Protein AF-A0A077Z8D1-F1 (afdb_monomer)

Organism: Trichuris trichiura (NCBI:txid36087)

Secondary structure (DSSP, 8-state):
-HHHHHHTTTTSPPP---TTTHHHHHHHHHHHHHHHHH--SHHHHHHHHHHHHHHTTT-HHHHHHHHHHHHHHHHHHHTTS---HHHHHHHHHHHHHHHHHHH----SS----S-----HHHHHHHHHHHHHHSTTHHHHHHHHHT-S-HHHHHHHHHHHHHHHTTSHHHHHHHHHHSTTHHHHHHGGGG-SSHHHHHHHHHHHHHHHTT-TTHHHHHHHTTHHHHHHHHHHHHTTSHHHHHHHHHHHHHHTT-HHHHHHHHHTTTHHHHHHHHHHTTS--TTS-SS-TTGGGHHHHHHHHHHHHHH-TTS-HHHHHHHHHHHHHTSHHHHHHHHTT-SSS-HHHHHHHHHHHHHHHTT-HHHHHHHHT-EES-SS-EEHHHHHHHHHH-TTS-HHHHHHHHHHHHHHHTT-HHHHHHHHHTTS--S-------HHHHHHHHHT-S-HHHHHHHHHHHHHHHTT-HHHHHHHTT-EE-SSTTS--EEHHHHHHHHHHH---HHHHHHHHHHHHHHHTT-HHHHHHHHTSTTHHHHHHHHHT-SS--HHHHHHHHHHHHHHHHHHHT--S--TT--HHHHHHHHHHHT-HHHHHHHHHHHHH-HHHHHHTT-SS---SSSTT----HHHHHHHHHHHHHHHHHHH-GGGG-SSS-GGGHHHHHHHHHHHHHHHHHHHHHHHHHHHHHHHHHHHHTTTHHHHHHHHHHHHHHHHHHHTT--HHHHHHHHHHHHHHHHHHHHHHHHHHHHHHHHHHHHHHHHHHHHHHHHHTS---SS-HHHHHHHHHHHHHHHHHHHHHHHHHHHHHHHHHHHHHHHHHHHHHHHHHHHHHHHHT----S--TT------SSSHHHHHHHHHHHHHHHHHHHHHHHHHHHHHHHHHHTT------------------SS-HHHHHHHHHIIIII--EE-SS-TT-SS--SSPPSSGGGG-B-STTTTT--EEEPPTTSS--S--EEEE--S--PPPTTSBT---PPTT-EEEEEEE-TTSSS-EEEEEEEPPB--BSS-EEEEEEEEEEET-EEEEEEEETT-SS--EEE--EESS--SSS---SEEEEEEPPB-S-EEEEEEEEE-TTS-EEEEEEEEEEE--BPPTT------S-PPPSS-PPPSSSGGG-B-SSS----EE-TTSSS--EEESS--TT--GGGT-SS----S-EEEE-HHHHTSEEEEEEEPPSB----S--SSEEEEETTS--EEEE-----S-SS------S---S-EEEEEEEEEESS----EEE--B-----------HHHHHHHHH-EEGGGS--TT-B---SSS--EE-EEESS-BS-SSS--B--SSS-EEEEEE-BTTB-EEEEEPPPB--SS-EEEEEEEEE-STT-EEEEEES---S-TTTS-EEEEE-SSPPSS-TTT-EEEEEEE-GGG-EE--PPPP--SS-------EEB-EEEEEE----TT--PEEEEEEEEEEE-TTS-BSSTT---

Sequence (1485 aa):
MNFLRSGLKTIVGSEGAPSEDQTDLIETISRLVNRLLTASLADDRRDALRALRSLSKRFRREVGDHAMSALVRILRSGLSQPSYNVEVDCQTLALETLKNIFTGYEDGDGIANTDGQPDNQEEMERLTSIFLEESDSITILLKLTGSVEFPVRVQAVRLLTFLLGRKPKAIQDILLENHASIPKLVDLLQDVQEVIRNDAVLLLCELTDGNASIQKIVAFHSGFERLLNIISDEATSVISEDCLYLILQLLNGNPSNIQLFRENSLIQHLRTLLLLFVNPEDDVASSGKNEEQWTPLLCSTIIRALVSPSNSGELIASCQKAIRDCGLLAELCQLLMSSSITADVLSNVIVSVAETIRGNQSNQDFFESIVAPSSPPRPIVLILLISMTSKSQVFVLRVAALYCVQCYLYKNERGKHSLVETLLPTTSETVELTAGHLICTGLVSVDPLQVWLCGCTLLHCLVNSTSQQERLLYVKLAKSANEAPMSLMQQVVTTLLHTNDFQIRVALMMLLAVWLSHCPLAVGHALQNDSVVPYLLGVVRAHEADDGESLLQGMSAFLLGLCVLYNDDSSKKYDKKTLIDLVGGQLGKERFVEKLEFISKSEAFAGAARRPYIRAHSADDLIFDHEFCKLFRALEGSLCHCVAGSTALINGLPPGQADMHNHIVDEYKRLIKQQDEETKRLRLKIEELEKGATSTSANDDRLMQRLQQLEEVCNRKVTQQQLDALGELTSLRCQLQSLQTLLQQREAESSHFQQQCQAWQAYVAAASAGGGQNGAIDPMQAHIQELNAQLSFGWQMYEQQSQELARLAAENAQLKLRLDDVTCSLQLNELKVSPSSTAAAAAAKPVGQTNVTDYAALSGEHELLLELLSDQDQKIKELKKQLRQNHIPVSSDDDDEEDNNNEVDCCSPGAKAAAEKLRRYLGLVPSGARLDSTGYSEEYITQSSDLNCDFEHIESCRWRNVENGHGDDNDWYRMVKQDAKRWPAVIRPAYTPPQGNHLIIAGSENKGGQQATAVWISSPIRCQIGPGKLSFTYWIYGKATLAVMAVAASQIPLTKIAEVNPKTCTFREQRGTYCLVDIPPIDQPFQLAIQTYSDQAREGFAAVDDIQYKAEVCPPGSVQRQDVAMAPTPRQFATSASEANCDFESVCRWYNIGNDQYDWQLVASLPRNERWDQMTPDTPPQGAFAMINKEQTSQAGRGYLVSPARWKSGLSAFKVCALRVGTLEEIFCADDVASAYRSSVTIPGPINEPYELAIIGIGTGARSDSMAVDDIEYTADVCSGQVIGERACKALSCTFSSGHACNWILSNSVVDGQQFETVSYPVGAANNVKIRPTGTYFLAALIHKAHQPTAFIESEQFSLSQSRVLRMHVKRSTWGSELYVCRNRFDGNLQQSNCHLVAGPSLTLDDPTTGADIMETLSPQDTKVLVHSPITCDSIFDQWTFLFIQIYIVAHHPQVSRSGNAAFGIDSIDLLDESGSSMCGTSSQ

Nearest PDB structures (foldseek):
  3gq2-assembly1_A  TM=9.380E-01  e=3.149E-40  Bos taurus
  3grl-assembly1_A  TM=9.378E-01  e=1.253E-39  Bos taurus
  3gq2-assembly1_B  TM=9.463E-01  e=1.831E-38  Bos taurus
  2w3c-assembly1_A  TM=9.231E-01  e=3.061E-36  Homo sapiens
  6lsu-assembly1_A  TM=7.544E-01  e=1.104E-21  Saccharomyces cerevisiae S288C

Solvent-accessible surface area (backbone atoms only — not comparable to full-atom values): 81938 Å² total; per-residue (Å²): 116,72,74,67,64,52,59,54,58,74,71,51,80,71,92,72,93,70,101,64,58,71,58,59,51,53,49,49,51,50,52,37,39,49,41,50,75,69,49,86,51,52,63,61,28,33,56,27,33,54,48,46,43,59,41,15,37,80,38,30,65,62,42,43,78,70,32,47,70,57,43,52,49,51,48,56,50,54,77,76,51,81,97,40,74,54,51,53,49,34,41,35,36,35,46,52,24,52,39,25,38,59,36,38,44,68,68,58,69,63,75,85,76,81,84,90,75,99,50,63,65,63,52,35,52,49,53,49,47,56,50,70,70,38,84,62,40,66,65,46,40,62,50,34,45,70,44,91,50,65,69,39,16,51,45,29,46,53,45,51,35,48,48,29,74,72,47,39,67,66,52,48,51,61,41,59,77,42,76,74,47,58,55,60,53,52,51,30,57,72,42,91,50,62,70,52,21,54,54,30,53,56,28,46,48,47,58,34,56,96,32,78,64,50,25,46,53,42,49,71,62,50,40,60,60,45,38,53,49,52,30,66,79,48,52,94,37,71,67,27,51,54,37,49,50,41,52,36,63,36,29,57,92,29,68,70,38,42,48,48,42,53,71,73,53,48,65,50,53,54,40,55,51,52,46,49,59,72,56,62,73,81,86,69,78,87,78,75,100,71,76,68,54,60,58,48,46,48,51,35,50,42,57,33,50,51,26,34,92,87,52,57,71,68,55,26,54,53,41,35,45,50,39,48,77,65,42,39,51,57,54,52,57,48,58,76,73,53,90,86,66,54,68,71,54,47,26,44,43,41,43,33,50,16,45,45,21,46,61,37,65,78,46,32,55,54,52,66,70,38,59,46,95,50,90,76,65,40,44,48,70,49,52,31,50,49,44,40,60,40,84,91,45,58,68,69,44,21,52,24,28,47,50,25,53,48,19,48,27,37,90,28,66,65,54,24,49,56,50,56,52,47,50,45,92,68,99,62,91,70,92,66,94,42,60,22,55,54,36,54,51,24,54,69,46,94,46,49,63,34,20,29,54,26,26,52,53,54,32,46,40,23,63,96,30,60,74,45,38,57,55,50,62,73,22,60,49,54,97,45,98,85,49,80,66,40,36,46,65,58,49,52,51,50,50,55,74,73,53,85,53,63,52,42,41,46,21,52,50,48,31,48,46,48,40,29,54,90,24,37,68,46,31,37,59,48,66,67,41,81,61,51,65,60,46,35,58,49,52,52,61,59,88,76,68,58,76,65,55,40,34,50,17,7,52,27,40,47,46,54,35,43,52,41,70,36,45,78,54,77,27,92,87,56,31,44,64,56,47,42,53,46,44,46,70,75,65,28,46,64,54,50,45,57,32,38,47,39,43,77,69,31,66,58,43,64,50,28,56,70,51,79,74,87,84,64,94,53,74,83,67,63,62,58,55,37,67,53,44,49,53,46,69,74,37,52,71,57,37,44,42,71,65,51,32,82,71,83,72,63,90,78,73,70,73,84,54,52,63,56,48,51,53,52,50,52,51,48,54,50,51,51,51,52,50,49,53,48,49,52,52,49,51,54,48,47,57,55,48,49,66,50,44,68,72,48,46,74,53,50,57,59,45,49,56,49,48,55,56,46,50,59,51,45,74,73,63,65,49,69,71,54,56,53,51,51,49,50,48,54,50,48,53,50,54,43,52,52,52,51,53,54,46,56,52,49,52,52,52,52,52,49,52,53,51,50,52,52,54,48,52,51,48,54,54,55,56,72,67,56,87,75,76,94,81,60,66,68,68,50,51,52,51,52,50,53,50,52,52,53,50,52,50,53,48,52,55,50,52,51,51,50,53,53,48,54,48,51,51,51,55,47,52,53,47,50,54,51,46,52,50,56,51,48,53,50,54,55,49,58,55,72,75,49,96,70,84,96,78,73,96,81,71,88,69,85,93,80,73,85,67,64,64,61,58,53,52,57,54,56,60,53,53,60,52,51,55,56,51,52,61,46,54,52,52,53,51,52,47,56,51,50,39,49,74,70,70,52,88,74,90,78,81,91,87,91,82,89,85,86,84,88,80,89,87,91,57,55,84,51,56,48,52,50,50,51,44,36,35,72,68,41,24,35,40,45,56,38,74,77,58,84,73,42,35,49,45,93,60,62,53,85,50,35,65,59,56,31,32,58,53,73,59,39,68,60,21,17,40,36,60,59,71,74,80,52,89,26,70,39,67,52,42,47,27,26,22,36,13,66,44,65,42,56,69,78,39,27,55,46,69,57,76,57,59,68,44,29,32,38,37,34,60,37,62,81,81,72,68,53,69,29,23,22,40,43,34,42,36,27,36,53,21,30,78,42,70,24,38,44,32,29,32,44,39,36,28,68,65,26,33,60,45,68,39,36,22,42,45,97,44,83,62,73,42,75,75,50,68,52,53,48,76,50,34,72,54,74,59,78,72,37,64,46,36,37,29,47,33,63,57,36,56,56,50,24,21,49,31,48,30,41,43,18,53,48,85,49,51,20,28,36,37,45,33,54,34,38,34,54,41,53,51,47,58,96,85,74,85,64,80,74,64,37,66,66,40,65,81,66,82,56,68,49,58,55,41,63,65,56,34,32,63,54,77,58,93,36,37,44,28,56,53,95,83,61,74,45,70,46,38,72,38,62,59,85,64,92,91,59,76,59,82,80,78,42,94,86,69,80,92,79,60,29,28,40,30,42,52,34,74,64,15,42,39,68,47,43,19,38,42,26,38,46,36,40,44,58,48,45,65,70,25,46,39,37,25,33,19,40,62,98,52,90,50,71,77,40,70,35,74,86,68,91,82,62,101,76,64,47,51,37,45,83,65,86,54,92,59,64,22,17,45,29,43,53,51,71,22,70,39,83,52,58,59,63,49,76,52,62,72,42,76,49,64,40,81,42,70,79,60,76,58,60,65,56,45,36,31,56,27,56,41,37,60,18,42,79,48,49,63,74,50,46,44,46,72,65,83,84,37,89,50,47,53,45,46,61,38,74,64,72,43,45,52,91,88,61,56,55,39,57,52,92,58,68,9,14,35,31,35,64,47,70,42,78,89,25,37,37,30,43,39,34,37,42,80,23,47,54,83,58,62,32,33,42,38,33,39,37,30,50,45,36,68,52,36,32,33,29,47,18,55,69,43,80,77,79,43,71,89,79,27,58,47,46,83,72,45,55,40,62,70,71,93,68,57,48,66,78,46,47,80,41,78,46,82,48,47,45,85,60,43,44,82,54,82,73,78,87,79,92,71,88,78,91,79,76,82,75,73,53,61,31,33,31,46,32,48,33,43,37,37,74,56,50,100,81,43,74,52,31,22,42,36,35,43,34,32,40,48,21,43,92,87,67,50,65,71,49,67,92,76,75,133

pLDDT: mean 74.86, std 19.52, range [20.56, 98.44]

Foldseek 3Di:
DVVVVVVVPVVPDDPDDDPDCVVVLLVVLVVLLVQLVPPPDLVSVLVSLVVLLVCLQPPLLSSLVRCLLSLLVLLVVLLPDPDDPSSVSNLLSSLSSLVCNLFFHYDLAQPDDDDDDPPVLVSSLVSLVVQLVHPCNLVSLLVQCVDPRVSSVLSSLLSLLQSLVNVVVSSLVVQVVDLVRLLSLLCLLVDPDPSSNLSSLSSLLSNLPPDQVSLVSCLVSVVLVSLLVVCVVVPLDPSVLSSLSSLLSSLAPHLVSLVSCVVVLVLLSLQVQLCCLQCVDCVDPDDDLPFSLSSLLSSLSSLCSQLPPVHDPVSNQSSLVSCVVSPVLVVLLVVCQDPSDDLVSNLSSLQSNLSSQQQPQVSLVVQQPDWDPDVVIHRPLLVLLCQLQDPPHDPSSNLSSLSSLLRSLHNHLVSLCQLLVQLADDPDPDPDDHSNNSLVPLCPDPDLSSVLSSLSSNLSSQQVCLVSLVSLQNRWDDPDPPDDTHRPLRVLVVCLVPDPDLSSVLSSLLSLLSSLAPHQVSLQVQLVPVVLLVVLLVLLPDPDDDLSSLLSNLSSLSNLLSSLLSHPQNRPVDHNVNSLCCCCVSQNLLSSLVSVVSQVPDVLLVVQCPGQRDDDPDSVSSRDGNSSSVSSVVCSVVSSCRRNNDPPPPPPDDDPCVVVVVVVVVVVVVVVVVVVVVVVVVVVVVVVVVVVCVVVVVVVVVVVVVVVVVVVVCVVPDDVVNVVLVVVLVVLVVVLVVLVVVLVVLVVVLVVLVVVLVVVVVVVVVVVVPPDDDDPDVVVVVVVVVVVVVSVVSVVVSVVSVVVSVVSVVVSVVSVVVSVVSVVVSVVVVVVVDPDDDPDVPPDDDPDPPPVVVVVVVVVVVVVVVVVVVVVVVVVVVVVVVCVVVVNDDDDDDDDDDDDDDDDDDAPPQRVVVQVCCCVQQNKHFNYDFQPAACADLDADAAQQQQWDQQPRRNSHRKGWDDPPQQAPWEKTKIFRSGPSFHPVQFPPRGHDDHGRIWIKIWDGQPDLDKGKIKIKGHKFAWFLFKKKKKWFKIKHDPKFKDKFKFARPDTSTHGDAHKAWDQCNSSDGHDRMIMIIDGTGQHMIMMMMMMIYHSHDTMMMMIGRIGMGTHTDHPPDRDDDFQPAQDPPQDADQDQCQQFPQLQDNHNKGWDPVWQDEWDWGQDDDPPDDCVVQDPPDDDHGIWTKDFLVSLLDFTKIKTKHGKFFDWDDDDDQKFWAQPPDPHGPDTDDDDRDDPDTAHTPDDRPPHITMIIRMDGRHSPGSHMDIDHRDHGDGDTDRDDDQVVQVFQFWWDFLLVQDPRQKAQDPPQHPAWTWGKDQDFDEDPPDFTEHAPHRIWTKTKQADLVHQKYKIKTDWGADSFKWKKKWFKAKGWQQKWKWKFKPDDNPDPVPTRIDTQDDNGDDPPDSHRTDITIDMDGNVSWDFDQDDDDDDDDDPPGDRDGIIMIMIMIGGNCDPPIGIMMMIIRIIFIADPVRDTPNPVPDD

Mean predicted aligned error: 24.53 Å

Structure (mmCIF, N/CA/C/O backbone):
data_AF-A0A077Z8D1-F1
#
_entry.id   AF-A0A077Z8D1-F1
#
loop_
_atom_site.group_PDB
_atom_site.id
_atom_site.type_symbol
_atom_site.label_atom_id
_atom_site.label_alt_id
_atom_site.label_comp_id
_atom_site.label_asym_id
_atom_site.label_entity_id
_atom_site.label_seq_id
_atom_site.pdbx_PDB_ins_code
_atom_site.Cartn_x
_atom_site.Cartn_y
_atom_site.Cartn_z
_atom_site.occupancy
_atom_site.B_iso_or_equiv
_atom_site.auth_seq_id
_atom_site.auth_comp_id
_atom_site.auth_asym_id
_atom_site.auth_atom_id
_atom_site.pdbx_PDB_model_num
ATOM 1 N N . MET A 1 1 ? 57.903 -27.166 -47.309 1.00 38.47 1 MET A N 1
ATOM 2 C CA . MET A 1 1 ? 56.512 -27.662 -47.413 1.00 38.47 1 MET A CA 1
ATOM 3 C C . MET A 1 1 ? 55.952 -28.123 -46.073 1.00 38.47 1 MET A C 1
ATOM 5 O O . MET A 1 1 ? 55.174 -27.368 -45.514 1.00 38.47 1 MET A O 1
ATOM 9 N N . ASN A 1 2 ? 56.343 -29.277 -45.515 1.00 31.94 2 ASN A N 1
ATOM 10 C CA . ASN A 1 2 ? 55.616 -29.877 -44.375 1.00 31.94 2 ASN A CA 1
ATOM 11 C C . ASN A 1 2 ? 55.479 -28.985 -43.121 1.00 31.94 2 ASN A C 1
ATOM 13 O O . ASN A 1 2 ? 54.440 -29.040 -42.475 1.00 31.94 2 ASN A O 1
ATOM 17 N N . PHE A 1 3 ? 56.459 -28.126 -42.818 1.00 32.41 3 PHE A N 1
ATOM 18 C CA . PHE A 1 3 ? 56.460 -27.275 -41.614 1.00 32.41 3 PHE A CA 1
ATOM 19 C C . PHE A 1 3 ? 55.290 -26.268 -41.543 1.00 32.41 3 PHE A C 1
ATOM 21 O O . PHE A 1 3 ? 54.797 -25.969 -40.462 1.00 32.41 3 PHE A O 1
ATOM 28 N N . LEU A 1 4 ? 54.792 -25.786 -42.690 1.00 31.19 4 LEU A N 1
ATOM 29 C CA . LEU A 1 4 ? 53.613 -24.904 -42.739 1.00 31.19 4 LEU A CA 1
ATOM 30 C C . LEU A 1 4 ? 52.290 -25.676 -42.589 1.00 31.19 4 LEU A C 1
ATOM 32 O O . LEU A 1 4 ? 51.262 -25.082 -42.282 1.00 31.19 4 LEU A O 1
ATOM 36 N N . ARG A 1 5 ? 52.304 -27.001 -42.793 1.00 30.50 5 ARG A N 1
ATOM 37 C CA . ARG A 1 5 ? 51.113 -27.860 -42.697 1.00 30.50 5 ARG A CA 1
ATOM 38 C C . ARG A 1 5 ? 50.863 -28.416 -41.294 1.00 30.50 5 ARG A C 1
ATOM 40 O O . ARG A 1 5 ? 49.761 -28.894 -41.049 1.00 30.50 5 ARG A O 1
ATOM 47 N N . SER A 1 6 ? 51.848 -28.352 -40.396 1.00 33.38 6 SER A N 1
ATOM 48 C CA . SER A 1 6 ? 51.659 -28.623 -38.966 1.00 33.38 6 SER A CA 1
ATOM 49 C C . SER A 1 6 ? 51.143 -27.388 -38.226 1.00 33.38 6 SER A C 1
ATOM 51 O O . SER A 1 6 ? 50.115 -27.487 -37.573 1.00 33.38 6 SER A O 1
ATOM 53 N N . GLY A 1 7 ? 51.779 -26.218 -38.390 1.00 31.12 7 GLY A N 1
ATOM 54 C CA . GLY A 1 7 ? 51.416 -25.006 -37.634 1.00 31.12 7 GLY A CA 1
ATOM 55 C C . GLY A 1 7 ? 49.952 -24.571 -37.799 1.00 31.12 7 GLY A C 1
ATOM 56 O O . GLY A 1 7 ? 49.279 -24.286 -36.816 1.00 31.12 7 GLY A O 1
ATOM 57 N N . LEU A 1 8 ? 49.418 -24.610 -39.025 1.00 27.95 8 LEU A N 1
ATOM 58 C CA . LEU A 1 8 ? 48.009 -24.275 -39.279 1.00 27.95 8 LEU A CA 1
ATOM 59 C C . LEU A 1 8 ? 47.014 -25.313 -38.733 1.00 27.95 8 LEU A C 1
ATOM 61 O O . LEU A 1 8 ? 45.870 -24.960 -38.465 1.00 27.95 8 LEU A O 1
ATOM 65 N N . LYS A 1 9 ? 47.436 -26.566 -38.510 1.00 27.36 9 LYS A N 1
ATOM 66 C CA . LYS A 1 9 ? 46.591 -27.621 -37.922 1.00 27.36 9 LYS A CA 1
ATOM 67 C C . LYS A 1 9 ? 46.458 -27.546 -36.397 1.00 27.36 9 LYS A C 1
ATOM 69 O O . LYS A 1 9 ? 45.673 -28.301 -35.841 1.00 27.36 9 LYS A O 1
ATOM 74 N N . THR A 1 10 ? 47.209 -26.665 -35.737 1.00 31.86 10 THR A N 1
ATOM 75 C CA . THR A 1 10 ? 47.077 -26.381 -34.295 1.00 31.86 10 THR A CA 1
ATOM 76 C C . THR A 1 10 ? 46.306 -25.080 -34.035 1.00 31.86 10 THR A C 1
ATOM 78 O O . THR A 1 10 ? 45.925 -24.814 -32.904 1.00 31.86 10 THR A O 1
ATOM 81 N N . ILE A 1 11 ? 46.065 -24.269 -35.074 1.00 32.28 11 ILE A N 1
ATOM 82 C CA . ILE A 1 11 ? 45.324 -22.997 -34.986 1.00 32.28 11 ILE A CA 1
ATOM 83 C C . ILE A 1 11 ? 43.899 -23.146 -35.540 1.00 32.28 11 ILE A C 1
ATOM 85 O O . ILE A 1 11 ? 42.969 -22.557 -35.001 1.00 32.28 11 ILE A O 1
ATOM 89 N N . VAL A 1 12 ? 43.703 -23.967 -36.577 1.00 28.39 12 VAL A N 1
ATOM 90 C CA . VAL A 1 12 ? 42.368 -24.366 -37.045 1.00 28.39 12 VAL A CA 1
ATOM 91 C C . VAL A 1 12 ? 42.012 -25.698 -36.387 1.00 28.39 12 VAL A C 1
ATOM 93 O O . VAL A 1 12 ? 42.474 -26.751 -36.833 1.00 28.39 12 VAL A O 1
ATOM 96 N N . GLY A 1 13 ? 41.232 -25.636 -35.303 1.00 27.11 13 GLY A N 1
ATOM 97 C CA . GLY A 1 13 ? 40.758 -26.814 -34.572 1.00 27.11 13 GLY A CA 1
ATOM 98 C C . GLY A 1 13 ? 39.993 -27.766 -35.492 1.00 27.11 13 GLY A C 1
ATOM 99 O O . GLY A 1 13 ? 39.119 -27.342 -36.246 1.00 27.11 13 GLY A O 1
ATOM 100 N N . SER A 1 14 ? 40.356 -29.048 -35.479 1.00 25.42 14 SER A N 1
ATOM 101 C CA . SER A 1 14 ? 39.756 -30.042 -36.369 1.00 25.42 14 SER A CA 1
ATOM 102 C C . SER A 1 14 ? 38.491 -30.644 -35.777 1.00 25.42 14 SER A C 1
ATOM 104 O O . SER A 1 14 ? 38.549 -31.247 -34.709 1.00 25.42 14 SER A O 1
ATOM 106 N N . GLU A 1 15 ? 37.393 -30.569 -36.526 1.00 25.59 15 GLU A N 1
ATOM 107 C CA . GLU A 1 15 ? 36.148 -31.289 -36.251 1.00 25.59 15 GLU A CA 1
ATOM 108 C C . GLU A 1 15 ? 36.418 -32.793 -36.063 1.00 25.59 15 GLU A C 1
ATOM 110 O O . GLU A 1 15 ? 36.916 -33.473 -36.966 1.00 25.59 15 GLU A O 1
ATOM 115 N N . GLY A 1 16 ? 36.094 -33.316 -34.882 1.00 24.81 16 GLY A N 1
ATOM 116 C CA . GLY A 1 16 ? 36.245 -34.732 -34.561 1.00 24.81 16 GLY A CA 1
ATOM 117 C C . GLY A 1 16 ? 36.293 -34.963 -33.058 1.00 24.81 16 GLY A C 1
ATOM 118 O O . GLY A 1 16 ? 37.324 -34.731 -32.440 1.00 24.81 16 GLY A O 1
ATOM 119 N N . ALA A 1 17 ? 35.192 -35.447 -32.484 1.00 25.83 17 ALA A N 1
ATOM 120 C CA . ALA A 1 17 ? 35.119 -35.775 -31.064 1.00 25.83 17 ALA A CA 1
ATOM 121 C C . ALA A 1 17 ? 35.999 -36.991 -30.715 1.00 25.83 17 ALA A C 1
ATOM 123 O O . ALA A 1 17 ? 35.832 -38.073 -31.291 1.00 25.83 17 ALA A O 1
ATOM 124 N N . PRO A 1 18 ? 36.888 -36.832 -29.726 1.00 31.33 18 PRO A N 1
ATOM 125 C CA . PRO A 1 18 ? 36.942 -37.769 -28.609 1.00 31.33 18 PRO A CA 1
ATOM 126 C C . PRO A 1 18 ? 36.836 -37.039 -27.259 1.00 31.33 18 PRO A C 1
ATOM 128 O O . PRO A 1 18 ? 37.221 -35.885 -27.106 1.00 31.33 18 PRO A O 1
ATOM 131 N N . SER A 1 19 ? 36.328 -37.731 -26.243 1.00 33.62 19 SER A N 1
ATOM 132 C CA . SER A 1 19 ? 36.064 -37.173 -24.911 1.00 33.62 19 SER A CA 1
ATOM 133 C C . SER A 1 19 ? 37.316 -37.119 -24.013 1.00 33.62 19 SER A C 1
ATOM 135 O O . SER A 1 19 ? 37.326 -37.736 -22.947 1.00 33.62 19 SER A O 1
ATOM 137 N N . GLU A 1 20 ? 38.380 -36.427 -24.439 1.00 34.94 20 GLU A N 1
ATOM 138 C CA . GLU A 1 20 ? 39.659 -36.330 -23.694 1.00 34.94 20 GLU A CA 1
ATOM 139 C C . GLU A 1 20 ? 40.075 -34.880 -23.317 1.00 34.94 20 GLU A C 1
ATOM 141 O O . GLU A 1 20 ? 40.912 -34.681 -22.430 1.00 34.94 20 GLU A O 1
ATOM 146 N N . ASP A 1 21 ? 39.444 -33.857 -23.911 1.00 50.09 21 ASP A N 1
ATOM 147 C CA . ASP A 1 21 ? 39.945 -32.467 -23.938 1.00 50.09 21 ASP A CA 1
ATOM 148 C C . ASP A 1 21 ? 39.919 -31.680 -22.611 1.00 50.09 21 ASP A C 1
ATOM 150 O O . ASP A 1 21 ? 40.653 -30.696 -22.485 1.00 50.09 21 ASP A O 1
ATOM 154 N N . GLN A 1 22 ? 39.150 -32.085 -21.586 1.00 50.06 22 GLN A N 1
ATOM 155 C CA . GLN A 1 22 ? 39.135 -31.360 -20.295 1.00 50.06 22 GLN A CA 1
ATOM 156 C C . GLN A 1 22 ? 40.538 -31.235 -19.672 1.00 50.06 22 GLN A C 1
ATOM 158 O O . GLN A 1 22 ? 40.828 -30.251 -18.990 1.00 50.06 22 GLN A O 1
ATOM 163 N N . THR A 1 23 ? 41.424 -32.199 -19.937 1.00 56.38 23 THR A N 1
ATOM 164 C CA . THR A 1 23 ? 42.791 -32.197 -19.400 1.00 56.38 23 THR A CA 1
ATOM 165 C C . THR A 1 23 ? 43.658 -31.105 -20.034 1.00 56.38 23 THR A C 1
ATOM 167 O O . THR A 1 23 ? 44.320 -30.367 -19.307 1.00 56.38 23 THR A O 1
ATOM 170 N N . ASP A 1 24 ? 43.637 -30.951 -21.365 1.00 74.12 24 ASP A N 1
ATOM 171 C CA . ASP A 1 24 ? 44.438 -29.924 -22.058 1.00 74.12 24 ASP A CA 1
ATOM 172 C C . ASP A 1 24 ? 43.795 -28.529 -21.965 1.00 74.12 24 ASP A C 1
ATOM 174 O O . ASP A 1 24 ? 44.511 -27.530 -22.001 1.00 74.12 24 ASP A O 1
ATOM 178 N N . LEU A 1 25 ? 42.478 -28.431 -21.729 1.00 79.31 25 LEU A N 1
ATOM 179 C CA . LEU A 1 25 ? 41.830 -27.178 -21.318 1.00 79.31 25 LEU A CA 1
ATOM 180 C C . LEU A 1 25 ? 42.374 -26.691 -19.966 1.00 79.31 25 LEU A C 1
ATOM 182 O O . LEU A 1 25 ? 42.843 -25.555 -19.867 1.00 79.31 25 LEU A O 1
ATOM 186 N N . ILE A 1 26 ? 42.352 -27.546 -18.936 1.00 80.69 26 ILE A N 1
ATOM 187 C CA . ILE A 1 26 ? 42.861 -27.200 -17.600 1.00 80.69 26 ILE A CA 1
ATOM 188 C C . ILE A 1 26 ? 44.372 -26.945 -17.647 1.00 80.69 26 ILE A C 1
ATOM 190 O O . ILE A 1 26 ? 44.844 -25.984 -17.031 1.00 80.69 26 ILE A O 1
ATOM 194 N N . GLU A 1 27 ? 45.143 -27.722 -18.417 1.00 82.12 27 GLU A N 1
ATOM 195 C CA . GLU A 1 27 ? 46.567 -27.432 -18.605 1.00 82.12 27 GLU A CA 1
ATOM 196 C C . GLU A 1 27 ? 46.775 -26.109 -19.359 1.00 82.12 27 GLU A C 1
ATOM 198 O O . GLU A 1 27 ? 47.634 -25.327 -18.973 1.00 82.12 27 GLU A O 1
ATOM 203 N N . THR A 1 28 ? 45.965 -25.778 -20.367 1.00 87.12 28 THR A N 1
ATOM 204 C CA . THR A 1 28 ? 46.055 -24.505 -21.105 1.00 87.12 28 THR A CA 1
ATOM 205 C C . THR A 1 28 ? 45.716 -23.298 -20.236 1.00 87.12 28 THR A C 1
ATOM 207 O O . THR A 1 28 ? 46.465 -22.318 -20.249 1.00 87.12 28 THR A O 1
ATOM 210 N N . ILE A 1 29 ? 44.665 -23.372 -19.416 1.00 88.19 29 ILE A N 1
ATOM 211 C CA . ILE A 1 29 ? 44.361 -22.336 -18.418 1.00 88.19 29 ILE A CA 1
ATOM 212 C C . ILE A 1 29 ? 45.521 -22.232 -17.418 1.00 88.19 29 ILE A C 1
ATOM 214 O O . ILE A 1 29 ? 45.999 -21.131 -17.157 1.00 88.19 29 ILE A O 1
ATOM 218 N N . SER A 1 30 ? 46.066 -23.358 -16.949 1.00 88.06 30 SER A N 1
ATOM 219 C CA . SER A 1 30 ? 47.225 -23.386 -16.044 1.00 88.06 30 SER A CA 1
ATOM 220 C C . SER A 1 30 ? 48.500 -22.804 -16.677 1.00 88.06 30 SER A C 1
ATOM 222 O O . SER A 1 30 ? 49.239 -22.086 -16.006 1.00 88.06 30 SER A O 1
ATOM 224 N N . ARG A 1 31 ? 48.757 -23.043 -17.972 1.00 88.38 31 ARG A N 1
ATOM 225 C CA . ARG A 1 31 ? 49.865 -22.451 -18.751 1.00 88.38 31 ARG A CA 1
ATOM 226 C C . ARG A 1 31 ? 49.686 -20.930 -18.881 1.00 88.38 31 ARG A C 1
ATOM 228 O O . ARG A 1 31 ? 50.653 -20.190 -18.702 1.00 88.38 31 ARG A O 1
ATOM 235 N N . LEU A 1 32 ? 48.465 -20.456 -19.156 1.00 89.94 32 LEU A N 1
ATOM 236 C CA . LEU A 1 32 ? 48.135 -19.025 -19.247 1.00 89.94 32 LEU A CA 1
ATOM 237 C C . LEU A 1 32 ? 48.240 -18.318 -17.893 1.00 89.94 32 LEU A C 1
ATOM 239 O O . LEU A 1 32 ? 48.836 -17.246 -17.816 1.00 89.94 32 LEU A O 1
ATOM 243 N N . VAL A 1 33 ? 47.726 -18.936 -16.829 1.00 90.81 33 VAL A N 1
ATOM 244 C CA . VAL A 1 33 ? 47.856 -18.461 -15.448 1.00 90.81 33 VAL A CA 1
ATOM 245 C C . VAL A 1 33 ? 49.325 -18.425 -15.036 1.00 90.81 33 VAL A C 1
ATOM 247 O O . VAL A 1 33 ? 49.781 -17.404 -14.537 1.00 90.81 33 VAL A O 1
ATOM 250 N N . ASN A 1 34 ? 50.114 -19.464 -15.322 1.00 88.62 34 ASN A N 1
ATOM 251 C CA . ASN A 1 34 ? 51.552 -19.459 -15.048 1.00 88.62 34 ASN A CA 1
ATOM 252 C C . ASN A 1 34 ? 52.256 -18.310 -15.799 1.00 88.62 34 ASN A C 1
ATOM 254 O O . ASN A 1 34 ? 52.930 -17.505 -15.161 1.00 88.62 34 ASN A O 1
ATOM 258 N N . ARG A 1 35 ? 51.991 -18.119 -17.105 1.00 89.88 35 ARG A N 1
ATOM 259 C CA . ARG A 1 35 ? 52.518 -16.965 -17.865 1.00 89.88 35 ARG A CA 1
ATOM 260 C C . ARG A 1 35 ? 52.120 -15.631 -17.229 1.00 89.88 35 ARG A C 1
ATOM 262 O O . ARG A 1 35 ? 52.980 -14.777 -17.043 1.00 89.88 35 ARG A O 1
ATOM 269 N N . LEU A 1 36 ? 50.857 -15.464 -16.844 1.00 88.88 36 LEU A N 1
ATOM 270 C CA . LEU A 1 36 ? 50.358 -14.266 -16.163 1.00 88.88 36 LEU A CA 1
ATOM 271 C C . LEU A 1 36 ? 51.038 -14.033 -14.800 1.00 88.88 36 LEU A C 1
ATOM 273 O O . LEU A 1 36 ? 51.257 -12.890 -14.398 1.00 88.88 36 LEU A O 1
ATOM 277 N N . LEU A 1 37 ? 51.401 -15.109 -14.097 1.00 86.75 37 LEU A N 1
ATOM 278 C CA . LEU A 1 37 ? 52.052 -15.068 -12.791 1.00 86.75 37 LEU A CA 1
ATOM 279 C C . LEU A 1 37 ? 53.581 -14.877 -12.860 1.00 86.75 37 LEU A C 1
ATOM 281 O O . LEU A 1 37 ? 54.148 -14.409 -11.867 1.00 86.75 37 LEU A O 1
ATOM 285 N N . THR A 1 38 ? 54.246 -15.212 -13.975 1.00 86.88 38 THR A N 1
ATOM 286 C CA . THR A 1 38 ? 55.718 -15.149 -14.119 1.00 86.88 38 THR A CA 1
ATOM 287 C C . THR A 1 38 ? 56.238 -14.129 -15.133 1.00 86.88 38 THR A C 1
ATOM 289 O O . THR A 1 38 ? 57.430 -13.825 -15.108 1.00 86.88 38 THR A O 1
ATOM 292 N N . ALA A 1 39 ? 55.411 -13.620 -16.049 1.00 84.19 39 ALA A N 1
ATOM 293 C CA . ALA A 1 39 ? 55.867 -12.711 -17.098 1.00 84.19 39 ALA A CA 1
ATOM 294 C C . ALA A 1 39 ? 56.236 -11.321 -16.555 1.00 84.19 39 ALA A C 1
ATOM 296 O O . ALA A 1 39 ? 55.409 -10.620 -15.964 1.00 84.19 39 ALA A O 1
ATOM 297 N N . SER A 1 40 ? 57.477 -10.899 -16.811 1.00 79.00 40 SER A N 1
ATOM 298 C CA . SER A 1 40 ? 57.995 -9.576 -16.449 1.00 79.00 40 SER A CA 1
ATOM 299 C C . SER A 1 40 ? 57.476 -8.463 -17.364 1.00 79.00 40 SER A C 1
ATOM 301 O O . SER A 1 40 ? 57.193 -7.368 -16.878 1.00 79.00 40 SER A O 1
ATOM 303 N N . LEU A 1 41 ? 57.296 -8.738 -18.659 1.00 82.00 41 LEU A N 1
ATOM 304 C CA . LEU A 1 41 ? 56.755 -7.786 -19.631 1.00 82.00 41 LEU A CA 1
ATOM 305 C C . LEU A 1 41 ? 55.233 -7.654 -19.497 1.00 82.00 41 LEU A C 1
ATOM 307 O O . LEU A 1 41 ? 54.524 -8.644 -19.309 1.00 82.00 41 LEU A O 1
ATOM 311 N N . ALA A 1 42 ? 54.727 -6.426 -19.620 1.00 77.12 42 ALA A N 1
ATOM 312 C CA . ALA A 1 42 ? 53.293 -6.152 -19.558 1.00 77.12 42 ALA A CA 1
ATOM 313 C C . ALA A 1 42 ? 52.537 -6.731 -20.769 1.00 77.12 42 ALA A C 1
ATOM 315 O O . ALA A 1 42 ? 51.414 -7.196 -20.613 1.00 77.12 42 ALA A O 1
ATOM 316 N N . ASP A 1 43 ? 53.161 -6.803 -21.948 1.00 83.31 43 ASP A N 1
ATOM 317 C CA . ASP A 1 43 ? 52.553 -7.388 -23.150 1.00 83.31 43 ASP A CA 1
ATOM 318 C C . ASP A 1 43 ? 52.276 -8.893 -23.027 1.00 83.31 43 ASP A C 1
ATOM 320 O O . ASP A 1 43 ? 51.171 -9.342 -23.327 1.00 83.31 43 ASP A O 1
ATOM 324 N N . ASP A 1 44 ? 53.218 -9.669 -22.483 1.00 86.31 44 ASP A N 1
ATOM 325 C CA . ASP A 1 44 ? 53.041 -11.109 -22.229 1.00 86.31 44 ASP A CA 1
ATOM 326 C C . ASP A 1 44 ? 51.871 -11.391 -21.262 1.00 86.31 44 ASP A C 1
ATOM 328 O O . ASP A 1 44 ? 51.157 -12.398 -21.407 1.00 86.31 44 ASP A O 1
ATOM 332 N N . ARG A 1 45 ? 51.672 -10.490 -20.280 1.00 88.50 45 ARG A N 1
ATOM 333 C CA . ARG A 1 45 ? 50.525 -10.482 -19.355 1.00 88.50 45 ARG A CA 1
ATOM 334 C C . ARG A 1 45 ? 49.242 -10.082 -20.080 1.00 88.50 45 ARG A C 1
ATOM 336 O O . ARG A 1 45 ? 48.245 -10.791 -19.967 1.00 88.50 45 ARG A O 1
ATOM 343 N N . ARG A 1 46 ? 49.273 -9.009 -20.873 1.00 88.38 46 ARG A N 1
ATOM 344 C CA . ARG A 1 46 ? 48.146 -8.505 -21.670 1.00 88.38 46 ARG A CA 1
ATOM 345 C C . ARG A 1 46 ? 47.607 -9.571 -22.621 1.00 88.38 46 ARG A C 1
ATOM 347 O O . ARG A 1 46 ? 46.402 -9.802 -22.652 1.00 88.38 46 ARG A O 1
ATOM 354 N N . ASP A 1 47 ? 48.477 -10.295 -23.315 1.00 87.81 47 ASP A N 1
ATOM 355 C CA . ASP A 1 47 ? 48.071 -11.392 -24.197 1.00 87.81 47 ASP A CA 1
ATOM 356 C C . ASP A 1 47 ? 47.604 -12.635 -23.428 1.00 87.81 47 ASP A C 1
ATOM 358 O O . ASP A 1 47 ? 46.776 -13.394 -23.932 1.00 87.81 47 ASP A O 1
ATOM 362 N N . ALA A 1 48 ? 48.087 -12.860 -22.197 1.00 90.56 48 ALA A N 1
ATOM 363 C CA . ALA A 1 48 ? 47.533 -13.912 -21.339 1.00 90.56 48 ALA A CA 1
ATOM 364 C C . ALA A 1 48 ? 46.114 -13.548 -20.876 1.00 90.56 48 ALA A C 1
ATOM 366 O O . ALA A 1 48 ? 45.231 -14.401 -20.868 1.00 90.56 48 ALA A O 1
ATOM 367 N N . LEU A 1 49 ? 45.869 -12.272 -20.569 1.00 93.06 49 LEU A N 1
ATOM 368 C CA . LEU A 1 49 ? 44.560 -11.749 -20.179 1.00 93.06 49 LEU A CA 1
ATOM 369 C C . LEU A 1 49 ? 43.582 -11.676 -21.355 1.00 93.06 49 LEU A C 1
ATOM 371 O O . LEU A 1 49 ? 42.412 -11.984 -21.167 1.00 93.06 49 LEU A O 1
ATOM 375 N N . ARG A 1 50 ? 44.033 -11.366 -22.579 1.00 91.88 50 ARG A N 1
ATOM 376 C CA . ARG A 1 50 ? 43.216 -11.509 -23.801 1.00 91.88 50 ARG A CA 1
ATOM 377 C C . ARG A 1 50 ? 42.746 -12.955 -23.980 1.00 91.88 50 ARG A C 1
ATOM 379 O O . ARG A 1 50 ? 41.559 -13.179 -24.208 1.00 91.88 50 ARG A O 1
ATOM 386 N N . ALA A 1 51 ? 43.650 -13.923 -23.807 1.00 90.25 51 ALA A N 1
ATOM 387 C CA . ALA A 1 51 ? 43.312 -15.341 -23.868 1.00 90.25 51 ALA A CA 1
ATOM 388 C C . ALA A 1 51 ? 42.354 -15.758 -22.734 1.00 90.25 51 ALA A C 1
ATOM 390 O O . ALA A 1 51 ? 41.317 -16.352 -23.013 1.00 90.25 51 ALA A O 1
ATOM 391 N N . LEU A 1 52 ? 42.617 -15.384 -21.476 1.00 92.00 52 LEU A N 1
ATOM 392 C CA . LEU A 1 52 ? 41.734 -15.704 -20.343 1.00 92.00 52 LEU A CA 1
ATOM 393 C C . LEU A 1 52 ? 40.348 -15.045 -20.468 1.00 92.00 52 LEU A C 1
ATOM 395 O O . LEU A 1 52 ? 39.352 -15.735 -20.275 1.00 92.00 52 LEU A O 1
ATOM 399 N N . ARG A 1 53 ? 40.261 -13.781 -20.910 1.00 90.69 53 ARG A N 1
ATOM 400 C CA . ARG A 1 53 ? 39.005 -13.083 -21.266 1.00 90.69 53 ARG A CA 1
ATOM 401 C C . ARG A 1 53 ? 38.235 -13.783 -22.386 1.00 90.69 53 ARG A C 1
ATOM 403 O O . ARG A 1 53 ? 37.020 -13.628 -22.468 1.00 90.69 53 ARG A O 1
ATOM 410 N N . SER A 1 54 ? 38.930 -14.506 -23.268 1.00 86.69 54 SER A N 1
ATOM 411 C CA . SER A 1 54 ? 38.318 -15.313 -24.331 1.00 86.69 54 SER A CA 1
ATOM 412 C C . SER A 1 54 ? 37.952 -16.735 -23.892 1.00 86.69 54 SER A C 1
ATOM 414 O O . SER A 1 54 ? 37.039 -17.312 -24.467 1.00 86.69 54 SER A O 1
ATOM 416 N N . LEU A 1 55 ? 38.599 -17.284 -22.856 1.00 86.56 55 LEU A N 1
ATOM 417 C CA . LEU A 1 55 ? 38.289 -18.606 -22.301 1.00 86.56 55 LEU A CA 1
ATOM 418 C C . LEU A 1 55 ? 37.180 -18.549 -21.248 1.00 86.56 55 LEU A C 1
ATOM 420 O O . LEU A 1 55 ? 36.313 -19.418 -21.261 1.00 86.56 55 LEU A O 1
ATOM 424 N N . SER A 1 56 ? 37.121 -17.498 -20.416 1.00 87.06 56 SER A N 1
ATOM 425 C CA . SER A 1 56 ? 36.005 -17.272 -19.478 1.00 87.06 56 SER A CA 1
ATOM 426 C C . SER A 1 56 ? 34.656 -17.085 -20.178 1.00 87.06 56 SER A C 1
ATOM 428 O O . SER A 1 56 ? 33.623 -17.089 -19.521 1.00 87.06 56 SER A O 1
ATOM 430 N N . LYS A 1 57 ? 34.672 -16.967 -21.514 1.00 82.94 57 LYS A N 1
ATOM 431 C CA . LYS A 1 57 ? 33.494 -17.002 -22.377 1.00 82.94 57 LYS A CA 1
ATOM 432 C C . LYS A 1 57 ? 32.758 -18.340 -22.357 1.00 82.94 57 LYS A C 1
ATOM 434 O O . LYS A 1 57 ? 31.545 -18.357 -22.257 1.00 82.94 57 LYS A O 1
ATOM 439 N N . ARG A 1 58 ? 33.489 -19.451 -22.483 1.00 76.25 58 ARG A N 1
ATOM 440 C CA . ARG A 1 58 ? 32.915 -20.809 -22.595 1.00 76.25 58 ARG A CA 1
ATOM 441 C C . ARG A 1 58 ? 33.235 -21.699 -21.399 1.00 76.25 58 ARG A C 1
ATOM 443 O O . ARG A 1 58 ? 32.491 -22.619 -21.099 1.00 76.25 58 ARG A O 1
ATOM 450 N N . PHE A 1 59 ? 34.335 -21.411 -20.713 1.00 83.25 59 PHE A N 1
ATOM 451 C CA . PHE A 1 59 ? 34.915 -22.235 -19.655 1.00 83.25 59 PHE A CA 1
ATOM 452 C C . PHE A 1 59 ? 34.952 -21.441 -18.347 1.00 83.25 59 PHE A C 1
ATOM 454 O O . PHE A 1 59 ? 35.996 -21.286 -17.708 1.00 83.25 59 PHE A O 1
ATOM 461 N N . ARG A 1 60 ? 33.808 -20.835 -17.992 1.00 82.44 60 ARG A N 1
ATOM 462 C CA . ARG A 1 60 ? 33.682 -19.927 -16.838 1.00 82.44 60 ARG A CA 1
ATOM 463 C C . ARG A 1 60 ? 34.121 -20.597 -15.533 1.00 82.44 60 ARG A C 1
ATOM 465 O O . ARG A 1 60 ? 34.783 -19.961 -14.718 1.00 82.44 60 ARG A O 1
ATOM 472 N N . ARG A 1 61 ? 33.799 -21.887 -15.396 1.00 83.12 61 ARG A N 1
ATOM 473 C CA . ARG A 1 61 ? 34.063 -22.730 -14.233 1.00 83.12 61 ARG A CA 1
ATOM 474 C C . ARG A 1 61 ? 35.553 -22.974 -14.087 1.00 83.12 61 ARG A C 1
ATOM 476 O O . ARG A 1 61 ? 36.150 -22.644 -13.072 1.00 83.12 61 ARG A O 1
ATOM 483 N N . GLU A 1 62 ? 36.173 -23.473 -15.152 1.00 85.69 62 GLU A N 1
ATOM 484 C CA . GLU A 1 62 ? 37.587 -23.822 -15.191 1.00 85.69 62 GLU A CA 1
ATOM 485 C C . GLU A 1 62 ? 38.468 -22.573 -15.069 1.00 85.69 62 GLU A C 1
ATOM 487 O O . GLU A 1 62 ? 39.463 -22.600 -14.346 1.00 85.69 62 GLU A O 1
ATOM 492 N N . VAL A 1 63 ? 38.104 -21.462 -15.721 1.00 87.62 63 VAL A N 1
ATOM 493 C CA . VAL A 1 63 ? 38.831 -20.190 -15.585 1.00 87.62 63 VAL A CA 1
ATOM 494 C C . VAL A 1 63 ? 38.590 -19.560 -14.211 1.00 87.62 63 VAL A C 1
ATOM 496 O O . VAL A 1 63 ? 39.534 -19.038 -13.625 1.00 87.62 63 VAL A O 1
ATOM 499 N N . GLY A 1 64 ? 37.384 -19.654 -13.653 1.00 86.44 64 GLY A N 1
ATOM 500 C CA . GLY A 1 64 ? 37.096 -19.240 -12.281 1.00 86.44 64 GLY A CA 1
ATOM 501 C C . GLY A 1 64 ? 37.956 -19.993 -11.264 1.00 86.44 64 GLY A C 1
ATOM 502 O O . GLY A 1 64 ? 38.731 -19.374 -10.540 1.00 86.44 64 GLY A O 1
ATOM 503 N N . ASP A 1 65 ? 37.897 -21.324 -11.278 1.00 86.88 65 ASP A N 1
ATOM 504 C CA . ASP A 1 65 ? 38.601 -22.196 -10.329 1.00 86.88 65 ASP A CA 1
ATOM 505 C C . ASP A 1 65 ? 40.135 -22.101 -10.410 1.00 86.88 65 ASP A C 1
ATOM 507 O O . ASP A 1 65 ? 40.809 -22.270 -9.395 1.00 86.88 65 ASP A O 1
ATOM 511 N N . HIS A 1 66 ? 40.709 -21.817 -11.588 1.00 88.94 66 HIS A N 1
ATOM 512 C CA . HIS A 1 66 ? 42.169 -21.818 -11.780 1.00 88.94 66 HIS A CA 1
ATOM 513 C C . HIS A 1 66 ? 42.799 -20.423 -11.926 1.00 88.94 66 HIS A C 1
ATOM 515 O O . HIS A 1 66 ? 44.011 -20.297 -11.745 1.00 88.94 66 HIS A O 1
ATOM 521 N N . ALA A 1 67 ? 42.031 -19.376 -12.261 1.00 91.44 67 ALA A N 1
ATOM 522 C CA . ALA A 1 67 ? 42.572 -18.038 -12.529 1.00 91.44 67 ALA A CA 1
ATOM 523 C C . ALA A 1 67 ? 42.147 -16.945 -11.532 1.00 91.44 67 ALA A C 1
ATOM 525 O O . ALA A 1 67 ? 42.747 -15.870 -11.586 1.00 91.44 67 ALA A O 1
ATOM 526 N N . MET A 1 68 ? 41.193 -17.175 -10.614 1.00 90.50 68 MET A N 1
ATOM 527 C CA . MET A 1 68 ? 40.691 -16.128 -9.698 1.00 90.50 68 MET A CA 1
ATOM 528 C C . MET A 1 68 ? 41.818 -15.398 -8.953 1.00 90.50 68 MET A C 1
ATOM 530 O O . MET A 1 68 ? 41.974 -14.182 -9.091 1.00 90.50 68 MET A O 1
ATOM 534 N N . SER A 1 69 ? 42.673 -16.147 -8.250 1.00 89.94 69 SER A N 1
ATOM 535 C CA . SER A 1 69 ? 43.819 -15.618 -7.500 1.00 89.94 69 SER A CA 1
ATOM 536 C C . SER A 1 69 ? 44.792 -14.847 -8.391 1.00 89.94 69 SER A C 1
ATOM 538 O O . SER A 1 69 ? 45.373 -13.847 -7.975 1.00 89.94 69 SER A O 1
ATOM 540 N N . ALA A 1 70 ? 44.977 -15.286 -9.640 1.00 91.00 70 ALA A N 1
ATOM 541 C CA . ALA A 1 70 ? 45.871 -14.637 -10.592 1.00 91.00 70 ALA A CA 1
ATOM 542 C C . ALA A 1 70 ? 45.295 -13.308 -11.104 1.00 91.00 70 ALA A C 1
ATOM 544 O O . ALA A 1 70 ? 46.024 -12.318 -11.163 1.00 91.00 70 ALA A O 1
ATOM 545 N N . LEU A 1 71 ? 43.992 -13.259 -11.397 1.00 93.69 71 LEU A N 1
ATOM 546 C CA . LEU A 1 71 ? 43.276 -12.038 -11.774 1.00 93.69 71 LEU A CA 1
ATOM 547 C C . LEU A 1 71 ? 43.301 -11.017 -10.625 1.00 93.69 71 LEU A C 1
ATOM 549 O O . LEU A 1 71 ? 43.724 -9.879 -10.831 1.00 93.69 71 LEU A O 1
ATOM 553 N N . VAL A 1 72 ? 42.966 -11.435 -9.398 1.00 91.56 72 VAL A N 1
ATOM 554 C CA . VAL A 1 72 ? 43.051 -10.585 -8.193 1.00 91.56 72 VAL A CA 1
ATOM 555 C C . VAL A 1 72 ? 44.483 -10.091 -7.962 1.00 91.56 72 VAL A C 1
ATOM 557 O O . VAL A 1 72 ? 44.690 -8.910 -7.675 1.00 91.56 72 VAL A O 1
ATOM 560 N N . ARG A 1 73 ? 45.502 -10.945 -8.143 1.00 89.69 73 ARG A N 1
ATOM 561 C CA . ARG A 1 73 ? 46.911 -10.546 -7.982 1.00 89.69 73 ARG A CA 1
ATOM 562 C C . ARG A 1 73 ? 47.367 -9.534 -9.037 1.00 89.69 73 ARG A C 1
ATOM 564 O O . ARG A 1 73 ? 48.161 -8.664 -8.693 1.00 89.69 73 ARG A O 1
ATOM 571 N N . ILE A 1 74 ? 46.869 -9.613 -10.273 1.00 89.38 74 ILE A N 1
ATOM 572 C CA . ILE A 1 74 ? 47.144 -8.628 -11.336 1.00 89.38 74 ILE A CA 1
ATOM 573 C C . ILE A 1 74 ? 46.522 -7.271 -11.008 1.00 89.38 74 ILE A C 1
ATOM 575 O O . ILE A 1 74 ? 47.200 -6.245 -11.098 1.00 89.38 74 ILE A O 1
ATOM 579 N N . LEU A 1 75 ? 45.265 -7.263 -10.555 1.00 91.00 75 LEU A N 1
ATOM 580 C CA . LEU A 1 75 ? 44.613 -6.043 -10.079 1.00 91.00 75 LEU A CA 1
ATOM 581 C C . LEU A 1 75 ? 45.379 -5.431 -8.895 1.00 91.00 75 LEU A C 1
ATOM 583 O O . LEU A 1 75 ? 45.654 -4.232 -8.900 1.00 91.00 75 LEU A O 1
ATOM 587 N N . ARG A 1 76 ? 45.813 -6.260 -7.933 1.00 89.75 76 ARG A N 1
ATOM 588 C CA . ARG A 1 76 ? 46.656 -5.839 -6.803 1.00 89.75 76 ARG A CA 1
ATOM 589 C C . ARG A 1 76 ? 48.001 -5.261 -7.258 1.00 89.75 76 ARG A C 1
ATOM 591 O O . ARG A 1 76 ? 48.414 -4.251 -6.701 1.00 89.75 76 ARG A O 1
ATOM 598 N N . SER A 1 77 ? 48.688 -5.857 -8.240 1.00 85.19 77 SER A N 1
ATOM 599 C CA . SER A 1 77 ? 49.985 -5.340 -8.707 1.00 85.19 77 SER A CA 1
ATOM 600 C C . SER A 1 77 ? 49.861 -4.021 -9.467 1.00 85.19 77 SER A C 1
ATOM 602 O O . SER A 1 77 ? 50.678 -3.131 -9.244 1.00 85.19 77 SER A O 1
ATOM 604 N N . GLY A 1 78 ? 48.825 -3.860 -10.298 1.00 80.44 78 GLY A N 1
ATOM 605 C CA . GLY A 1 78 ? 48.591 -2.616 -11.041 1.00 80.44 78 GLY A CA 1
ATOM 606 C C . GLY A 1 78 ? 48.238 -1.419 -10.144 1.00 80.44 78 GLY A C 1
ATOM 607 O O . GLY A 1 78 ? 48.457 -0.281 -10.533 1.00 80.44 78 GLY A O 1
ATOM 608 N N . LEU A 1 79 ? 47.774 -1.648 -8.906 1.00 82.69 79 LEU A N 1
ATOM 609 C CA . LEU A 1 79 ? 47.621 -0.595 -7.883 1.00 82.69 79 LEU A CA 1
ATOM 610 C C . LEU A 1 79 ? 48.963 -0.076 -7.319 1.00 82.69 79 LEU A C 1
ATOM 612 O O . LEU A 1 79 ? 48.966 0.756 -6.414 1.00 82.69 79 LEU A O 1
ATOM 616 N N . SER A 1 80 ? 50.105 -0.603 -7.769 1.00 74.88 80 SER A N 1
ATOM 617 C CA . SER A 1 80 ? 51.448 -0.225 -7.297 1.00 74.88 80 SER A CA 1
ATOM 618 C C . SER A 1 80 ? 52.449 0.023 -8.432 1.00 74.88 80 SER A C 1
ATOM 620 O O . SER A 1 80 ? 53.639 0.178 -8.163 1.00 74.88 80 SER A O 1
ATOM 622 N N . GLN A 1 81 ? 51.994 0.038 -9.687 1.00 70.44 81 GLN A N 1
ATOM 623 C CA . GLN A 1 81 ? 52.799 0.413 -10.853 1.00 70.44 81 GLN A CA 1
ATOM 624 C C . GLN A 1 81 ? 52.424 1.827 -11.329 1.00 70.44 81 GLN A C 1
ATOM 626 O O . GLN A 1 81 ? 51.311 2.282 -11.056 1.00 70.44 81 GLN A O 1
ATOM 631 N N . PRO A 1 82 ? 53.313 2.535 -12.051 1.00 60.94 82 PRO A N 1
ATOM 632 C CA . PRO A 1 82 ? 52.936 3.754 -12.761 1.00 60.94 82 PRO A CA 1
ATOM 633 C C . PRO A 1 82 ? 51.877 3.450 -13.829 1.00 60.94 82 PRO A C 1
ATOM 635 O O . PRO A 1 82 ? 51.911 2.378 -14.439 1.00 60.94 82 PRO A O 1
ATOM 638 N N . SER A 1 83 ? 50.973 4.399 -14.093 1.00 64.94 83 SER A N 1
ATOM 639 C CA . SER A 1 83 ? 49.943 4.222 -15.123 1.00 64.94 83 SER A CA 1
ATOM 640 C C . SER A 1 83 ? 50.566 4.270 -16.523 1.00 64.94 83 SER A C 1
ATOM 642 O O . SER A 1 83 ? 50.807 5.333 -17.090 1.00 64.94 83 SER A O 1
ATOM 644 N N . TYR A 1 84 ? 50.878 3.091 -17.058 1.00 68.62 84 TYR A N 1
ATOM 645 C CA . TYR A 1 84 ? 51.252 2.871 -18.451 1.00 68.62 84 TYR A CA 1
ATOM 646 C C . TYR A 1 84 ? 50.089 2.187 -19.167 1.00 68.62 84 TYR A C 1
ATOM 648 O O . TYR A 1 84 ? 49.534 1.229 -18.635 1.00 68.62 84 TYR A O 1
ATOM 656 N N . ASN A 1 85 ? 49.780 2.580 -20.405 1.00 70.81 85 ASN A N 1
ATOM 657 C CA . ASN A 1 85 ? 48.625 2.074 -21.166 1.00 70.81 85 ASN A CA 1
ATOM 658 C C . ASN A 1 85 ? 48.505 0.531 -21.172 1.00 70.81 85 ASN A C 1
ATOM 660 O O . ASN A 1 85 ? 47.403 -0.005 -21.127 1.00 70.81 85 ASN A O 1
ATOM 664 N N . VAL A 1 86 ? 49.629 -0.199 -21.169 1.00 78.56 86 VAL A N 1
ATOM 665 C CA . VAL A 1 86 ? 49.654 -1.677 -21.147 1.00 78.56 86 VAL A CA 1
ATOM 666 C C . VAL A 1 86 ? 49.278 -2.267 -19.771 1.00 78.56 86 VAL A C 1
ATOM 668 O O . VAL A 1 86 ? 48.687 -3.345 -19.712 1.00 78.56 86 VAL A O 1
ATOM 671 N N . GLU A 1 87 ? 49.561 -1.574 -18.662 1.00 81.31 87 GLU A N 1
ATOM 672 C CA . GLU A 1 87 ? 49.071 -1.933 -17.316 1.00 81.31 87 GLU A CA 1
ATOM 673 C C . GLU A 1 87 ? 47.558 -1.672 -17.202 1.00 81.31 87 GLU A C 1
ATOM 675 O O . GLU A 1 87 ? 46.825 -2.513 -16.680 1.00 81.31 87 GLU A O 1
ATOM 680 N N . VAL A 1 88 ? 47.079 -0.552 -17.760 1.00 83.50 88 VAL A N 1
ATOM 681 C CA . VAL A 1 88 ? 45.650 -0.177 -17.796 1.00 83.50 88 VAL A CA 1
ATOM 682 C C . VAL A 1 88 ? 44.837 -1.161 -18.647 1.00 83.50 88 VAL A C 1
ATOM 684 O O . VAL A 1 88 ? 43.771 -1.616 -18.221 1.00 83.50 88 VAL A O 1
ATOM 687 N N . ASP A 1 89 ? 45.377 -1.580 -19.798 1.00 86.44 89 ASP A N 1
ATOM 688 C CA . ASP A 1 89 ? 44.871 -2.709 -20.588 1.00 86.44 89 ASP A CA 1
ATOM 689 C C . ASP A 1 89 ? 44.767 -3.975 -19.725 1.00 86.44 89 ASP A C 1
ATOM 691 O O . ASP A 1 89 ? 43.726 -4.632 -19.713 1.00 86.44 89 ASP A O 1
ATOM 695 N N . CYS A 1 90 ? 45.821 -4.329 -18.977 1.00 89.69 90 CYS A N 1
ATOM 696 C CA . CYS A 1 90 ? 45.816 -5.520 -18.124 1.00 89.69 90 CYS A CA 1
ATOM 697 C C . CYS A 1 90 ? 44.742 -5.446 -17.028 1.00 89.69 90 CYS A C 1
ATOM 699 O O . CYS A 1 90 ? 44.010 -6.416 -16.829 1.00 89.69 90 CYS A O 1
ATOM 701 N N . GLN A 1 91 ? 44.601 -4.311 -16.340 1.00 90.31 91 GLN A N 1
ATOM 702 C CA . GLN A 1 91 ? 43.554 -4.122 -15.330 1.00 90.31 91 GLN A CA 1
ATOM 703 C C . GLN A 1 91 ? 42.152 -4.212 -15.941 1.00 90.31 91 GLN A C 1
ATOM 705 O O . GLN A 1 91 ? 41.294 -4.912 -15.405 1.00 90.31 91 GLN A O 1
ATOM 710 N N . THR A 1 92 ? 41.927 -3.564 -17.086 1.00 89.88 92 THR A N 1
ATOM 711 C CA . THR A 1 92 ? 40.631 -3.570 -17.780 1.00 89.88 92 THR A CA 1
ATOM 712 C C . THR A 1 92 ? 40.272 -4.976 -18.266 1.00 89.88 92 THR A C 1
ATOM 714 O O . THR A 1 92 ? 39.173 -5.460 -18.001 1.00 89.88 92 THR A O 1
ATOM 717 N N . LEU A 1 93 ? 41.214 -5.690 -18.893 1.00 91.38 93 LEU A N 1
ATOM 718 C CA . LEU A 1 93 ? 41.024 -7.078 -19.325 1.00 91.38 93 LEU A CA 1
ATOM 719 C C . LEU A 1 93 ? 40.800 -8.028 -18.139 1.00 91.38 93 LEU A C 1
ATOM 721 O O . LEU A 1 93 ? 39.996 -8.951 -18.256 1.00 91.38 93 LEU A O 1
ATOM 725 N N . ALA A 1 94 ? 41.466 -7.815 -16.999 1.00 94.00 94 ALA A N 1
ATOM 726 C CA . ALA A 1 94 ? 41.251 -8.610 -15.790 1.00 94.00 94 ALA A CA 1
ATOM 727 C C . ALA A 1 94 ? 39.861 -8.357 -15.178 1.00 94.00 94 ALA A C 1
ATOM 729 O O . ALA A 1 94 ? 39.160 -9.320 -14.873 1.00 94.00 94 ALA A O 1
ATOM 730 N N . LEU A 1 95 ? 39.421 -7.095 -15.077 1.00 93.75 95 LEU A N 1
ATOM 731 C CA . LEU A 1 95 ? 38.064 -6.736 -14.638 1.00 93.75 95 LEU A CA 1
ATOM 732 C C . LEU A 1 95 ? 36.988 -7.291 -15.580 1.00 93.75 95 LEU A C 1
ATOM 734 O O . LEU A 1 95 ? 35.966 -7.780 -15.110 1.00 93.75 95 LEU A O 1
ATOM 738 N N . GLU A 1 96 ? 37.212 -7.279 -16.896 1.00 90.25 96 GLU A N 1
ATOM 739 C CA . GLU A 1 96 ? 36.290 -7.886 -17.863 1.00 90.25 96 GLU A CA 1
ATOM 740 C C . GLU A 1 96 ? 36.318 -9.422 -17.842 1.00 90.25 96 GLU A C 1
ATOM 742 O O . GLU A 1 96 ? 35.283 -10.051 -18.049 1.00 90.25 96 GLU A O 1
ATOM 747 N N . THR A 1 97 ? 37.462 -10.042 -17.537 1.00 92.38 97 THR A N 1
ATOM 748 C CA . THR A 1 97 ? 37.543 -11.498 -17.326 1.00 92.38 97 THR A CA 1
ATOM 749 C C . THR A 1 97 ? 36.764 -11.900 -16.077 1.00 92.38 97 THR A C 1
ATOM 751 O O . THR A 1 97 ? 35.953 -12.818 -16.147 1.00 92.38 97 THR A O 1
ATOM 754 N N . LEU A 1 98 ? 36.961 -11.182 -14.965 1.00 92.00 98 LEU A N 1
ATOM 755 C CA . LEU A 1 98 ? 36.203 -11.348 -13.722 1.00 92.00 98 LEU A CA 1
ATOM 756 C C . LEU A 1 98 ? 34.709 -11.117 -13.943 1.00 92.00 98 LEU A C 1
ATOM 758 O O . LEU A 1 98 ? 33.905 -11.937 -13.512 1.00 92.00 98 LEU A O 1
ATOM 762 N N . LYS A 1 99 ? 34.341 -10.057 -14.676 1.00 86.12 99 LYS A N 1
ATOM 763 C CA . LYS A 1 99 ? 32.962 -9.814 -15.099 1.00 86.12 99 LYS A CA 1
ATOM 764 C C . LYS A 1 99 ? 32.402 -11.062 -15.777 1.00 86.12 99 LYS A C 1
ATOM 766 O O . LYS A 1 99 ? 31.487 -11.629 -15.207 1.00 86.12 99 LYS A O 1
ATOM 771 N N . ASN A 1 100 ? 33.002 -11.541 -16.872 1.00 84.88 100 ASN A N 1
ATOM 772 C CA . ASN A 1 100 ? 32.552 -12.748 -17.585 1.00 84.88 100 ASN A CA 1
ATOM 773 C C . ASN A 1 100 ? 32.409 -13.992 -16.679 1.00 84.88 100 ASN A C 1
ATOM 775 O O . ASN A 1 100 ? 31.534 -14.812 -16.933 1.00 84.88 100 ASN A O 1
ATOM 779 N N . ILE A 1 101 ? 33.240 -14.147 -15.637 1.00 86.56 101 ILE A N 1
ATOM 780 C CA . ILE A 1 101 ? 33.152 -15.272 -14.684 1.00 86.56 101 ILE A CA 1
ATOM 781 C C . ILE A 1 101 ? 31.896 -15.159 -13.807 1.00 86.56 101 ILE A C 1
ATOM 783 O O . ILE A 1 101 ? 31.130 -16.116 -13.724 1.00 86.56 101 ILE A O 1
ATOM 787 N N . PHE A 1 102 ? 31.668 -14.009 -13.158 1.00 81.69 102 PHE A N 1
ATOM 788 C CA . PHE A 1 102 ? 30.524 -13.841 -12.246 1.00 81.69 102 PHE A CA 1
ATOM 789 C C . PHE A 1 102 ? 29.217 -13.576 -12.971 1.00 81.69 102 PHE A C 1
ATOM 791 O O . PHE A 1 102 ? 28.172 -14.024 -12.511 1.00 81.69 102 PHE A O 1
ATOM 798 N N . THR A 1 103 ? 29.271 -12.845 -14.088 1.00 70.38 103 THR A N 1
ATOM 799 C CA . THR A 1 103 ? 28.129 -12.701 -14.979 1.00 70.38 103 THR A CA 1
ATOM 800 C C . THR A 1 103 ? 27.790 -14.080 -15.535 1.00 70.38 103 THR A C 1
ATOM 802 O O . THR A 1 103 ? 26.685 -14.562 -15.326 1.00 70.38 103 THR A O 1
ATOM 805 N N . GLY A 1 104 ? 28.757 -14.747 -16.157 1.00 61.31 104 GLY A N 1
ATOM 806 C CA . GLY A 1 104 ? 28.496 -15.703 -17.221 1.00 61.31 104 GLY A CA 1
ATOM 807 C C . GLY A 1 104 ? 28.682 -15.033 -18.581 1.00 61.31 104 GLY A C 1
ATOM 808 O O . GLY A 1 104 ? 28.670 -13.802 -18.704 1.00 61.31 104 GLY A O 1
ATOM 809 N N . TYR A 1 105 ? 28.907 -15.851 -19.600 1.00 47.72 105 TYR A N 1
ATOM 810 C CA . TYR A 1 105 ? 29.052 -15.430 -20.983 1.00 47.72 105 TYR A CA 1
ATOM 811 C C . TYR A 1 105 ? 28.495 -16.544 -21.884 1.00 47.72 105 TYR A C 1
ATOM 813 O O . TYR A 1 105 ? 28.572 -17.722 -21.554 1.00 47.72 105 TYR A O 1
ATOM 821 N N . GLU A 1 106 ? 27.943 -16.139 -23.022 1.00 43.19 106 GLU A N 1
ATOM 822 C CA . GLU A 1 106 ? 27.335 -16.959 -24.070 1.00 43.19 106 GLU A CA 1
ATOM 823 C C . GLU A 1 106 ? 27.689 -16.335 -25.428 1.00 43.19 106 GLU A C 1
ATOM 825 O O . GLU A 1 106 ? 27.808 -15.109 -25.545 1.00 43.19 106 GLU A O 1
ATOM 830 N N . ASP A 1 107 ? 27.870 -17.160 -26.458 1.00 36.31 107 ASP A N 1
ATOM 831 C CA . ASP A 1 107 ? 28.097 -16.681 -27.823 1.00 36.31 107 ASP A CA 1
ATOM 832 C C . ASP A 1 107 ? 26.775 -16.466 -28.569 1.00 36.31 107 ASP A C 1
ATOM 834 O O . ASP A 1 107 ? 25.803 -17.179 -28.344 1.00 36.31 107 ASP A O 1
ATOM 838 N N . GLY A 1 108 ? 26.773 -15.527 -29.523 1.00 34.28 108 GLY A N 1
ATOM 839 C CA . GLY A 1 108 ? 25.709 -15.427 -30.534 1.00 34.28 108 GLY A CA 1
ATOM 840 C C . GLY A 1 108 ? 25.844 -16.456 -31.668 1.00 34.28 108 GLY A C 1
ATOM 841 O O . GLY A 1 108 ? 24.966 -16.556 -32.520 1.00 34.28 108 GLY A O 1
ATOM 842 N N . ASP A 1 109 ? 26.940 -17.222 -31.689 1.00 32.78 109 ASP A N 1
ATOM 843 C CA . ASP A 1 109 ? 27.180 -18.302 -32.645 1.00 32.78 109 ASP A CA 1
ATOM 844 C C . ASP A 1 109 ? 26.561 -19.603 -32.115 1.00 32.78 109 ASP A C 1
ATOM 846 O O . ASP A 1 109 ? 27.165 -20.303 -31.300 1.00 32.78 109 ASP A O 1
ATOM 850 N N . GLY A 1 110 ? 25.354 -19.930 -32.588 1.00 31.78 110 GLY A N 1
ATOM 851 C CA . GLY A 1 110 ? 24.516 -21.051 -32.130 1.00 31.78 110 GLY A CA 1
ATOM 852 C C . GLY A 1 110 ? 25.019 -22.470 -32.443 1.00 31.78 110 GLY A C 1
ATOM 853 O O . GLY A 1 110 ? 24.238 -23.318 -32.868 1.00 31.78 110 GLY A O 1
ATOM 854 N N . ILE A 1 111 ? 26.309 -22.752 -32.250 1.00 34.03 111 ILE A N 1
ATOM 855 C CA . ILE A 1 111 ? 26.886 -24.098 -32.360 1.00 34.03 111 ILE A CA 1
ATOM 856 C C . ILE A 1 111 ? 26.672 -24.827 -31.030 1.00 34.03 111 ILE A C 1
ATOM 858 O O . ILE A 1 111 ? 27.498 -24.756 -30.118 1.00 34.03 111 ILE A O 1
ATOM 862 N N . ALA A 1 112 ? 25.541 -25.524 -30.924 1.00 28.28 112 ALA A N 1
ATOM 863 C CA . ALA A 1 112 ? 25.190 -26.322 -29.757 1.00 28.28 112 ALA A CA 1
ATOM 864 C C . ALA A 1 112 ? 26.221 -27.438 -29.506 1.00 28.28 112 ALA A C 1
ATOM 866 O O . ALA A 1 112 ? 26.357 -28.358 -30.312 1.00 28.28 112 ALA A O 1
ATOM 867 N N . ASN A 1 113 ? 26.900 -27.383 -28.357 1.00 30.20 113 ASN A N 1
ATOM 868 C CA . ASN A 1 113 ? 27.766 -28.453 -27.868 1.00 30.20 113 ASN A CA 1
ATOM 869 C C . ASN A 1 113 ? 27.323 -28.897 -26.465 1.00 30.20 113 ASN A C 1
ATOM 871 O O . ASN A 1 113 ? 27.718 -28.310 -25.464 1.00 30.20 113 ASN A O 1
ATOM 875 N N . THR A 1 114 ? 26.546 -29.984 -26.462 1.00 29.50 114 THR A N 1
ATOM 876 C CA . THR A 1 114 ? 26.483 -31.047 -25.437 1.00 29.50 114 THR A CA 1
ATOM 877 C C . THR A 1 114 ? 26.166 -30.697 -23.976 1.00 29.50 114 THR A C 1
ATOM 879 O O . THR A 1 114 ? 26.973 -30.106 -23.270 1.00 29.50 114 THR A O 1
ATOM 882 N N . ASP A 1 115 ? 25.071 -31.314 -23.521 1.00 32.88 115 ASP A N 1
ATOM 883 C CA . ASP A 1 115 ? 24.817 -31.821 -22.165 1.00 32.88 115 ASP A CA 1
ATOM 884 C C . ASP A 1 115 ? 24.649 -30.790 -21.032 1.00 32.88 115 ASP A C 1
ATOM 886 O O . ASP A 1 115 ? 25.578 -30.137 -20.563 1.00 32.88 115 ASP A O 1
ATOM 890 N N . GLY A 1 116 ? 23.403 -30.681 -20.557 1.00 29.52 116 GLY A N 1
ATOM 891 C CA . GLY A 1 116 ? 22.972 -29.634 -19.636 1.00 29.52 116 GLY A CA 1
ATOM 892 C C . GLY A 1 116 ? 23.632 -29.676 -18.255 1.00 29.52 116 GLY A C 1
ATOM 893 O O . GLY A 1 116 ? 23.711 -30.721 -17.608 1.00 29.52 116 GLY A O 1
ATOM 894 N N . GLN A 1 117 ? 24.004 -28.489 -17.772 1.00 37.19 117 GLN A N 1
ATOM 895 C CA . GLN A 1 117 ? 24.353 -28.201 -16.380 1.00 37.19 117 GLN A CA 1
ATOM 896 C C . GLN A 1 117 ? 23.260 -27.293 -15.779 1.00 37.19 117 GLN A C 1
ATOM 898 O O . GLN A 1 117 ? 23.365 -26.073 -15.895 1.00 37.19 117 GLN A O 1
ATOM 903 N N . PRO A 1 118 ? 22.197 -27.839 -15.149 1.00 33.28 118 PRO A N 1
ATOM 904 C CA . PRO A 1 118 ? 21.030 -27.058 -14.707 1.00 33.28 118 PRO A CA 1
ATOM 905 C C . PRO A 1 118 ? 21.264 -26.178 -13.463 1.00 33.28 118 PRO A C 1
ATOM 907 O O . PRO A 1 118 ? 20.310 -25.818 -12.780 1.00 33.28 118 PRO A O 1
ATOM 910 N N . ASP A 1 119 ? 22.521 -25.878 -13.128 1.00 42.81 119 ASP A N 1
ATOM 911 C CA . ASP A 1 119 ? 22.956 -25.468 -11.783 1.00 42.81 119 ASP A CA 1
ATOM 912 C C . ASP A 1 119 ? 23.800 -24.175 -11.791 1.00 42.81 119 ASP A C 1
ATOM 914 O O . ASP A 1 119 ? 24.674 -23.923 -10.958 1.00 42.81 119 ASP A O 1
ATOM 918 N N . ASN A 1 120 ? 23.540 -23.332 -12.795 1.00 63.88 120 ASN A N 1
ATOM 919 C CA . ASN A 1 120 ? 24.284 -22.102 -13.077 1.00 63.88 120 ASN A CA 1
ATOM 920 C C . ASN A 1 120 ? 24.311 -21.142 -11.863 1.00 63.88 120 ASN A C 1
ATOM 922 O O . ASN A 1 120 ? 25.308 -20.450 -11.641 1.00 63.88 120 ASN A O 1
ATOM 926 N N . GLN A 1 121 ? 23.240 -21.122 -11.056 1.00 67.38 121 GLN A N 1
ATOM 927 C CA . GLN A 1 121 ? 23.094 -20.263 -9.874 1.00 67.38 121 GLN A CA 1
ATOM 928 C C . GLN A 1 121 ? 23.954 -20.716 -8.684 1.00 67.38 121 GLN A C 1
ATOM 930 O O . GLN A 1 121 ? 24.639 -19.866 -8.109 1.00 67.38 121 GLN A O 1
ATOM 935 N N . GLU A 1 122 ? 23.975 -22.008 -8.321 1.00 70.38 122 GLU A N 1
ATOM 936 C CA . GLU A 1 122 ? 24.849 -22.479 -7.232 1.00 70.38 122 GLU A CA 1
ATOM 937 C C . GLU A 1 122 ? 26.321 -22.281 -7.619 1.00 70.38 122 GLU A C 1
ATOM 939 O O . GLU A 1 122 ? 27.122 -21.795 -6.818 1.00 70.38 122 GLU A O 1
ATOM 944 N N . GLU A 1 123 ? 26.670 -22.539 -8.882 1.00 72.44 123 GLU A N 1
ATOM 945 C CA . GLU A 1 123 ? 28.029 -22.330 -9.374 1.00 72.44 123 GLU A CA 1
ATOM 946 C C . GLU A 1 123 ? 28.436 -20.840 -9.404 1.00 72.44 123 GLU A C 1
ATOM 948 O O . GLU A 1 123 ? 29.556 -20.518 -9.002 1.00 72.44 123 GLU A O 1
ATOM 953 N N . MET A 1 124 ? 27.544 -19.906 -9.769 1.00 74.88 124 MET A N 1
ATOM 954 C CA . MET A 1 124 ? 27.807 -18.460 -9.627 1.00 74.88 124 MET A CA 1
ATOM 955 C C . MET A 1 124 ? 28.010 -18.050 -8.173 1.00 74.88 124 MET A C 1
ATOM 957 O O . MET A 1 124 ? 28.893 -17.245 -7.874 1.00 74.88 124 MET A O 1
ATOM 961 N N . GLU A 1 125 ? 27.194 -18.567 -7.256 1.00 78.19 125 GLU A N 1
ATOM 962 C CA . GLU A 1 125 ? 27.326 -18.251 -5.838 1.00 78.19 125 GLU A CA 1
ATOM 963 C C . GLU A 1 125 ? 28.611 -18.828 -5.240 1.00 78.19 125 GLU A C 1
ATOM 965 O O . GLU A 1 125 ? 29.252 -18.146 -4.439 1.00 78.19 125 GLU A O 1
ATOM 970 N N . ARG A 1 126 ? 29.034 -20.014 -5.692 1.00 86.31 126 ARG A N 1
ATOM 971 C CA . ARG A 1 126 ? 30.329 -20.632 -5.381 1.00 86.31 126 ARG A CA 1
ATOM 972 C C . ARG A 1 126 ? 31.496 -19.799 -5.913 1.00 86.31 126 ARG A C 1
ATOM 974 O O . ARG A 1 126 ? 32.399 -19.478 -5.148 1.00 86.31 126 ARG A O 1
ATOM 981 N N . LEU A 1 127 ? 31.467 -19.395 -7.185 1.00 86.25 127 LEU A N 1
ATOM 982 C CA . LEU A 1 127 ? 32.495 -18.539 -7.795 1.00 86.25 127 LEU A CA 1
ATOM 983 C C . LEU A 1 127 ? 32.568 -17.162 -7.119 1.00 86.25 127 LEU A C 1
ATOM 985 O O . LEU A 1 127 ? 33.660 -16.654 -6.865 1.00 86.25 127 LEU A O 1
ATOM 989 N N . THR A 1 128 ? 31.418 -16.584 -6.762 1.00 86.50 128 THR A N 1
ATOM 990 C CA . THR A 1 128 ? 31.343 -15.334 -5.991 1.00 86.50 128 THR A CA 1
ATOM 991 C C . THR A 1 128 ? 31.954 -15.512 -4.599 1.00 86.50 128 THR A C 1
ATOM 993 O O . THR A 1 128 ? 32.731 -14.664 -4.170 1.00 86.50 128 THR A O 1
ATOM 996 N N . SER A 1 129 ? 31.671 -16.622 -3.907 1.00 86.62 129 SER A N 1
ATOM 997 C CA . SER A 1 129 ? 32.315 -16.951 -2.628 1.00 86.62 129 SER A CA 1
ATOM 998 C C . SER A 1 129 ? 33.833 -17.111 -2.761 1.00 86.62 129 SER A C 1
ATOM 1000 O O . SER A 1 129 ? 34.553 -16.506 -1.977 1.00 86.62 129 SER A O 1
ATOM 1002 N N . ILE A 1 130 ? 34.334 -17.807 -3.789 1.00 88.06 130 ILE A N 1
ATOM 1003 C CA . ILE A 1 130 ? 35.781 -17.946 -4.052 1.00 88.06 130 ILE A CA 1
ATOM 1004 C C . ILE A 1 130 ? 36.448 -16.571 -4.236 1.00 88.06 130 ILE A C 1
ATOM 1006 O O . ILE A 1 130 ? 37.536 -16.331 -3.719 1.00 88.06 130 ILE A O 1
ATOM 1010 N N . PHE A 1 131 ? 35.789 -15.623 -4.910 1.00 91.44 131 PHE A N 1
ATOM 1011 C CA . PHE A 1 131 ? 36.297 -14.251 -5.024 1.00 91.44 131 PHE A CA 1
ATOM 1012 C C . PHE A 1 131 ? 36.248 -13.461 -3.708 1.00 91.44 131 PHE A C 1
ATOM 1014 O O . PHE A 1 131 ? 37.098 -12.603 -3.484 1.00 91.44 131 PHE A O 1
ATOM 1021 N N . LEU A 1 132 ? 35.285 -13.729 -2.824 1.00 88.94 132 LEU A N 1
ATOM 1022 C CA . LEU A 1 132 ? 35.223 -13.116 -1.491 1.00 88.94 132 LEU A CA 1
ATOM 1023 C C . LEU A 1 132 ? 36.222 -13.747 -0.501 1.00 88.94 132 LEU A C 1
ATOM 1025 O O . LEU A 1 132 ? 36.636 -13.081 0.444 1.00 88.94 132 LEU A O 1
ATOM 1029 N N . GLU A 1 133 ? 36.641 -14.993 -0.732 1.00 88.19 133 GLU A N 1
ATOM 1030 C CA . GLU A 1 133 ? 37.723 -15.668 0.000 1.00 88.19 133 GLU A CA 1
ATOM 1031 C C . GLU A 1 133 ? 39.123 -15.179 -0.430 1.00 88.19 133 GLU A C 1
ATOM 1033 O O . GLU A 1 133 ? 40.078 -15.255 0.348 1.00 88.19 133 GLU A O 1
ATOM 1038 N N . GLU A 1 134 ? 39.261 -14.618 -1.637 1.00 88.94 134 GLU A N 1
ATOM 1039 C CA . GLU A 1 134 ? 40.501 -13.985 -2.091 1.00 88.94 134 GLU A CA 1
ATOM 1040 C C . GLU A 1 134 ? 40.835 -12.716 -1.290 1.00 88.94 134 GLU A C 1
ATOM 1042 O O . GLU A 1 134 ? 40.130 -11.706 -1.320 1.00 88.94 134 GLU A O 1
ATOM 1047 N N . SER A 1 135 ? 41.985 -12.754 -0.612 1.00 83.62 135 SER A N 1
ATOM 1048 C CA . SER A 1 135 ? 42.526 -11.655 0.201 1.00 83.62 135 SER A CA 1
ATOM 1049 C C . SER A 1 135 ? 42.405 -10.270 -0.460 1.00 83.62 135 SER A C 1
ATOM 1051 O O . SER A 1 135 ? 42.862 -10.064 -1.584 1.00 83.62 135 SER A O 1
ATOM 1053 N N . ASP A 1 136 ? 41.862 -9.297 0.278 1.00 84.69 136 ASP A N 1
ATOM 1054 C CA . ASP A 1 136 ? 41.633 -7.906 -0.148 1.00 84.69 136 ASP A CA 1
ATOM 1055 C C . ASP A 1 136 ? 40.770 -7.707 -1.415 1.00 84.69 136 ASP A C 1
ATOM 1057 O O . ASP A 1 136 ? 40.728 -6.582 -1.909 1.00 84.69 136 ASP A O 1
ATOM 1061 N N . SER A 1 137 ? 40.086 -8.713 -1.974 1.00 90.81 137 SER A N 1
ATOM 1062 C CA . SER A 1 137 ? 39.443 -8.611 -3.302 1.00 90.81 137 SER A CA 1
ATOM 1063 C C . SER A 1 137 ? 38.497 -7.407 -3.456 1.00 90.81 137 SER A C 1
ATOM 1065 O O . SER A 1 137 ? 38.660 -6.593 -4.370 1.00 90.81 137 SER A O 1
ATOM 1067 N N . ILE A 1 138 ? 37.571 -7.216 -2.511 1.00 92.25 138 ILE A N 1
ATOM 1068 C CA . ILE A 1 138 ? 36.666 -6.054 -2.454 1.00 92.25 138 ILE A CA 1
ATOM 1069 C C . ILE A 1 138 ? 37.437 -4.750 -2.196 1.00 92.25 138 ILE A C 1
ATOM 1071 O O . ILE A 1 138 ? 37.163 -3.735 -2.834 1.00 92.25 138 ILE A O 1
ATOM 1075 N N . THR A 1 139 ? 38.457 -4.771 -1.333 1.00 89.94 139 THR A N 1
ATOM 1076 C CA . THR A 1 139 ? 39.338 -3.620 -1.053 1.00 89.94 139 THR A CA 1
ATOM 1077 C C . THR A 1 139 ? 40.158 -3.197 -2.281 1.00 89.94 139 THR A C 1
ATOM 1079 O O . THR A 1 139 ? 40.489 -2.020 -2.430 1.00 89.94 139 THR A O 1
ATOM 1082 N N . ILE A 1 140 ? 40.480 -4.131 -3.179 1.00 91.88 140 ILE A N 1
ATOM 1083 C CA . ILE A 1 140 ? 41.133 -3.881 -4.469 1.00 91.88 140 ILE A CA 1
ATOM 1084 C C . ILE A 1 140 ? 40.131 -3.245 -5.441 1.00 91.88 140 ILE A C 1
ATOM 1086 O O . ILE A 1 140 ? 40.435 -2.188 -5.989 1.00 91.88 140 ILE A O 1
ATOM 1090 N N . LEU A 1 141 ? 38.921 -3.802 -5.597 1.00 92.88 141 LEU A N 1
ATOM 1091 C CA . LEU A 1 141 ? 37.871 -3.196 -6.437 1.00 92.88 141 LEU A CA 1
ATOM 1092 C C . LEU A 1 141 ? 37.526 -1.765 -5.992 1.00 92.88 141 LEU A C 1
ATOM 1094 O O . LEU A 1 141 ? 37.474 -0.859 -6.820 1.00 92.88 141 LEU A O 1
ATOM 1098 N N . LEU A 1 142 ? 37.382 -1.542 -4.684 1.00 92.19 142 LEU A N 1
ATOM 1099 C CA . LEU A 1 142 ? 37.140 -0.233 -4.069 1.00 92.19 142 LEU A CA 1
ATOM 1100 C C . LEU A 1 142 ? 38.262 0.787 -4.339 1.00 92.19 142 LEU A C 1
ATOM 1102 O O . LEU A 1 142 ? 38.007 1.987 -4.397 1.00 92.19 142 LEU A O 1
ATOM 1106 N N . LYS A 1 143 ? 39.515 0.342 -4.496 1.00 91.25 143 LYS A N 1
ATOM 1107 C CA . LYS A 1 143 ? 40.618 1.225 -4.912 1.00 91.25 143 LYS A CA 1
ATOM 1108 C C . LYS A 1 143 ? 40.558 1.537 -6.410 1.00 91.25 143 LYS A C 1
ATOM 1110 O O . LYS A 1 143 ? 40.927 2.637 -6.802 1.00 91.25 143 LYS A O 1
ATOM 1115 N N . LEU A 1 144 ? 40.065 0.608 -7.231 1.00 92.75 144 LEU A N 1
ATOM 1116 C CA . LEU A 1 144 ? 39.962 0.764 -8.686 1.00 92.75 144 LEU A CA 1
ATOM 1117 C C . LEU A 1 144 ? 38.797 1.669 -9.129 1.00 92.75 144 LEU A C 1
ATOM 1119 O O . LEU A 1 144 ? 38.920 2.324 -10.161 1.00 92.75 144 LEU A O 1
ATOM 1123 N N . THR A 1 145 ? 37.710 1.795 -8.354 1.00 92.00 145 THR A N 1
ATOM 1124 C CA . THR A 1 145 ? 36.662 2.810 -8.624 1.00 92.00 145 THR A CA 1
ATOM 1125 C C . THR A 1 145 ? 37.202 4.245 -8.503 1.00 92.00 145 THR A C 1
ATOM 1127 O O . THR A 1 145 ? 36.786 5.136 -9.248 1.00 92.00 145 THR A O 1
ATOM 1130 N N . GLY A 1 146 ? 38.182 4.445 -7.615 1.00 86.88 146 GLY A N 1
ATOM 1131 C CA . GLY A 1 146 ? 38.968 5.672 -7.451 1.00 86.88 146 GLY A CA 1
ATOM 1132 C C . GLY A 1 146 ? 40.262 5.730 -8.275 1.00 86.88 146 GLY A C 1
ATOM 1133 O O . GLY A 1 146 ? 41.136 6.529 -7.946 1.00 86.88 146 GLY A O 1
ATOM 1134 N N . SER A 1 147 ? 40.418 4.891 -9.307 1.00 86.75 147 SER A N 1
ATOM 1135 C CA . SER A 1 147 ? 41.487 5.057 -10.304 1.00 86.75 147 SER A CA 1
ATOM 1136 C C . SER A 1 147 ? 41.293 6.358 -11.097 1.00 86.75 147 SER A C 1
ATOM 1138 O O . SER A 1 147 ? 40.180 6.868 -11.177 1.00 86.75 147 SER A O 1
ATOM 1140 N N . VAL A 1 148 ? 42.348 6.869 -11.738 1.00 83.69 148 VAL A N 1
ATOM 1141 C CA . VAL A 1 148 ? 42.228 7.930 -12.760 1.00 83.69 148 VAL A CA 1
ATOM 1142 C C . VAL A 1 148 ? 41.723 7.389 -14.106 1.00 83.69 148 VAL A C 1
ATOM 1144 O O . VAL A 1 148 ? 41.138 8.124 -14.896 1.00 83.69 148 VAL A O 1
ATOM 1147 N N . GLU A 1 149 ? 41.893 6.089 -14.357 1.00 85.12 149 GLU A N 1
ATOM 1148 C CA . GLU A 1 149 ? 41.679 5.473 -15.670 1.00 85.12 149 GLU A CA 1
ATOM 1149 C C . GLU A 1 149 ? 40.208 5.114 -15.920 1.00 85.12 149 GLU A C 1
ATOM 1151 O O . GLU A 1 149 ? 39.704 4.105 -15.417 1.00 85.12 149 GLU A O 1
ATOM 1156 N N . PHE A 1 150 ? 39.506 5.914 -16.730 1.00 88.69 150 PHE A N 1
ATOM 1157 C CA . PHE A 1 150 ? 38.062 5.777 -16.982 1.00 88.69 150 PHE A CA 1
ATOM 1158 C C . PHE A 1 150 ? 37.575 4.338 -17.289 1.00 88.69 150 PHE A C 1
ATOM 1160 O O . PHE A 1 150 ? 36.604 3.916 -16.653 1.00 88.69 150 PHE A O 1
ATOM 1167 N N . PRO A 1 151 ? 38.217 3.531 -18.167 1.00 88.06 151 PRO A N 1
ATOM 1168 C CA . PRO A 1 151 ? 37.768 2.158 -18.434 1.00 88.06 151 PRO A CA 1
ATOM 1169 C C . PRO A 1 151 ? 37.829 1.254 -17.195 1.00 88.06 151 PRO A C 1
ATOM 1171 O O . PRO A 1 151 ? 36.900 0.485 -16.937 1.00 88.06 151 PRO A O 1
ATOM 1174 N N . VAL A 1 152 ? 38.892 1.393 -16.394 1.00 90.56 152 VAL A N 1
ATOM 1175 C CA . VAL A 1 152 ? 39.104 0.643 -15.148 1.00 90.56 152 VAL A CA 1
ATOM 1176 C C . VAL A 1 152 ? 38.047 1.031 -14.116 1.00 90.56 152 VAL A C 1
ATOM 1178 O O . VAL A 1 152 ? 37.411 0.145 -13.544 1.00 90.56 152 VAL A O 1
ATOM 1181 N N . ARG A 1 153 ? 37.788 2.337 -13.935 1.00 92.56 153 ARG A N 1
ATOM 1182 C CA . ARG A 1 153 ? 36.740 2.841 -13.027 1.00 92.56 153 ARG A CA 1
ATOM 1183 C C . ARG A 1 153 ? 35.372 2.254 -13.371 1.00 92.56 153 ARG A C 1
ATOM 1185 O O . ARG A 1 153 ? 34.707 1.688 -12.507 1.00 92.56 153 ARG A O 1
ATOM 1192 N N . VAL A 1 154 ? 34.973 2.349 -14.642 1.00 91.06 154 VAL A N 1
ATOM 1193 C CA . VAL A 1 154 ? 33.654 1.916 -15.127 1.00 91.06 154 VAL A CA 1
ATOM 1194 C C . VAL A 1 154 ? 33.446 0.411 -14.944 1.00 91.06 154 VAL A C 1
ATOM 1196 O O . VAL A 1 154 ? 32.385 -0.007 -14.477 1.00 91.06 154 VAL A O 1
ATOM 1199 N N . GLN A 1 155 ? 34.440 -0.426 -15.269 1.00 90.25 155 GLN A N 1
ATOM 1200 C CA . GLN A 1 155 ? 34.301 -1.869 -15.048 1.00 90.25 155 GLN A CA 1
ATOM 1201 C C . GLN A 1 155 ? 34.360 -2.227 -13.552 1.00 90.25 155 GLN A C 1
ATOM 1203 O O . GLN A 1 155 ? 33.631 -3.124 -13.135 1.00 90.25 155 GLN A O 1
ATOM 1208 N N . ALA A 1 156 ? 35.135 -1.511 -12.726 1.00 94.06 156 ALA A N 1
ATOM 1209 C CA . ALA A 1 156 ? 35.177 -1.722 -11.275 1.00 94.06 156 ALA A CA 1
ATOM 1210 C C . ALA A 1 156 ? 33.843 -1.372 -10.585 1.00 94.06 156 ALA A C 1
ATOM 1212 O O . ALA A 1 156 ? 33.349 -2.168 -9.787 1.00 94.06 156 ALA A O 1
ATOM 1213 N N . VAL A 1 157 ? 33.220 -0.235 -10.929 1.00 94.81 157 VAL A N 1
ATOM 1214 C CA . VAL A 1 157 ? 31.898 0.175 -10.408 1.00 94.81 157 VAL A CA 1
ATOM 1215 C C . VAL A 1 157 ? 30.827 -0.852 -10.785 1.00 94.81 157 VAL A C 1
ATOM 1217 O O . VAL A 1 157 ? 30.090 -1.333 -9.920 1.00 94.81 157 VAL A O 1
ATOM 1220 N N . ARG A 1 158 ? 30.769 -1.258 -12.061 1.00 91.44 158 ARG A N 1
ATOM 1221 C CA . ARG A 1 158 ? 29.784 -2.241 -12.546 1.00 91.44 158 ARG A CA 1
ATOM 1222 C C . ARG A 1 158 ? 29.987 -3.632 -11.952 1.00 91.44 158 ARG A C 1
ATOM 1224 O O . ARG A 1 158 ? 29.004 -4.299 -11.639 1.00 91.44 158 ARG A O 1
ATOM 1231 N N . LEU A 1 159 ? 31.235 -4.062 -11.768 1.00 92.38 159 LEU A N 1
ATOM 1232 C CA . LEU A 1 159 ? 31.557 -5.328 -11.109 1.00 92.38 159 LEU A CA 1
ATOM 1233 C C . LEU A 1 159 ? 31.161 -5.302 -9.624 1.00 92.38 159 LEU A C 1
ATOM 1235 O O . LEU A 1 159 ? 30.550 -6.253 -9.148 1.00 92.38 159 LEU A O 1
ATOM 1239 N N . LEU A 1 160 ? 31.420 -4.205 -8.905 1.00 94.00 160 LEU A N 1
ATOM 1240 C CA . LEU A 1 160 ? 30.995 -4.067 -7.508 1.00 94.00 160 LEU A CA 1
ATOM 1241 C C . LEU A 1 160 ? 29.461 -4.056 -7.370 1.00 94.00 160 LEU A C 1
ATOM 1243 O O . LEU A 1 160 ? 28.929 -4.745 -6.503 1.00 94.00 160 LEU A O 1
ATOM 1247 N N . THR A 1 161 ? 28.756 -3.353 -8.265 1.00 92.56 161 THR A N 1
ATOM 1248 C CA . THR A 1 161 ? 27.278 -3.340 -8.329 1.00 92.56 161 THR A CA 1
ATOM 1249 C C . THR A 1 161 ? 26.721 -4.746 -8.563 1.00 92.56 161 THR A C 1
ATOM 1251 O O . THR A 1 161 ? 25.810 -5.184 -7.865 1.00 92.56 161 THR A O 1
ATOM 1254 N N . PHE A 1 162 ? 27.313 -5.495 -9.502 1.00 86.88 162 PHE A N 1
ATOM 1255 C CA . PHE A 1 162 ? 26.942 -6.885 -9.770 1.00 86.88 162 PHE A CA 1
ATOM 1256 C C . PHE A 1 162 ? 27.125 -7.778 -8.536 1.00 86.88 162 PHE A C 1
ATOM 1258 O O . PHE A 1 162 ? 26.221 -8.528 -8.174 1.00 86.88 162 PHE A O 1
ATOM 1265 N N . LEU A 1 163 ? 28.293 -7.703 -7.889 1.00 91.06 163 LEU A N 1
ATOM 1266 C CA . LEU A 1 163 ? 28.627 -8.539 -6.736 1.00 91.06 163 LEU A CA 1
ATOM 1267 C C . LEU A 1 163 ? 27.708 -8.236 -5.539 1.00 91.06 163 LEU A C 1
ATOM 1269 O O . LEU A 1 163 ? 27.251 -9.169 -4.873 1.00 91.06 163 LEU A O 1
ATOM 1273 N N . LEU A 1 164 ? 27.370 -6.960 -5.306 1.00 91.19 164 LEU A N 1
ATOM 1274 C CA . LEU A 1 164 ? 26.382 -6.546 -4.301 1.00 91.19 164 LEU A CA 1
ATOM 1275 C C . LEU A 1 164 ? 25.014 -7.192 -4.545 1.00 91.19 164 LEU A C 1
ATOM 1277 O O . LEU A 1 164 ? 24.472 -7.791 -3.623 1.00 91.19 164 LEU A O 1
ATOM 1281 N N . GLY A 1 165 ? 24.518 -7.197 -5.785 1.00 85.31 165 GLY A N 1
ATOM 1282 C CA . GLY A 1 165 ? 23.272 -7.884 -6.155 1.00 85.31 165 GLY A CA 1
ATOM 1283 C C . GLY A 1 165 ? 23.301 -9.421 -6.029 1.00 85.31 165 GLY A C 1
ATOM 1284 O O . GLY A 1 165 ? 22.280 -10.073 -6.258 1.00 85.31 165 GLY A O 1
ATOM 1285 N N . ARG A 1 166 ? 24.450 -10.026 -5.679 1.00 84.06 166 ARG A N 1
ATOM 1286 C CA . ARG A 1 166 ? 24.628 -11.481 -5.489 1.00 84.06 166 ARG A CA 1
ATOM 1287 C C . ARG A 1 166 ? 24.877 -11.878 -4.033 1.00 84.06 166 ARG A C 1
ATOM 1289 O O . ARG A 1 166 ? 24.267 -12.830 -3.555 1.00 84.06 166 ARG A O 1
ATOM 1296 N N . LYS A 1 167 ? 25.756 -11.172 -3.315 1.00 87.94 167 LYS A N 1
ATOM 1297 C CA . LYS A 1 167 ? 26.086 -11.436 -1.898 1.00 87.94 167 LYS A CA 1
ATOM 1298 C C . LYS A 1 167 ? 26.054 -10.127 -1.081 1.00 87.94 167 LYS A C 1
ATOM 1300 O O . LYS A 1 167 ? 27.079 -9.755 -0.503 1.00 87.94 167 LYS A O 1
ATOM 1305 N N . PRO A 1 168 ? 24.900 -9.428 -0.994 1.00 91.19 168 PRO A N 1
ATOM 1306 C CA . PRO A 1 168 ? 24.836 -8.050 -0.499 1.00 91.19 168 PRO A CA 1
ATOM 1307 C C . PRO A 1 168 ? 25.413 -7.915 0.908 1.00 91.19 168 PRO A C 1
ATOM 1309 O O . PRO A 1 168 ? 26.353 -7.156 1.105 1.00 91.19 168 PRO A O 1
ATOM 1312 N N . LYS A 1 169 ? 24.938 -8.726 1.864 1.00 92.31 169 LYS A N 1
ATOM 1313 C CA . LYS A 1 169 ? 25.382 -8.674 3.269 1.00 92.31 169 LYS A CA 1
ATOM 1314 C C . LYS A 1 169 ? 26.898 -8.809 3.423 1.00 92.31 169 LYS A C 1
ATOM 1316 O O . LYS A 1 169 ? 27.508 -7.960 4.052 1.00 92.31 169 LYS A O 1
ATOM 1321 N N . ALA A 1 170 ? 27.511 -9.811 2.789 1.00 90.38 170 ALA A N 1
ATOM 1322 C CA . ALA A 1 170 ? 28.949 -10.054 2.916 1.00 90.38 170 ALA A CA 1
ATOM 1323 C C . ALA A 1 170 ? 29.789 -8.859 2.430 1.00 90.38 170 ALA A C 1
ATOM 1325 O O . ALA A 1 170 ? 30.767 -8.484 3.068 1.00 90.38 170 ALA A O 1
ATOM 1326 N N . ILE A 1 171 ? 29.387 -8.226 1.325 1.00 92.75 171 ILE A N 1
ATOM 1327 C CA . ILE A 1 171 ? 30.108 -7.078 0.759 1.00 92.75 171 ILE A CA 1
ATOM 1328 C C . ILE A 1 171 ? 29.803 -5.798 1.548 1.00 92.75 171 ILE A C 1
ATOM 1330 O O . ILE A 1 171 ? 30.706 -5.000 1.783 1.00 92.75 171 ILE A O 1
ATOM 1334 N N . GLN A 1 172 ? 28.562 -5.621 2.008 1.00 95.12 172 GLN A N 1
ATOM 1335 C CA . GLN A 1 172 ? 28.177 -4.547 2.924 1.00 95.12 172 GLN A CA 1
ATOM 1336 C C . GLN A 1 172 ? 28.983 -4.601 4.231 1.00 95.12 172 GLN A C 1
ATOM 1338 O O . GLN A 1 172 ? 29.477 -3.566 4.672 1.00 95.12 172 GLN A O 1
ATOM 1343 N N . ASP A 1 173 ? 29.163 -5.788 4.817 1.00 92.00 173 ASP A N 1
ATOM 1344 C CA . ASP A 1 173 ? 29.948 -5.994 6.038 1.00 92.00 173 ASP A CA 1
ATOM 1345 C C . ASP A 1 173 ? 31.433 -5.646 5.803 1.00 92.00 173 ASP A C 1
ATOM 1347 O O . ASP A 1 173 ? 31.985 -4.817 6.528 1.00 92.00 173 ASP A O 1
ATOM 1351 N N . ILE A 1 174 ? 32.054 -6.154 4.726 1.00 91.25 174 ILE A N 1
ATOM 1352 C CA . ILE A 1 174 ? 33.448 -5.823 4.346 1.00 91.25 174 ILE A CA 1
ATOM 1353 C C . ILE A 1 174 ? 33.634 -4.310 4.105 1.00 91.25 174 ILE A C 1
ATOM 1355 O O . ILE A 1 174 ? 34.638 -3.723 4.513 1.00 91.25 174 ILE A O 1
ATOM 1359 N N . LEU A 1 175 ? 32.668 -3.642 3.465 1.00 93.06 175 LEU A N 1
ATOM 1360 C CA . LEU A 1 175 ? 32.715 -2.192 3.230 1.00 93.06 175 LEU A CA 1
ATOM 1361 C C . LEU A 1 175 ? 32.452 -1.364 4.504 1.00 93.06 175 LEU A C 1
ATOM 1363 O O . LEU A 1 175 ? 32.847 -0.197 4.549 1.00 93.06 175 LEU A O 1
ATOM 1367 N N . LEU A 1 176 ? 31.821 -1.938 5.536 1.00 91.12 176 LEU A N 1
ATOM 1368 C CA . LEU A 1 176 ? 31.618 -1.302 6.844 1.00 91.12 176 LEU A CA 1
ATOM 1369 C C . LEU A 1 176 ? 32.855 -1.393 7.754 1.00 91.12 176 LEU A C 1
ATOM 1371 O O . LEU A 1 176 ? 33.080 -0.463 8.534 1.00 91.12 176 LEU A O 1
ATOM 1375 N N . GLU A 1 177 ? 33.675 -2.448 7.638 1.00 89.56 177 GLU A N 1
ATOM 1376 C CA . GLU A 1 177 ? 34.934 -2.594 8.396 1.00 89.56 177 GLU A CA 1
ATOM 1377 C C . GLU A 1 177 ? 35.912 -1.435 8.139 1.00 89.56 177 GLU A C 1
ATOM 1379 O O . GLU A 1 177 ? 36.601 -0.973 9.050 1.00 89.56 177 GLU A O 1
ATOM 1384 N N . ASN A 1 178 ? 35.946 -0.919 6.907 1.00 87.62 178 ASN A N 1
ATOM 1385 C CA . ASN A 1 178 ? 36.744 0.243 6.532 1.00 87.62 178 ASN A CA 1
ATOM 1386 C C . ASN A 1 178 ? 35.843 1.470 6.324 1.00 87.62 178 ASN A C 1
ATOM 1388 O O . ASN A 1 178 ? 35.270 1.664 5.252 1.00 87.62 178 ASN A O 1
ATOM 1392 N N . HIS A 1 179 ? 35.785 2.350 7.327 1.00 83.50 179 HIS A N 1
ATOM 1393 C CA . HIS A 1 179 ? 34.945 3.555 7.329 1.00 83.50 179 HIS A CA 1
ATOM 1394 C C . HIS A 1 179 ? 35.160 4.506 6.135 1.00 83.50 179 HIS A C 1
ATOM 1396 O O . HIS A 1 179 ? 34.254 5.264 5.801 1.00 83.50 179 HIS A O 1
ATOM 1402 N N . ALA A 1 180 ? 36.319 4.464 5.466 1.00 85.94 180 ALA A N 1
ATOM 1403 C CA . ALA A 1 180 ? 36.598 5.284 4.285 1.00 85.94 180 ALA A CA 1
ATOM 1404 C C . ALA A 1 180 ? 36.041 4.697 2.969 1.00 85.94 180 ALA A C 1
ATOM 1406 O O . ALA A 1 180 ? 36.237 5.296 1.912 1.00 85.94 180 ALA A O 1
ATOM 1407 N N . SER A 1 181 ? 35.380 3.534 3.002 1.00 91.50 181 SER A N 1
ATOM 1408 C CA . SER A 1 181 ? 34.890 2.845 1.798 1.00 91.50 181 SER A CA 1
ATOM 1409 C C . SER A 1 181 ? 33.620 3.475 1.241 1.00 91.50 181 SER A C 1
ATOM 1411 O O . SER A 1 181 ? 33.602 3.941 0.106 1.00 91.50 181 SER A O 1
ATOM 1413 N N . ILE A 1 182 ? 32.560 3.515 2.051 1.00 94.62 182 ILE A N 1
ATOM 1414 C CA . ILE A 1 182 ? 31.244 4.014 1.634 1.00 94.62 182 ILE A CA 1
ATOM 1415 C C . ILE A 1 182 ? 31.302 5.500 1.227 1.00 94.62 182 ILE A C 1
ATOM 1417 O O . ILE A 1 182 ? 30.772 5.802 0.162 1.00 94.62 182 ILE A O 1
ATOM 1421 N N . PRO A 1 183 ? 31.990 6.417 1.950 1.00 93.25 183 PRO A N 1
ATOM 1422 C CA . PRO A 1 183 ? 32.116 7.818 1.529 1.00 93.25 183 PRO A CA 1
ATOM 1423 C C . PRO A 1 183 ? 32.662 7.976 0.105 1.00 93.25 183 PRO A C 1
ATOM 1425 O O . PRO A 1 183 ? 32.051 8.666 -0.704 1.00 93.25 183 PRO A O 1
ATOM 1428 N N . LYS A 1 184 ? 33.717 7.228 -0.252 1.00 93.69 184 LYS A N 1
ATOM 1429 C CA . LYS A 1 184 ? 34.305 7.250 -1.604 1.00 93.69 184 LYS A CA 1
ATOM 1430 C C . LYS A 1 184 ? 33.350 6.785 -2.701 1.00 93.69 184 LYS A C 1
ATOM 1432 O O . LYS A 1 184 ? 33.509 7.193 -3.845 1.00 93.69 184 LYS A O 1
ATOM 1437 N N . LEU A 1 185 ? 32.376 5.932 -2.377 1.00 96.12 185 LEU A N 1
ATOM 1438 C CA . LEU A 1 185 ? 31.331 5.521 -3.319 1.00 96.12 185 LEU A CA 1
ATOM 1439 C C . LEU A 1 185 ? 30.220 6.578 -3.432 1.00 96.12 185 LEU A C 1
ATOM 1441 O O . LEU A 1 185 ? 29.637 6.726 -4.500 1.00 96.12 185 LEU A O 1
ATOM 1445 N N . VAL A 1 186 ? 29.973 7.361 -2.376 1.00 95.56 186 VAL A N 1
ATOM 1446 C CA . VAL A 1 186 ? 29.062 8.523 -2.404 1.00 95.56 186 VAL A CA 1
ATOM 1447 C C . VAL A 1 186 ? 29.695 9.713 -3.132 1.00 95.56 186 VAL A C 1
ATOM 1449 O O . VAL A 1 186 ? 28.977 10.514 -3.726 1.00 95.56 186 VAL A O 1
ATOM 1452 N N . ASP A 1 187 ? 31.025 9.834 -3.139 1.00 94.50 187 ASP A N 1
ATOM 1453 C CA . ASP A 1 187 ? 31.757 10.845 -3.921 1.00 94.50 187 ASP A CA 1
ATOM 1454 C C . ASP A 1 187 ? 31.655 10.621 -5.439 1.00 94.50 187 ASP A C 1
ATOM 1456 O O . ASP A 1 187 ? 31.720 11.585 -6.199 1.00 94.50 187 ASP A O 1
ATOM 1460 N N . LEU A 1 188 ? 31.358 9.396 -5.894 1.00 96.06 188 LEU A N 1
ATOM 1461 C CA . LEU A 1 188 ? 31.047 9.124 -7.304 1.00 96.06 188 LEU A CA 1
ATOM 1462 C C . LEU A 1 188 ? 29.746 9.807 -7.779 1.00 96.06 188 LEU A C 1
ATOM 1464 O O . LEU A 1 188 ? 29.567 9.989 -8.978 1.00 96.06 188 LEU A O 1
ATOM 1468 N N . LEU A 1 189 ? 28.860 10.251 -6.874 1.00 96.44 189 LEU A N 1
ATOM 1469 C CA . LEU A 1 189 ? 27.699 11.084 -7.236 1.00 96.44 189 LEU A CA 1
ATOM 1470 C C . LEU A 1 189 ? 28.082 12.514 -7.660 1.00 96.44 189 LEU A C 1
ATOM 1472 O O . LEU A 1 189 ? 27.228 13.249 -8.147 1.00 96.44 189 LEU A O 1
ATOM 1476 N N . GLN A 1 190 ? 29.338 12.924 -7.461 1.00 92.38 190 GLN A N 1
ATOM 1477 C CA . GLN A 1 190 ? 29.888 14.203 -7.927 1.00 92.38 190 GLN A CA 1
ATOM 1478 C C . GLN A 1 190 ? 30.912 14.008 -9.060 1.00 92.38 190 GLN A C 1
ATOM 1480 O O . GLN A 1 190 ? 31.704 14.906 -9.337 1.00 92.38 190 GLN A O 1
ATOM 1485 N N . ASP A 1 191 ? 30.921 12.835 -9.705 1.00 92.38 191 ASP A N 1
ATOM 1486 C CA . ASP A 1 191 ? 31.848 12.546 -10.795 1.00 92.38 191 ASP A CA 1
ATOM 1487 C C . ASP A 1 191 ? 31.533 13.365 -12.053 1.00 92.38 191 ASP A C 1
ATOM 1489 O O . ASP A 1 191 ? 30.373 13.518 -12.438 1.00 92.38 191 ASP A O 1
ATOM 1493 N N . VAL A 1 192 ? 32.580 13.864 -12.717 1.00 88.62 192 VAL A N 1
ATOM 1494 C CA . VAL A 1 192 ? 32.460 14.695 -13.929 1.00 88.62 192 VAL A CA 1
ATOM 1495 C C . VAL A 1 192 ? 31.946 13.876 -15.120 1.00 88.62 192 VAL A C 1
ATOM 1497 O O . VAL A 1 192 ? 31.346 14.425 -16.041 1.00 88.62 192 VAL A O 1
ATOM 1500 N N . GLN A 1 193 ? 32.147 12.556 -15.114 1.00 88.06 193 GLN A N 1
ATOM 1501 C CA . GLN A 1 193 ? 31.652 11.664 -16.150 1.00 88.06 193 GLN A CA 1
ATOM 1502 C C . GLN A 1 193 ? 30.271 11.111 -15.764 1.00 88.06 193 GLN A C 1
ATOM 1504 O O . GLN A 1 193 ? 30.164 10.176 -14.971 1.00 88.06 193 GLN A O 1
ATOM 1509 N N . GLU A 1 194 ? 29.216 11.616 -16.413 1.00 87.06 194 GLU A N 1
ATOM 1510 C CA . GLU A 1 194 ? 27.811 11.186 -16.246 1.00 87.06 194 GLU A CA 1
ATOM 1511 C C . GLU A 1 194 ? 27.630 9.660 -16.205 1.00 87.06 194 GLU A C 1
ATOM 1513 O O . GLU A 1 194 ? 26.849 9.141 -15.413 1.00 87.06 194 GLU A O 1
ATOM 1518 N N . VAL A 1 195 ? 28.385 8.915 -17.022 1.00 89.69 195 VAL A N 1
ATOM 1519 C CA . VAL A 1 195 ? 28.352 7.442 -17.054 1.00 89.69 195 VAL A CA 1
ATOM 1520 C C . VAL A 1 195 ? 28.724 6.831 -15.697 1.00 89.69 195 VAL A C 1
ATOM 1522 O O . VAL A 1 195 ? 28.091 5.868 -15.278 1.00 89.69 195 VAL A O 1
ATOM 1525 N N . ILE A 1 196 ? 29.727 7.385 -15.010 1.00 91.69 196 ILE A N 1
ATOM 1526 C CA . ILE A 1 196 ? 30.163 6.933 -13.681 1.00 91.69 196 ILE A CA 1
ATOM 1527 C C . ILE A 1 196 ? 29.195 7.442 -12.613 1.00 91.69 196 ILE A C 1
ATOM 1529 O O . ILE A 1 196 ? 28.797 6.656 -11.758 1.00 91.69 196 ILE A O 1
ATOM 1533 N N . ARG A 1 197 ? 28.757 8.706 -12.697 1.00 94.31 197 ARG A N 1
ATOM 1534 C CA . ARG A 1 197 ? 27.745 9.295 -11.802 1.00 94.31 197 ARG A CA 1
ATOM 1535 C C . ARG A 1 197 ? 26.452 8.469 -11.783 1.00 94.31 197 ARG A C 1
ATOM 1537 O O . ARG A 1 197 ? 25.930 8.155 -10.717 1.00 94.31 197 ARG A O 1
ATOM 1544 N N . ASN A 1 198 ? 25.967 8.064 -12.956 1.00 92.44 198 ASN A N 1
ATOM 1545 C CA . ASN A 1 198 ? 24.719 7.317 -13.108 1.00 92.44 198 ASN A CA 1
ATOM 1546 C C . ASN A 1 198 ? 24.896 5.830 -12.733 1.00 92.44 198 ASN A C 1
ATOM 1548 O O . ASN A 1 198 ? 24.067 5.291 -12.001 1.00 92.44 198 ASN A O 1
ATOM 1552 N N . ASP A 1 199 ? 26.004 5.182 -13.131 1.00 92.31 199 ASP A N 1
ATOM 1553 C CA . ASP A 1 199 ? 26.350 3.834 -12.636 1.00 92.31 199 ASP A CA 1
ATOM 1554 C C . ASP A 1 199 ? 26.508 3.823 -11.093 1.00 92.31 199 ASP A C 1
ATOM 1556 O O . ASP A 1 199 ? 26.231 2.810 -10.449 1.00 92.31 199 ASP A O 1
ATOM 1560 N N . ALA A 1 200 ? 26.919 4.941 -10.478 1.00 96.56 200 ALA A N 1
ATOM 1561 C CA . ALA A 1 200 ? 27.057 5.078 -9.029 1.00 96.56 200 ALA A CA 1
ATOM 1562 C C . ALA A 1 200 ? 25.721 5.230 -8.281 1.00 96.56 200 ALA A C 1
ATOM 1564 O O . ALA A 1 200 ? 25.616 4.745 -7.155 1.00 96.56 200 ALA A O 1
ATOM 1565 N N . VAL A 1 201 ? 24.681 5.825 -8.881 1.00 96.62 201 VAL A N 1
ATOM 1566 C CA . VAL A 1 201 ? 23.323 5.795 -8.296 1.00 96.62 201 VAL A CA 1
ATOM 1567 C C . VAL A 1 201 ? 22.840 4.346 -8.193 1.00 96.62 201 VAL A C 1
ATOM 1569 O O . VAL A 1 201 ? 22.437 3.914 -7.114 1.00 96.62 201 VAL A O 1
ATOM 1572 N N . LEU A 1 202 ? 22.996 3.557 -9.265 1.00 94.19 202 LEU A N 1
ATOM 1573 C CA . LEU A 1 202 ? 22.658 2.127 -9.273 1.00 94.19 202 LEU A CA 1
ATOM 1574 C C . LEU A 1 202 ? 23.486 1.328 -8.249 1.00 94.19 202 LEU A C 1
ATOM 1576 O O . LEU A 1 202 ? 22.932 0.513 -7.508 1.00 94.19 202 LEU A O 1
ATOM 1580 N N . LEU A 1 203 ? 24.794 1.604 -8.145 1.00 96.62 203 LEU A N 1
ATOM 1581 C CA . LEU A 1 203 ? 25.662 1.030 -7.111 1.00 96.62 203 LEU A CA 1
ATOM 1582 C C . LEU A 1 203 ? 25.137 1.321 -5.698 1.00 96.62 203 LEU A C 1
ATOM 1584 O O . LEU A 1 203 ? 25.136 0.428 -4.851 1.00 96.62 203 LEU A O 1
ATOM 1588 N N . LEU A 1 204 ? 24.698 2.553 -5.425 1.00 97.62 204 LEU A N 1
ATOM 1589 C CA . LEU A 1 204 ? 24.190 2.949 -4.112 1.00 97.62 204 LEU A CA 1
ATOM 1590 C C . LEU A 1 204 ? 22.797 2.375 -3.812 1.00 97.62 204 LEU A C 1
ATOM 1592 O O . LEU A 1 204 ? 22.528 2.074 -2.648 1.00 97.62 204 LEU A O 1
ATOM 1596 N N . CYS A 1 205 ? 21.946 2.143 -4.815 1.00 94.62 205 CYS A N 1
ATOM 1597 C CA . CYS A 1 205 ? 20.674 1.433 -4.638 1.00 94.62 205 CYS A CA 1
ATOM 1598 C C . CYS A 1 205 ? 20.872 -0.011 -4.148 1.00 94.62 205 CYS A C 1
ATOM 1600 O O . CYS A 1 205 ? 20.184 -0.436 -3.219 1.00 94.62 205 CYS A O 1
ATOM 1602 N N . GLU A 1 206 ? 21.839 -0.743 -4.715 1.00 91.94 206 GLU A N 1
ATOM 1603 C CA . GLU A 1 206 ? 22.211 -2.094 -4.256 1.00 91.94 206 GLU A CA 1
ATOM 1604 C C . GLU A 1 206 ? 22.988 -2.052 -2.924 1.00 91.94 206 GLU A C 1
ATOM 1606 O O . GLU A 1 206 ? 22.731 -2.841 -2.015 1.00 91.94 206 GLU A O 1
ATOM 1611 N N . LEU A 1 207 ? 23.921 -1.104 -2.757 1.00 96.69 207 LEU A N 1
ATOM 1612 C CA . LEU A 1 207 ? 24.745 -0.991 -1.547 1.00 96.69 207 LEU A CA 1
ATOM 1613 C C . LEU A 1 207 ? 23.922 -0.626 -0.306 1.00 96.69 207 LEU A C 1
ATOM 1615 O O . LEU A 1 207 ? 24.208 -1.126 0.783 1.00 96.69 207 LEU A O 1
ATOM 1619 N N . THR A 1 208 ? 22.918 0.241 -0.449 1.00 95.00 208 THR A N 1
ATOM 1620 C CA . THR A 1 208 ? 22.069 0.676 0.669 1.00 95.00 208 THR A CA 1
ATOM 1621 C C . THR A 1 208 ? 20.920 -0.277 0.977 1.00 95.00 208 THR A C 1
ATOM 1623 O O . THR A 1 208 ? 20.314 -0.123 2.040 1.00 95.00 208 THR A O 1
ATOM 1626 N N . ASP A 1 209 ? 20.598 -1.257 0.123 1.00 92.56 209 ASP A N 1
ATOM 1627 C CA . ASP A 1 209 ? 19.408 -2.079 0.347 1.00 92.56 209 ASP A CA 1
ATOM 1628 C C . ASP A 1 209 ? 19.501 -2.913 1.636 1.00 92.56 209 ASP A C 1
ATOM 1630 O O . ASP A 1 209 ? 20.542 -3.471 1.994 1.00 92.56 209 ASP A O 1
ATOM 1634 N N . GLY A 1 210 ? 18.403 -2.929 2.393 1.00 88.56 210 GLY A N 1
ATOM 1635 C CA . GLY A 1 210 ? 18.296 -3.583 3.701 1.00 88.56 210 GLY A CA 1
ATOM 1636 C C . GLY A 1 210 ? 19.222 -3.078 4.827 1.00 88.56 210 GLY A C 1
ATOM 1637 O O . GLY A 1 210 ? 19.083 -3.562 5.952 1.00 88.56 210 GLY A O 1
ATOM 1638 N N . ASN A 1 211 ? 20.146 -2.132 4.592 1.00 91.94 211 ASN A N 1
ATOM 1639 C CA . ASN A 1 211 ? 21.239 -1.834 5.529 1.00 91.94 211 ASN A CA 1
ATOM 1640 C C . ASN A 1 211 ? 21.181 -0.428 6.157 1.00 91.94 211 ASN A C 1
ATOM 1642 O O . ASN A 1 211 ? 21.776 0.541 5.678 1.00 91.94 211 ASN A O 1
ATOM 1646 N N . ALA A 1 212 ? 20.540 -0.348 7.326 1.00 91.25 212 ALA A N 1
ATOM 1647 C CA . ALA A 1 212 ? 20.368 0.881 8.108 1.00 91.25 212 ALA A CA 1
ATOM 1648 C C . ALA A 1 212 ? 21.663 1.499 8.683 1.00 91.25 212 ALA A C 1
ATOM 1650 O O . ALA A 1 212 ? 21.602 2.578 9.278 1.00 91.25 212 ALA A O 1
ATOM 1651 N N . SER A 1 213 ? 22.822 0.842 8.577 1.00 91.06 213 SER A N 1
ATOM 1652 C CA . SER A 1 213 ? 24.118 1.447 8.931 1.00 91.06 213 SER A CA 1
ATOM 1653 C C . SER A 1 213 ? 24.696 2.194 7.732 1.00 91.06 213 SER A C 1
ATOM 1655 O O . SER A 1 213 ? 25.037 3.370 7.842 1.00 91.06 213 SER A O 1
ATOM 1657 N N . ILE A 1 214 ? 24.702 1.550 6.564 1.00 95.69 214 ILE A N 1
ATOM 1658 C CA . ILE A 1 214 ? 25.141 2.151 5.299 1.00 95.69 214 ILE A CA 1
ATOM 1659 C C . ILE A 1 214 ? 24.239 3.326 4.916 1.00 95.69 214 ILE A C 1
ATOM 1661 O O . ILE A 1 214 ? 24.744 4.402 4.607 1.00 95.69 214 ILE A O 1
ATOM 1665 N N . GLN A 1 215 ? 22.917 3.171 5.034 1.00 96.06 215 GLN A N 1
ATOM 1666 C CA . GLN A 1 215 ? 21.949 4.241 4.763 1.00 96.06 215 GLN A CA 1
ATOM 1667 C C . GLN A 1 215 ? 22.234 5.513 5.588 1.00 96.06 215 GLN A C 1
ATOM 1669 O O . GLN A 1 215 ? 22.054 6.623 5.093 1.00 96.06 215 GLN A O 1
ATOM 1674 N N . LYS A 1 216 ? 22.725 5.394 6.831 1.00 93.19 216 LYS A N 1
ATOM 1675 C CA . LYS A 1 216 ? 23.133 6.555 7.650 1.00 93.19 216 LYS A CA 1
ATOM 1676 C C . LYS A 1 216 ? 24.449 7.167 7.185 1.00 93.19 216 LYS A C 1
ATOM 1678 O O . LYS A 1 216 ? 24.571 8.385 7.167 1.00 93.19 216 LYS A O 1
ATOM 1683 N N . ILE A 1 217 ? 25.420 6.343 6.788 1.00 93.25 217 ILE A N 1
ATOM 1684 C CA . ILE A 1 217 ? 26.713 6.823 6.280 1.00 93.25 217 ILE A CA 1
ATOM 1685 C C . ILE A 1 217 ? 26.514 7.591 4.966 1.00 93.25 217 ILE A C 1
ATOM 1687 O O . ILE A 1 217 ? 27.072 8.674 4.821 1.00 93.25 217 ILE A O 1
ATOM 1691 N N . VAL A 1 218 ? 25.675 7.094 4.051 1.00 95.94 218 VAL A N 1
ATOM 1692 C CA . VAL A 1 218 ? 25.345 7.790 2.793 1.00 95.94 218 VAL A CA 1
ATOM 1693 C C . VAL A 1 218 ? 24.626 9.118 3.057 1.00 95.94 218 VAL A C 1
ATOM 1695 O O . VAL A 1 218 ? 25.006 10.138 2.489 1.00 95.94 218 VAL A O 1
ATOM 1698 N N . ALA A 1 219 ? 23.649 9.140 3.970 1.00 93.88 219 ALA A N 1
ATOM 1699 C CA . ALA A 1 219 ? 22.968 10.374 4.367 1.00 93.88 219 ALA A CA 1
ATOM 1700 C C . ALA A 1 219 ? 23.912 11.405 5.022 1.00 93.88 219 ALA A C 1
ATOM 1702 O O . ALA A 1 219 ? 23.770 12.598 4.778 1.00 93.88 219 ALA A O 1
ATOM 1703 N N . PHE A 1 220 ? 24.883 10.959 5.828 1.00 92.62 220 PHE A N 1
ATOM 1704 C CA . PHE A 1 220 ? 25.848 11.838 6.500 1.00 92.62 220 PHE A CA 1
ATOM 1705 C C . PHE A 1 220 ? 26.851 12.489 5.531 1.00 92.62 220 PHE A C 1
ATOM 1707 O O . PHE A 1 220 ? 27.244 13.632 5.742 1.00 92.62 220 PHE A O 1
ATOM 1714 N N . HIS A 1 221 ? 27.237 11.805 4.448 1.00 92.81 221 HIS A N 1
ATOM 1715 C CA . HIS A 1 221 ? 28.175 12.322 3.436 1.00 92.81 221 HIS A CA 1
ATOM 1716 C C . HIS A 1 221 ? 27.452 13.071 2.299 1.00 92.81 221 HIS A C 1
ATOM 1718 O O . HIS A 1 221 ? 27.735 12.874 1.119 1.00 92.81 221 HIS A O 1
ATOM 1724 N N . SER A 1 222 ? 26.479 13.910 2.672 1.00 91.31 222 SER A N 1
ATOM 1725 C CA . SER A 1 222 ? 25.663 14.745 1.775 1.00 91.31 222 SER A CA 1
ATOM 1726 C C . SER A 1 222 ? 24.986 13.999 0.613 1.00 91.31 222 SER A C 1
ATOM 1728 O O . SER A 1 222 ? 24.783 14.553 -0.471 1.00 91.31 222 SER A O 1
ATOM 1730 N N . GLY A 1 223 ? 24.638 12.722 0.812 1.00 94.19 223 GLY A N 1
ATOM 1731 C CA . GLY A 1 223 ? 23.998 11.908 -0.222 1.00 94.19 223 GLY A CA 1
ATOM 1732 C C . GLY A 1 223 ? 22.646 12.468 -0.673 1.00 94.19 223 GLY A C 1
ATOM 1733 O O . GLY A 1 223 ? 22.320 12.392 -1.852 1.00 94.19 223 GLY A O 1
ATOM 1734 N N . PHE A 1 224 ? 21.875 13.087 0.227 1.00 96.38 224 PHE A N 1
ATOM 1735 C CA . PHE A 1 224 ? 20.581 13.676 -0.125 1.00 96.38 224 PHE A CA 1
ATOM 1736 C C . PHE A 1 224 ? 20.722 14.900 -1.034 1.00 96.38 224 PHE A C 1
ATOM 1738 O O . PHE A 1 224 ? 20.020 15.001 -2.034 1.00 96.38 224 PHE A O 1
ATOM 1745 N N . GLU A 1 225 ? 21.639 15.808 -0.710 1.00 94.19 225 GLU A N 1
ATOM 1746 C CA . GLU A 1 225 ? 21.934 17.016 -1.479 1.00 94.19 225 GLU A CA 1
ATOM 1747 C C . GLU A 1 225 ? 22.455 16.657 -2.873 1.00 94.19 225 GLU A C 1
ATOM 1749 O O . GLU A 1 225 ? 21.993 17.204 -3.870 1.00 94.19 225 GLU A O 1
ATOM 1754 N N . ARG A 1 226 ? 23.365 15.677 -2.954 1.00 94.94 226 ARG A N 1
ATOM 1755 C CA . ARG A 1 226 ? 23.916 15.175 -4.221 1.00 94.94 226 ARG A CA 1
ATOM 1756 C C . ARG A 1 226 ? 22.818 14.608 -5.130 1.00 94.94 226 ARG A C 1
ATOM 1758 O O . ARG A 1 226 ? 22.765 14.966 -6.302 1.00 94.94 226 ARG A O 1
ATOM 1765 N N . LEU A 1 227 ? 21.906 13.797 -4.590 1.00 95.44 227 LEU A N 1
ATOM 1766 C CA . LEU A 1 227 ? 20.788 13.226 -5.355 1.00 95.44 227 LEU A CA 1
ATOM 1767 C C . LEU A 1 227 ? 19.739 14.281 -5.746 1.00 95.44 227 LEU A C 1
ATOM 1769 O O . LEU A 1 227 ? 19.233 14.243 -6.864 1.00 95.44 227 LEU A O 1
ATOM 1773 N N . LEU A 1 228 ? 19.432 15.245 -4.870 1.00 92.00 228 LEU A N 1
ATOM 1774 C CA . LEU A 1 228 ? 18.508 16.346 -5.177 1.00 92.00 228 LEU A CA 1
ATOM 1775 C C . LEU A 1 228 ? 19.054 17.291 -6.256 1.00 92.00 228 LEU A C 1
ATOM 1777 O O . LEU A 1 228 ? 18.271 17.770 -7.076 1.00 92.00 228 LEU A O 1
ATOM 1781 N N . ASN A 1 229 ? 20.369 17.519 -6.300 1.00 90.69 229 ASN A N 1
ATOM 1782 C CA . ASN A 1 229 ? 21.003 18.266 -7.387 1.00 90.69 229 ASN A CA 1
ATOM 1783 C C . ASN A 1 229 ? 20.864 17.512 -8.718 1.00 90.69 229 ASN A C 1
ATOM 1785 O O . ASN A 1 229 ? 20.352 18.089 -9.669 1.00 90.69 229 ASN A O 1
ATOM 1789 N N . ILE A 1 230 ? 21.178 16.207 -8.759 1.00 90.81 230 ILE A N 1
ATOM 1790 C CA . ILE A 1 230 ? 20.990 15.376 -9.966 1.00 90.81 230 ILE A CA 1
ATOM 1791 C C . ILE A 1 230 ? 19.532 15.433 -10.454 1.00 90.81 230 ILE A C 1
ATOM 1793 O O . ILE A 1 230 ? 19.299 15.642 -11.638 1.00 90.81 230 ILE A O 1
ATOM 1797 N N . ILE A 1 231 ? 18.540 15.324 -9.560 1.00 88.38 231 ILE A N 1
ATOM 1798 C CA . ILE A 1 231 ? 17.115 15.446 -9.933 1.00 88.38 231 ILE A CA 1
ATOM 1799 C C . ILE A 1 231 ? 16.778 16.852 -10.474 1.00 88.38 231 ILE A C 1
ATOM 1801 O O . ILE A 1 231 ? 15.910 16.988 -11.334 1.00 88.38 231 ILE A O 1
ATOM 1805 N N . SER A 1 232 ? 17.446 17.897 -9.977 1.00 85.69 232 SER A N 1
ATOM 1806 C CA . SER A 1 232 ? 17.233 19.283 -10.420 1.00 85.69 232 SER A CA 1
ATOM 1807 C C . SER A 1 232 ? 17.840 19.553 -11.800 1.00 85.69 232 SER A C 1
ATOM 1809 O O . SER A 1 232 ? 17.239 20.284 -12.583 1.00 85.69 232 SER A O 1
ATOM 1811 N N . ASP A 1 233 ? 18.986 18.939 -12.107 1.00 85.19 233 ASP A N 1
ATOM 1812 C CA . ASP A 1 233 ? 19.655 19.036 -13.410 1.00 85.19 233 ASP A CA 1
ATOM 1813 C C . ASP A 1 233 ? 18.962 18.162 -14.481 1.00 85.19 233 ASP A C 1
ATOM 1815 O O . ASP A 1 233 ? 18.881 18.543 -15.648 1.00 85.19 233 ASP A O 1
ATOM 1819 N N . GLU A 1 234 ? 18.435 16.994 -14.090 1.00 81.56 234 GLU A N 1
ATOM 1820 C CA . GLU A 1 234 ? 17.918 15.948 -14.994 1.00 81.56 234 GLU A CA 1
ATOM 1821 C C . GLU A 1 234 ? 16.373 15.886 -15.085 1.00 81.56 234 GLU A C 1
ATOM 1823 O O . GLU A 1 234 ? 15.822 15.034 -15.788 1.00 81.56 234 GLU A O 1
ATOM 1828 N N . ALA A 1 235 ? 15.652 16.748 -14.360 1.00 73.06 235 ALA A N 1
ATOM 1829 C CA . ALA A 1 235 ? 14.189 16.891 -14.374 1.00 73.06 235 ALA A CA 1
ATOM 1830 C C . ALA A 1 235 ? 13.404 15.552 -14.301 1.00 73.06 235 ALA A C 1
ATOM 1832 O O . ALA A 1 235 ? 13.548 14.804 -13.334 1.00 73.06 235 ALA A O 1
ATOM 1833 N N . THR A 1 236 ? 12.544 15.240 -15.282 1.00 68.69 236 THR A N 1
ATOM 1834 C CA . THR A 1 236 ? 11.683 14.033 -15.335 1.00 68.69 236 THR A CA 1
ATOM 1835 C C . THR A 1 236 ? 12.347 12.815 -16.006 1.00 68.69 236 THR A C 1
ATOM 1837 O O . THR A 1 236 ? 11.687 11.993 -16.643 1.00 68.69 236 THR A O 1
ATOM 1840 N N . SER A 1 237 ? 13.670 12.682 -15.886 1.00 74.69 237 SER A N 1
ATOM 1841 C CA . SER A 1 237 ? 14.437 11.554 -16.432 1.00 74.69 237 SER A CA 1
ATOM 1842 C C . SER A 1 237 ? 14.307 10.245 -15.630 1.00 74.69 237 SER A C 1
ATOM 1844 O O . SER A 1 237 ? 13.835 10.208 -14.493 1.00 74.69 237 SER A O 1
ATOM 1846 N N . VAL A 1 238 ? 14.829 9.155 -16.208 1.00 75.44 238 VAL A N 1
ATOM 1847 C CA . VAL A 1 238 ? 15.003 7.860 -15.522 1.00 75.44 238 VAL A CA 1
ATOM 1848 C C . VAL A 1 238 ? 15.940 7.972 -14.317 1.00 75.44 238 VAL A C 1
ATOM 1850 O O . VAL A 1 238 ? 15.634 7.424 -13.262 1.00 75.44 238 VAL A O 1
ATOM 1853 N N . ILE A 1 239 ? 17.051 8.711 -14.436 1.00 83.62 239 ILE A N 1
ATOM 1854 C CA . ILE A 1 239 ? 18.003 8.853 -13.326 1.00 83.62 239 ILE A CA 1
ATOM 1855 C C . ILE A 1 239 ? 17.380 9.631 -12.155 1.00 83.62 239 ILE A C 1
ATOM 1857 O O . ILE A 1 239 ? 17.699 9.353 -11.002 1.00 83.62 239 ILE A O 1
ATOM 1861 N N . SER A 1 240 ? 16.409 10.515 -12.415 1.00 84.00 240 SER A N 1
ATOM 1862 C CA . SER A 1 240 ? 15.596 11.136 -11.364 1.00 84.00 240 SER A CA 1
ATOM 1863 C C . SER A 1 240 ? 14.680 10.142 -10.635 1.00 84.00 240 SER A C 1
ATOM 1865 O O . SER A 1 240 ? 14.535 10.261 -9.418 1.00 84.00 240 SER A O 1
ATOM 1867 N N . GLU A 1 241 ? 14.093 9.142 -11.313 1.00 81.38 241 GLU A N 1
ATOM 1868 C CA . GLU A 1 241 ? 13.359 8.059 -10.630 1.00 81.38 241 GLU A CA 1
ATOM 1869 C C . GLU A 1 241 ? 14.291 7.236 -9.725 1.00 81.38 241 GLU A C 1
ATOM 1871 O O . GLU A 1 241 ? 13.964 7.028 -8.554 1.00 81.38 241 GLU A O 1
ATOM 1876 N N . ASP A 1 242 ? 15.463 6.823 -10.225 1.00 86.94 242 ASP A N 1
ATOM 1877 C CA . ASP A 1 242 ? 16.452 6.056 -9.450 1.00 86.94 242 ASP A CA 1
ATOM 1878 C C . ASP A 1 242 ? 16.973 6.864 -8.239 1.00 86.94 242 ASP A C 1
ATOM 1880 O O . ASP A 1 242 ? 17.042 6.352 -7.117 1.00 86.94 242 ASP A O 1
ATOM 1884 N N . CYS A 1 243 ? 17.250 8.162 -8.414 1.00 92.19 243 CYS A N 1
ATOM 1885 C CA . CYS A 1 243 ? 17.624 9.068 -7.325 1.00 92.19 243 CYS A CA 1
ATOM 1886 C C . CYS A 1 243 ? 16.510 9.218 -6.273 1.00 92.19 243 CYS A C 1
ATOM 1888 O O . CYS A 1 243 ? 16.793 9.197 -5.073 1.00 92.19 243 CYS A O 1
ATOM 1890 N N . LEU A 1 244 ? 15.240 9.337 -6.682 1.00 90.56 244 LEU A N 1
ATOM 1891 C CA . LEU A 1 244 ? 14.102 9.395 -5.755 1.00 90.56 244 LEU A CA 1
ATOM 1892 C C . LEU A 1 244 ? 13.877 8.058 -5.031 1.00 90.56 244 LEU A C 1
ATOM 1894 O O . LEU A 1 244 ? 13.560 8.053 -3.839 1.00 90.56 244 LEU A O 1
ATOM 1898 N N . TYR A 1 245 ? 14.085 6.928 -5.709 1.00 90.00 245 TYR A N 1
ATOM 1899 C CA . TYR A 1 245 ? 14.059 5.601 -5.095 1.00 90.00 245 TYR A CA 1
ATOM 1900 C C . TYR A 1 245 ? 15.159 5.452 -4.031 1.00 90.00 245 TYR A C 1
ATOM 1902 O O . TYR A 1 245 ? 14.877 5.015 -2.913 1.00 90.00 245 TYR A O 1
ATOM 1910 N N . LEU A 1 246 ? 16.381 5.914 -4.317 1.00 94.62 246 LEU A N 1
ATOM 1911 C CA . LEU A 1 246 ? 17.481 5.930 -3.351 1.00 94.62 246 LEU A CA 1
ATOM 1912 C C . LEU A 1 246 ? 17.193 6.863 -2.161 1.00 94.62 246 LEU A C 1
ATOM 1914 O O . LEU A 1 246 ? 17.371 6.458 -1.013 1.00 94.62 246 LEU A O 1
ATOM 1918 N N . ILE A 1 247 ? 16.657 8.070 -2.386 1.00 95.56 247 ILE A N 1
ATOM 1919 C CA . ILE A 1 247 ? 16.193 8.961 -1.301 1.00 95.56 247 ILE A CA 1
ATOM 1920 C C . ILE A 1 247 ? 15.144 8.250 -0.425 1.00 95.56 247 ILE A C 1
ATOM 1922 O O . ILE A 1 247 ? 15.194 8.348 0.805 1.00 95.56 247 ILE A O 1
ATOM 1926 N N . LEU A 1 248 ? 14.229 7.482 -1.024 1.00 92.94 248 LEU A N 1
ATOM 1927 C CA . LEU A 1 248 ? 13.239 6.697 -0.290 1.00 92.94 248 LEU A CA 1
ATOM 1928 C C . LEU A 1 248 ? 13.871 5.539 0.509 1.00 92.94 248 LEU A C 1
ATOM 1930 O O . LEU A 1 248 ? 13.496 5.360 1.670 1.00 92.94 248 LEU A O 1
ATOM 1934 N N . GLN A 1 249 ? 14.846 4.801 -0.040 1.00 92.62 249 GLN A N 1
ATOM 1935 C CA . GLN A 1 249 ? 15.624 3.792 0.705 1.00 92.62 249 GLN A CA 1
ATOM 1936 C C . GLN A 1 249 ? 16.363 4.419 1.901 1.00 92.62 249 GLN A C 1
ATOM 1938 O O . GLN A 1 249 ? 16.360 3.863 3.000 1.00 92.62 249 GLN A O 1
ATOM 1943 N N . LEU A 1 250 ? 16.956 5.603 1.720 1.00 96.62 250 LEU A N 1
ATOM 1944 C CA . LEU A 1 250 ? 17.673 6.318 2.777 1.00 96.62 250 LEU A CA 1
ATOM 1945 C C . LEU A 1 250 ? 16.745 6.796 3.906 1.00 96.62 250 LEU A C 1
ATOM 1947 O O . LEU A 1 250 ? 17.167 6.802 5.062 1.00 96.62 250 LEU A O 1
ATOM 1951 N N . LEU A 1 251 ? 15.497 7.180 3.617 1.00 95.44 251 LEU A N 1
ATOM 1952 C CA . LEU A 1 251 ? 14.543 7.679 4.620 1.00 95.44 251 LEU A CA 1
ATOM 1953 C C . LEU A 1 251 ? 13.723 6.569 5.301 1.00 95.44 251 LEU A C 1
ATOM 1955 O O . LEU A 1 251 ? 13.479 6.634 6.508 1.00 95.44 251 LEU A O 1
ATOM 1959 N N . ASN A 1 252 ? 13.270 5.561 4.554 1.00 89.06 252 ASN A N 1
ATOM 1960 C CA . ASN A 1 252 ? 12.281 4.589 5.023 1.00 89.06 252 ASN A CA 1
ATOM 1961 C C . ASN A 1 252 ? 12.819 3.714 6.172 1.00 89.06 252 ASN A C 1
ATOM 1963 O O . ASN A 1 252 ? 13.669 2.851 5.978 1.00 89.06 252 ASN A O 1
ATOM 1967 N N . GLY A 1 253 ? 12.299 3.927 7.385 1.00 86.06 253 GLY A N 1
ATOM 1968 C CA . GLY A 1 253 ? 12.742 3.229 8.598 1.00 86.06 253 GLY A CA 1
ATOM 1969 C C . GLY A 1 253 ? 13.943 3.865 9.313 1.00 86.06 253 GLY A C 1
ATOM 1970 O O . GLY A 1 253 ? 14.325 3.381 10.378 1.00 86.06 253 GLY A O 1
ATOM 1971 N N . ASN A 1 254 ? 14.501 4.967 8.798 1.00 92.88 254 ASN A N 1
ATOM 1972 C CA . ASN A 1 254 ? 15.659 5.657 9.373 1.00 92.88 254 ASN A CA 1
ATOM 1973 C C . ASN A 1 254 ? 15.272 7.009 10.003 1.00 92.88 254 ASN A C 1
ATOM 1975 O O . ASN A 1 254 ? 15.450 8.053 9.369 1.00 92.88 254 ASN A O 1
ATOM 1979 N N . PRO A 1 255 ? 14.825 7.054 11.276 1.00 92.38 255 PRO A N 1
ATOM 1980 C CA . PRO A 1 255 ? 14.470 8.314 11.936 1.00 92.38 255 PRO A CA 1
ATOM 1981 C C . PRO A 1 255 ? 15.643 9.307 12.004 1.00 92.38 255 PRO A C 1
ATOM 1983 O O . PRO A 1 255 ? 15.427 10.509 11.898 1.00 92.38 255 PRO A O 1
ATOM 1986 N N . SER A 1 256 ? 16.886 8.814 12.092 1.00 91.12 256 SER A N 1
ATOM 1987 C CA . SER A 1 256 ? 18.096 9.649 12.025 1.00 91.12 256 SER A CA 1
ATOM 1988 C C . SER A 1 256 ? 18.253 10.354 10.673 1.00 91.12 256 SER A C 1
ATOM 1990 O O . SER A 1 256 ? 18.661 11.508 10.631 1.00 91.12 256 SER A O 1
ATOM 1992 N N . ASN A 1 257 ? 17.912 9.685 9.570 1.00 96.38 257 ASN A N 1
ATOM 1993 C CA . ASN A 1 257 ? 18.053 10.249 8.228 1.00 96.38 257 ASN A CA 1
ATOM 1994 C C . ASN A 1 257 ? 16.911 11.217 7.915 1.00 96.38 257 ASN A C 1
ATOM 1996 O O . ASN A 1 257 ? 17.144 12.264 7.324 1.00 96.38 257 ASN A O 1
ATOM 2000 N N . ILE A 1 258 ? 15.697 10.914 8.385 1.00 96.00 258 ILE A N 1
ATOM 2001 C CA . ILE A 1 258 ? 14.551 11.835 8.354 1.00 96.00 258 ILE A CA 1
ATOM 2002 C C . ILE A 1 258 ? 14.862 13.110 9.160 1.00 96.00 258 ILE A C 1
ATOM 2004 O O . ILE A 1 258 ? 14.526 14.212 8.725 1.00 96.00 258 ILE A O 1
ATOM 2008 N N . GLN A 1 259 ? 15.546 12.982 10.304 1.00 93.06 259 GLN A N 1
ATOM 2009 C CA . GLN A 1 259 ? 16.011 14.127 11.087 1.00 93.06 259 GLN A CA 1
ATOM 2010 C C . GLN A 1 259 ? 17.065 14.959 10.336 1.00 93.06 259 GLN A C 1
ATOM 2012 O O . GLN A 1 259 ? 16.896 16.174 10.257 1.00 93.06 259 GLN A O 1
ATOM 2017 N N . LEU A 1 260 ? 18.085 14.332 9.737 1.00 93.06 260 LEU A N 1
ATOM 2018 C CA . LEU A 1 260 ? 19.097 15.027 8.925 1.00 93.06 260 LEU A CA 1
ATOM 2019 C C . LEU A 1 260 ? 18.471 15.741 7.713 1.00 93.06 260 LEU A C 1
ATOM 2021 O O . LEU A 1 260 ? 18.718 16.923 7.499 1.00 93.06 260 LEU A O 1
ATOM 2025 N N . PHE A 1 261 ? 17.579 15.073 6.976 1.00 96.12 261 PHE A N 1
ATOM 2026 C CA . PHE A 1 261 ? 16.864 15.646 5.827 1.00 96.12 261 PHE A CA 1
ATOM 2027 C C . PHE A 1 261 ? 16.022 16.879 6.213 1.00 96.12 261 PHE A C 1
ATOM 2029 O O . PHE A 1 261 ? 15.904 17.839 5.449 1.00 96.12 261 PHE A O 1
ATOM 2036 N N . ARG A 1 262 ? 15.453 16.881 7.427 1.00 93.75 262 ARG A N 1
ATOM 2037 C CA . ARG A 1 262 ? 14.755 18.033 8.016 1.00 93.75 262 ARG A CA 1
ATOM 2038 C C . ARG A 1 262 ? 15.726 19.143 8.439 1.00 93.75 262 ARG A C 1
ATOM 2040 O O . ARG A 1 262 ? 15.428 20.309 8.211 1.00 93.75 262 ARG A O 1
ATOM 2047 N N . GLU A 1 263 ? 16.841 18.806 9.083 1.00 89.19 263 GLU A N 1
ATOM 2048 C CA . GLU A 1 263 ? 17.824 19.773 9.608 1.00 89.19 263 GLU A CA 1
ATOM 2049 C C . GLU A 1 263 ? 18.581 20.499 8.492 1.00 89.19 263 GLU A C 1
ATOM 2051 O O . GLU A 1 263 ? 18.688 21.724 8.528 1.00 89.19 263 GLU A O 1
ATOM 2056 N N . ASN A 1 264 ? 18.942 19.786 7.425 1.00 89.50 264 ASN A N 1
ATOM 2057 C CA . ASN A 1 264 ? 19.516 20.357 6.204 1.00 89.50 264 ASN A CA 1
ATOM 2058 C C . ASN A 1 264 ? 18.452 21.077 5.336 1.00 89.50 264 ASN A C 1
ATOM 2060 O O . ASN A 1 264 ? 18.714 21.467 4.203 1.00 89.50 264 ASN A O 1
ATOM 2064 N N . SER A 1 265 ? 17.238 21.282 5.871 1.00 90.19 265 SER A N 1
ATOM 2065 C CA . SER A 1 265 ? 16.115 22.013 5.258 1.00 90.19 265 SER A CA 1
ATOM 2066 C C . SER A 1 265 ? 15.615 21.448 3.920 1.00 90.19 265 SER A C 1
ATOM 2068 O O . SER A 1 265 ? 14.905 22.125 3.175 1.00 90.19 265 SER A O 1
ATOM 2070 N N . LEU A 1 266 ? 15.906 20.180 3.615 1.00 92.56 266 LEU A N 1
ATOM 2071 C CA . LEU A 1 266 ? 15.669 19.595 2.290 1.00 92.56 266 LEU A CA 1
ATOM 2072 C C . LEU A 1 266 ? 14.184 19.376 1.961 1.00 92.56 266 LEU A C 1
ATOM 2074 O O . LEU A 1 266 ? 13.817 19.283 0.792 1.00 92.56 266 LEU A O 1
ATOM 2078 N N . ILE A 1 267 ? 13.314 19.402 2.975 1.00 92.31 267 ILE A N 1
ATOM 2079 C CA . ILE A 1 267 ? 11.848 19.339 2.840 1.00 92.31 267 ILE A CA 1
ATOM 2080 C C . ILE A 1 267 ? 11.305 20.432 1.901 1.00 92.31 267 ILE A C 1
ATOM 2082 O O . ILE A 1 267 ? 10.320 20.194 1.205 1.00 92.31 267 ILE A O 1
ATOM 2086 N N . GLN A 1 268 ? 11.942 21.606 1.822 1.00 88.75 268 GLN A N 1
ATOM 2087 C CA . GLN A 1 268 ? 11.499 22.669 0.911 1.00 88.75 268 GLN A CA 1
ATOM 2088 C C . GLN A 1 268 ? 11.717 22.319 -0.572 1.00 88.75 268 GLN A C 1
ATOM 2090 O O . GLN A 1 268 ? 10.897 22.697 -1.404 1.00 88.75 268 GLN A O 1
ATOM 2095 N N . HIS A 1 269 ? 12.743 21.526 -0.906 1.00 88.50 269 HIS A N 1
ATOM 2096 C CA . HIS A 1 269 ? 12.981 21.072 -2.282 1.00 88.50 269 HIS A CA 1
ATOM 2097 C C . HIS A 1 269 ? 11.885 20.111 -2.758 1.00 88.50 269 HIS A C 1
ATOM 2099 O O . HIS A 1 269 ? 11.520 20.141 -3.928 1.00 88.50 269 HIS A O 1
ATOM 2105 N N . LEU A 1 270 ? 11.271 19.332 -1.853 1.00 88.69 270 LEU A N 1
ATOM 2106 C CA . LEU A 1 270 ? 10.122 18.482 -2.192 1.00 88.69 270 LEU A CA 1
ATOM 2107 C C . LEU A 1 270 ? 8.921 19.296 -2.708 1.00 88.69 270 LEU A C 1
ATOM 2109 O O . LEU A 1 270 ? 8.153 18.781 -3.513 1.00 88.69 270 LEU A O 1
ATOM 2113 N N . ARG A 1 271 ? 8.774 20.567 -2.301 1.00 86.44 271 ARG A N 1
ATOM 2114 C CA . ARG A 1 271 ? 7.757 21.480 -2.851 1.00 86.44 271 ARG A CA 1
ATOM 2115 C C . ARG A 1 271 ? 8.087 21.900 -4.280 1.00 86.44 271 ARG A C 1
ATOM 2117 O O . ARG A 1 271 ? 7.201 21.868 -5.127 1.00 86.44 271 ARG A O 1
ATOM 2124 N N . THR A 1 272 ? 9.346 22.239 -4.557 1.00 82.56 272 THR A N 1
ATOM 2125 C CA . THR A 1 272 ? 9.817 22.552 -5.917 1.00 82.56 272 THR A CA 1
ATOM 2126 C C . THR A 1 272 ? 9.633 21.356 -6.851 1.00 82.56 272 THR A C 1
ATOM 2128 O O . THR A 1 272 ? 9.072 21.512 -7.929 1.00 82.56 272 THR A O 1
ATOM 2131 N N . LEU A 1 273 ? 10.015 20.153 -6.407 1.00 81.50 273 LEU A N 1
ATOM 2132 C CA . LEU A 1 273 ? 9.835 18.915 -7.169 1.00 81.50 273 LEU A CA 1
ATOM 2133 C C . LEU A 1 273 ? 8.352 18.586 -7.403 1.00 81.50 273 LEU A C 1
ATOM 2135 O O . LEU A 1 273 ? 7.966 18.276 -8.525 1.00 81.50 273 LEU A O 1
ATOM 2139 N N . LEU A 1 274 ? 7.497 18.705 -6.381 1.00 80.12 274 LEU A N 1
ATOM 2140 C CA . LEU A 1 274 ? 6.057 18.474 -6.536 1.00 80.12 274 LEU A CA 1
ATOM 2141 C C . LEU A 1 274 ? 5.416 19.450 -7.537 1.00 80.12 274 LEU A C 1
ATOM 2143 O O . LEU A 1 274 ? 4.546 19.045 -8.302 1.00 80.12 274 LEU A O 1
ATOM 2147 N N . LEU A 1 275 ? 5.849 20.715 -7.554 1.00 74.62 275 LEU A N 1
ATOM 2148 C CA . LEU A 1 275 ? 5.394 21.700 -8.537 1.00 74.62 275 LEU A CA 1
ATOM 2149 C C . LEU A 1 275 ? 5.887 21.358 -9.950 1.00 74.62 275 LEU A C 1
ATOM 2151 O O . LEU A 1 275 ? 5.070 21.336 -10.867 1.00 74.62 275 LEU A O 1
ATOM 2155 N N . LEU A 1 276 ? 7.172 21.019 -10.108 1.00 71.88 276 LEU A N 1
ATOM 2156 C CA . LEU A 1 276 ? 7.783 20.616 -11.382 1.00 71.88 276 LEU A CA 1
ATOM 2157 C C . LEU A 1 276 ? 7.080 19.399 -12.012 1.00 71.88 276 LEU A C 1
ATOM 2159 O O . LEU A 1 276 ? 6.878 19.361 -13.220 1.00 71.88 276 LEU A O 1
ATOM 2163 N N . PHE A 1 277 ? 6.671 18.420 -11.198 1.00 65.00 277 PHE A N 1
ATOM 2164 C CA . PHE A 1 277 ? 6.026 17.188 -11.672 1.00 65.00 277 PHE A CA 1
ATOM 2165 C C . PHE A 1 277 ? 4.495 17.276 -11.822 1.00 65.00 277 PHE A C 1
ATOM 2167 O O . PHE A 1 277 ? 3.870 16.304 -12.243 1.00 65.00 277 PHE A O 1
ATOM 2174 N N . VAL A 1 278 ? 3.871 18.402 -11.459 1.00 65.06 278 VAL A N 1
ATOM 2175 C CA . VAL A 1 278 ? 2.432 18.659 -11.690 1.00 65.06 278 VAL A CA 1
ATOM 2176 C C . VAL A 1 278 ? 2.223 19.697 -12.788 1.00 65.06 278 VAL A C 1
ATOM 2178 O O . VAL A 1 278 ? 1.300 19.562 -13.591 1.00 65.06 278 VAL A O 1
ATOM 2181 N N . ASN A 1 279 ? 3.079 20.716 -12.819 1.00 61.84 279 ASN A N 1
ATOM 2182 C CA . ASN A 1 279 ? 3.093 21.781 -13.809 1.00 61.84 279 ASN A CA 1
ATOM 2183 C C . ASN A 1 279 ? 4.446 21.763 -14.549 1.00 61.84 279 ASN A C 1
ATOM 2185 O O . ASN A 1 279 ? 5.259 22.663 -14.321 1.00 61.84 279 ASN A O 1
ATOM 2189 N N . PRO A 1 280 ? 4.715 20.768 -15.419 1.00 50.53 280 PRO A N 1
ATOM 2190 C CA . PRO A 1 280 ? 5.766 20.931 -16.416 1.00 50.53 280 PRO A CA 1
ATOM 2191 C C . PRO A 1 280 ? 5.442 22.182 -17.245 1.00 50.53 280 PRO A C 1
ATOM 2193 O O . PRO A 1 280 ? 4.286 22.394 -17.624 1.00 50.53 280 PRO A O 1
ATOM 2196 N N . GLU A 1 281 ? 6.436 23.041 -17.470 1.00 43.44 281 GLU A N 1
ATOM 2197 C CA . GLU A 1 281 ? 6.233 24.315 -18.169 1.00 43.44 281 GLU A CA 1
ATOM 2198 C C . GLU A 1 281 ? 5.733 24.070 -19.610 1.00 43.44 281 GLU A C 1
ATOM 2200 O O . GLU A 1 281 ? 6.146 23.113 -20.266 1.00 43.44 281 GLU A O 1
ATOM 2205 N N . ASP A 1 282 ? 4.827 24.923 -20.112 1.00 39.62 282 ASP A N 1
ATOM 2206 C CA . ASP A 1 282 ? 4.078 24.720 -21.374 1.00 39.62 282 ASP A CA 1
ATOM 2207 C C . ASP A 1 282 ? 4.946 24.714 -22.666 1.00 39.62 282 ASP A C 1
ATOM 2209 O O . ASP A 1 282 ? 4.416 24.615 -23.777 1.00 39.62 282 ASP A O 1
ATOM 2213 N N . ASP A 1 283 ? 6.276 24.783 -22.549 1.00 37.12 283 ASP A N 1
ATOM 2214 C CA . ASP A 1 283 ? 7.245 24.917 -23.649 1.00 37.12 283 ASP A CA 1
ATOM 2215 C C . ASP A 1 283 ? 7.375 23.672 -24.558 1.00 37.12 283 ASP A C 1
ATOM 2217 O O . ASP A 1 283 ? 8.011 23.745 -25.613 1.00 37.12 283 ASP A O 1
ATOM 2221 N N . VAL A 1 284 ? 6.725 22.545 -24.230 1.00 37.59 284 VAL A N 1
ATOM 2222 C CA . VAL A 1 284 ? 6.584 21.392 -25.146 1.00 37.59 284 VAL A CA 1
ATOM 2223 C C . VAL A 1 284 ? 5.114 21.085 -25.435 1.00 37.59 284 VAL A C 1
ATOM 2225 O O . VAL A 1 284 ? 4.496 20.167 -24.891 1.00 37.59 284 VAL A O 1
ATOM 2228 N N . ALA A 1 285 ? 4.548 21.841 -26.374 1.00 33.28 285 ALA A N 1
ATOM 2229 C CA . ALA A 1 285 ? 3.231 21.552 -26.919 1.00 33.28 285 ALA A CA 1
ATOM 2230 C C . ALA A 1 285 ? 3.171 20.148 -27.568 1.00 33.28 285 ALA A C 1
ATOM 2232 O O . ALA A 1 285 ? 3.964 19.805 -28.443 1.00 33.28 285 ALA A O 1
ATOM 2233 N N . SER A 1 286 ? 2.136 19.381 -27.208 1.00 30.78 286 SER A N 1
ATOM 2234 C CA . SER A 1 286 ? 1.700 18.104 -27.811 1.00 30.78 286 SER A CA 1
ATOM 2235 C C . SER A 1 286 ? 2.604 16.858 -27.674 1.00 30.78 286 SER A C 1
ATOM 2237 O O . SER A 1 286 ? 3.266 16.447 -28.620 1.00 30.78 286 SER A O 1
ATOM 2239 N N . SER A 1 287 ? 2.471 16.120 -26.560 1.00 33.59 287 SER A N 1
ATOM 2240 C CA . SER A 1 287 ? 2.081 14.684 -26.576 1.00 33.59 287 SER A CA 1
ATOM 2241 C C . SER A 1 287 ? 1.904 14.073 -25.166 1.00 33.59 287 SER A C 1
ATOM 2243 O O . SER A 1 287 ? 2.673 14.350 -24.259 1.00 33.59 287 SER A O 1
ATOM 2245 N N . GLY A 1 288 ? 0.891 13.211 -24.980 1.00 33.78 288 GLY A N 1
ATOM 2246 C CA . GLY A 1 288 ? 0.884 12.155 -23.943 1.00 33.78 288 GLY A CA 1
ATOM 2247 C C . GLY A 1 288 ? 0.876 12.529 -22.443 1.00 33.78 288 GLY A C 1
ATOM 2248 O O . GLY A 1 288 ? 1.680 11.977 -21.701 1.00 33.78 288 GLY A O 1
ATOM 2249 N N . LYS A 1 289 ? -0.067 13.358 -21.958 1.00 31.84 289 LYS A N 1
ATOM 2250 C CA . LYS A 1 289 ? -0.156 13.866 -20.556 1.00 31.84 289 LYS A CA 1
ATOM 2251 C C . LYS A 1 289 ? -0.297 12.843 -19.386 1.00 31.84 289 LYS A C 1
ATOM 2253 O O . LYS A 1 289 ? -0.643 13.252 -18.282 1.00 31.84 289 LYS A O 1
ATOM 2258 N N . ASN A 1 290 ? -0.041 11.542 -19.569 1.00 40.12 290 ASN A N 1
ATOM 2259 C CA . ASN A 1 290 ? -0.283 10.514 -18.535 1.00 40.12 290 ASN A CA 1
ATOM 2260 C C . ASN A 1 290 ? 0.956 9.747 -18.027 1.00 40.12 290 ASN A C 1
ATOM 2262 O O . ASN A 1 290 ? 0.834 9.038 -17.032 1.00 40.12 290 ASN A O 1
ATOM 2266 N N . GLU A 1 291 ? 2.126 9.838 -18.665 1.00 40.03 291 GLU A N 1
ATOM 2267 C CA . GLU A 1 291 ? 3.246 8.922 -18.353 1.00 40.03 291 GLU A CA 1
ATOM 2268 C C . GLU A 1 291 ? 4.150 9.387 -17.193 1.00 40.03 291 GLU A C 1
ATOM 2270 O O . GLU A 1 291 ? 4.792 8.563 -16.546 1.00 40.03 291 GLU A O 1
ATOM 2275 N N . GLU A 1 292 ? 4.141 10.678 -16.852 1.00 43.69 292 GLU A N 1
ATOM 2276 C CA . GLU A 1 292 ? 5.025 11.297 -15.843 1.00 43.69 292 GLU A CA 1
ATOM 2277 C C . GLU A 1 292 ? 4.603 11.025 -14.379 1.00 43.69 292 GLU A C 1
ATOM 2279 O O . GLU A 1 292 ? 5.097 11.649 -13.446 1.00 43.69 292 GLU A O 1
ATOM 2284 N N . GLN A 1 293 ? 3.666 10.101 -14.140 1.00 48.31 293 GLN A N 1
ATOM 2285 C CA . GLN A 1 293 ? 2.963 9.950 -12.854 1.00 48.31 293 GLN A CA 1
ATOM 2286 C C . GLN A 1 293 ? 3.751 9.212 -11.755 1.00 48.31 293 GLN A C 1
ATOM 2288 O O . GLN A 1 293 ? 3.369 9.260 -10.581 1.00 48.31 293 GLN A O 1
ATOM 2293 N N . TRP A 1 294 ? 4.870 8.568 -12.094 1.00 46.72 294 TRP A N 1
ATOM 2294 C CA . TRP A 1 294 ? 5.719 7.864 -11.124 1.00 46.72 294 TRP A CA 1
ATOM 2295 C C . TRP A 1 294 ? 6.541 8.823 -10.254 1.00 46.72 294 TRP A C 1
ATOM 2297 O O . TRP A 1 294 ? 6.711 8.569 -9.061 1.00 46.72 294 TRP A O 1
ATOM 2307 N N . THR A 1 295 ? 6.958 9.970 -10.788 1.00 56.50 295 THR A N 1
ATOM 2308 C CA . THR A 1 295 ? 7.699 11.013 -10.061 1.00 56.50 295 THR A CA 1
ATOM 2309 C C . THR A 1 295 ? 6.846 11.682 -8.965 1.00 56.50 295 THR A C 1
ATOM 2311 O O . THR A 1 295 ? 7.294 11.721 -7.815 1.00 56.50 295 THR A O 1
ATOM 2314 N N . PRO A 1 296 ? 5.581 12.096 -9.218 1.00 59.03 296 PRO A N 1
ATOM 2315 C CA . PRO A 1 296 ? 4.618 12.471 -8.177 1.00 59.03 296 PRO A CA 1
ATOM 2316 C C . PRO A 1 296 ? 4.349 11.369 -7.142 1.00 59.03 296 PRO A C 1
ATOM 2318 O O . PRO A 1 296 ? 4.201 11.671 -5.955 1.00 59.03 296 PRO A O 1
ATOM 2321 N N . LEU A 1 297 ? 4.303 10.095 -7.553 1.00 66.50 297 LEU A N 1
ATOM 2322 C CA . LEU A 1 297 ? 4.078 8.962 -6.647 1.00 66.50 297 LEU A CA 1
ATOM 2323 C C . LEU A 1 297 ? 5.275 8.726 -5.711 1.00 66.50 297 LEU A C 1
ATOM 2325 O O . LEU A 1 297 ? 5.087 8.555 -4.502 1.00 66.50 297 LEU A O 1
ATOM 2329 N N . LEU A 1 298 ? 6.502 8.768 -6.236 1.00 65.75 298 LEU A N 1
ATOM 2330 C CA . LEU A 1 298 ? 7.738 8.689 -5.453 1.00 65.75 298 LEU A CA 1
ATOM 2331 C C . LEU A 1 298 ? 7.875 9.897 -4.517 1.00 65.75 298 LEU A C 1
ATOM 2333 O O . LEU A 1 298 ? 8.106 9.710 -3.324 1.00 65.75 298 LEU A O 1
ATOM 2337 N N . CYS A 1 299 ? 7.629 11.117 -5.008 1.00 73.38 299 CYS A N 1
ATOM 2338 C CA . CYS A 1 299 ? 7.628 12.337 -4.196 1.00 73.38 299 CYS A CA 1
ATOM 2339 C C . CYS A 1 299 ? 6.607 12.254 -3.042 1.00 73.38 299 CYS A C 1
ATOM 2341 O O . CYS A 1 299 ? 6.962 12.462 -1.881 1.00 73.38 299 CYS A O 1
ATOM 2343 N N . SER A 1 300 ? 5.370 11.831 -3.326 1.00 74.38 300 SER A N 1
ATOM 2344 C CA . SER A 1 300 ? 4.338 11.573 -2.307 1.00 74.38 300 SER A CA 1
ATOM 2345 C C . SER A 1 300 ? 4.787 10.516 -1.290 1.00 74.38 300 SER A C 1
ATOM 2347 O O . SER A 1 300 ? 4.596 10.672 -0.085 1.00 74.38 300 SER A O 1
ATOM 2349 N N . THR A 1 301 ? 5.445 9.448 -1.746 1.00 83.69 301 THR A N 1
ATOM 2350 C CA . THR A 1 301 ? 5.941 8.373 -0.872 1.00 83.69 301 THR A CA 1
ATOM 2351 C C . THR A 1 301 ? 7.105 8.838 0.015 1.00 83.69 301 THR A C 1
ATOM 2353 O O . THR A 1 301 ? 7.167 8.455 1.184 1.00 83.69 301 THR A O 1
ATOM 2356 N N . ILE A 1 302 ? 7.970 9.728 -0.481 1.00 90.62 302 ILE A N 1
ATOM 2357 C CA . ILE A 1 302 ? 9.016 10.404 0.304 1.00 90.62 302 ILE A CA 1
ATOM 2358 C C . ILE A 1 302 ? 8.390 11.313 1.370 1.00 90.62 302 ILE A C 1
ATOM 2360 O O . ILE A 1 302 ? 8.766 11.220 2.538 1.00 90.62 302 ILE A O 1
ATOM 2364 N N . ILE A 1 303 ? 7.387 12.128 1.018 1.00 91.44 303 ILE A N 1
ATOM 2365 C CA . ILE A 1 303 ? 6.655 12.972 1.982 1.00 91.44 303 ILE A CA 1
ATOM 2366 C C . ILE A 1 303 ? 6.063 12.103 3.100 1.00 91.44 303 ILE A C 1
ATOM 2368 O O . ILE A 1 303 ? 6.271 12.381 4.284 1.00 91.44 303 ILE A O 1
ATOM 2372 N N . ARG A 1 304 ? 5.411 10.990 2.742 1.00 92.06 304 ARG A N 1
ATOM 2373 C CA . ARG A 1 304 ? 4.886 10.006 3.700 1.00 92.06 304 ARG A CA 1
ATOM 2374 C C . ARG A 1 304 ? 5.972 9.361 4.560 1.00 92.06 304 ARG A C 1
ATOM 2376 O O . ARG A 1 304 ? 5.725 9.125 5.738 1.00 92.06 304 ARG A O 1
ATOM 2383 N N . ALA A 1 305 ? 7.177 9.115 4.041 1.00 92.31 305 ALA A N 1
ATOM 2384 C CA . ALA A 1 305 ? 8.285 8.589 4.844 1.00 92.31 305 ALA A CA 1
ATOM 2385 C C . ALA A 1 305 ? 8.675 9.538 5.997 1.00 92.31 305 ALA A C 1
ATOM 2387 O O . ALA A 1 305 ? 8.983 9.063 7.092 1.00 92.31 305 ALA A O 1
ATOM 2388 N N . LEU A 1 306 ? 8.575 10.861 5.799 1.00 94.62 306 LEU A N 1
ATOM 2389 C CA . LEU A 1 306 ? 8.846 11.867 6.837 1.00 94.62 306 LEU A CA 1
ATOM 2390 C C . LEU A 1 306 ? 7.790 11.857 7.962 1.00 94.62 306 LEU A C 1
ATOM 2392 O O . LEU A 1 306 ? 8.139 11.883 9.144 1.00 94.62 306 LEU A O 1
ATOM 2396 N N . VAL A 1 307 ? 6.498 11.804 7.613 1.00 94.25 307 VAL A N 1
ATOM 2397 C CA . VAL A 1 307 ? 5.368 11.938 8.568 1.00 94.25 307 VAL A CA 1
ATOM 2398 C C . VAL A 1 307 ? 4.696 10.618 8.971 1.00 94.25 307 VAL A C 1
ATOM 2400 O O . VAL A 1 307 ? 3.750 10.623 9.758 1.00 94.25 307 VAL A O 1
ATOM 2403 N N . SER A 1 308 ? 5.194 9.485 8.469 1.00 91.88 308 SER A N 1
ATOM 2404 C CA . SER A 1 308 ? 4.696 8.132 8.743 1.00 91.88 308 SER A CA 1
ATOM 2405 C C . SER A 1 308 ? 4.413 7.906 10.234 1.00 91.88 308 SER A C 1
ATOM 2407 O O . SER A 1 308 ? 5.323 8.070 11.052 1.00 91.88 308 SER A O 1
ATOM 2409 N N . PRO A 1 309 ? 3.222 7.397 10.615 1.00 90.25 309 PRO A N 1
ATOM 2410 C CA . PRO A 1 309 ? 2.899 7.004 11.994 1.00 90.25 309 PRO A CA 1
ATOM 2411 C C . PRO A 1 309 ? 3.779 5.890 12.601 1.00 90.25 309 PRO A C 1
ATOM 2413 O O . PRO A 1 309 ? 3.489 5.422 13.699 1.00 90.25 309 PRO A O 1
ATOM 2416 N N . SER A 1 310 ? 4.817 5.441 11.886 1.00 87.56 310 SER A N 1
ATOM 2417 C CA . SER A 1 310 ? 5.860 4.525 12.375 1.00 87.56 310 SER A CA 1
ATOM 2418 C C . SER A 1 310 ? 7.053 5.257 13.015 1.00 87.56 310 SER A C 1
ATOM 2420 O O . SER A 1 310 ? 7.871 4.620 13.673 1.00 87.56 310 SER A O 1
ATOM 2422 N N . ASN A 1 311 ? 7.170 6.570 12.798 1.00 91.88 311 ASN A N 1
ATOM 2423 C CA . ASN A 1 311 ? 8.249 7.417 13.308 1.00 91.88 311 ASN A CA 1
ATOM 2424 C C . ASN A 1 311 ? 7.966 7.860 14.762 1.00 91.88 311 ASN A C 1
ATOM 2426 O O . ASN A 1 311 ? 6.857 7.700 15.276 1.00 91.88 311 ASN A O 1
ATOM 2430 N N . SER A 1 312 ? 8.956 8.441 15.452 1.00 91.31 312 SER A N 1
ATOM 2431 C CA . SER A 1 312 ? 8.738 8.991 16.799 1.00 91.31 312 SER A CA 1
ATOM 2432 C C . SER A 1 312 ? 7.851 10.244 16.755 1.00 91.31 312 SER A C 1
ATOM 2434 O O . SER A 1 312 ? 7.913 11.036 15.816 1.00 91.31 312 SER A O 1
ATOM 2436 N N . GLY A 1 313 ? 7.019 10.448 17.784 1.00 88.69 313 GLY A N 1
ATOM 2437 C CA . GLY A 1 313 ? 6.031 11.538 17.797 1.00 88.69 313 GLY A CA 1
ATOM 2438 C C . GLY A 1 313 ? 6.637 12.943 17.692 1.00 88.69 313 GLY A C 1
ATOM 2439 O O . GLY A 1 313 ? 6.065 13.808 17.034 1.00 88.69 313 GLY A O 1
ATOM 2440 N N . GLU A 1 314 ? 7.814 13.155 18.284 1.00 90.25 314 GLU A N 1
ATOM 2441 C CA . GLU A 1 314 ? 8.570 14.413 18.193 1.00 90.25 314 GLU A CA 1
ATOM 2442 C C . GLU A 1 314 ? 9.085 14.667 16.769 1.00 90.25 314 GLU A C 1
ATOM 2444 O O . GLU A 1 314 ? 8.973 15.781 16.252 1.00 90.25 314 GLU A O 1
ATOM 2449 N N . LEU A 1 315 ? 9.584 13.619 16.102 1.00 93.44 315 LEU A N 1
ATOM 2450 C CA . LEU A 1 315 ? 10.046 13.694 14.720 1.00 93.44 315 LEU A CA 1
ATOM 2451 C C . LEU A 1 315 ? 8.875 13.997 13.778 1.00 93.44 315 LEU A C 1
ATOM 2453 O O . LEU A 1 315 ? 8.952 14.972 13.033 1.00 93.44 315 LEU A O 1
ATOM 2457 N N . ILE A 1 316 ? 7.763 13.259 13.897 1.00 95.19 316 ILE A N 1
ATOM 2458 C CA . ILE A 1 316 ? 6.528 13.504 13.130 1.00 95.19 316 ILE A CA 1
ATOM 2459 C C . ILE A 1 316 ? 6.071 14.955 13.304 1.00 95.19 316 ILE A C 1
ATOM 2461 O O . ILE A 1 316 ? 5.915 15.657 12.309 1.00 95.19 316 ILE A O 1
ATOM 2465 N N . ALA A 1 317 ? 5.923 15.440 14.542 1.00 95.50 317 ALA A N 1
ATOM 2466 C CA . ALA A 1 317 ? 5.474 16.808 14.806 1.00 95.50 317 ALA A CA 1
ATOM 2467 C C . ALA A 1 317 ? 6.416 17.865 14.196 1.00 95.50 317 ALA A C 1
ATOM 2469 O O . ALA A 1 317 ? 5.955 18.873 13.656 1.00 95.50 317 ALA A O 1
ATOM 2470 N N . SER A 1 318 ? 7.732 17.626 14.229 1.00 94.88 318 SER A N 1
ATOM 2471 C CA . SER A 1 318 ? 8.723 18.524 13.627 1.00 94.88 318 SER A CA 1
ATOM 2472 C C . SER A 1 318 ? 8.678 18.537 12.091 1.00 94.88 318 SER A C 1
ATOM 2474 O O . SER A 1 318 ? 8.773 19.607 11.491 1.00 94.88 318 SER A O 1
ATOM 2476 N N . CYS A 1 319 ? 8.469 17.382 11.451 1.00 96.81 319 CYS A N 1
ATOM 2477 C CA . CYS A 1 319 ? 8.335 17.269 10.000 1.00 96.81 319 CYS A CA 1
ATOM 2478 C C . CYS A 1 319 ? 6.991 17.837 9.524 1.00 96.81 319 CYS A C 1
ATOM 2480 O O . CYS A 1 319 ? 6.975 18.639 8.598 1.00 96.81 319 CYS A O 1
ATOM 2482 N N . GLN A 1 320 ? 5.882 17.530 10.205 1.00 97.44 320 GLN A N 1
ATOM 2483 C CA . GLN A 1 320 ? 4.563 18.128 9.951 1.00 97.44 320 GLN A CA 1
ATOM 2484 C C . GLN A 1 320 ? 4.577 19.659 10.087 1.00 97.44 320 GLN A C 1
ATOM 2486 O O . GLN A 1 320 ? 3.888 20.345 9.330 1.00 97.44 320 GLN A O 1
ATOM 2491 N N . LYS A 1 321 ? 5.361 20.205 11.032 1.00 96.00 321 LYS A N 1
ATOM 2492 C CA . LYS A 1 321 ? 5.602 21.650 11.130 1.00 96.00 321 LYS A CA 1
ATOM 2493 C C . LYS A 1 321 ? 6.371 22.160 9.908 1.00 96.00 321 LYS A C 1
ATOM 2495 O O . LYS A 1 321 ? 5.895 23.085 9.265 1.00 96.00 321 LYS A O 1
ATOM 2500 N N . ALA A 1 322 ? 7.510 21.556 9.567 1.00 95.56 322 ALA A N 1
ATOM 2501 C CA . ALA A 1 322 ? 8.328 21.988 8.429 1.00 95.56 322 ALA A CA 1
ATOM 2502 C C . ALA A 1 322 ? 7.560 21.945 7.091 1.00 95.56 322 ALA A C 1
ATOM 2504 O O . ALA A 1 322 ? 7.630 22.898 6.324 1.00 95.56 322 ALA A O 1
ATOM 2505 N N . ILE A 1 323 ? 6.772 20.890 6.852 1.00 96.69 323 ILE A N 1
ATOM 2506 C CA . ILE A 1 323 ? 5.940 20.700 5.648 1.00 96.69 323 ILE A CA 1
ATOM 2507 C C . ILE A 1 323 ? 4.836 21.765 5.532 1.00 96.69 323 ILE A C 1
ATOM 2509 O O . ILE A 1 323 ? 4.484 22.172 4.425 1.00 96.69 323 ILE A O 1
ATOM 2513 N N . ARG A 1 324 ? 4.288 22.254 6.651 1.00 94.94 324 ARG A N 1
ATOM 2514 C CA . ARG A 1 324 ? 3.385 23.413 6.628 1.00 94.94 324 ARG A CA 1
ATOM 2515 C C . ARG A 1 324 ? 4.162 24.713 6.429 1.00 94.94 324 ARG A C 1
ATOM 2517 O O . ARG A 1 324 ? 3.797 25.503 5.568 1.00 94.94 324 ARG A O 1
ATOM 2524 N N . ASP A 1 325 ? 5.205 24.939 7.222 1.00 94.12 325 ASP A N 1
ATOM 2525 C CA . ASP A 1 325 ? 5.916 26.219 7.281 1.00 94.12 325 ASP A CA 1
ATOM 2526 C C . ASP A 1 325 ? 6.681 26.533 5.971 1.00 94.12 325 ASP A C 1
ATOM 2528 O O . ASP A 1 325 ? 6.903 27.704 5.676 1.00 94.12 325 ASP A O 1
ATOM 2532 N N . CYS A 1 326 ? 7.015 25.529 5.142 1.00 91.75 326 CYS A N 1
ATOM 2533 C CA . CYS A 1 326 ? 7.539 25.717 3.777 1.00 91.75 326 CYS A CA 1
ATOM 2534 C C . CYS A 1 326 ? 6.460 25.807 2.673 1.00 91.75 326 CYS A C 1
ATOM 2536 O O . CYS A 1 326 ? 6.796 25.968 1.499 1.00 91.75 326 CYS A O 1
ATOM 2538 N N . GLY A 1 327 ? 5.175 25.677 3.021 1.00 91.69 327 GLY A N 1
ATOM 2539 C CA . GLY A 1 327 ? 4.037 25.730 2.097 1.00 91.69 327 GLY A CA 1
ATOM 2540 C C . GLY A 1 327 ? 3.616 24.395 1.469 1.00 91.69 327 GLY A C 1
ATOM 2541 O O . GLY A 1 327 ? 2.528 24.325 0.915 1.00 91.69 327 GLY A O 1
ATOM 2542 N N . LEU A 1 328 ? 4.392 23.312 1.599 1.00 92.12 328 LEU A N 1
ATOM 2543 C CA . LEU A 1 328 ? 4.124 22.026 0.927 1.00 92.12 328 LEU A CA 1
ATOM 2544 C C . LEU A 1 328 ? 2.746 21.414 1.265 1.00 92.12 328 LEU A C 1
ATOM 2546 O O . LEU A 1 328 ? 2.111 20.816 0.397 1.00 92.12 328 LEU A O 1
ATOM 2550 N N . LEU A 1 329 ? 2.234 21.605 2.488 1.00 94.44 329 LEU A N 1
ATOM 2551 C CA . LEU A 1 329 ? 0.855 21.220 2.836 1.00 94.44 329 LEU A CA 1
ATOM 2552 C C . LEU A 1 329 ? -0.203 21.993 2.020 1.00 94.44 329 LEU A C 1
ATOM 2554 O O . LEU A 1 329 ? -1.251 21.435 1.706 1.00 94.44 329 LEU A O 1
ATOM 2558 N N . ALA A 1 330 ? 0.051 23.255 1.663 1.00 91.31 330 ALA A N 1
ATOM 2559 C CA . ALA A 1 330 ? -0.870 24.054 0.859 1.00 91.31 330 ALA A CA 1
ATOM 2560 C C . ALA A 1 330 ? -0.910 23.571 -0.599 1.00 91.31 330 ALA A C 1
ATOM 2562 O O . ALA A 1 330 ? -2.006 23.386 -1.123 1.00 91.31 330 ALA A O 1
ATOM 2563 N N . GLU A 1 331 ? 0.241 23.290 -1.225 1.00 88.31 331 GLU A N 1
ATOM 2564 C CA . GLU A 1 331 ? 0.294 22.661 -2.554 1.00 88.31 331 GLU A CA 1
ATOM 2565 C C . GLU A 1 331 ? -0.436 21.314 -2.578 1.00 88.31 331 GLU A C 1
ATOM 2567 O O . GLU A 1 331 ? -1.343 21.139 -3.387 1.00 88.31 331 GLU A O 1
ATOM 2572 N N . LEU A 1 332 ? -0.117 20.387 -1.664 1.00 90.19 332 LEU A N 1
ATOM 2573 C CA . LEU A 1 332 ? -0.788 19.079 -1.600 1.00 90.19 332 LEU A CA 1
ATOM 2574 C C . LEU A 1 332 ? -2.317 19.221 -1.495 1.00 90.19 332 LEU A C 1
ATOM 2576 O O . LEU A 1 332 ? -3.058 18.500 -2.157 1.00 90.19 332 LEU A O 1
ATOM 2580 N N . CYS A 1 333 ? -2.795 20.185 -0.707 1.00 90.00 333 CYS A N 1
ATOM 2581 C CA . CYS A 1 333 ? -4.217 20.490 -0.574 1.00 90.00 333 CYS A CA 1
ATOM 2582 C C . CYS A 1 333 ? -4.847 21.143 -1.819 1.00 90.00 333 CYS A C 1
ATOM 2584 O O . CYS A 1 333 ? -6.044 20.968 -2.040 1.00 90.00 333 CYS A O 1
ATOM 2586 N N . GLN A 1 334 ? -4.081 21.859 -2.647 1.00 85.00 334 GLN A N 1
ATOM 2587 C CA . GLN A 1 334 ? -4.550 22.337 -3.955 1.00 85.00 334 GLN A CA 1
ATOM 2588 C C . GLN A 1 334 ? -4.670 21.180 -4.957 1.00 85.00 334 GLN A C 1
ATOM 2590 O O . GLN A 1 334 ? -5.655 21.121 -5.692 1.00 85.00 334 GLN A O 1
ATOM 2595 N N . LEU A 1 335 ? -3.741 20.215 -4.932 1.00 83.75 335 LEU A N 1
ATOM 2596 C CA . LEU A 1 335 ? -3.818 18.998 -5.755 1.00 83.75 335 LEU A CA 1
ATOM 2597 C C . LEU A 1 335 ? -5.060 18.150 -5.440 1.00 83.75 335 LEU A C 1
ATOM 2599 O O . LEU A 1 335 ? -5.630 17.548 -6.342 1.00 83.75 335 LEU A O 1
ATOM 2603 N N . LEU A 1 336 ? -5.543 18.154 -4.191 1.00 84.62 336 LEU A N 1
ATOM 2604 C CA . LEU A 1 336 ? -6.815 17.506 -3.825 1.00 84.62 336 LEU A CA 1
ATOM 2605 C C . LEU A 1 336 ? -8.052 18.110 -4.506 1.00 84.62 336 LEU A C 1
ATOM 2607 O O . LEU A 1 336 ? -9.121 17.501 -4.465 1.00 84.62 336 LEU A O 1
ATOM 2611 N N . MET A 1 337 ? -7.930 19.303 -5.092 1.00 79.69 337 MET A N 1
ATOM 2612 C CA . MET A 1 337 ? -9.011 19.991 -5.799 1.00 79.69 337 MET A CA 1
ATOM 2613 C C . MET A 1 337 ? -8.692 20.241 -7.282 1.00 79.69 337 MET A C 1
ATOM 2615 O O . MET A 1 337 ? -9.462 20.933 -7.951 1.00 79.69 337 MET A O 1
ATOM 2619 N N . SER A 1 338 ? -7.596 19.682 -7.813 1.00 72.25 338 SER A N 1
ATOM 2620 C CA . SER A 1 338 ? -7.316 19.701 -9.250 1.00 72.25 338 SER A CA 1
ATOM 2621 C C . SER A 1 338 ? -8.019 18.541 -9.966 1.00 72.25 338 SER A C 1
ATOM 2623 O O . SER A 1 338 ? -8.255 17.473 -9.404 1.00 72.25 338 SER A O 1
ATOM 2625 N N . SER A 1 339 ? -8.365 18.751 -11.236 1.00 65.81 339 SER A N 1
ATOM 2626 C CA . SER A 1 339 ? -8.962 17.734 -12.115 1.00 65.81 339 SER A CA 1
ATOM 2627 C C . SER A 1 339 ? -7.936 17.027 -13.012 1.00 65.81 339 SER A C 1
ATOM 2629 O O . SER A 1 339 ? -8.317 16.277 -13.906 1.00 65.81 339 SER A O 1
ATOM 2631 N N . SER A 1 340 ? -6.641 17.293 -12.813 1.00 62.53 340 SER A N 1
ATOM 2632 C CA . SER A 1 340 ? -5.552 16.909 -13.723 1.00 62.53 340 SER A CA 1
ATOM 2633 C C . SER A 1 340 ? -4.814 15.619 -13.346 1.00 62.53 340 SER A C 1
ATOM 2635 O O . SER A 1 340 ? -3.949 15.187 -14.102 1.00 62.53 340 SER A O 1
ATOM 2637 N N . ILE A 1 341 ? -5.132 15.002 -12.203 1.00 71.69 341 ILE A N 1
ATOM 2638 C CA . ILE A 1 341 ? -4.430 13.820 -11.679 1.00 71.69 341 ILE A CA 1
ATOM 2639 C C . ILE A 1 341 ? -5.317 12.568 -11.668 1.00 71.69 341 ILE A C 1
ATOM 2641 O O . ILE A 1 341 ? -6.526 12.637 -11.454 1.00 71.69 341 ILE A O 1
ATOM 2645 N N . THR A 1 342 ? -4.706 11.403 -11.893 1.00 74.69 342 THR A N 1
ATOM 2646 C CA . THR A 1 342 ? -5.386 10.096 -11.881 1.00 74.69 342 THR A CA 1
ATOM 2647 C C . THR A 1 342 ? -5.779 9.666 -10.470 1.00 74.69 342 THR A C 1
ATOM 2649 O O . THR A 1 342 ? -5.224 10.139 -9.479 1.00 74.69 342 THR A O 1
ATOM 2652 N N . ALA A 1 343 ? -6.713 8.714 -10.364 1.00 74.56 343 ALA A N 1
ATOM 2653 C CA . ALA A 1 343 ? -7.194 8.214 -9.076 1.00 74.56 343 ALA A CA 1
ATOM 2654 C C . ALA A 1 343 ? -6.082 7.608 -8.193 1.00 74.56 343 ALA A C 1
ATOM 2656 O O . ALA A 1 343 ? -6.141 7.754 -6.972 1.00 74.56 343 ALA A O 1
ATOM 2657 N N . ASP A 1 344 ? -5.052 6.986 -8.781 1.00 74.00 344 ASP A N 1
ATOM 2658 C CA . ASP A 1 344 ? -3.911 6.414 -8.046 1.00 74.00 344 ASP A CA 1
ATOM 2659 C C . ASP A 1 344 ? -2.985 7.509 -7.478 1.00 74.00 344 ASP A C 1
ATOM 2661 O O . ASP A 1 344 ? -2.579 7.443 -6.312 1.00 74.00 344 ASP A O 1
ATOM 2665 N N . VAL A 1 345 ? -2.710 8.567 -8.256 1.00 77.75 345 VAL A N 1
ATOM 2666 C CA . VAL A 1 345 ? -1.950 9.741 -7.786 1.00 77.75 345 VAL A CA 1
ATOM 2667 C C . VAL A 1 345 ? -2.756 10.502 -6.731 1.00 77.75 345 VAL A C 1
ATOM 2669 O O . VAL A 1 345 ? -2.251 10.732 -5.633 1.00 77.75 345 VAL A O 1
ATOM 2672 N N . LEU A 1 346 ? -4.031 10.803 -6.999 1.00 84.94 346 LEU A N 1
ATOM 2673 C CA . LEU A 1 346 ? -4.943 11.465 -6.060 1.00 84.94 346 LEU A CA 1
ATOM 2674 C C . LEU A 1 346 ? -5.048 10.698 -4.735 1.00 84.94 346 LEU A C 1
ATOM 2676 O O . LEU A 1 346 ? -4.944 11.306 -3.673 1.00 84.94 346 LEU A O 1
ATOM 2680 N N . SER A 1 347 ? -5.173 9.368 -4.771 1.00 85.25 347 SER A N 1
ATOM 2681 C CA . SER A 1 347 ? -5.192 8.540 -3.557 1.00 85.25 347 SER A CA 1
ATOM 2682 C C . SER A 1 347 ? -3.905 8.694 -2.739 1.00 85.25 347 SER A C 1
ATOM 2684 O O . SER A 1 347 ? -3.962 8.802 -1.514 1.00 85.25 347 SER A O 1
ATOM 2686 N N . ASN A 1 348 ? -2.739 8.775 -3.386 1.00 83.50 348 ASN A N 1
ATOM 2687 C CA . ASN A 1 348 ? -1.468 8.982 -2.690 1.00 83.50 348 ASN A CA 1
ATOM 2688 C C . ASN A 1 348 ? -1.290 10.417 -2.171 1.00 83.50 348 ASN A C 1
ATOM 2690 O O . ASN A 1 348 ? -0.738 10.581 -1.080 1.00 83.50 348 ASN A O 1
ATOM 2694 N N . VAL A 1 349 ? -1.829 11.435 -2.849 1.00 89.69 349 VAL A N 1
ATOM 2695 C CA . VAL A 1 349 ? -1.892 12.812 -2.324 1.00 89.69 349 VAL A CA 1
ATOM 2696 C C . VAL A 1 349 ? -2.821 12.879 -1.105 1.00 89.69 349 VAL A C 1
ATOM 2698 O O . VAL A 1 349 ? -2.407 13.392 -0.066 1.00 89.69 349 VAL A O 1
ATOM 2701 N N . ILE A 1 350 ? -4.023 12.288 -1.163 1.00 92.50 350 ILE A N 1
ATOM 2702 C CA . ILE A 1 350 ? -4.977 12.213 -0.035 1.00 92.50 350 ILE A CA 1
ATOM 2703 C C . ILE A 1 350 ? -4.316 11.592 1.199 1.00 92.50 350 ILE A C 1
ATOM 2705 O O . ILE A 1 350 ? -4.441 12.121 2.306 1.00 92.50 350 ILE A O 1
ATOM 2709 N N . VAL A 1 351 ? -3.579 10.496 1.014 1.00 92.75 351 VAL A N 1
ATOM 2710 C CA . VAL A 1 351 ? -2.874 9.805 2.101 1.00 92.75 351 VAL A CA 1
ATOM 2711 C C . VAL A 1 351 ? -1.658 10.607 2.598 1.00 92.75 351 VAL A C 1
ATOM 2713 O O . VAL A 1 351 ? -1.392 10.626 3.798 1.00 92.75 351 VAL A O 1
ATOM 2716 N N . SER A 1 352 ? -0.962 11.340 1.724 1.00 92.56 352 SER A N 1
ATOM 2717 C CA . SER A 1 352 ? 0.133 12.252 2.112 1.00 92.56 352 SER A CA 1
ATOM 2718 C C . SER A 1 352 ? -0.364 13.440 2.938 1.00 92.56 352 SER A C 1
ATOM 2720 O O . SER A 1 352 ? 0.255 13.798 3.942 1.00 92.56 352 SER A O 1
ATOM 2722 N N . VAL A 1 353 ? -1.515 14.018 2.575 1.00 95.19 353 VAL A N 1
ATOM 2723 C CA . VAL A 1 353 ? -2.198 15.044 3.377 1.00 95.19 353 VAL A CA 1
ATOM 2724 C C . VAL A 1 353 ? -2.660 14.452 4.707 1.00 95.19 353 VAL A C 1
ATOM 2726 O O . VAL A 1 353 ? -2.383 15.041 5.750 1.00 95.19 353 VAL A O 1
ATOM 2729 N N . ALA A 1 354 ? -3.270 13.261 4.696 1.00 96.50 354 ALA A N 1
ATOM 2730 C CA . ALA A 1 354 ? -3.724 12.565 5.900 1.00 96.50 354 ALA A CA 1
ATOM 2731 C C . ALA A 1 354 ? -2.603 12.436 6.947 1.00 96.50 354 ALA A C 1
ATOM 2733 O O . ALA A 1 354 ? -2.754 12.889 8.081 1.00 96.50 354 ALA A O 1
ATOM 2734 N N . GLU A 1 355 ? -1.444 11.894 6.566 1.00 95.75 355 GLU A N 1
ATOM 2735 C CA . GLU A 1 355 ? -0.316 11.684 7.488 1.00 95.75 355 GLU A CA 1
ATOM 2736 C C . GLU A 1 355 ? 0.330 13.022 7.920 1.00 95.75 355 GLU A C 1
ATOM 2738 O O . GLU A 1 355 ? 0.810 13.150 9.050 1.00 95.75 355 GLU A O 1
ATOM 2743 N N . THR A 1 356 ? 0.229 14.067 7.088 1.00 96.88 356 THR A N 1
ATOM 2744 C CA . THR A 1 356 ? 0.722 15.431 7.375 1.00 96.88 356 THR A CA 1
ATOM 2745 C C . THR A 1 356 ? -0.170 16.224 8.346 1.00 96.88 356 THR A C 1
ATOM 2747 O O . THR A 1 356 ? 0.337 17.061 9.101 1.00 96.88 356 THR A O 1
ATOM 2750 N N . ILE A 1 357 ? -1.487 15.979 8.369 1.00 97.88 357 ILE A N 1
ATOM 2751 C CA . ILE A 1 357 ? -2.414 16.608 9.333 1.00 97.88 357 ILE A CA 1
ATOM 2752 C C . ILE A 1 357 ? -2.561 15.793 10.628 1.00 97.88 357 ILE A C 1
ATOM 2754 O O . ILE A 1 357 ? -2.879 16.360 11.671 1.00 97.88 357 ILE A O 1
ATOM 2758 N N . ARG A 1 358 ? -2.325 14.472 10.590 1.00 97.06 358 ARG A N 1
ATOM 2759 C CA . ARG A 1 358 ? -2.667 13.522 11.665 1.00 97.06 358 ARG A CA 1
ATOM 2760 C C . ARG A 1 358 ? -2.186 13.955 13.056 1.00 97.06 358 ARG A C 1
ATOM 2762 O O . ARG A 1 358 ? -1.019 13.778 13.404 1.00 97.06 358 ARG A O 1
ATOM 2769 N N . GLY A 1 359 ? -3.117 14.420 13.891 1.00 94.56 359 GLY A N 1
ATOM 2770 C CA . GLY A 1 359 ? -2.876 14.771 15.294 1.00 94.56 359 GLY A CA 1
ATOM 2771 C C . GLY A 1 359 ? -2.125 16.084 15.533 1.00 94.56 359 GLY A C 1
ATOM 2772 O O . GLY A 1 359 ? -1.659 16.301 16.652 1.00 94.56 359 GLY A O 1
ATOM 2773 N N . ASN A 1 360 ? -2.001 16.939 14.515 1.00 96.56 360 ASN A N 1
ATOM 2774 C CA . ASN A 1 360 ? -1.434 18.279 14.618 1.00 96.56 360 ASN A CA 1
ATOM 2775 C C . ASN A 1 360 ? -2.553 19.306 14.425 1.00 96.56 360 ASN A C 1
ATOM 2777 O O . ASN A 1 360 ? -2.931 19.598 13.291 1.00 96.56 360 ASN A O 1
ATOM 2781 N N . GLN A 1 361 ? -3.055 19.863 15.533 1.00 96.00 361 GLN A N 1
ATOM 2782 C CA . GLN A 1 361 ? -4.230 20.742 15.527 1.00 96.00 361 GLN A CA 1
ATOM 2783 C C . GLN A 1 361 ? -4.075 21.898 14.531 1.00 96.00 361 GLN A C 1
ATOM 2785 O O . GLN A 1 361 ? -4.949 22.096 13.705 1.00 96.00 361 GLN A O 1
ATOM 2790 N N . SER A 1 362 ? -2.924 22.579 14.497 1.00 95.19 362 SER A N 1
ATOM 2791 C CA . SER A 1 362 ? -2.685 23.681 13.551 1.00 95.19 362 SER A CA 1
ATOM 2792 C C . SER A 1 362 ? -2.675 23.269 12.068 1.00 95.19 362 SER A C 1
ATOM 2794 O O . SER A 1 362 ? -2.973 24.093 11.208 1.00 95.19 362 SER A O 1
ATOM 2796 N N . ASN A 1 363 ? -2.368 22.007 11.750 1.00 97.88 363 ASN A N 1
ATOM 2797 C CA . ASN A 1 363 ? -2.488 21.476 10.388 1.00 97.88 363 ASN A CA 1
ATOM 2798 C C . ASN A 1 363 ? -3.926 20.988 10.102 1.00 97.88 363 ASN A C 1
ATOM 2800 O O . ASN A 1 363 ? -4.396 21.108 8.973 1.00 97.88 363 ASN A O 1
ATOM 2804 N N . GLN A 1 364 ? -4.640 20.482 11.115 1.00 97.56 364 GLN A N 1
ATOM 2805 C CA . GLN A 1 364 ? -6.054 20.082 11.034 1.00 97.56 364 GLN A CA 1
ATOM 2806 C C . GLN A 1 364 ? -6.992 21.298 10.913 1.00 97.56 364 GLN A C 1
ATOM 2808 O O . GLN A 1 364 ? -7.933 21.250 10.128 1.00 97.56 364 GLN A O 1
ATOM 2813 N N . ASP A 1 365 ? -6.699 22.402 11.605 1.00 95.12 365 ASP A N 1
ATOM 2814 C CA . ASP A 1 365 ? -7.405 23.687 11.508 1.00 95.12 365 ASP A CA 1
ATOM 2815 C C . ASP A 1 365 ? -7.191 24.330 10.126 1.00 95.12 365 ASP A C 1
ATOM 2817 O O . ASP A 1 365 ? -8.139 24.824 9.516 1.00 95.12 365 ASP A O 1
ATOM 2821 N N . PHE A 1 366 ? -5.959 24.278 9.594 1.00 95.69 366 PHE A N 1
ATOM 2822 C CA . PHE A 1 366 ? -5.679 24.699 8.217 1.00 95.69 366 PHE A CA 1
ATOM 2823 C C . PHE A 1 366 ? -6.498 23.867 7.222 1.00 95.69 366 PHE A C 1
ATOM 2825 O O . PHE A 1 366 ? -7.159 24.432 6.354 1.00 95.69 366 PHE A O 1
ATOM 2832 N N . PHE A 1 367 ? -6.520 22.541 7.395 1.00 95.50 367 PHE A N 1
ATOM 2833 C CA . PHE A 1 367 ? -7.284 21.627 6.548 1.00 95.50 367 PHE A CA 1
ATOM 2834 C C . PHE A 1 367 ? -8.801 21.883 6.609 1.00 95.50 367 PHE A C 1
ATOM 2836 O O . PHE A 1 367 ? -9.453 21.940 5.571 1.00 95.50 367 PHE A O 1
ATOM 2843 N N . GLU A 1 368 ? -9.358 22.125 7.801 1.00 92.50 368 GLU A N 1
ATOM 2844 C CA . GLU A 1 368 ? -10.771 22.492 8.001 1.00 92.50 368 GLU A CA 1
ATOM 2845 C C . GLU A 1 368 ? -11.151 23.802 7.291 1.00 92.50 368 GLU A C 1
ATOM 2847 O O . GLU A 1 368 ? -12.298 23.959 6.874 1.00 92.50 368 GLU A O 1
ATOM 2852 N N . SER A 1 369 ? -10.199 24.724 7.098 1.00 91.69 369 SER A N 1
ATOM 2853 C CA . SER A 1 369 ? -10.450 25.989 6.394 1.00 91.69 369 SER A CA 1
ATOM 2854 C C . SER A 1 369 ? -10.500 25.868 4.861 1.00 91.69 369 SER A C 1
ATOM 2856 O O . SER A 1 369 ? -10.857 26.836 4.188 1.00 91.69 369 SER A O 1
ATOM 2858 N N . ILE A 1 370 ? -10.199 24.692 4.292 1.00 90.94 370 ILE A N 1
ATOM 2859 C CA . ILE A 1 370 ? -10.252 24.455 2.842 1.00 90.94 370 ILE A CA 1
ATOM 2860 C C . ILE A 1 370 ? -11.686 24.161 2.397 1.00 90.94 370 ILE A C 1
ATOM 2862 O O . ILE A 1 370 ? -12.337 23.210 2.844 1.00 90.94 370 ILE A O 1
ATOM 2866 N N . VAL A 1 371 ? -12.157 24.962 1.444 1.00 87.75 371 VAL A N 1
ATOM 2867 C CA . VAL A 1 371 ? -13.507 24.892 0.886 1.00 87.75 371 VAL A CA 1
ATOM 2868 C C . VAL A 1 371 ? -13.413 24.962 -0.638 1.00 87.75 371 VAL A C 1
ATOM 2870 O O . VAL A 1 371 ? -12.786 25.871 -1.181 1.00 87.75 371 VAL A O 1
ATOM 2873 N N . ALA A 1 372 ? -14.029 24.013 -1.343 1.00 81.25 372 ALA A N 1
ATOM 2874 C CA . ALA A 1 372 ? -14.029 24.011 -2.803 1.00 81.25 372 ALA A CA 1
ATOM 2875 C C . ALA A 1 372 ? -14.914 25.136 -3.370 1.00 81.25 372 ALA A C 1
ATOM 2877 O O . ALA A 1 372 ? -15.993 25.385 -2.815 1.00 81.25 372 ALA A O 1
ATOM 2878 N N . PRO A 1 373 ? -14.547 25.733 -4.525 1.00 75.50 373 PRO A N 1
ATOM 2879 C CA . PRO A 1 373 ? -15.316 26.771 -5.226 1.00 75.50 373 PRO A CA 1
ATOM 2880 C C . PRO A 1 373 ? -16.570 26.218 -5.943 1.00 75.50 373 PRO A C 1
ATOM 2882 O O . PRO A 1 373 ? -16.895 26.585 -7.069 1.00 75.50 373 PRO A O 1
ATOM 2885 N N . SER A 1 374 ? -17.279 25.300 -5.286 1.00 71.94 374 SER A N 1
ATOM 2886 C CA . SER A 1 374 ? -18.608 24.820 -5.672 1.00 71.94 374 SER A CA 1
ATOM 2887 C C . SER A 1 374 ? -19.687 25.874 -5.388 1.00 71.94 374 SER A C 1
ATOM 2889 O O . SER A 1 374 ? -19.454 26.853 -4.681 1.00 71.94 374 SER A O 1
ATOM 2891 N N . SER A 1 375 ? -20.901 25.655 -5.897 1.00 66.38 375 SER A N 1
ATOM 2892 C CA . SER A 1 375 ? -22.099 26.418 -5.517 1.00 66.38 375 SER A CA 1
ATOM 2893 C C . SER A 1 375 ? -23.176 25.467 -4.966 1.00 66.38 375 SER A C 1
ATOM 2895 O O . SER A 1 375 ? -23.702 24.671 -5.745 1.00 66.38 375 SER A O 1
ATOM 2897 N N . PRO A 1 376 ? -23.510 25.507 -3.657 1.00 75.38 376 PRO A N 1
ATOM 2898 C CA . PRO A 1 376 ? -22.810 26.231 -2.587 1.00 75.38 376 PRO A CA 1
ATOM 2899 C C . PRO A 1 376 ? -21.371 25.710 -2.371 1.00 75.38 376 PRO A C 1
ATOM 2901 O O . PRO A 1 376 ? -21.061 24.586 -2.784 1.00 75.38 376 PRO A O 1
ATOM 2904 N N . PRO A 1 377 ? -20.483 26.504 -1.745 1.00 78.62 377 PRO A N 1
ATOM 2905 C CA . PRO A 1 377 ? -19.093 26.116 -1.503 1.00 78.62 377 PRO A CA 1
ATOM 2906 C C . PRO A 1 377 ? -19.017 24.978 -0.471 1.00 78.62 377 PRO A C 1
ATOM 2908 O O . PRO A 1 377 ? -19.712 25.002 0.544 1.00 78.62 377 PRO A O 1
ATOM 2911 N N . ARG A 1 378 ? -18.201 23.948 -0.739 1.00 86.81 378 ARG A N 1
ATOM 2912 C CA . ARG A 1 378 ? -18.209 22.677 0.018 1.00 86.81 378 ARG A CA 1
ATOM 2913 C C . ARG A 1 378 ? -16.923 22.484 0.831 1.00 86.81 378 ARG A C 1
ATOM 2915 O O . ARG A 1 378 ? -15.855 22.476 0.220 1.00 86.81 378 ARG A O 1
ATOM 2922 N N . PRO A 1 379 ? -16.985 22.295 2.165 1.00 90.69 379 PRO A N 1
ATOM 2923 C CA . PRO A 1 379 ? -15.803 21.994 2.977 1.00 90.69 379 PRO A CA 1
ATOM 2924 C C . PRO A 1 379 ? -15.120 20.694 2.538 1.00 90.69 379 PRO A C 1
ATOM 2926 O O . PRO A 1 379 ? -15.802 19.727 2.191 1.00 90.69 379 PRO A O 1
ATOM 2929 N N . ILE A 1 380 ? -13.789 20.630 2.604 1.00 92.75 380 ILE A N 1
ATOM 2930 C CA . ILE A 1 380 ? -13.021 19.473 2.110 1.00 92.75 380 ILE A CA 1
ATOM 2931 C C . ILE A 1 380 ? -13.418 18.141 2.775 1.00 92.75 380 ILE A C 1
ATOM 2933 O O . ILE A 1 380 ? -13.504 17.114 2.104 1.00 92.75 380 ILE A O 1
ATOM 2937 N N . VAL A 1 381 ? -13.778 18.160 4.063 1.00 93.50 381 VAL A N 1
ATOM 2938 C CA . VAL A 1 381 ? -14.258 16.973 4.800 1.00 93.50 381 VAL A CA 1
ATOM 2939 C C . VAL A 1 381 ? -15.560 16.422 4.198 1.00 93.50 381 VAL A C 1
ATOM 2941 O O . VAL A 1 381 ? -15.722 15.208 4.088 1.00 93.50 381 VAL A O 1
ATOM 2944 N N . LEU A 1 382 ? -16.469 17.291 3.735 1.00 92.38 382 LEU A N 1
ATOM 2945 C CA . LEU A 1 382 ? -17.705 16.873 3.064 1.00 92.38 382 LEU A CA 1
ATOM 2946 C C . LEU A 1 382 ? -17.406 16.224 1.704 1.00 92.38 382 LEU A C 1
ATOM 2948 O O . LEU A 1 382 ? -18.042 15.239 1.342 1.00 92.38 382 LEU A O 1
ATOM 2952 N N . ILE A 1 383 ? -16.417 16.738 0.969 1.00 91.38 383 ILE A N 1
ATOM 2953 C CA . ILE A 1 383 ? -15.999 16.194 -0.333 1.00 91.38 383 ILE A CA 1
ATOM 2954 C C . ILE A 1 383 ? -15.385 14.799 -0.164 1.00 91.38 383 ILE A C 1
ATOM 2956 O O . ILE A 1 383 ? -15.723 13.888 -0.921 1.00 91.38 383 ILE A O 1
ATOM 2960 N N . LEU A 1 384 ? -14.561 14.594 0.869 1.00 94.06 384 LEU A N 1
ATOM 2961 C CA . LEU A 1 384 ? -14.039 13.269 1.213 1.00 94.06 384 LEU A CA 1
ATOM 2962 C C . LEU A 1 384 ? -15.157 12.287 1.584 1.00 94.06 384 LEU A C 1
ATOM 2964 O O . LEU A 1 384 ? -15.134 11.152 1.116 1.00 94.06 384 LEU A O 1
ATOM 2968 N N . LEU A 1 385 ? -16.166 12.713 2.351 1.00 95.25 385 LEU A N 1
ATOM 2969 C CA . LEU A 1 385 ? -17.318 11.863 2.676 1.00 95.25 385 LEU A CA 1
ATOM 2970 C C . LEU A 1 385 ? -18.165 11.522 1.439 1.00 95.25 385 LEU A C 1
ATOM 2972 O O . LEU A 1 385 ? -18.603 10.380 1.314 1.00 95.25 385 LEU A O 1
ATOM 2976 N N . ILE A 1 386 ? -18.348 12.454 0.496 1.00 92.69 386 ILE A N 1
ATOM 2977 C CA . ILE A 1 386 ? -18.994 12.180 -0.802 1.00 92.69 386 ILE A CA 1
ATOM 2978 C C . ILE A 1 386 ? -18.175 11.157 -1.604 1.00 92.69 386 ILE A C 1
ATOM 2980 O O . ILE A 1 386 ? -18.743 10.211 -2.144 1.00 92.69 386 ILE A O 1
ATOM 2984 N N . SER A 1 387 ? -16.846 11.305 -1.649 1.00 91.75 387 SER A N 1
ATOM 2985 C CA . SER A 1 387 ? -15.962 10.359 -2.343 1.00 91.75 387 SER A CA 1
ATOM 2986 C C . SER A 1 387 ? -16.037 8.957 -1.726 1.00 91.75 387 SER A C 1
ATOM 2988 O O . SER A 1 387 ? -16.309 7.986 -2.423 1.00 91.75 387 SER A O 1
ATOM 2990 N N . MET A 1 388 ? -15.905 8.860 -0.399 1.00 93.81 388 MET A N 1
ATOM 2991 C CA . MET A 1 388 ? -15.980 7.618 0.378 1.00 93.81 388 MET A CA 1
ATOM 2992 C C . MET A 1 388 ? -17.322 6.882 0.217 1.00 93.81 388 MET A C 1
ATOM 2994 O O . MET A 1 388 ? -17.352 5.650 0.129 1.00 93.81 388 MET A O 1
ATOM 2998 N N . THR A 1 389 ? -18.436 7.622 0.191 1.00 91.81 389 THR A N 1
ATOM 2999 C CA . THR A 1 389 ? -19.787 7.043 0.112 1.00 91.81 389 THR A CA 1
ATOM 3000 C C . THR A 1 389 ? -20.255 6.757 -1.312 1.00 91.81 389 THR A C 1
ATOM 3002 O O . THR A 1 389 ? -21.054 5.838 -1.485 1.00 91.81 389 THR A O 1
ATOM 3005 N N . SER A 1 390 ? -19.775 7.466 -2.340 1.00 90.12 390 SER A N 1
ATOM 3006 C CA . SER A 1 390 ? -20.224 7.215 -3.715 1.00 90.12 390 SER A CA 1
ATOM 3007 C C . SER A 1 390 ? -19.811 5.828 -4.212 1.00 90.12 390 SER A C 1
ATOM 3009 O O . SER A 1 390 ? -18.637 5.460 -4.183 1.00 90.12 390 SER A O 1
ATOM 3011 N N . LYS A 1 391 ? -20.776 5.077 -4.753 1.00 84.12 391 LYS A N 1
ATOM 3012 C CA . LYS A 1 391 ? -20.517 3.779 -5.396 1.00 84.12 391 LYS A CA 1
ATOM 3013 C C . LYS A 1 391 ? -19.749 3.902 -6.716 1.00 84.12 391 LYS A C 1
ATOM 3015 O O . LYS A 1 391 ? -19.134 2.934 -7.134 1.00 84.12 391 LYS A O 1
ATOM 3020 N N . SER A 1 392 ? -19.751 5.083 -7.340 1.00 81.50 392 SER A N 1
ATOM 3021 C CA . SER A 1 392 ? -19.041 5.348 -8.600 1.00 81.50 392 SER A CA 1
ATOM 3022 C C . SER A 1 392 ? -17.531 5.557 -8.438 1.00 81.50 392 SER A C 1
ATOM 3024 O O . SER A 1 392 ? -16.843 5.762 -9.433 1.00 81.50 392 SER A O 1
ATOM 3026 N N . GLN A 1 393 ? -17.018 5.612 -7.204 1.00 85.19 393 GLN A N 1
ATOM 3027 C CA . GLN A 1 393 ? -15.606 5.877 -6.936 1.00 85.19 393 GLN A CA 1
ATOM 3028 C C . GLN A 1 393 ? -14.828 4.576 -6.757 1.00 85.19 393 GLN A C 1
ATOM 3030 O O . GLN A 1 393 ? -15.278 3.660 -6.064 1.00 85.19 393 GLN A O 1
ATOM 3035 N N . VAL A 1 394 ? -13.629 4.517 -7.342 1.00 87.88 394 VAL A N 1
ATOM 3036 C CA . VAL A 1 394 ? -12.750 3.345 -7.242 1.00 87.88 394 VAL A CA 1
ATOM 3037 C C . VAL A 1 394 ? -12.401 3.037 -5.784 1.00 87.88 394 VAL A C 1
ATOM 3039 O O . VAL A 1 394 ? -12.193 3.939 -4.968 1.00 87.88 394 VAL A O 1
ATOM 3042 N N . PHE A 1 395 ? -12.315 1.747 -5.456 1.00 90.06 395 PHE A N 1
ATOM 3043 C CA . PHE A 1 395 ? -12.151 1.253 -4.085 1.00 90.06 395 PHE A CA 1
ATOM 3044 C C . PHE A 1 395 ? -10.996 1.928 -3.321 1.00 90.06 395 PHE A C 1
ATOM 3046 O O . PHE A 1 395 ? -11.191 2.425 -2.210 1.00 90.06 395 PHE A O 1
ATOM 3053 N N . VAL A 1 396 ? -9.821 2.034 -3.952 1.00 88.88 396 VAL A N 1
ATOM 3054 C CA . VAL A 1 396 ? -8.618 2.659 -3.373 1.00 88.88 396 VAL A CA 1
ATOM 3055 C C . VAL A 1 396 ? -8.874 4.113 -2.956 1.00 88.88 396 VAL A C 1
ATOM 3057 O O . VAL A 1 396 ? -8.461 4.523 -1.871 1.00 88.88 396 VAL A O 1
ATOM 3060 N N . LEU A 1 397 ? -9.620 4.873 -3.765 1.00 90.62 397 LEU A N 1
ATOM 3061 C CA . LEU A 1 397 ? -9.935 6.276 -3.493 1.00 90.62 397 LEU A CA 1
ATOM 3062 C C . LEU A 1 397 ? -10.941 6.420 -2.340 1.00 90.62 397 LEU A C 1
ATOM 3064 O O . LEU A 1 397 ? -10.791 7.312 -1.502 1.00 90.62 397 LEU A O 1
ATOM 3068 N N . ARG A 1 398 ? -11.921 5.509 -2.243 1.00 94.62 398 ARG A N 1
ATOM 3069 C CA . ARG A 1 398 ? -12.880 5.453 -1.122 1.00 94.62 398 ARG A CA 1
ATOM 3070 C C . ARG A 1 398 ? -12.174 5.164 0.208 1.00 94.62 398 ARG A C 1
ATOM 3072 O O . ARG A 1 398 ? -12.454 5.825 1.209 1.00 94.62 398 ARG A O 1
ATOM 3079 N N . VAL A 1 399 ? -11.215 4.235 0.205 1.00 94.31 399 VAL A N 1
ATOM 3080 C CA . VAL A 1 399 ? -10.381 3.894 1.374 1.00 94.31 399 VAL A CA 1
ATOM 3081 C C . VAL A 1 399 ? -9.412 5.028 1.735 1.00 94.31 399 VAL A C 1
ATOM 3083 O O . VAL A 1 399 ? -9.280 5.369 2.913 1.00 94.31 399 VAL A O 1
ATOM 3086 N N . ALA A 1 400 ? -8.779 5.669 0.747 1.00 93.81 400 ALA A N 1
ATOM 3087 C CA . ALA A 1 400 ? -7.927 6.838 0.967 1.00 93.81 400 ALA A CA 1
ATOM 3088 C C . ALA A 1 400 ? -8.710 8.000 1.605 1.00 93.81 400 ALA A C 1
ATOM 3090 O O . ALA A 1 400 ? -8.233 8.617 2.561 1.00 93.81 400 ALA A O 1
ATOM 3091 N N . ALA A 1 401 ? -9.932 8.260 1.127 1.00 95.88 401 ALA A N 1
ATOM 3092 C CA . ALA A 1 401 ? -10.806 9.290 1.677 1.00 95.88 401 ALA A CA 1
ATOM 3093 C C . ALA A 1 401 ? -11.179 9.019 3.146 1.00 95.88 401 ALA A C 1
ATOM 3095 O O . ALA A 1 401 ? -11.060 9.930 3.969 1.00 95.88 401 ALA A O 1
ATOM 3096 N N . LEU A 1 402 ? -11.527 7.771 3.502 1.00 97.31 402 LEU A N 1
ATOM 3097 C CA . LEU A 1 402 ? -11.723 7.377 4.904 1.00 97.31 402 LEU A CA 1
ATOM 3098 C C . LEU A 1 402 ? -10.462 7.639 5.740 1.00 97.31 402 LEU A C 1
ATOM 3100 O O . LEU A 1 402 ? -10.555 8.294 6.777 1.00 97.31 402 LEU A O 1
ATOM 3104 N N . TYR A 1 403 ? -9.284 7.183 5.301 1.00 97.38 403 TYR A N 1
ATOM 3105 C CA . TYR A 1 403 ? -8.042 7.364 6.065 1.00 97.38 403 TYR A CA 1
ATOM 3106 C C . TYR A 1 403 ? -7.699 8.845 6.300 1.00 97.38 403 TYR A C 1
ATOM 3108 O O . TYR A 1 403 ? -7.176 9.211 7.356 1.00 97.38 403 TYR A O 1
ATOM 3116 N N . CYS A 1 404 ? -8.047 9.721 5.356 1.00 97.19 404 CYS A N 1
ATOM 3117 C CA . CYS A 1 404 ? -7.898 11.164 5.516 1.00 97.19 404 CYS A CA 1
ATOM 3118 C C . CYS A 1 404 ? -8.861 11.735 6.572 1.00 97.19 404 CYS A C 1
ATOM 3120 O O . CYS A 1 404 ? -8.423 12.470 7.459 1.00 97.19 404 CYS A O 1
ATOM 3122 N N . VAL A 1 405 ? -10.134 11.319 6.571 1.00 97.75 405 VAL A N 1
ATOM 3123 C CA . VAL A 1 405 ? -11.110 11.691 7.616 1.00 97.75 405 VAL A CA 1
ATOM 3124 C C . VAL A 1 405 ? -10.692 11.155 8.994 1.00 97.75 405 VAL A C 1
ATOM 3126 O O . VAL A 1 405 ? -10.717 11.902 9.972 1.00 97.75 405 VAL A O 1
ATOM 3129 N N . GLN A 1 406 ? -10.213 9.910 9.085 1.00 97.44 406 GLN A N 1
ATOM 3130 C CA . GLN A 1 406 ? -9.650 9.335 10.315 1.00 97.44 406 GLN A CA 1
ATOM 3131 C C . GLN A 1 406 ? -8.461 10.159 10.837 1.00 97.44 406 GLN A C 1
ATOM 3133 O O . GLN A 1 406 ? -8.380 10.465 12.028 1.00 97.44 406 GLN A O 1
ATOM 3138 N N . CYS A 1 407 ? -7.548 10.581 9.957 1.00 98.00 407 CYS A N 1
ATOM 3139 C CA . CYS A 1 407 ? -6.414 11.427 10.331 1.00 98.00 407 CYS A CA 1
ATOM 3140 C C . CYS A 1 407 ? -6.818 12.858 10.730 1.00 98.00 407 CYS A C 1
ATOM 3142 O O . CYS A 1 407 ? -6.212 13.425 11.643 1.00 98.00 407 CYS A O 1
ATOM 3144 N N . TYR A 1 408 ? -7.857 13.428 10.113 1.00 97.88 408 TYR A N 1
ATOM 3145 C CA . TYR A 1 408 ? -8.445 14.708 10.518 1.00 97.88 408 TYR A CA 1
ATOM 3146 C C . TYR A 1 408 ? -9.104 14.637 11.907 1.00 97.88 408 TYR A C 1
ATOM 3148 O O . TYR A 1 408 ? -8.964 15.579 12.684 1.00 97.88 408 TYR A O 1
ATOM 3156 N N . LEU A 1 409 ? -9.762 13.522 12.251 1.00 98.00 409 LEU A N 1
ATOM 3157 C CA . LEU A 1 409 ? -10.414 13.30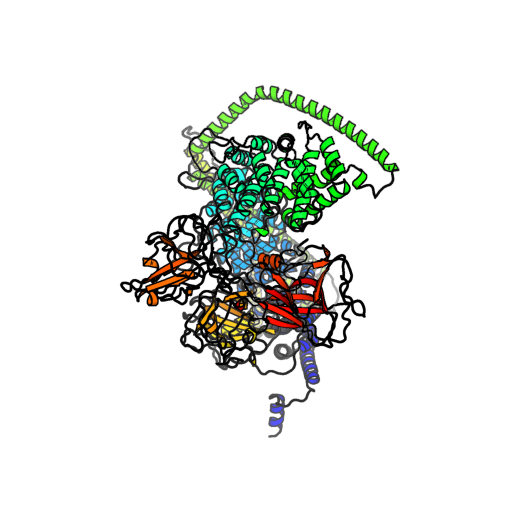7 13.553 1.00 98.00 409 LEU A CA 1
ATOM 3158 C C . LEU A 1 409 ? -9.445 12.880 14.668 1.00 98.00 409 LEU A C 1
ATOM 3160 O O . LEU A 1 409 ? -9.714 13.107 15.852 1.00 98.00 409 LEU A O 1
ATOM 3164 N N . TYR A 1 410 ? -8.308 12.270 14.325 1.00 97.19 410 TYR A N 1
ATOM 3165 C CA . TYR A 1 410 ? -7.333 11.789 15.302 1.00 97.19 410 TYR A CA 1
ATOM 3166 C C . TYR A 1 410 ? -6.812 12.934 16.189 1.00 97.19 410 TYR A C 1
ATOM 3168 O O . TYR A 1 410 ? -6.140 13.850 15.715 1.00 97.19 410 TYR A O 1
ATOM 3176 N N . LYS A 1 411 ? -7.121 12.852 17.493 1.00 95.44 411 LYS A N 1
ATOM 3177 C CA . LYS A 1 411 ? -6.881 13.873 18.540 1.00 95.44 411 LYS A CA 1
ATOM 3178 C C . LYS A 1 411 ? -7.579 15.238 18.352 1.00 95.44 411 LYS A C 1
ATOM 3180 O O . LYS A 1 411 ? -7.363 16.121 19.173 1.00 95.44 411 LYS A O 1
ATOM 3185 N N . ASN A 1 412 ? -8.447 15.398 17.354 1.00 96.56 412 ASN A N 1
ATOM 3186 C CA . ASN A 1 412 ? -9.118 16.662 17.041 1.00 96.56 412 ASN A CA 1
ATOM 3187 C C . ASN A 1 412 ? -10.554 16.696 17.599 1.00 96.56 412 ASN A C 1
ATOM 3189 O O . ASN A 1 412 ? -11.518 16.381 16.900 1.00 96.56 412 ASN A O 1
ATOM 3193 N N . GLU A 1 413 ? -10.717 17.082 18.866 1.00 95.19 413 GLU A N 1
ATOM 3194 C CA . GLU A 1 413 ? -12.042 17.151 19.510 1.00 95.19 413 GLU A CA 1
ATOM 3195 C C . GLU A 1 413 ? -12.996 18.152 18.838 1.00 95.19 413 GLU A C 1
ATOM 3197 O O . GLU A 1 413 ? -14.208 17.929 18.818 1.00 95.19 413 GLU A O 1
ATOM 3202 N N . ARG A 1 414 ? -12.460 19.216 18.223 1.00 93.75 414 ARG A N 1
ATOM 3203 C CA . ARG A 1 414 ? -13.239 20.179 17.432 1.00 93.75 414 ARG A CA 1
ATOM 3204 C C . ARG A 1 414 ? -13.829 19.521 16.182 1.00 93.75 414 ARG A C 1
ATOM 3206 O O . ARG A 1 414 ? -15.029 19.633 15.955 1.00 93.75 414 ARG A O 1
ATOM 3213 N N . GLY A 1 415 ? -13.023 18.787 15.416 1.00 94.00 415 GLY A N 1
ATOM 3214 C CA . GLY A 1 415 ? -13.493 18.081 14.220 1.00 94.00 415 GLY A CA 1
ATOM 3215 C C . GLY A 1 415 ? -14.520 16.991 14.531 1.00 94.00 415 GLY A C 1
ATOM 3216 O O . GLY A 1 415 ? -15.521 16.859 13.824 1.00 94.00 415 GLY A O 1
ATOM 3217 N N . LYS A 1 416 ? -14.343 16.266 15.646 1.00 96.56 416 LYS A N 1
ATOM 3218 C CA . LYS A 1 416 ? -15.341 15.299 16.140 1.00 96.56 416 LYS A CA 1
ATOM 3219 C C . LYS A 1 416 ? -16.660 15.977 16.512 1.00 96.56 416 LYS A C 1
ATOM 3221 O O . LYS A 1 416 ? -17.715 15.498 16.107 1.00 96.56 416 LYS A O 1
ATOM 3226 N N . HIS A 1 417 ? -16.605 17.091 17.248 1.00 94.31 417 HIS A N 1
ATOM 3227 C CA . HIS A 1 417 ? -17.784 17.899 17.572 1.00 94.31 417 HIS A CA 1
ATOM 3228 C C . HIS A 1 417 ? -18.484 18.385 16.299 1.00 94.31 417 HIS A C 1
ATOM 3230 O O . HIS A 1 417 ? -19.699 18.246 16.205 1.00 94.31 417 HIS A O 1
ATOM 3236 N N . SER A 1 418 ? -17.733 18.917 15.332 1.00 91.75 418 SER A N 1
ATOM 3237 C CA . SER A 1 418 ? -18.263 19.439 14.068 1.00 91.75 418 SER A CA 1
ATOM 3238 C C . SER A 1 418 ? -19.049 18.368 13.300 1.00 91.75 418 SER A C 1
ATOM 3240 O O . SER A 1 418 ? -20.220 18.569 12.979 1.00 91.75 418 SER A O 1
ATOM 3242 N N . LEU A 1 419 ? -18.474 17.172 13.103 1.00 93.50 419 LEU A N 1
ATOM 3243 C CA . LEU A 1 419 ? -19.192 16.073 12.446 1.00 93.50 419 LEU A CA 1
ATOM 3244 C C . LEU A 1 419 ? -20.412 15.594 13.245 1.00 93.50 419 LEU A C 1
ATOM 3246 O O . LEU A 1 419 ? -21.486 15.439 12.662 1.00 93.50 419 LEU A O 1
ATOM 3250 N N . VAL A 1 420 ? -20.286 15.391 14.562 1.00 93.25 420 VAL A N 1
ATOM 3251 C CA . VAL A 1 420 ? -21.398 14.896 15.397 1.00 93.25 420 VAL A CA 1
ATOM 3252 C C . VAL A 1 420 ? -22.536 15.915 15.512 1.00 93.25 420 VAL A C 1
ATOM 3254 O O . VAL A 1 420 ? -23.698 15.528 15.588 1.00 93.25 420 VAL A O 1
ATOM 3257 N N . GLU A 1 421 ? -22.244 17.212 15.440 1.00 90.88 421 GLU A N 1
ATOM 3258 C CA . GLU A 1 421 ? -23.262 18.262 15.399 1.00 90.88 421 GLU A CA 1
ATOM 3259 C C . GLU A 1 421 ? -24.093 18.215 14.108 1.00 90.88 421 GLU A C 1
ATOM 3261 O O . GLU A 1 421 ? -25.306 18.398 14.168 1.00 90.88 421 GLU A O 1
ATOM 3266 N N . THR A 1 422 ? -23.507 17.832 12.964 1.00 90.12 422 THR A N 1
ATOM 3267 C CA . THR A 1 422 ? -24.274 17.626 11.715 1.00 90.12 422 THR A CA 1
ATOM 3268 C C . THR A 1 422 ? -25.197 16.396 11.714 1.00 90.12 422 THR A C 1
ATOM 3270 O O . THR A 1 422 ? -25.965 16.225 10.766 1.00 90.12 422 THR A O 1
ATOM 3273 N N . LEU A 1 423 ? -25.136 15.546 12.750 1.00 86.06 423 LEU A N 1
ATOM 3274 C CA . LEU A 1 423 ? -26.083 14.445 12.991 1.00 86.06 423 LEU A CA 1
ATOM 3275 C C . LEU A 1 423 ? -27.280 14.877 13.859 1.00 86.06 423 LEU A C 1
ATOM 3277 O O . LEU A 1 423 ? -28.276 14.157 13.931 1.00 86.06 423 LEU A O 1
ATOM 3281 N N . LEU A 1 424 ? -27.184 16.011 14.562 1.00 81.44 424 LEU A N 1
ATOM 3282 C CA . LEU A 1 424 ? -28.239 16.502 15.449 1.00 81.44 424 LEU A CA 1
ATOM 3283 C C . LEU A 1 424 ? -29.270 17.341 14.665 1.00 81.44 424 LEU A C 1
ATOM 3285 O O . LEU A 1 424 ? -28.905 18.007 13.696 1.00 81.44 424 LEU A O 1
ATOM 3289 N N . PRO A 1 425 ? -30.556 17.358 15.072 1.00 65.38 425 PRO A N 1
ATOM 3290 C CA . PRO A 1 425 ? -31.568 18.171 14.400 1.00 65.38 425 PRO A CA 1
ATOM 3291 C C . PRO A 1 425 ? -31.289 19.674 14.553 1.00 65.38 425 PRO A C 1
ATOM 3293 O O . PRO A 1 425 ? -31.510 20.254 15.618 1.00 65.38 425 PRO A O 1
ATOM 3296 N N . THR A 1 426 ? -30.836 20.317 13.479 1.00 59.47 426 THR A N 1
ATOM 3297 C CA . THR A 1 426 ? -30.759 21.779 13.374 1.00 59.47 426 THR A CA 1
ATOM 3298 C C . THR A 1 426 ? -32.108 22.351 12.931 1.00 59.47 426 THR A C 1
ATOM 3300 O O . THR A 1 426 ? -32.904 21.689 12.267 1.00 59.47 426 THR A O 1
ATOM 3303 N N . THR A 1 427 ? -32.409 23.595 13.309 1.00 49.12 427 THR A N 1
ATOM 3304 C CA . THR A 1 427 ? -33.723 24.227 13.075 1.00 49.12 427 THR A CA 1
ATOM 3305 C C . THR A 1 427 ? -33.883 24.827 11.669 1.00 49.12 427 THR A C 1
ATOM 3307 O O . THR A 1 427 ? -34.607 25.807 11.505 1.00 49.12 427 THR A O 1
ATOM 3310 N N . SER A 1 428 ? -33.181 24.291 10.668 1.00 45.97 428 SER A N 1
ATOM 3311 C CA . SER A 1 428 ? -33.126 24.838 9.308 1.00 45.97 428 SER A CA 1
ATOM 3312 C C . SER A 1 428 ? -33.851 23.925 8.321 1.00 45.97 428 SER A C 1
ATOM 3314 O O . SER A 1 428 ? -33.465 22.777 8.136 1.00 45.97 428 SER A O 1
ATOM 3316 N N . GLU A 1 429 ? -34.873 24.448 7.642 1.00 47.84 429 GLU A N 1
ATOM 3317 C CA . GLU A 1 429 ? -35.684 23.707 6.654 1.00 47.84 429 GLU A CA 1
ATOM 3318 C C . GLU A 1 429 ? -34.960 23.473 5.308 1.00 47.84 429 GLU A C 1
ATOM 3320 O O . GLU A 1 429 ? -35.500 22.857 4.389 1.00 47.84 429 GLU A O 1
ATOM 3325 N N . THR A 1 430 ? -33.730 23.973 5.164 1.00 48.53 430 THR A N 1
ATOM 3326 C CA . THR A 1 430 ? -32.904 23.856 3.958 1.00 48.53 430 THR A CA 1
ATOM 3327 C C . THR A 1 430 ? -32.310 22.455 3.822 1.00 48.53 430 THR A C 1
ATOM 3329 O O . THR A 1 430 ? -31.423 22.077 4.588 1.00 48.53 430 THR A O 1
ATOM 3332 N N . VAL A 1 431 ? -32.752 21.709 2.805 1.00 57.09 431 VAL A N 1
ATOM 3333 C CA . VAL A 1 431 ? -32.243 20.369 2.458 1.00 57.09 431 VAL A CA 1
ATOM 3334 C C . VAL A 1 431 ? -30.872 20.470 1.770 1.00 57.09 431 VAL A C 1
ATOM 3336 O O . VAL A 1 431 ? -30.722 20.198 0.580 1.00 57.09 431 VAL A O 1
ATOM 3339 N N . GLU A 1 432 ? -29.861 20.900 2.521 1.00 65.94 432 GLU A N 1
ATOM 3340 C CA . GLU A 1 432 ? -28.458 20.836 2.106 1.00 65.94 432 GLU A CA 1
ATOM 3341 C C . GLU A 1 432 ? -27.826 19.501 2.526 1.00 65.94 432 GLU A C 1
ATOM 3343 O O . GLU A 1 432 ? -28.164 18.918 3.559 1.00 65.94 432 GLU A O 1
ATOM 3348 N N . LEU A 1 433 ? -26.892 18.997 1.715 1.00 77.94 433 LEU A N 1
ATOM 3349 C CA . LEU A 1 433 ? -26.228 17.717 1.959 1.00 77.94 433 LEU A CA 1
ATOM 3350 C C . LEU A 1 433 ? -25.198 17.847 3.092 1.00 77.94 433 LEU A C 1
ATOM 3352 O O . LEU A 1 433 ? -24.060 18.253 2.858 1.00 77.94 433 LEU A O 1
ATOM 3356 N N . THR A 1 434 ? -25.589 17.492 4.316 1.00 86.38 434 THR A N 1
ATOM 3357 C CA . THR A 1 434 ? -24.686 17.513 5.476 1.00 86.38 434 THR A CA 1
ATOM 3358 C C . THR A 1 434 ? -23.794 16.269 5.545 1.00 86.38 434 THR A C 1
ATOM 3360 O O . THR A 1 434 ? -24.127 15.198 5.030 1.00 86.38 434 THR A O 1
ATOM 3363 N N . ALA A 1 435 ? -22.664 16.388 6.248 1.00 89.56 435 ALA A N 1
ATOM 3364 C CA . ALA A 1 435 ? -21.788 15.255 6.544 1.00 89.56 435 ALA A CA 1
ATOM 3365 C C . ALA A 1 435 ? -22.527 14.149 7.323 1.00 89.56 435 ALA A C 1
ATOM 3367 O O . ALA A 1 435 ? -22.425 12.970 6.982 1.00 89.56 435 ALA A O 1
ATOM 3368 N N . GLY A 1 436 ? -23.335 14.530 8.316 1.00 89.44 436 GLY A N 1
ATOM 3369 C CA . GLY A 1 436 ? -24.168 13.610 9.081 1.00 89.44 436 GLY A CA 1
ATOM 3370 C C . GLY A 1 436 ? -25.201 12.862 8.235 1.00 89.44 436 GLY A C 1
ATOM 3371 O O . GLY A 1 436 ? -25.406 11.669 8.451 1.00 89.44 436 GLY A O 1
ATOM 3372 N N . HIS A 1 437 ? -25.787 13.502 7.215 1.00 88.44 437 HIS A N 1
ATOM 3373 C CA . HIS A 1 437 ? -26.693 12.825 6.283 1.00 88.44 437 HIS A CA 1
ATOM 3374 C C . HIS A 1 437 ? -25.982 11.701 5.512 1.00 88.44 437 HIS A C 1
ATOM 3376 O O . HIS A 1 437 ? -26.513 10.594 5.419 1.00 88.44 437 HIS A O 1
ATOM 3382 N N . LEU A 1 438 ? -24.760 11.940 5.019 1.00 91.88 438 LEU A N 1
ATOM 3383 C CA . LEU A 1 438 ? -23.945 10.918 4.343 1.00 91.88 438 LEU A CA 1
ATOM 3384 C C . LEU A 1 438 ? -23.558 9.766 5.282 1.00 91.88 438 LEU A C 1
ATOM 3386 O O . LEU A 1 438 ? -23.650 8.601 4.902 1.00 91.88 438 LEU A O 1
ATOM 3390 N N . ILE A 1 439 ? -23.174 10.074 6.524 1.00 93.81 439 ILE A N 1
ATOM 3391 C CA . ILE A 1 439 ? -22.807 9.057 7.520 1.00 93.81 439 ILE A CA 1
ATOM 3392 C C . ILE A 1 439 ? -24.025 8.196 7.893 1.00 93.81 439 ILE A C 1
ATOM 3394 O O . ILE A 1 439 ? -23.921 6.971 7.902 1.00 93.81 439 ILE A O 1
ATOM 3398 N N . CYS A 1 440 ? -25.191 8.797 8.151 1.00 90.06 440 CYS A N 1
ATOM 3399 C CA . CYS A 1 440 ? -26.405 8.049 8.490 1.00 90.06 440 CYS A CA 1
ATOM 3400 C C . CYS A 1 440 ? -26.976 7.244 7.316 1.00 90.06 440 CYS A C 1
ATOM 3402 O O . CYS A 1 440 ? -27.440 6.128 7.536 1.00 90.06 440 CYS A O 1
ATOM 3404 N N . THR A 1 441 ? -26.940 7.768 6.087 1.00 88.75 441 THR A N 1
ATOM 3405 C CA . THR A 1 441 ? -27.405 7.016 4.907 1.00 88.75 441 THR A CA 1
ATOM 3406 C C . THR A 1 441 ? -26.486 5.840 4.587 1.00 88.75 441 THR A C 1
ATOM 3408 O O . THR A 1 441 ? -26.987 4.747 4.341 1.00 88.75 441 THR A O 1
ATOM 3411 N N . GLY A 1 442 ? -25.162 6.006 4.689 1.00 91.44 442 GLY A N 1
ATOM 3412 C CA . GLY A 1 442 ? -24.213 4.900 4.539 1.00 91.44 442 GLY A CA 1
ATOM 3413 C C . GLY A 1 442 ? -24.330 3.838 5.640 1.00 91.44 442 GLY A C 1
ATOM 3414 O O . GLY A 1 442 ? -24.322 2.650 5.337 1.00 91.44 442 GLY A O 1
ATOM 3415 N N . LEU A 1 443 ? -24.531 4.237 6.903 1.00 92.00 443 LEU A N 1
ATOM 3416 C CA . LEU A 1 443 ? -24.684 3.317 8.046 1.00 92.00 443 LEU A CA 1
ATOM 3417 C C . LEU A 1 443 ? -25.989 2.489 8.012 1.00 92.00 443 LEU A C 1
ATOM 3419 O O . LEU A 1 443 ? -26.079 1.455 8.671 1.00 92.00 443 LEU A O 1
ATOM 3423 N N . VAL A 1 444 ? -27.000 2.939 7.262 1.00 88.25 444 VAL A N 1
ATOM 3424 C CA . VAL A 1 444 ? -28.282 2.232 7.046 1.00 88.25 444 VAL A CA 1
ATOM 3425 C C . VAL A 1 444 ? -28.381 1.698 5.601 1.00 88.25 444 VAL A C 1
ATOM 3427 O O . VAL A 1 444 ? -29.454 1.313 5.139 1.00 88.25 444 VAL A O 1
ATOM 3430 N N . SER A 1 445 ? -27.259 1.653 4.874 1.00 90.69 445 SER A N 1
ATOM 3431 C CA . SER A 1 445 ? -27.196 1.093 3.523 1.00 90.69 445 SER A CA 1
ATOM 3432 C C . SER A 1 445 ? -27.283 -0.438 3.521 1.00 90.69 445 SER A C 1
ATOM 3434 O O . SER A 1 445 ? -27.036 -1.105 4.524 1.00 90.69 445 SER A O 1
ATOM 3436 N N . VAL A 1 446 ? -27.607 -0.993 2.352 1.00 87.25 446 VAL A N 1
ATOM 3437 C CA . VAL A 1 446 ? -27.520 -2.434 2.046 1.00 87.25 446 VAL A CA 1
ATOM 3438 C C . VAL A 1 446 ? -26.153 -2.839 1.477 1.00 87.25 446 VAL A C 1
ATOM 3440 O O . VAL A 1 446 ? -25.928 -4.009 1.203 1.00 87.25 446 VAL A O 1
ATOM 3443 N N . ASP A 1 447 ? -25.256 -1.874 1.258 1.00 91.19 447 ASP A N 1
ATOM 3444 C CA . ASP A 1 447 ? -23.881 -2.068 0.786 1.00 91.19 447 ASP A CA 1
ATOM 3445 C C . ASP A 1 447 ? -22.939 -2.247 1.996 1.00 91.19 447 ASP A C 1
ATOM 3447 O O . ASP A 1 447 ? -22.736 -1.274 2.734 1.00 91.19 447 ASP A O 1
ATOM 3451 N N . PRO A 1 448 ? -22.362 -3.448 2.219 1.00 93.75 448 PRO A N 1
ATOM 3452 C CA . PRO A 1 448 ? -21.509 -3.721 3.378 1.00 93.75 448 PRO A CA 1
ATOM 3453 C C . PRO A 1 448 ? -20.304 -2.783 3.483 1.00 93.75 448 PRO A C 1
ATOM 3455 O O . PRO A 1 448 ? -19.977 -2.324 4.580 1.00 93.75 448 PRO A O 1
ATOM 3458 N N . LEU A 1 449 ? -19.719 -2.394 2.346 1.00 94.88 449 LEU A N 1
ATOM 3459 C CA . LEU A 1 449 ? -18.597 -1.463 2.292 1.00 94.88 449 LEU A CA 1
ATOM 3460 C C . LEU A 1 449 ? -19.028 -0.045 2.695 1.00 94.88 449 LEU A C 1
ATOM 3462 O O . LEU A 1 449 ? -18.307 0.621 3.435 1.00 94.88 449 LEU A O 1
ATOM 3466 N N . GLN A 1 450 ? -20.203 0.437 2.271 1.00 95.12 450 GLN A N 1
ATOM 3467 C CA . GLN A 1 450 ? -20.729 1.724 2.763 1.00 95.12 450 GLN A CA 1
ATOM 3468 C C . GLN A 1 450 ? -20.978 1.698 4.277 1.00 95.12 450 GLN A C 1
ATOM 3470 O O . GLN A 1 450 ? -20.597 2.648 4.967 1.00 95.12 450 GLN A O 1
ATOM 3475 N N . VAL A 1 451 ? -21.561 0.616 4.804 1.00 96.00 451 VAL A N 1
ATOM 3476 C CA . VAL A 1 451 ? -21.814 0.477 6.247 1.00 96.00 451 VAL A CA 1
ATOM 3477 C C . VAL A 1 451 ? -20.500 0.408 7.030 1.00 96.00 451 VAL A C 1
ATOM 3479 O O . VAL A 1 451 ? -20.387 1.061 8.068 1.00 96.00 451 VAL A O 1
ATOM 3482 N N . TRP A 1 452 ? -19.483 -0.298 6.523 1.00 97.25 452 TRP A N 1
ATOM 3483 C CA . TRP A 1 452 ? -18.156 -0.360 7.141 1.00 97.25 452 TRP A CA 1
ATOM 3484 C C . TRP A 1 452 ? -17.457 1.005 7.131 1.00 97.25 452 TRP A C 1
ATOM 3486 O O . TRP A 1 452 ? -17.062 1.498 8.186 1.00 97.25 452 TRP A O 1
ATOM 3496 N N . LEU A 1 453 ? -17.385 1.685 5.979 1.00 97.44 453 LEU A N 1
ATOM 3497 C CA . LEU A 1 453 ? -16.736 2.999 5.853 1.00 97.44 453 LEU A CA 1
ATOM 3498 C C . LEU A 1 453 ? -17.411 4.072 6.737 1.00 97.44 453 LEU A C 1
ATOM 3500 O O . LEU A 1 453 ? -16.729 4.837 7.428 1.00 97.44 453 LEU A O 1
ATOM 3504 N N . CYS A 1 454 ? -18.747 4.121 6.772 1.00 97.25 454 CYS A N 1
ATOM 3505 C CA . CYS A 1 454 ? -19.490 5.051 7.630 1.00 97.25 454 CYS A CA 1
ATOM 3506 C C . CYS A 1 454 ? -19.461 4.650 9.113 1.00 97.25 454 CYS A C 1
ATOM 3508 O O . CYS A 1 454 ? -19.362 5.528 9.973 1.00 97.25 454 CYS A O 1
ATOM 3510 N N . GLY A 1 455 ? -19.467 3.350 9.424 1.00 97.31 455 GLY A N 1
ATOM 3511 C CA . GLY A 1 455 ? -19.265 2.823 10.775 1.00 97.31 455 GLY A CA 1
ATOM 3512 C C . GLY A 1 455 ? -17.898 3.210 11.337 1.00 97.31 455 GLY A C 1
ATOM 3513 O O . GLY A 1 455 ? -17.826 3.770 12.428 1.00 97.31 455 GLY A O 1
ATOM 3514 N N . CYS A 1 456 ? -16.827 3.020 10.564 1.00 97.88 456 CYS A N 1
ATOM 3515 C CA . CYS A 1 456 ? -15.469 3.440 10.910 1.00 97.88 456 CYS A CA 1
ATOM 3516 C C . CYS A 1 456 ? -15.327 4.967 11.010 1.00 97.88 456 CYS A C 1
ATOM 3518 O O . CYS A 1 456 ? -14.663 5.458 11.921 1.00 97.88 456 CYS A O 1
ATOM 3520 N N . THR A 1 457 ? -15.994 5.738 10.145 1.00 97.75 457 THR A N 1
ATOM 3521 C CA . THR A 1 457 ? -16.042 7.209 10.267 1.00 97.75 457 THR A CA 1
ATOM 3522 C C . THR A 1 457 ? -16.639 7.630 11.611 1.00 97.75 457 THR A C 1
ATOM 3524 O O . THR A 1 457 ? -16.022 8.389 12.359 1.00 97.75 457 THR A O 1
ATOM 3527 N N . LEU A 1 458 ? -17.816 7.096 11.951 1.00 97.38 458 LEU A N 1
ATOM 3528 C CA . LEU A 1 458 ? -18.515 7.432 13.189 1.00 97.38 458 LEU A CA 1
ATOM 3529 C C . LEU A 1 458 ? -17.775 6.908 14.430 1.00 97.38 458 LEU A C 1
ATOM 3531 O O . LEU A 1 458 ? -17.734 7.585 15.454 1.00 97.38 458 LEU A O 1
ATOM 3535 N N . LEU A 1 459 ? -17.112 5.755 14.324 1.00 98.12 459 LEU A N 1
ATOM 3536 C CA . LEU A 1 459 ? -16.225 5.208 15.348 1.00 98.12 459 LEU A CA 1
ATOM 3537 C C . LEU A 1 459 ? -15.106 6.202 15.696 1.00 98.12 459 LEU A C 1
ATOM 3539 O O . LEU A 1 459 ? -14.901 6.504 16.871 1.00 98.12 459 LEU A O 1
ATOM 3543 N N . HIS A 1 460 ? -14.429 6.783 14.698 1.00 98.06 460 HIS A N 1
ATOM 3544 C CA . HIS A 1 460 ? -13.367 7.778 14.926 1.00 98.06 460 HIS A CA 1
ATOM 3545 C C . HIS A 1 460 ? -13.892 9.112 15.486 1.00 98.06 460 HIS A C 1
ATOM 3547 O O . HIS A 1 460 ? -13.144 9.815 16.171 1.00 98.06 460 HIS A O 1
ATOM 3553 N N . CYS A 1 461 ? -15.181 9.431 15.307 1.00 97.75 461 CYS A N 1
ATOM 3554 C CA . CYS A 1 461 ? -15.835 10.531 16.026 1.00 97.75 461 CYS A CA 1
ATOM 3555 C C . CYS A 1 461 ? -15.989 10.268 17.539 1.00 97.75 461 CYS A C 1
ATOM 3557 O O . CYS A 1 461 ? -16.104 11.222 18.307 1.00 97.75 461 CYS A O 1
ATOM 3559 N N . LEU A 1 462 ? -15.981 9.001 17.975 1.00 97.81 462 LEU A N 1
ATOM 3560 C CA . LEU A 1 462 ? -16.192 8.592 19.370 1.00 97.81 462 LEU A CA 1
ATOM 3561 C C . LEU A 1 462 ? -14.905 8.223 20.123 1.00 97.81 462 LEU A C 1
ATOM 3563 O O . LEU A 1 462 ? -14.863 8.369 21.345 1.00 97.81 462 LEU A O 1
ATOM 3567 N N . VAL A 1 463 ? -13.857 7.762 19.425 1.00 95.94 463 VAL A N 1
ATOM 3568 C CA . VAL A 1 463 ? -12.571 7.351 20.029 1.00 95.94 463 VAL A CA 1
ATOM 3569 C C . VAL A 1 463 ? -12.058 8.420 21.003 1.00 95.94 463 VAL A C 1
ATOM 3571 O O . VAL A 1 463 ? -11.727 9.534 20.599 1.00 95.94 463 VAL A O 1
ATOM 3574 N N . ASN A 1 464 ? -11.954 8.067 22.288 1.00 91.81 464 ASN A N 1
ATOM 3575 C CA . ASN A 1 464 ? -11.504 8.934 23.386 1.00 91.81 464 ASN A CA 1
ATOM 3576 C C . ASN A 1 464 ? -12.331 10.227 23.613 1.00 91.81 464 ASN A C 1
ATOM 3578 O O . ASN A 1 464 ? -11.800 11.173 24.190 1.00 91.81 464 ASN A O 1
ATOM 3582 N N . SER A 1 465 ? -13.604 10.295 23.189 1.00 94.44 465 SER A N 1
ATOM 3583 C CA . SER A 1 465 ? -14.456 11.493 23.341 1.00 94.44 465 SER A CA 1
ATOM 3584 C C . SER A 1 465 ? -15.819 11.184 23.975 1.00 94.44 465 SER A C 1
ATOM 3586 O O . SER A 1 465 ? -16.831 11.030 23.288 1.00 94.44 465 SER A O 1
ATOM 3588 N N . THR A 1 466 ? -15.876 11.135 25.310 1.00 94.31 466 THR A N 1
ATOM 3589 C CA . THR A 1 466 ? -17.125 10.838 26.040 1.00 94.31 466 THR A CA 1
ATOM 3590 C C . THR A 1 466 ? -18.216 11.880 25.823 1.00 94.31 466 THR A C 1
ATOM 3592 O O . THR A 1 466 ? -19.377 11.518 25.666 1.00 94.31 466 THR A O 1
ATOM 3595 N N . SER A 1 467 ? -17.854 13.152 25.645 1.00 94.00 467 SER A N 1
ATOM 3596 C CA . SER A 1 467 ? -18.806 14.202 25.262 1.00 94.00 467 SER A CA 1
ATOM 3597 C C . SER A 1 467 ? -19.505 13.913 23.924 1.00 94.00 467 SER A C 1
ATOM 3599 O O . SER A 1 467 ? -20.686 14.218 23.772 1.00 94.00 467 SER A O 1
ATOM 3601 N N . GLN A 1 468 ? -18.810 13.304 22.956 1.00 95.06 468 GLN A N 1
ATOM 3602 C CA . GLN A 1 468 ? -19.400 12.889 21.678 1.00 95.06 468 GLN A CA 1
ATOM 3603 C C . GLN A 1 468 ? -20.168 11.564 21.806 1.00 95.06 468 GLN A C 1
ATOM 3605 O O . GLN A 1 468 ? -21.247 11.457 21.226 1.00 95.06 468 GLN A O 1
ATOM 3610 N N . GLN A 1 469 ? -19.693 10.603 22.613 1.00 96.62 469 GLN A N 1
ATOM 3611 C CA . GLN A 1 469 ? -20.442 9.375 22.946 1.00 96.62 469 GLN A CA 1
ATOM 3612 C C . GLN A 1 469 ? -21.815 9.706 23.552 1.00 96.62 469 GLN A C 1
ATOM 3614 O O . GLN A 1 469 ? -22.827 9.146 23.130 1.00 96.62 469 GLN A O 1
ATOM 3619 N N . GLU A 1 470 ? -21.867 10.655 24.489 1.00 95.06 470 GLU A N 1
ATOM 3620 C CA . GLU A 1 470 ? -23.104 11.121 25.118 1.00 95.06 470 GLU A CA 1
ATOM 3621 C C . GLU A 1 470 ? -23.997 11.893 24.139 1.00 95.06 470 GLU A C 1
ATOM 3623 O O . GLU A 1 470 ? -25.190 11.609 24.042 1.00 95.06 470 GLU A O 1
ATOM 3628 N N . ARG A 1 471 ? -23.436 12.834 23.365 1.00 92.19 471 ARG A N 1
ATOM 3629 C CA . ARG A 1 471 ? -24.192 13.606 22.359 1.00 92.19 471 ARG A CA 1
ATOM 3630 C C . ARG A 1 471 ? -24.830 12.725 21.288 1.00 92.19 471 ARG A C 1
ATOM 3632 O O . ARG A 1 471 ? -25.968 12.981 20.895 1.00 92.19 471 ARG A O 1
ATOM 3639 N N . LEU A 1 472 ? -24.145 11.667 20.856 1.00 94.12 472 LEU A N 1
ATOM 3640 C CA . LEU A 1 472 ? -24.648 10.758 19.828 1.00 94.12 472 LEU A CA 1
ATOM 3641 C C . LEU A 1 472 ? -25.922 10.006 20.271 1.00 94.12 472 LEU A C 1
ATOM 3643 O O . LEU A 1 472 ? -26.742 9.646 19.429 1.00 94.12 472 LEU A O 1
ATOM 3647 N N . LEU A 1 473 ? -26.151 9.827 21.581 1.00 92.00 473 LEU A N 1
ATOM 3648 C CA . LEU A 1 473 ? -27.372 9.196 22.116 1.00 92.00 473 LEU A CA 1
ATOM 3649 C C . LEU A 1 473 ? -28.642 10.030 21.862 1.00 92.00 473 LEU A C 1
ATOM 3651 O O . LEU A 1 473 ? -29.746 9.480 21.857 1.00 92.00 473 LEU A O 1
ATOM 3655 N N . TYR A 1 474 ? -28.498 11.339 21.625 1.00 88.88 474 TYR A N 1
ATOM 3656 C CA . TYR A 1 474 ? -29.606 12.247 21.312 1.00 88.88 474 TYR A CA 1
ATOM 3657 C C . TYR A 1 474 ? -29.961 12.279 19.817 1.00 88.88 474 TYR A C 1
ATOM 3659 O O . TYR A 1 474 ? -31.027 12.790 19.465 1.00 88.88 474 TYR A O 1
ATOM 3667 N N . VAL A 1 475 ? -29.121 11.710 18.941 1.00 87.12 475 VAL A N 1
ATOM 3668 C CA . VAL A 1 475 ? -29.431 11.562 17.512 1.00 87.12 475 VAL A CA 1
ATOM 3669 C C . VAL A 1 475 ? -30.574 10.565 17.344 1.00 87.12 475 VAL A C 1
ATOM 3671 O O . VAL A 1 475 ? -30.531 9.442 17.858 1.00 87.12 475 VAL A O 1
ATOM 3674 N N . LYS A 1 476 ? -31.602 10.973 16.595 1.00 84.38 476 LYS A N 1
ATOM 3675 C CA . LYS A 1 476 ? -32.747 10.129 16.252 1.00 84.38 476 LYS A CA 1
ATOM 3676 C C . LYS A 1 476 ? -32.985 10.120 14.752 1.00 84.38 476 LYS A C 1
ATOM 3678 O O . LYS A 1 476 ? -32.895 11.158 14.105 1.00 84.38 476 LYS A O 1
ATOM 3683 N N . LEU A 1 477 ? -33.343 8.952 14.237 1.00 79.56 477 LEU A N 1
ATOM 3684 C CA . LEU A 1 477 ? -33.670 8.710 12.840 1.00 79.56 477 LEU A CA 1
ATOM 3685 C C . LEU A 1 477 ? -35.153 8.343 12.713 1.00 79.56 477 LEU A C 1
ATOM 3687 O O . LEU A 1 477 ? -35.700 7.622 13.546 1.00 79.56 477 LEU A O 1
ATOM 3691 N N . ALA A 1 478 ? -35.792 8.812 11.646 1.00 70.44 478 ALA A N 1
ATOM 3692 C CA . ALA A 1 478 ? -37.115 8.375 11.215 1.00 70.44 478 ALA A CA 1
ATOM 3693 C C . ALA A 1 478 ? -37.048 8.109 9.708 1.00 70.44 478 ALA A C 1
ATOM 3695 O O . ALA A 1 478 ? -36.529 8.948 8.971 1.00 70.44 478 ALA A O 1
ATOM 3696 N N . LYS A 1 479 ? -37.541 6.955 9.236 1.00 66.00 479 LYS A N 1
ATOM 3697 C CA . LYS A 1 479 ? -37.471 6.605 7.802 1.00 66.00 479 LYS A CA 1
ATOM 3698 C C . LYS A 1 479 ? -38.542 7.333 6.989 1.00 66.00 479 LYS A C 1
ATOM 3700 O O . LYS A 1 479 ? -38.415 7.486 5.780 1.00 66.00 479 LYS A O 1
ATOM 3705 N N . SER A 1 480 ? -39.592 7.803 7.661 1.00 61.09 480 SER A N 1
ATOM 3706 C CA . SER A 1 480 ? -40.602 8.711 7.124 1.00 61.09 480 SER A CA 1
ATOM 3707 C C . SER A 1 480 ? -41.079 9.675 8.211 1.00 61.09 480 SER A C 1
ATOM 3709 O O . SER A 1 480 ? -40.957 9.382 9.400 1.00 61.09 480 SER A O 1
ATOM 3711 N N . ALA A 1 481 ? -41.697 10.792 7.818 1.00 62.84 481 ALA A N 1
ATOM 3712 C CA . ALA A 1 481 ? -42.255 11.779 8.750 1.00 62.84 481 ALA A CA 1
ATOM 3713 C C . ALA A 1 481 ? -43.397 11.245 9.650 1.00 62.84 481 ALA A C 1
ATOM 3715 O O . ALA A 1 481 ? -43.787 11.921 10.599 1.00 62.84 481 ALA A O 1
ATOM 3716 N N . ASN A 1 482 ? -43.925 10.047 9.362 1.00 66.06 482 ASN A N 1
ATOM 3717 C CA . ASN A 1 482 ? -45.002 9.407 10.123 1.00 66.06 482 ASN A CA 1
ATOM 3718 C C . ASN A 1 482 ? -44.502 8.335 11.113 1.00 66.06 482 ASN A C 1
ATOM 3720 O O . ASN A 1 482 ? -45.290 7.858 11.930 1.00 66.06 482 ASN A O 1
ATOM 3724 N N . GLU A 1 483 ? -43.231 7.925 11.047 1.00 66.94 483 GLU A N 1
ATOM 3725 C CA . GLU A 1 483 ? -42.657 6.979 12.010 1.00 66.94 483 GLU A CA 1
ATOM 3726 C C . GLU A 1 483 ? -42.198 7.689 13.288 1.00 66.94 483 GLU A C 1
ATOM 3728 O O . GLU A 1 483 ? -41.686 8.809 13.258 1.00 66.94 483 GLU A O 1
ATOM 3733 N N . ALA A 1 484 ? -42.334 7.016 14.433 1.00 73.50 484 ALA A N 1
ATOM 3734 C CA . ALA A 1 484 ? -41.782 7.516 15.687 1.00 73.50 484 ALA A CA 1
ATOM 3735 C C . ALA A 1 484 ? -40.237 7.505 15.619 1.00 73.50 484 ALA A C 1
ATOM 3737 O O . ALA A 1 484 ? -39.662 6.442 15.378 1.00 73.50 484 ALA A O 1
ATOM 3738 N N . PRO A 1 485 ? -39.549 8.642 15.848 1.00 75.81 485 PRO A N 1
ATOM 3739 C CA . PRO A 1 485 ? -38.105 8.739 15.650 1.00 75.81 485 PRO A CA 1
ATOM 3740 C C . PRO A 1 485 ? -37.336 7.887 16.672 1.00 75.81 485 PRO A C 1
ATOM 3742 O O . PRO A 1 485 ? -37.332 8.173 17.875 1.00 75.81 485 PRO A O 1
ATOM 3745 N N . MET A 1 486 ? -36.675 6.845 16.167 1.00 84.69 486 MET A N 1
ATOM 3746 C CA . MET A 1 486 ? -35.866 5.870 16.902 1.00 84.69 486 MET A CA 1
ATOM 3747 C C . MET A 1 486 ? -34.472 6.449 17.187 1.00 84.69 486 MET A C 1
ATOM 3749 O O . MET A 1 486 ? -33.947 7.196 16.364 1.00 84.69 486 MET A O 1
ATOM 3753 N N . SER A 1 487 ? -33.838 6.136 18.325 1.00 90.44 487 SER A N 1
ATOM 3754 C CA . SER A 1 487 ? -32.460 6.611 18.556 1.00 90.44 487 SER A CA 1
ATOM 3755 C C . SER A 1 487 ? -31.461 5.914 17.628 1.00 90.44 487 SER A C 1
ATOM 3757 O O . SER A 1 487 ? -31.661 4.761 17.241 1.00 90.44 487 SER A O 1
ATOM 3759 N N . LEU A 1 488 ? -30.350 6.578 17.299 1.00 91.56 488 LEU A N 1
ATOM 3760 C CA . LEU A 1 488 ? -29.303 5.976 16.466 1.00 91.56 488 LEU A CA 1
ATOM 3761 C C . LEU A 1 488 ? -28.769 4.666 17.075 1.00 91.56 488 LEU A C 1
ATOM 3763 O O . LEU A 1 488 ? -28.556 3.695 16.356 1.00 91.56 488 LEU A O 1
ATOM 3767 N N . MET A 1 489 ? -28.649 4.607 18.405 1.00 92.00 489 MET A N 1
ATOM 3768 C CA . MET A 1 489 ? -28.265 3.399 19.147 1.00 92.00 489 MET A CA 1
ATOM 3769 C C . MET A 1 489 ? -29.267 2.251 18.944 1.00 92.00 489 MET A C 1
ATOM 3771 O O . MET A 1 489 ? -28.878 1.110 18.700 1.00 92.00 489 MET A O 1
ATOM 3775 N N . GLN A 1 490 ? -30.570 2.550 18.994 1.00 90.69 490 GLN A N 1
ATOM 3776 C CA . GLN A 1 490 ? -31.621 1.571 18.711 1.00 90.69 490 GLN A CA 1
ATOM 3777 C C . GLN A 1 490 ? -31.603 1.126 17.243 1.00 90.69 490 GLN A C 1
ATOM 3779 O O . GLN A 1 490 ? -31.785 -0.062 16.992 1.00 90.69 490 GLN A O 1
ATOM 3784 N N . GLN A 1 491 ? -31.332 2.021 16.285 1.00 91.19 491 GLN A N 1
ATOM 3785 C CA . GLN A 1 491 ? -31.223 1.657 14.867 1.00 91.19 491 GLN A CA 1
ATOM 3786 C C . GLN A 1 491 ? -29.986 0.787 14.592 1.00 91.19 491 GLN A C 1
ATOM 3788 O O . GLN A 1 491 ? -30.122 -0.230 13.921 1.00 91.19 491 GLN A O 1
ATOM 3793 N N . VAL A 1 492 ? -28.813 1.113 15.150 1.00 93.62 492 VAL A N 1
ATOM 3794 C CA . VAL A 1 492 ? -27.588 0.292 15.037 1.00 93.62 492 VAL A CA 1
ATOM 3795 C C . VAL A 1 492 ? -27.819 -1.116 15.587 1.00 93.62 492 VAL A C 1
ATOM 3797 O O . VAL A 1 492 ? -27.544 -2.098 14.899 1.00 93.62 492 VAL A O 1
ATOM 3800 N N . VAL A 1 493 ? -28.401 -1.230 16.786 1.00 92.75 493 VAL A N 1
ATOM 3801 C CA . VAL A 1 493 ? -28.773 -2.531 17.362 1.00 92.75 493 VAL A CA 1
ATOM 3802 C C . VAL A 1 493 ? -29.821 -3.244 16.502 1.00 92.75 493 VAL A C 1
ATOM 3804 O O . VAL A 1 493 ? -29.704 -4.441 16.273 1.00 92.75 493 VAL A O 1
ATOM 3807 N N . THR A 1 494 ? -30.827 -2.535 15.987 1.00 91.12 494 THR A N 1
ATOM 3808 C CA . THR A 1 494 ? -31.866 -3.140 15.138 1.00 91.12 494 THR A CA 1
ATOM 3809 C C . THR A 1 494 ? -31.274 -3.688 13.841 1.00 91.12 494 THR A C 1
ATOM 3811 O O . THR A 1 494 ? -31.614 -4.807 13.471 1.00 91.12 494 THR A O 1
ATOM 3814 N N . THR A 1 495 ? -30.357 -2.975 13.182 1.00 91.75 495 THR A N 1
ATOM 3815 C CA . THR A 1 495 ? -29.652 -3.487 11.996 1.00 91.75 495 THR A CA 1
ATOM 3816 C C . THR A 1 495 ? -28.819 -4.723 12.348 1.00 91.75 495 THR A C 1
ATOM 3818 O O . THR A 1 495 ? -28.950 -5.747 11.682 1.00 91.75 495 THR A O 1
ATOM 3821 N N . LEU A 1 496 ? -28.046 -4.673 13.442 1.00 92.88 496 LEU A N 1
ATOM 3822 C CA . LEU A 1 496 ? -27.225 -5.792 13.926 1.00 92.88 496 LEU A CA 1
ATOM 3823 C C . LEU A 1 496 ? -28.042 -7.063 14.238 1.00 92.88 496 LEU A C 1
ATOM 3825 O O . LEU A 1 496 ? -27.530 -8.163 14.072 1.00 92.88 496 LEU A O 1
ATOM 3829 N N . LEU A 1 497 ? -29.299 -6.919 14.671 1.00 91.12 497 LEU A N 1
ATOM 3830 C CA . LEU A 1 497 ? -30.207 -8.031 14.988 1.00 91.12 497 LEU A CA 1
ATOM 3831 C C . LEU A 1 497 ? -30.875 -8.685 13.767 1.00 91.12 497 LEU A C 1
ATOM 3833 O O . LEU A 1 497 ? -31.407 -9.783 13.904 1.00 91.12 497 LEU A O 1
ATOM 3837 N N . HIS A 1 498 ? -30.914 -8.005 12.616 1.00 89.75 498 HIS A N 1
ATOM 3838 C CA . HIS A 1 498 ? -31.647 -8.463 11.423 1.00 89.75 498 HIS A CA 1
ATOM 3839 C C . HIS A 1 498 ? -30.740 -8.792 10.228 1.00 89.75 498 HIS A C 1
ATOM 3841 O O . HIS A 1 498 ? -31.227 -9.339 9.241 1.00 89.75 498 HIS A O 1
ATOM 3847 N N . THR A 1 499 ? -29.450 -8.450 10.284 1.00 92.38 499 THR A N 1
ATOM 3848 C CA . THR A 1 499 ? -28.495 -8.731 9.206 1.00 92.38 499 THR A CA 1
ATOM 3849 C C . THR A 1 499 ? -27.678 -9.992 9.474 1.00 92.38 499 THR A C 1
ATOM 3851 O O . THR A 1 499 ? -27.112 -10.162 10.551 1.00 92.38 499 THR A O 1
ATOM 3854 N N . ASN A 1 500 ? -27.579 -10.852 8.459 1.00 89.19 500 ASN A N 1
ATOM 3855 C CA . ASN A 1 500 ? -26.684 -12.012 8.458 1.00 89.19 500 ASN A CA 1
ATOM 3856 C C . ASN A 1 500 ? -25.309 -11.682 7.846 1.00 89.19 500 ASN A C 1
ATOM 3858 O O . ASN A 1 500 ? -24.392 -12.497 7.928 1.00 89.19 500 ASN A O 1
ATOM 3862 N N . ASP A 1 501 ? -25.142 -10.503 7.242 1.00 94.31 501 ASP A N 1
ATOM 3863 C CA . ASP A 1 501 ? -23.884 -10.103 6.611 1.00 94.31 501 ASP A CA 1
ATOM 3864 C C . ASP A 1 501 ? -22.756 -9.984 7.650 1.00 94.31 501 ASP A C 1
ATOM 3866 O O . ASP A 1 501 ? -22.923 -9.374 8.710 1.00 94.31 501 ASP A O 1
ATOM 3870 N N . PHE A 1 502 ? -21.612 -10.608 7.374 1.00 93.75 502 PHE A N 1
ATOM 3871 C CA . PHE A 1 502 ? -20.487 -10.664 8.307 1.00 93.75 502 PHE A CA 1
ATOM 3872 C C . PHE A 1 502 ? -19.811 -9.295 8.491 1.00 93.75 502 PHE A C 1
ATOM 3874 O O . PHE A 1 502 ? -19.605 -8.867 9.629 1.00 93.75 502 PHE A O 1
ATOM 3881 N N . GLN A 1 503 ? -19.523 -8.574 7.403 1.00 95.38 503 GLN A N 1
ATOM 3882 C CA . GLN A 1 503 ? -18.820 -7.288 7.450 1.00 95.38 503 GLN A CA 1
ATOM 3883 C C . GLN A 1 503 ? -19.664 -6.207 8.141 1.00 95.38 503 GLN A C 1
ATOM 3885 O O . GLN A 1 503 ? -19.141 -5.453 8.965 1.00 95.38 503 GLN A O 1
ATOM 3890 N N . ILE A 1 504 ? -20.976 -6.174 7.890 1.00 96.69 504 ILE A N 1
ATOM 3891 C CA . ILE A 1 504 ? -21.931 -5.303 8.586 1.00 96.69 504 ILE A CA 1
ATOM 3892 C C . ILE A 1 504 ? -21.985 -5.650 10.078 1.00 96.69 504 ILE A C 1
ATOM 3894 O O . ILE A 1 504 ? -21.908 -4.743 10.911 1.00 96.69 504 ILE A O 1
ATOM 3898 N N . ARG A 1 505 ? -22.090 -6.940 10.443 1.00 96.06 505 ARG A N 1
ATOM 3899 C CA . ARG A 1 505 ? -22.096 -7.357 11.858 1.00 96.06 505 ARG A CA 1
ATOM 3900 C C . ARG A 1 505 ? -20.815 -6.896 12.566 1.00 96.06 505 ARG A C 1
ATOM 3902 O O . ARG A 1 505 ? -20.914 -6.228 13.596 1.00 96.06 505 ARG A O 1
ATOM 3909 N N . VAL A 1 506 ? -19.637 -7.131 11.980 1.00 96.62 506 VAL A N 1
ATOM 3910 C CA . VAL A 1 506 ? -18.346 -6.653 12.515 1.00 96.62 506 VAL A CA 1
ATOM 3911 C C . VAL A 1 506 ? -18.307 -5.121 12.627 1.00 96.62 506 VAL A C 1
ATOM 3913 O O . VAL A 1 506 ? -18.016 -4.600 13.705 1.00 96.62 506 VAL A O 1
ATOM 3916 N N . ALA A 1 507 ? -18.654 -4.377 11.571 1.00 97.44 507 ALA A N 1
ATOM 3917 C CA . ALA A 1 507 ? -18.619 -2.910 11.559 1.00 97.44 507 ALA A CA 1
ATOM 3918 C C . ALA A 1 507 ? -19.477 -2.284 12.673 1.00 97.44 507 ALA A C 1
ATOM 3920 O O . ALA A 1 507 ? -19.010 -1.423 13.428 1.00 97.44 507 ALA A O 1
ATOM 3921 N N . LEU A 1 508 ? -20.723 -2.747 12.815 1.00 97.69 508 LEU A N 1
ATOM 3922 C CA . LEU A 1 508 ? -21.643 -2.251 13.839 1.00 97.69 508 LEU A CA 1
ATOM 3923 C C . LEU A 1 508 ? -21.183 -2.645 15.252 1.00 97.69 508 LEU A C 1
ATOM 3925 O O . LEU A 1 508 ? -21.317 -1.849 16.181 1.00 97.69 508 LEU A O 1
ATOM 3929 N N . MET A 1 509 ? -20.589 -3.828 15.428 1.00 98.00 509 MET A N 1
ATOM 3930 C CA . MET A 1 509 ? -20.057 -4.267 16.723 1.00 98.00 509 MET A CA 1
ATOM 3931 C C . MET A 1 509 ? -18.774 -3.522 17.124 1.00 98.00 509 MET A C 1
ATOM 3933 O O . MET A 1 509 ? -18.607 -3.226 18.308 1.00 98.00 509 MET A O 1
ATOM 3937 N N . MET A 1 510 ? -17.910 -3.137 16.175 1.00 98.44 510 MET A N 1
ATOM 3938 C CA . MET A 1 510 ? -16.782 -2.231 16.445 1.00 98.44 510 MET A CA 1
ATOM 3939 C C . MET A 1 510 ? -17.266 -0.850 16.902 1.00 98.44 510 MET A C 1
ATOM 3941 O O . MET A 1 510 ? -16.779 -0.324 17.906 1.00 98.44 510 MET A O 1
ATOM 3945 N N . LEU A 1 511 ? -18.246 -0.276 16.190 1.00 98.25 511 LEU A N 1
ATOM 3946 C CA . LEU A 1 511 ? -18.851 1.014 16.530 1.00 98.25 511 LEU A CA 1
ATOM 3947 C C . LEU A 1 511 ? -19.474 0.979 17.933 1.00 98.25 511 LEU A C 1
ATOM 3949 O O . LEU A 1 511 ? -19.184 1.851 18.752 1.00 98.25 511 LEU A O 1
ATOM 3953 N N . LEU A 1 512 ? -20.270 -0.052 18.239 1.00 98.00 512 LEU A N 1
ATOM 3954 C CA . LEU A 1 512 ? -20.840 -0.260 19.573 1.00 98.00 512 LEU A CA 1
ATOM 3955 C C . LEU A 1 512 ? -19.749 -0.390 20.642 1.00 98.00 512 LEU A C 1
ATOM 3957 O O . LEU A 1 512 ? -19.857 0.235 21.692 1.00 98.00 512 LEU A O 1
ATOM 3961 N N . ALA A 1 513 ? -18.678 -1.144 20.388 1.00 98.38 513 ALA A N 1
ATOM 3962 C CA . ALA A 1 513 ? -17.607 -1.322 21.363 1.00 98.38 513 ALA A CA 1
ATOM 3963 C C . ALA A 1 513 ? -16.910 0.003 21.719 1.00 98.38 513 ALA A C 1
ATOM 3965 O O . ALA A 1 513 ? -16.669 0.281 22.896 1.00 98.38 513 ALA A O 1
ATOM 3966 N N . VAL A 1 514 ? -16.646 0.857 20.724 1.00 98.19 514 VAL A N 1
ATOM 3967 C CA . VAL A 1 514 ? -16.090 2.199 20.956 1.00 98.19 514 VAL A CA 1
ATOM 3968 C C . VAL A 1 514 ? -17.116 3.140 21.597 1.00 98.19 514 VAL A C 1
ATOM 3970 O O . VAL A 1 514 ? -16.725 3.969 22.411 1.00 98.19 514 VAL A O 1
ATOM 3973 N N . TRP A 1 515 ? -18.415 3.008 21.316 1.00 97.88 515 TRP A N 1
ATOM 3974 C CA . TRP A 1 515 ? -19.463 3.836 21.934 1.00 97.88 515 TRP A CA 1
ATOM 3975 C C . TRP A 1 515 ? -19.693 3.498 23.419 1.00 97.88 515 TRP A C 1
ATOM 3977 O O . TRP A 1 515 ? -19.865 4.400 24.235 1.00 97.88 515 TRP A O 1
ATOM 3987 N N . LEU A 1 516 ? -19.655 2.213 23.785 1.00 97.19 516 LEU A N 1
ATOM 3988 C CA . LEU A 1 516 ? -19.853 1.739 25.162 1.00 97.19 516 LEU A CA 1
ATOM 3989 C C . LEU A 1 516 ? -18.629 1.961 26.064 1.00 97.19 516 LEU A C 1
ATOM 3991 O O . LEU A 1 516 ? -18.769 2.117 27.278 1.00 97.19 516 LEU A O 1
ATOM 3995 N N . SER A 1 517 ? -17.424 1.949 25.491 1.00 96.25 517 SER A N 1
ATOM 3996 C CA . SER A 1 517 ? -16.185 2.070 26.259 1.00 96.25 517 SER A CA 1
ATOM 3997 C C . SER A 1 517 ? -16.088 3.410 26.994 1.00 96.25 517 SER A C 1
ATOM 3999 O O . SER A 1 517 ? -16.211 4.468 26.386 1.00 96.25 517 SER A O 1
ATOM 4001 N N . HIS A 1 518 ? -15.851 3.370 28.307 1.00 93.88 518 HIS A N 1
ATOM 4002 C CA . HIS A 1 518 ? -15.789 4.545 29.190 1.00 93.88 518 HIS A CA 1
ATOM 4003 C C . HIS A 1 518 ? -17.066 5.418 29.246 1.00 93.88 518 HIS A C 1
ATOM 4005 O O . HIS A 1 518 ? -17.029 6.472 29.879 1.00 93.88 518 HIS A O 1
ATOM 4011 N N . CYS A 1 519 ? -18.204 4.979 28.688 1.00 96.00 519 CYS A N 1
ATOM 4012 C CA . CYS A 1 519 ? -19.470 5.722 28.722 1.00 96.00 519 CYS A CA 1
ATOM 4013 C C . CYS A 1 519 ? -20.600 4.913 29.394 1.00 96.00 519 CYS A C 1
ATOM 4015 O O . CYS A 1 519 ? -21.359 4.216 28.712 1.00 96.00 519 CYS A O 1
ATOM 4017 N N . PRO A 1 520 ? -20.777 5.024 30.728 1.00 94.44 520 PRO A N 1
ATOM 4018 C CA . PRO A 1 520 ? -21.859 4.341 31.438 1.00 94.44 520 PRO A CA 1
ATOM 4019 C C . PRO A 1 520 ? -23.257 4.724 30.939 1.00 94.44 520 PRO A C 1
ATOM 4021 O O . PRO A 1 520 ? -24.142 3.877 30.900 1.00 94.44 520 PRO A O 1
ATOM 4024 N N . LEU A 1 521 ? -23.451 5.960 30.460 1.00 93.69 521 LEU A N 1
ATOM 4025 C CA . LEU A 1 521 ? -24.717 6.380 29.850 1.00 93.69 521 LEU A CA 1
ATOM 4026 C C . LEU A 1 521 ? -25.024 5.600 28.560 1.00 93.69 521 LEU A C 1
ATOM 4028 O O . LEU A 1 521 ? -26.162 5.173 28.366 1.00 93.69 521 LEU A O 1
ATOM 4032 N N . ALA A 1 522 ? -24.025 5.337 27.709 1.00 95.31 522 ALA A N 1
ATOM 4033 C CA . ALA A 1 522 ? -24.206 4.493 26.528 1.00 95.31 522 ALA A CA 1
ATOM 4034 C C . ALA A 1 522 ? -24.500 3.030 26.912 1.00 95.31 522 ALA A C 1
ATOM 4036 O O . ALA A 1 522 ? -25.371 2.409 26.303 1.00 95.31 522 ALA A O 1
ATOM 4037 N N . VAL A 1 523 ? -23.858 2.503 27.965 1.00 95.81 523 VAL A N 1
ATOM 4038 C CA . VAL A 1 523 ? -24.177 1.178 28.539 1.00 95.81 523 VAL A CA 1
ATOM 4039 C C . VAL A 1 523 ? -25.612 1.133 29.071 1.00 95.81 523 VAL A C 1
ATOM 4041 O O . VAL A 1 523 ? -26.358 0.219 28.723 1.00 95.81 523 VAL A O 1
ATOM 4044 N N . GLY A 1 524 ? -26.051 2.142 29.824 1.00 92.69 524 GLY A N 1
ATOM 4045 C CA . GLY A 1 524 ? -27.428 2.261 30.305 1.00 92.69 524 GLY A CA 1
ATOM 4046 C C . GLY A 1 524 ? -28.449 2.300 29.163 1.00 92.69 524 GLY A C 1
ATOM 4047 O O . GLY A 1 524 ? -29.466 1.611 29.227 1.00 92.69 524 GLY A O 1
ATOM 4048 N N . HIS A 1 525 ? -28.167 3.036 28.083 1.00 92.12 525 HIS A N 1
ATOM 4049 C CA . HIS A 1 525 ? -29.009 3.066 26.881 1.00 92.12 525 HIS A CA 1
ATOM 4050 C C . HIS A 1 525 ? -28.990 1.750 26.081 1.00 92.12 525 HIS A C 1
ATOM 4052 O O . HIS A 1 525 ? -30.015 1.379 25.509 1.00 92.12 525 HIS A O 1
ATOM 4058 N N . ALA A 1 526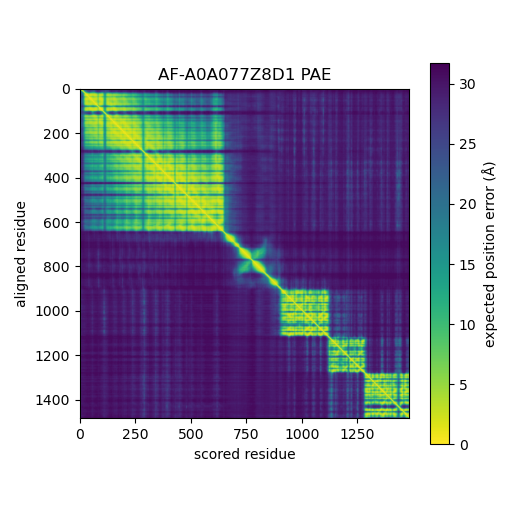 ? -27.876 1.011 26.064 1.00 92.81 526 ALA A N 1
ATOM 4059 C CA . ALA A 1 526 ? -27.800 -0.316 25.451 1.00 92.81 526 ALA A CA 1
ATOM 4060 C C . ALA A 1 526 ? -28.600 -1.361 26.241 1.00 92.81 526 ALA A C 1
ATOM 4062 O O . ALA A 1 526 ? -29.392 -2.103 25.665 1.00 92.81 526 ALA A O 1
ATOM 4063 N N . LEU A 1 527 ? -28.443 -1.378 27.568 1.00 93.31 527 LEU A N 1
ATOM 4064 C CA . LEU A 1 527 ? -29.125 -2.297 28.486 1.00 93.31 527 LEU A CA 1
ATOM 4065 C C . LEU A 1 527 ? -30.619 -1.978 28.679 1.00 93.31 527 LEU A C 1
ATOM 4067 O O . LEU A 1 527 ? -31.332 -2.779 29.282 1.00 93.31 527 LEU A O 1
ATOM 4071 N N . GLN A 1 528 ? -31.101 -0.835 28.178 1.00 89.50 528 GLN A N 1
ATOM 4072 C CA . GLN A 1 528 ? -32.531 -0.543 28.009 1.00 89.50 528 GLN A CA 1
ATOM 4073 C C . GLN A 1 528 ? -33.140 -1.239 26.781 1.00 89.50 528 GLN A C 1
ATOM 4075 O O . GLN A 1 528 ? -34.361 -1.373 26.711 1.00 89.50 528 GLN A O 1
ATOM 4080 N N . ASN A 1 529 ? -32.329 -1.684 25.813 1.00 87.69 529 ASN A N 1
ATOM 4081 C CA . ASN A 1 529 ? -32.817 -2.482 24.696 1.00 87.69 529 ASN A CA 1
ATOM 4082 C C . ASN A 1 529 ? -32.782 -3.973 25.063 1.00 87.69 529 ASN A C 1
ATOM 4084 O O . ASN A 1 529 ? -31.750 -4.642 24.992 1.00 87.69 529 ASN A O 1
ATOM 4088 N N . ASP A 1 530 ? -33.950 -4.479 25.453 1.00 85.06 530 ASP A N 1
ATOM 4089 C CA . ASP A 1 530 ? -34.167 -5.821 25.999 1.00 85.06 530 ASP A CA 1
ATOM 4090 C C . ASP A 1 530 ? -33.667 -6.990 25.132 1.00 85.06 530 ASP A C 1
ATOM 4092 O O . ASP A 1 530 ? -33.481 -8.088 25.659 1.00 85.06 530 ASP A O 1
ATOM 4096 N N . SER A 1 531 ? -33.441 -6.779 23.833 1.00 88.19 531 SER A N 1
ATOM 4097 C CA . SER A 1 531 ? -32.931 -7.794 22.904 1.00 88.19 531 SER A CA 1
ATOM 4098 C C . SER A 1 531 ? -31.404 -7.935 22.893 1.00 88.19 531 SER A C 1
ATOM 4100 O O . SER A 1 531 ? -30.915 -9.003 22.525 1.00 88.19 531 SER A O 1
ATOM 4102 N N . VAL A 1 532 ? -30.640 -6.921 23.328 1.00 91.62 532 VAL A N 1
ATOM 4103 C CA . VAL A 1 532 ? -29.166 -6.892 23.201 1.00 91.62 532 VAL A CA 1
ATOM 4104 C C . VAL A 1 532 ? -28.506 -8.027 23.979 1.00 91.62 532 VAL A C 1
ATOM 4106 O O . VAL A 1 532 ? -27.776 -8.831 23.404 1.00 91.62 532 VAL A O 1
ATOM 4109 N N . VAL A 1 533 ? -28.765 -8.121 25.286 1.00 92.81 533 VAL A N 1
ATOM 4110 C CA . VAL A 1 533 ? -28.112 -9.123 26.146 1.00 92.81 533 VAL A CA 1
ATOM 4111 C C . VAL A 1 533 ? -28.499 -10.559 25.741 1.00 92.81 533 VAL A C 1
ATOM 4113 O O . VAL A 1 533 ? -27.592 -11.383 25.616 1.00 92.81 533 VAL A O 1
ATOM 4116 N N . PRO A 1 534 ? -29.782 -10.889 25.459 1.00 92.06 534 PRO A N 1
ATOM 4117 C CA . PRO A 1 534 ? -30.154 -12.196 24.915 1.00 92.06 534 PRO A CA 1
ATOM 4118 C C . PRO A 1 534 ? -29.508 -12.531 23.565 1.00 92.06 534 PRO A C 1
ATOM 4120 O O . PRO A 1 534 ? -29.099 -13.677 23.383 1.00 92.06 534 PRO A O 1
ATOM 4123 N N . TYR A 1 535 ? -29.391 -11.564 22.645 1.00 93.69 535 TYR A N 1
ATOM 4124 C CA . TYR A 1 535 ? -28.756 -11.765 21.338 1.00 93.69 535 TYR A CA 1
ATOM 4125 C C . TYR A 1 535 ? -27.263 -12.055 21.467 1.00 93.69 535 TYR A C 1
ATOM 4127 O O . TYR A 1 535 ? -26.806 -13.089 20.986 1.00 93.69 535 TYR A O 1
ATOM 4135 N N . LEU A 1 536 ? -26.517 -11.207 22.185 1.00 94.38 536 LEU A N 1
ATOM 4136 C CA . LEU A 1 536 ? -25.080 -11.403 22.387 1.00 94.38 536 LEU A CA 1
ATOM 4137 C C . LEU A 1 536 ? -24.809 -12.739 23.094 1.00 94.38 536 LEU A C 1
ATOM 4139 O O . LEU A 1 536 ? -23.973 -13.512 22.640 1.00 94.38 536 LEU A O 1
ATOM 4143 N N . LEU A 1 537 ? -25.568 -13.079 24.144 1.00 92.44 537 LEU A N 1
ATOM 4144 C CA . LEU A 1 537 ? -25.476 -14.406 24.768 1.00 92.44 537 LEU A CA 1
ATOM 4145 C C . LEU A 1 537 ? -25.849 -15.532 23.792 1.00 92.44 537 LEU A C 1
ATOM 4147 O O . LEU A 1 537 ? -25.309 -16.626 23.903 1.00 92.44 537 LEU A O 1
ATOM 4151 N N . GLY A 1 538 ? -26.783 -15.311 22.864 1.00 90.56 538 GLY A N 1
ATOM 4152 C CA . GLY A 1 538 ? -27.110 -16.227 21.769 1.00 90.56 538 GLY A CA 1
ATOM 4153 C C . GLY A 1 538 ? -25.898 -16.532 20.892 1.00 90.56 538 GLY A C 1
ATOM 4154 O O . GLY A 1 538 ? -25.480 -17.686 20.845 1.00 90.56 538 GLY A O 1
ATOM 4155 N N . VAL A 1 539 ? -25.299 -15.499 20.288 1.00 91.56 539 VAL A N 1
ATOM 4156 C CA . VAL A 1 539 ? -24.127 -15.624 19.402 1.00 91.56 539 VAL A CA 1
ATOM 4157 C C . VAL A 1 539 ? -22.979 -16.348 20.111 1.00 91.56 539 VAL A C 1
ATOM 4159 O O . VAL A 1 539 ? -22.511 -17.366 19.615 1.00 91.56 539 VAL A O 1
ATOM 4162 N N . VAL A 1 540 ? -22.583 -15.918 21.320 1.00 90.69 540 VAL A N 1
ATOM 4163 C CA . VAL A 1 540 ? -21.436 -16.501 22.062 1.00 90.69 540 VAL A CA 1
ATOM 4164 C C . VAL A 1 540 ? -21.630 -17.989 22.425 1.00 90.69 540 VAL A C 1
ATOM 4166 O O . VAL A 1 540 ? -20.656 -18.684 22.717 1.00 90.69 540 VAL A O 1
ATOM 4169 N N . ARG A 1 541 ? -22.869 -18.505 22.402 1.00 88.19 541 ARG A N 1
ATOM 4170 C CA . ARG A 1 541 ? -23.193 -19.921 22.671 1.00 88.19 541 ARG A CA 1
ATOM 4171 C C . ARG A 1 541 ? -23.253 -20.805 21.419 1.00 88.19 541 ARG A C 1
ATOM 4173 O O . ARG A 1 541 ? -23.502 -22.001 21.573 1.00 88.19 541 ARG A O 1
ATOM 4180 N N . ALA A 1 542 ? -23.047 -20.270 20.214 1.00 85.06 542 ALA A N 1
ATOM 4181 C CA . ALA A 1 542 ? -22.988 -21.089 19.006 1.00 85.06 542 ALA A CA 1
ATOM 4182 C C . ALA A 1 542 ? -21.848 -22.124 19.114 1.00 85.06 542 ALA A C 1
ATOM 4184 O O . ALA A 1 542 ? -20.699 -21.796 19.417 1.00 85.06 542 ALA A O 1
ATOM 4185 N N . HIS A 1 543 ? -22.206 -23.399 18.945 1.00 70.00 543 HIS A N 1
ATOM 4186 C CA . HIS A 1 543 ? -21.317 -24.540 19.185 1.00 70.00 543 HIS A CA 1
ATOM 4187 C C . HIS A 1 543 ? -20.539 -24.981 17.941 1.00 70.00 543 HIS A C 1
ATOM 4189 O O . HIS A 1 543 ? -19.461 -25.556 18.074 1.00 70.00 543 HIS A O 1
ATOM 4195 N N . GLU A 1 544 ? -21.082 -24.689 16.764 1.00 65.75 544 GLU A N 1
ATOM 4196 C CA . GLU A 1 544 ? -20.479 -24.899 15.454 1.00 65.75 544 GLU A CA 1
ATOM 4197 C C . GLU A 1 544 ? -20.336 -23.515 14.817 1.00 65.75 544 GLU A C 1
ATOM 4199 O O . GLU A 1 544 ? -21.279 -22.720 14.845 1.00 65.75 544 GLU A O 1
ATOM 4204 N N . ALA A 1 545 ? -19.137 -23.197 14.339 1.00 71.19 545 ALA A N 1
ATOM 4205 C CA . ALA A 1 545 ? -18.797 -21.903 13.770 1.00 71.19 545 ALA A CA 1
ATOM 4206 C C . ALA A 1 545 ? -17.592 -22.051 12.841 1.00 71.19 545 ALA A C 1
ATOM 4208 O O . ALA A 1 545 ? -16.649 -22.777 13.160 1.00 71.19 545 ALA A O 1
ATOM 4209 N N . ASP A 1 546 ? -17.629 -21.339 11.720 1.00 85.31 546 ASP A N 1
ATOM 4210 C CA . ASP A 1 546 ? -16.441 -21.024 10.931 1.00 85.31 546 ASP A CA 1
ATOM 4211 C C . ASP A 1 546 ? -15.608 -19.921 11.621 1.00 85.31 546 ASP A C 1
ATOM 4213 O O . ASP A 1 546 ? -15.919 -19.475 12.734 1.00 85.31 546 ASP A O 1
ATOM 4217 N N . ASP A 1 547 ? -14.531 -19.476 10.975 1.00 83.69 547 ASP A N 1
ATOM 4218 C CA . ASP A 1 547 ? -13.666 -18.416 11.502 1.00 83.69 547 ASP A CA 1
ATOM 4219 C C . ASP A 1 547 ? -14.404 -17.069 11.655 1.00 83.69 547 ASP A C 1
ATOM 4221 O O . ASP A 1 547 ? -14.090 -16.290 12.559 1.00 83.69 547 ASP A O 1
ATOM 4225 N N . GLY A 1 548 ? -15.423 -16.803 10.828 1.00 86.81 548 GLY A N 1
ATOM 4226 C CA . GLY A 1 548 ? -16.227 -15.581 10.861 1.00 86.81 548 GLY A CA 1
ATOM 4227 C C . GLY A 1 548 ? -17.212 -15.558 12.030 1.00 86.81 548 GLY A C 1
ATOM 4228 O O . GLY A 1 548 ? -17.205 -14.626 12.836 1.00 86.81 548 GLY A O 1
ATOM 4229 N N . GLU A 1 549 ? -18.015 -16.608 12.197 1.00 90.31 549 GLU A N 1
ATOM 4230 C CA . GLU A 1 549 ? -18.896 -16.748 13.364 1.00 90.31 549 GLU A CA 1
ATOM 4231 C C . GLU A 1 549 ? -18.089 -16.876 14.667 1.00 90.31 549 GLU A C 1
ATOM 4233 O O . GLU A 1 549 ? -18.492 -16.334 15.698 1.00 90.31 549 GLU A O 1
ATOM 4238 N N . SER A 1 550 ? -16.899 -17.489 14.637 1.00 92.00 550 SER A N 1
ATOM 4239 C CA . SER A 1 550 ? -15.969 -17.475 15.776 1.00 92.00 550 SER A CA 1
ATOM 4240 C C . SER A 1 550 ? -15.525 -16.048 16.118 1.00 92.00 550 SER A C 1
ATOM 4242 O O . SER A 1 550 ? -15.543 -15.649 17.285 1.00 92.00 550 SER A O 1
ATOM 4244 N N . LEU A 1 551 ? -15.217 -15.217 15.121 1.00 94.38 551 LEU A N 1
ATOM 4245 C CA . LEU A 1 551 ? -14.898 -13.809 15.349 1.00 94.38 551 LEU A CA 1
ATOM 4246 C C . LEU A 1 551 ? -16.079 -13.043 15.970 1.00 94.38 551 LEU A C 1
ATOM 4248 O O . LEU A 1 551 ? -15.893 -12.288 16.928 1.00 94.38 551 LEU A O 1
ATOM 4252 N N . LEU A 1 552 ? -17.304 -13.283 15.493 1.00 95.12 552 LEU A N 1
ATOM 4253 C CA . LEU A 1 552 ? -18.526 -12.666 16.024 1.00 95.12 552 LEU A CA 1
ATOM 4254 C C . LEU A 1 552 ? -18.871 -13.136 17.446 1.00 95.12 552 LEU A C 1
ATOM 4256 O O . LEU A 1 552 ? -19.397 -12.346 18.240 1.00 95.12 552 LEU A O 1
ATOM 4260 N N . GLN A 1 553 ? -18.513 -14.367 17.824 1.00 94.69 553 GLN A N 1
ATOM 4261 C CA . GLN A 1 553 ? -18.536 -14.819 19.221 1.00 94.69 553 GLN A CA 1
ATOM 4262 C C . GLN A 1 553 ? -17.561 -14.006 20.078 1.00 94.69 553 GLN A C 1
ATOM 4264 O O . GLN A 1 553 ? -17.947 -13.524 21.144 1.00 94.69 553 GLN A O 1
ATOM 4269 N N . GLY A 1 554 ? -16.331 -13.783 19.608 1.00 95.12 554 GLY A N 1
ATOM 4270 C CA . GLY A 1 554 ? -15.358 -12.949 20.316 1.00 95.12 554 GLY A CA 1
ATOM 4271 C C . GLY A 1 554 ? -15.812 -11.498 20.466 1.00 95.12 554 GLY A C 1
ATOM 4272 O O . GLY A 1 554 ? -15.749 -10.936 21.561 1.00 95.12 554 GLY A O 1
ATOM 4273 N N . MET A 1 555 ? -16.375 -10.904 19.410 1.00 96.69 555 MET A N 1
ATOM 4274 C CA . MET A 1 555 ? -16.934 -9.547 19.464 1.00 96.69 555 MET A CA 1
ATOM 4275 C C . MET A 1 555 ? -18.153 -9.457 20.386 1.00 96.69 555 MET A C 1
ATOM 4277 O O . MET A 1 555 ? -18.310 -8.473 21.110 1.00 96.69 555 MET A O 1
ATOM 4281 N N . SER A 1 556 ? -18.991 -10.494 20.426 1.00 95.75 556 SER A N 1
ATOM 4282 C CA . SER A 1 556 ? -20.148 -10.540 21.323 1.00 95.75 556 SER A CA 1
ATOM 4283 C C . SER A 1 556 ? -19.733 -10.706 22.789 1.00 95.75 556 SER A C 1
ATOM 4285 O O . SER A 1 556 ? -20.308 -10.059 23.667 1.00 95.75 556 SER A O 1
ATOM 4287 N N . ALA A 1 557 ? -18.688 -11.496 23.061 1.00 95.00 557 ALA A N 1
ATOM 4288 C CA . ALA A 1 557 ? -18.064 -11.587 24.380 1.00 95.00 557 ALA A CA 1
ATOM 4289 C C . ALA A 1 557 ? -17.429 -10.246 24.794 1.00 95.00 557 ALA A C 1
ATOM 4291 O O . ALA A 1 557 ? -17.604 -9.815 25.935 1.00 95.00 557 ALA A O 1
ATOM 4292 N N . PHE A 1 558 ? -16.777 -9.535 23.867 1.00 97.25 558 PHE A N 1
ATOM 4293 C CA . PHE A 1 558 ? -16.209 -8.208 24.121 1.00 97.25 558 PHE A CA 1
ATOM 4294 C C . PHE A 1 558 ? -17.291 -7.183 24.490 1.00 97.25 558 PHE A C 1
ATOM 4296 O O . PHE A 1 558 ? -17.169 -6.517 25.517 1.00 97.25 558 PHE A O 1
ATOM 4303 N N . LEU A 1 559 ? -18.397 -7.118 23.739 1.00 97.25 559 LEU A N 1
ATOM 4304 C CA . LEU A 1 559 ? -19.533 -6.237 24.049 1.00 97.25 559 LEU A CA 1
ATOM 4305 C C . LEU A 1 559 ? -20.184 -6.562 25.404 1.00 97.25 559 LEU A C 1
ATOM 4307 O O . LEU A 1 559 ? -20.437 -5.649 26.191 1.00 97.25 559 LEU A O 1
ATOM 4311 N N . LEU A 1 560 ? -20.402 -7.844 25.725 1.00 94.69 560 LEU A N 1
ATOM 4312 C CA . LEU A 1 560 ? -20.880 -8.257 27.054 1.00 94.69 560 LEU A CA 1
ATOM 4313 C C . LEU A 1 560 ? -19.894 -7.856 28.163 1.00 94.69 560 LEU A C 1
ATOM 4315 O O . LEU A 1 560 ? -20.314 -7.377 29.216 1.00 94.69 560 LEU A O 1
ATOM 4319 N N . GLY A 1 561 ? -18.591 -7.992 27.911 1.00 94.00 561 GLY A N 1
ATOM 4320 C CA . GLY A 1 561 ? -17.532 -7.535 28.804 1.00 94.00 561 GLY A CA 1
ATOM 4321 C C . GLY A 1 561 ? -17.585 -6.028 29.060 1.00 94.00 561 GLY A C 1
ATOM 4322 O O . GLY A 1 561 ? -17.538 -5.612 30.214 1.00 94.00 561 GLY A O 1
ATOM 4323 N N . LEU A 1 562 ? -17.745 -5.206 28.020 1.00 96.44 562 LEU A N 1
ATOM 4324 C CA . LEU A 1 562 ? -17.882 -3.748 28.147 1.00 96.44 562 LEU A CA 1
ATOM 4325 C C . LEU A 1 562 ? -19.130 -3.361 28.958 1.00 96.44 562 LEU A C 1
ATOM 4327 O O . LEU A 1 562 ? -19.033 -2.530 29.864 1.00 96.44 562 LEU A O 1
ATOM 4331 N N . CYS A 1 563 ? -20.263 -4.028 28.708 1.00 94.69 563 CYS A N 1
ATOM 4332 C CA . CYS A 1 563 ? -21.494 -3.877 29.491 1.00 94.69 563 CYS A CA 1
ATOM 4333 C C . CYS A 1 563 ? -21.352 -4.317 30.959 1.00 94.69 563 CYS A C 1
ATOM 4335 O O . CYS A 1 563 ? -22.118 -3.851 31.794 1.00 94.69 563 CYS A O 1
ATOM 4337 N N . VAL A 1 564 ? -20.391 -5.183 31.303 1.00 92.44 564 VAL A N 1
ATOM 4338 C CA . VAL A 1 564 ? -20.031 -5.492 32.699 1.00 92.44 564 VAL A CA 1
ATOM 4339 C C . VAL A 1 564 ? -19.052 -4.457 33.256 1.00 92.44 564 VAL A C 1
ATOM 4341 O O . VAL A 1 564 ? -19.210 -4.010 34.391 1.00 92.44 564 VAL A O 1
ATOM 4344 N N . LEU A 1 565 ? -18.029 -4.065 32.494 1.00 93.19 565 LEU A N 1
ATOM 4345 C CA . LEU A 1 565 ? -16.938 -3.209 32.959 1.00 93.19 565 LEU A CA 1
ATOM 4346 C C . LEU A 1 565 ? -17.427 -1.802 33.314 1.00 93.19 565 LEU A C 1
ATOM 4348 O O . LEU A 1 565 ? -17.155 -1.349 34.428 1.00 93.19 565 LEU A O 1
ATOM 4352 N N . TYR A 1 566 ? -18.191 -1.172 32.418 1.00 94.44 566 TYR A N 1
ATOM 4353 C CA . TYR A 1 566 ? -18.641 0.222 32.523 1.00 94.44 566 TYR A CA 1
ATOM 4354 C C . TYR A 1 566 ? -20.105 0.385 32.973 1.00 94.44 566 TYR A C 1
ATOM 4356 O O . TYR A 1 566 ? -20.672 1.462 32.809 1.00 94.44 566 TYR A O 1
ATOM 4364 N N . ASN A 1 567 ? -20.726 -0.653 33.546 1.00 92.06 567 ASN A N 1
ATOM 4365 C CA . ASN A 1 567 ? -22.050 -0.521 34.164 1.00 92.06 567 ASN A CA 1
ATOM 4366 C C . ASN A 1 567 ? -21.988 0.386 35.406 1.00 92.06 567 ASN A C 1
ATOM 4368 O O . ASN A 1 567 ? -21.105 0.216 36.251 1.00 92.06 567 ASN A O 1
ATOM 4372 N N . ASP A 1 568 ? -22.947 1.302 35.524 1.00 89.69 568 ASP A N 1
ATOM 4373 C CA . ASP A 1 568 ? -23.211 2.141 36.702 1.00 89.69 568 ASP A CA 1
ATOM 4374 C C . ASP A 1 568 ? -24.418 1.648 37.527 1.00 89.69 568 ASP A C 1
ATOM 4376 O O . ASP A 1 568 ? -24.851 2.320 38.463 1.00 89.69 568 ASP A O 1
ATOM 4380 N N . ASP A 1 569 ? -24.965 0.483 37.166 1.00 89.94 569 ASP A N 1
ATOM 4381 C CA . ASP A 1 569 ? -26.170 -0.138 37.723 1.00 89.94 569 ASP A CA 1
ATOM 4382 C C . ASP A 1 569 ? -27.455 0.706 37.540 1.00 89.94 569 ASP A C 1
ATOM 4384 O O . ASP A 1 569 ? -28.468 0.490 38.211 1.00 89.94 569 ASP A O 1
ATOM 4388 N N . SER A 1 570 ? -27.465 1.632 36.568 1.00 85.19 570 SER A N 1
ATOM 4389 C CA . SER A 1 570 ? -28.656 2.416 36.193 1.00 85.19 570 SER A CA 1
ATOM 4390 C C . SER A 1 570 ? -29.783 1.571 35.577 1.00 85.19 570 SER A C 1
ATOM 4392 O O . SER A 1 570 ? -30.966 1.918 35.699 1.00 85.19 570 SER A O 1
ATOM 4394 N N . SER A 1 571 ? -29.456 0.439 34.938 1.00 81.62 571 SER A N 1
ATOM 4395 C CA . SER A 1 571 ? -30.448 -0.481 34.370 1.00 81.62 571 SER A CA 1
ATOM 4396 C C . SER A 1 571 ? -31.033 -1.414 35.432 1.00 81.62 571 SER A C 1
ATOM 4398 O O . SER A 1 571 ? -30.422 -2.402 35.831 1.00 81.62 571 SER A O 1
ATOM 4400 N N . LYS A 1 572 ? -32.297 -1.172 35.806 1.00 74.94 572 LYS A N 1
ATOM 4401 C CA . LYS A 1 572 ? -33.068 -1.974 36.785 1.00 74.94 572 LYS A CA 1
ATOM 4402 C C . LYS A 1 572 ? -33.182 -3.478 36.474 1.00 74.94 572 LYS A C 1
ATOM 4404 O O . LYS A 1 572 ? -33.661 -4.221 37.326 1.00 74.94 572 LYS A O 1
ATOM 4409 N N . LYS A 1 573 ? -32.842 -3.908 35.255 1.00 83.50 573 LYS A N 1
ATOM 4410 C CA . LYS A 1 573 ? -32.936 -5.301 34.783 1.00 83.50 573 LYS A CA 1
ATOM 4411 C C . LYS A 1 573 ? -31.572 -5.994 34.684 1.00 83.50 573 LYS A C 1
ATOM 4413 O O . LYS A 1 573 ? -31.512 -7.218 34.757 1.00 83.50 573 LYS A O 1
ATOM 4418 N N . TYR A 1 574 ? -30.502 -5.221 34.513 1.00 88.81 574 TYR A N 1
ATOM 4419 C CA . TYR A 1 574 ? -29.160 -5.710 34.216 1.00 88.81 574 TYR A CA 1
ATOM 4420 C C . TYR A 1 574 ? -28.128 -4.910 35.019 1.00 88.81 574 TYR A C 1
ATOM 4422 O O . TYR A 1 574 ? -27.385 -4.102 34.461 1.00 88.81 574 TYR A O 1
ATOM 4430 N N . ASP A 1 575 ? -28.086 -5.138 36.333 1.00 89.88 575 ASP A N 1
ATOM 4431 C CA . ASP A 1 575 ? -26.960 -4.688 37.156 1.00 89.88 575 ASP A CA 1
ATOM 4432 C C . ASP A 1 575 ? -25.699 -5.523 36.847 1.00 89.88 575 ASP A C 1
ATOM 4434 O O . ASP A 1 575 ? -25.749 -6.607 36.245 1.00 89.88 575 ASP A O 1
ATOM 4438 N N . LYS A 1 576 ? -24.535 -5.009 37.241 1.00 89.38 576 LYS A N 1
ATOM 4439 C CA . LYS A 1 576 ? -23.222 -5.620 37.008 1.00 89.38 576 LYS A CA 1
ATOM 4440 C C . LYS A 1 576 ? -23.153 -7.044 37.550 1.00 89.38 576 LYS A C 1
ATOM 4442 O O . LYS A 1 576 ? -22.548 -7.910 36.917 1.00 89.38 576 LYS A O 1
ATOM 4447 N N . LYS A 1 577 ? -23.802 -7.305 38.690 1.00 87.38 577 LYS A N 1
ATOM 4448 C CA . LYS A 1 577 ? -23.884 -8.649 39.264 1.00 87.38 577 LYS A CA 1
ATOM 4449 C C . LYS A 1 577 ? -24.704 -9.586 38.377 1.00 87.38 577 LYS A C 1
ATOM 4451 O O . LYS A 1 577 ? -24.213 -10.657 38.048 1.00 87.38 577 LYS A O 1
ATOM 4456 N N . THR A 1 578 ? -25.902 -9.187 37.959 1.00 90.06 578 THR A N 1
ATOM 4457 C CA . THR A 1 578 ? -26.781 -9.988 37.096 1.00 90.06 578 THR A CA 1
ATOM 4458 C C . THR A 1 578 ? -26.094 -10.316 35.775 1.00 90.06 578 THR A C 1
ATOM 4460 O O . THR A 1 578 ? -26.183 -11.450 35.317 1.00 90.06 578 THR A O 1
ATOM 4463 N N . LEU A 1 579 ? -25.349 -9.378 35.182 1.00 90.19 579 LEU A N 1
ATOM 4464 C CA . LEU A 1 579 ? -24.567 -9.650 33.972 1.00 90.19 579 LEU A CA 1
ATOM 4465 C C . LEU A 1 579 ? -23.418 -10.648 34.216 1.00 90.19 579 LEU A C 1
ATOM 4467 O O . LEU A 1 579 ? -23.237 -11.562 33.411 1.00 90.19 579 LEU A O 1
ATOM 4471 N N . ILE A 1 580 ? -22.681 -10.536 35.329 1.00 88.56 580 ILE A N 1
ATOM 4472 C CA . ILE A 1 580 ? -21.631 -11.506 35.700 1.00 88.56 580 ILE A CA 1
ATOM 4473 C C . ILE A 1 580 ? -22.227 -12.892 35.991 1.00 88.56 580 ILE A C 1
ATOM 4475 O O . ILE A 1 580 ? -21.683 -13.893 35.525 1.00 88.56 580 ILE A O 1
ATOM 4479 N N . ASP A 1 581 ? -23.350 -12.965 36.707 1.00 88.31 581 ASP A N 1
ATOM 4480 C CA . ASP A 1 581 ? -24.044 -14.218 37.025 1.00 88.31 581 ASP A CA 1
ATOM 4481 C C . ASP A 1 581 ? -24.657 -14.855 35.755 1.00 88.31 581 ASP A C 1
ATOM 4483 O O . ASP A 1 581 ? -24.631 -16.078 35.606 1.00 88.31 581 ASP A O 1
ATOM 4487 N N . LEU A 1 582 ? -25.130 -14.052 34.788 1.00 88.88 582 LEU A N 1
ATOM 4488 C CA . LEU A 1 582 ? -25.589 -14.523 33.472 1.00 88.88 582 LEU A CA 1
ATOM 4489 C C . LEU A 1 582 ? -24.442 -15.087 32.623 1.00 88.88 582 LEU A C 1
ATOM 4491 O O . LEU A 1 582 ? -24.562 -16.201 32.118 1.00 88.88 582 LEU A O 1
ATOM 4495 N N . VAL A 1 583 ? -23.329 -14.361 32.470 1.00 86.38 583 VAL A N 1
ATOM 4496 C CA . VAL A 1 583 ? -22.172 -14.837 31.685 1.00 86.38 583 VAL A CA 1
ATOM 4497 C C . VAL A 1 583 ? -21.524 -16.047 32.366 1.00 86.38 583 VAL A C 1
ATOM 4499 O O . VAL A 1 583 ? -21.307 -17.082 31.734 1.00 86.38 583 VAL A O 1
ATOM 4502 N N . GLY A 1 584 ? -21.284 -15.970 33.676 1.00 83.38 584 GLY A N 1
ATOM 4503 C CA . GLY A 1 584 ? -20.716 -17.065 34.459 1.00 83.38 584 GLY A CA 1
ATOM 4504 C C . GLY A 1 584 ? -21.599 -18.315 34.491 1.00 83.38 584 GLY A C 1
ATOM 4505 O O . GLY A 1 584 ? -21.063 -19.420 34.463 1.00 83.38 584 GLY A O 1
ATOM 4506 N N . GLY A 1 585 ? -22.927 -18.152 34.514 1.00 82.50 585 GLY A N 1
ATOM 4507 C CA . GLY A 1 585 ? -23.892 -19.253 34.576 1.00 82.50 585 GLY A CA 1
ATOM 4508 C C . GLY A 1 585 ? -24.315 -19.845 33.226 1.00 82.50 585 GLY A C 1
ATOM 4509 O O . GLY A 1 585 ? -24.631 -21.031 33.179 1.00 82.50 585 GLY A O 1
ATOM 4510 N N . GLN A 1 586 ? -24.336 -19.064 32.136 1.00 81.06 586 GLN A N 1
ATOM 4511 C CA . GLN A 1 586 ? -24.772 -19.542 30.808 1.00 81.06 586 GLN A CA 1
ATOM 4512 C C . GLN A 1 586 ? -23.626 -19.872 29.844 1.00 81.06 586 GLN A C 1
ATOM 4514 O O . GLN A 1 586 ? -23.819 -20.697 28.954 1.00 81.06 586 GLN A O 1
ATOM 4519 N N . LEU A 1 587 ? -22.463 -19.230 29.992 1.00 80.44 587 LEU A N 1
ATOM 4520 C CA . LEU A 1 587 ? -21.285 -19.466 29.149 1.00 80.44 587 LEU A CA 1
ATOM 4521 C C . LEU A 1 587 ? -20.162 -20.165 29.921 1.00 80.44 587 LEU A C 1
ATOM 4523 O O . LEU A 1 587 ? -19.540 -21.086 29.400 1.00 80.44 587 LEU A O 1
ATOM 4527 N N . GLY A 1 588 ? -19.925 -19.743 31.164 1.00 83.31 588 GLY A N 1
ATOM 4528 C CA . GLY A 1 588 ? -18.777 -20.170 31.959 1.00 83.31 588 GLY A CA 1
ATOM 4529 C C . GLY A 1 588 ? -17.573 -19.240 31.780 1.00 83.31 588 GLY A C 1
ATOM 4530 O O . GLY A 1 588 ? -17.325 -18.686 30.710 1.00 83.31 588 GLY A O 1
ATOM 4531 N N . LYS A 1 589 ? -16.820 -19.047 32.867 1.00 81.75 589 LYS A N 1
ATOM 4532 C CA . LYS A 1 589 ? -15.757 -18.032 32.960 1.00 81.75 589 LYS A CA 1
ATOM 4533 C C . LYS A 1 589 ? -14.552 -18.302 32.058 1.00 81.75 589 LYS A C 1
ATOM 4535 O O . LYS A 1 589 ? -14.002 -17.364 31.498 1.00 81.75 589 LYS A O 1
ATOM 4540 N N . GLU A 1 590 ? -14.164 -19.564 31.913 1.00 84.00 590 GLU A N 1
ATOM 4541 C CA . GLU A 1 590 ? -13.042 -19.977 31.059 1.00 84.00 590 GLU A CA 1
ATOM 4542 C C . GLU A 1 590 ? -13.401 -19.798 29.578 1.00 84.00 590 GLU A C 1
ATOM 4544 O O . GLU A 1 590 ? -12.667 -19.140 28.846 1.00 84.00 590 GLU A O 1
ATOM 4549 N N . ARG A 1 591 ? -14.600 -20.246 29.175 1.00 86.00 591 ARG A N 1
ATOM 4550 C CA . ARG A 1 591 ? -15.145 -20.019 27.826 1.00 86.00 591 ARG A CA 1
ATOM 4551 C C . ARG A 1 591 ? -15.275 -18.537 27.478 1.00 86.00 591 ARG A C 1
ATOM 4553 O O . ARG A 1 591 ? -15.046 -18.164 26.338 1.00 86.00 591 ARG A O 1
ATOM 4560 N N . PHE A 1 592 ? -15.612 -17.667 28.432 1.00 90.62 592 PHE A N 1
ATOM 4561 C CA . PHE A 1 592 ? -15.627 -16.221 28.177 1.00 90.62 592 PHE A CA 1
ATOM 4562 C C . PHE A 1 592 ? -14.251 -15.692 27.731 1.00 90.62 592 PHE A C 1
ATOM 4564 O O . PHE A 1 592 ? -14.181 -14.908 26.788 1.00 90.62 592 PHE A O 1
ATOM 4571 N N . VAL A 1 593 ? -13.165 -16.152 28.364 1.00 90.25 593 VAL A N 1
ATOM 4572 C CA . VAL A 1 593 ? -11.789 -15.795 27.973 1.00 90.25 593 VAL A CA 1
ATOM 4573 C C . VAL A 1 593 ? -11.421 -16.439 26.632 1.00 90.25 593 VAL A C 1
ATOM 4575 O O . VAL A 1 593 ? -10.963 -15.741 25.734 1.00 90.25 593 VAL A O 1
ATOM 4578 N N . GLU A 1 594 ? -11.715 -17.730 26.454 1.00 90.19 594 GLU A N 1
ATOM 4579 C CA . GLU A 1 594 ? -11.509 -18.475 25.199 1.00 90.19 594 GLU A CA 1
ATOM 4580 C C . GLU A 1 594 ? -12.125 -17.759 23.983 1.00 90.19 594 GLU A C 1
ATOM 4582 O O . GLU A 1 594 ? -11.469 -17.616 22.953 1.00 90.19 594 GLU A O 1
ATOM 4587 N N . LYS A 1 595 ? -13.365 -17.261 24.110 1.00 91.94 595 LYS A N 1
ATOM 4588 C CA . LYS A 1 595 ? -14.038 -16.521 23.032 1.00 91.94 595 LYS A CA 1
ATOM 4589 C C . LYS A 1 595 ? -13.420 -15.141 22.796 1.00 91.94 595 LYS A C 1
ATOM 4591 O O . LYS A 1 595 ? -13.313 -14.744 21.641 1.00 91.94 595 LYS A O 1
ATOM 4596 N N . LEU A 1 596 ? -12.973 -14.417 23.829 1.00 93.12 596 LEU A N 1
ATOM 4597 C CA . LEU A 1 596 ? -12.245 -13.150 23.633 1.00 93.12 596 LEU A CA 1
ATOM 4598 C C . LEU A 1 596 ? -10.955 -13.355 22.822 1.00 93.12 596 LEU A C 1
ATOM 4600 O O . LEU A 1 596 ? -10.678 -12.568 21.916 1.00 93.12 596 LEU A O 1
ATOM 4604 N N . GLU A 1 597 ? -10.218 -14.437 23.085 1.00 92.62 597 GLU A N 1
ATOM 4605 C CA . GLU A 1 597 ? -8.976 -14.762 22.370 1.00 92.62 597 GLU A CA 1
ATOM 4606 C C . GLU A 1 597 ? -9.171 -14.989 20.856 1.00 92.62 597 GLU A C 1
ATOM 4608 O O . GLU A 1 597 ? -8.204 -14.903 20.099 1.00 92.62 597 GLU A O 1
ATOM 4613 N N . PHE A 1 598 ? -10.396 -15.243 20.375 1.00 93.50 598 PHE A N 1
ATOM 4614 C CA . PHE A 1 598 ? -10.678 -15.344 18.936 1.00 93.50 598 PHE A CA 1
ATOM 4615 C C . PHE A 1 598 ? -10.436 -14.022 18.189 1.00 93.50 598 PHE A C 1
ATOM 4617 O O . PHE A 1 598 ? -10.001 -14.048 17.039 1.00 93.50 598 PHE A O 1
ATOM 4624 N N . ILE A 1 599 ? -10.626 -12.864 18.836 1.00 95.69 599 ILE A N 1
ATOM 4625 C CA . ILE A 1 599 ? -10.260 -11.571 18.235 1.00 95.69 599 ILE A CA 1
ATOM 4626 C C . ILE A 1 599 ? -8.737 -11.464 18.133 1.00 95.69 599 ILE A C 1
ATOM 4628 O O . ILE A 1 599 ? -8.210 -11.270 17.036 1.00 95.69 599 ILE A O 1
ATOM 4632 N N . SER A 1 600 ? -8.023 -11.617 19.254 1.00 91.50 600 SER A N 1
ATOM 4633 C CA . SER A 1 600 ? -6.577 -11.373 19.330 1.00 91.50 600 SER A CA 1
ATOM 4634 C C . SER A 1 600 ? -5.724 -12.378 18.548 1.00 91.50 600 SER A C 1
ATOM 4636 O O . SER A 1 600 ? -4.612 -12.024 18.149 1.00 91.50 600 SER A O 1
ATOM 4638 N N . LYS A 1 601 ? -6.246 -13.581 18.269 1.00 90.69 601 LYS A N 1
ATOM 4639 C CA . LYS A 1 601 ? -5.612 -14.596 17.406 1.00 90.69 601 LYS A CA 1
ATOM 4640 C C . LYS A 1 601 ? -5.884 -14.425 15.907 1.00 90.69 601 LYS A C 1
ATOM 4642 O O . LYS A 1 601 ? -5.149 -15.008 15.116 1.00 90.69 601 LYS A O 1
ATOM 4647 N N . SER A 1 602 ? -6.906 -13.668 15.500 1.00 91.69 602 SER A N 1
ATOM 4648 C CA . SER A 1 602 ? -7.283 -13.558 14.081 1.00 91.69 602 SER A CA 1
ATOM 4649 C C . SER A 1 602 ? -6.245 -12.793 13.245 1.00 91.69 602 SER A C 1
ATOM 4651 O O . SER A 1 602 ? -5.704 -11.768 13.674 1.00 91.69 602 SER A O 1
ATOM 4653 N N . GLU A 1 603 ? -5.984 -13.252 12.016 1.00 88.44 603 GLU A N 1
ATOM 4654 C CA . GLU A 1 603 ? -5.010 -12.603 11.125 1.00 88.44 603 GLU A CA 1
ATOM 4655 C C . GLU A 1 603 ? -5.435 -11.181 10.740 1.00 88.44 603 GLU A C 1
ATOM 4657 O O . GLU A 1 603 ? -4.610 -10.266 10.735 1.00 88.44 603 GLU A O 1
ATOM 4662 N N . ALA A 1 604 ? -6.737 -10.962 10.525 1.00 88.75 604 ALA A N 1
ATOM 4663 C CA . ALA A 1 604 ? -7.314 -9.647 10.256 1.00 88.75 604 ALA A CA 1
ATOM 4664 C C . ALA A 1 604 ? -7.013 -8.637 11.380 1.00 88.75 604 ALA A C 1
ATOM 4666 O O . ALA A 1 604 ? -6.580 -7.510 11.119 1.00 88.75 604 ALA A O 1
ATOM 4667 N N . PHE A 1 605 ? -7.165 -9.048 12.644 1.00 93.25 605 PHE A N 1
ATOM 4668 C CA . PHE A 1 605 ? -6.793 -8.229 13.799 1.00 93.25 605 PHE A CA 1
ATOM 4669 C C . PHE A 1 605 ? -5.277 -8.019 13.857 1.00 93.25 605 PHE A C 1
ATOM 4671 O O . PHE A 1 605 ? -4.804 -6.894 14.034 1.00 93.25 605 PHE A O 1
ATOM 4678 N N . ALA A 1 606 ? -4.497 -9.084 13.653 1.00 88.50 606 ALA A N 1
ATOM 4679 C CA . ALA A 1 606 ? -3.039 -9.027 13.634 1.00 88.50 606 ALA A CA 1
ATOM 4680 C C . ALA A 1 606 ? -2.475 -8.155 12.496 1.00 88.50 606 ALA A C 1
ATOM 4682 O O . ALA A 1 606 ? -1.349 -7.670 12.628 1.00 88.50 606 ALA A O 1
ATOM 4683 N N . GLY A 1 607 ? -3.231 -7.932 11.416 1.00 85.94 607 GLY A N 1
ATOM 4684 C CA . GLY A 1 607 ? -2.964 -6.968 10.349 1.00 85.94 607 GLY A CA 1
ATOM 4685 C C . GLY A 1 607 ? -3.345 -5.539 10.746 1.00 85.94 607 GLY A C 1
ATOM 4686 O O . GLY A 1 607 ? -2.461 -4.692 10.913 1.00 85.94 607 GLY A O 1
ATOM 4687 N N . ALA A 1 608 ? -4.640 -5.280 10.963 1.00 90.69 608 ALA A N 1
ATOM 4688 C CA . ALA A 1 608 ? -5.183 -3.950 11.274 1.00 90.69 608 ALA A CA 1
ATOM 4689 C C . ALA A 1 608 ? -4.526 -3.302 12.508 1.00 90.69 608 ALA A C 1
ATOM 4691 O O . ALA A 1 608 ? -4.283 -2.095 12.558 1.00 90.69 608 ALA A O 1
ATOM 4692 N N . ALA A 1 609 ? -4.147 -4.101 13.506 1.00 90.00 609 ALA A N 1
ATOM 4693 C CA . ALA A 1 609 ? -3.514 -3.614 14.727 1.00 90.00 609 ALA A CA 1
ATOM 4694 C C . ALA A 1 609 ? -2.027 -3.210 14.578 1.00 90.00 609 ALA A C 1
ATOM 4696 O O . ALA A 1 609 ? -1.412 -2.836 15.582 1.00 90.00 609 ALA A O 1
ATOM 4697 N N . ARG A 1 610 ? -1.419 -3.302 13.380 1.00 86.25 610 ARG A N 1
ATOM 4698 C CA . ARG A 1 610 ? -0.006 -2.923 13.138 1.00 86.25 610 ARG A CA 1
ATOM 4699 C C . ARG A 1 610 ? 0.183 -1.434 12.867 1.00 86.25 610 ARG A C 1
ATOM 4701 O O . ARG A 1 610 ? 1.118 -0.843 13.398 1.00 86.25 610 ARG A O 1
ATOM 4708 N N . ARG A 1 611 ? -0.649 -0.833 12.010 1.00 87.62 611 ARG A N 1
ATOM 4709 C CA . ARG A 1 611 ? -0.526 0.563 11.541 1.00 87.62 611 ARG A CA 1
ATOM 4710 C C . ARG A 1 611 ? -1.915 1.148 11.248 1.00 87.62 611 ARG A C 1
ATOM 4712 O O . ARG A 1 611 ? -2.797 0.379 10.889 1.00 87.62 611 ARG A O 1
ATOM 4719 N N . PRO A 1 612 ? -2.112 2.476 11.365 1.00 89.88 612 PRO A N 1
ATOM 4720 C CA . PRO A 1 612 ? -3.403 3.105 11.082 1.00 89.88 612 PRO A CA 1
ATOM 4721 C C . PRO A 1 612 ? -3.725 3.192 9.584 1.00 89.88 612 PRO A C 1
ATOM 4723 O O . PRO A 1 612 ? -4.890 3.324 9.235 1.00 89.88 612 PRO A O 1
ATOM 4726 N N . TYR A 1 613 ? -2.717 3.142 8.705 1.00 89.00 613 TYR A N 1
ATOM 4727 C CA . TYR A 1 613 ? -2.925 3.168 7.257 1.00 89.00 613 TYR A CA 1
ATOM 4728 C C . TYR A 1 613 ? -3.550 1.858 6.773 1.00 89.00 613 TYR A C 1
ATOM 4730 O O . TYR A 1 613 ? -2.923 0.799 6.856 1.00 89.00 613 TYR A O 1
ATOM 4738 N N . ILE A 1 614 ? -4.769 1.961 6.243 1.00 86.94 614 ILE A N 1
ATOM 4739 C CA . ILE A 1 614 ? -5.528 0.843 5.686 1.00 86.94 614 ILE A CA 1
ATOM 4740 C C . ILE A 1 614 ? -4.820 0.337 4.420 1.00 86.94 614 ILE A C 1
ATOM 4742 O O . ILE A 1 614 ? -4.579 1.097 3.482 1.00 86.94 614 ILE A O 1
ATOM 4746 N N . ARG A 1 615 ? -4.499 -0.960 4.394 1.00 78.19 615 ARG A N 1
ATOM 4747 C CA . ARG A 1 615 ? -4.046 -1.684 3.201 1.00 78.19 615 ARG A CA 1
ATOM 4748 C C . ARG A 1 615 ? -5.052 -2.786 2.907 1.00 78.19 615 ARG A C 1
ATOM 4750 O O . ARG A 1 615 ? -5.134 -3.741 3.668 1.00 78.19 615 ARG A O 1
ATOM 4757 N N . ALA A 1 616 ? -5.791 -2.609 1.824 1.00 81.19 616 ALA A N 1
ATOM 4758 C CA . ALA A 1 616 ? -6.778 -3.538 1.303 1.00 81.19 616 ALA A CA 1
ATOM 4759 C C . ALA A 1 616 ? -6.673 -3.533 -0.225 1.00 81.19 616 ALA A C 1
ATOM 4761 O O . ALA A 1 616 ? -6.380 -2.490 -0.818 1.00 81.19 616 ALA A O 1
ATOM 4762 N N . HIS A 1 617 ? -6.913 -4.682 -0.845 1.00 75.88 617 HIS A N 1
ATOM 4763 C CA . HIS A 1 617 ? -6.997 -4.845 -2.297 1.00 75.88 617 HIS A CA 1
ATOM 4764 C C . HIS A 1 617 ? -8.457 -4.982 -2.757 1.00 75.88 617 HIS A C 1
ATOM 4766 O O . HIS A 1 617 ? -8.782 -4.643 -3.892 1.00 75.88 617 HIS A O 1
ATOM 4772 N N . SER A 1 618 ? -9.329 -5.426 -1.853 1.00 85.06 618 SER A N 1
ATOM 4773 C CA . SER A 1 618 ? -10.748 -5.715 -2.038 1.00 85.06 618 SER A CA 1
ATOM 4774 C C . SER A 1 618 ? -11.571 -5.208 -0.846 1.00 85.06 618 SER A C 1
ATOM 4776 O O . SER A 1 618 ? -11.022 -4.865 0.204 1.00 85.06 618 SER A O 1
ATOM 4778 N N . ALA A 1 619 ? -12.900 -5.193 -0.978 1.00 87.19 619 ALA A N 1
ATOM 4779 C CA . ALA A 1 619 ? -13.784 -4.893 0.149 1.00 87.19 619 ALA A CA 1
ATOM 4780 C C . ALA A 1 619 ? -13.692 -5.948 1.269 1.00 87.19 619 ALA A C 1
ATOM 4782 O O . ALA A 1 619 ? -13.867 -5.597 2.434 1.00 87.19 619 ALA A O 1
ATOM 4783 N N . ASP A 1 620 ? -13.369 -7.199 0.932 1.00 84.94 620 ASP A N 1
ATOM 4784 C CA . ASP A 1 620 ? -13.365 -8.339 1.857 1.00 84.94 620 ASP A CA 1
ATOM 4785 C C . ASP A 1 620 ? -12.197 -8.288 2.861 1.00 84.94 620 ASP A C 1
ATOM 4787 O O . ASP A 1 620 ? -12.307 -8.785 3.981 1.00 84.94 620 ASP A O 1
ATOM 4791 N N . ASP A 1 621 ? -11.104 -7.596 2.510 1.00 87.06 621 ASP A N 1
ATOM 4792 C CA . ASP A 1 621 ? -9.977 -7.318 3.417 1.00 87.06 621 ASP A CA 1
ATOM 4793 C C . ASP A 1 621 ? -10.379 -6.418 4.612 1.00 87.06 621 ASP A C 1
ATOM 4795 O O . ASP A 1 621 ? -9.692 -6.369 5.640 1.00 87.06 621 ASP A O 1
ATOM 4799 N N . LEU A 1 622 ? -11.472 -5.653 4.486 1.00 92.31 622 LEU A N 1
ATOM 4800 C CA . LEU A 1 622 ? -11.885 -4.636 5.457 1.00 92.31 622 LEU A CA 1
ATOM 4801 C C . LEU A 1 622 ? -12.729 -5.241 6.584 1.00 92.31 622 LEU A C 1
ATOM 4803 O O . LEU A 1 622 ? -13.950 -5.104 6.629 1.00 92.31 622 LEU A O 1
ATOM 4807 N N . ILE A 1 623 ? -12.055 -5.898 7.527 1.00 93.75 623 ILE A N 1
ATOM 4808 C CA . ILE A 1 623 ? -12.690 -6.475 8.720 1.00 93.75 623 ILE A CA 1
ATOM 4809 C C . ILE A 1 623 ? -12.564 -5.519 9.918 1.00 93.75 623 ILE A C 1
ATOM 4811 O O . ILE A 1 623 ? -13.575 -4.993 10.383 1.00 93.75 623 ILE A O 1
ATOM 4815 N N . PHE A 1 624 ? -11.347 -5.230 10.399 1.00 96.69 624 PHE A N 1
ATOM 4816 C CA . PHE A 1 624 ? -11.123 -4.449 11.629 1.00 96.69 624 PHE A CA 1
ATOM 4817 C C . PHE A 1 624 ? -10.523 -3.049 11.418 1.00 96.69 624 PHE A C 1
ATOM 4819 O O . PHE A 1 624 ? -9.649 -2.844 10.580 1.00 96.69 624 PHE A O 1
ATOM 4826 N N . ASP A 1 625 ? -10.923 -2.106 12.276 1.00 96.94 625 ASP A N 1
ATOM 4827 C CA . ASP A 1 625 ? -10.326 -0.774 12.409 1.00 96.94 625 ASP A CA 1
ATOM 4828 C C . ASP A 1 625 ? -9.155 -0.740 13.414 1.00 96.94 625 ASP A C 1
ATOM 4830 O O . ASP A 1 625 ? -9.153 -1.408 14.450 1.00 96.94 625 ASP A O 1
ATOM 4834 N N . HIS A 1 626 ? -8.163 0.110 13.141 1.00 95.94 626 HIS A N 1
ATOM 4835 C CA . HIS A 1 626 ? -6.944 0.232 13.940 1.00 95.94 626 HIS A CA 1
ATOM 4836 C C . HIS A 1 626 ? -7.152 0.779 15.369 1.00 95.94 626 HIS A C 1
ATOM 4838 O O . HIS A 1 626 ? -6.467 0.344 16.300 1.00 95.94 626 HIS A O 1
ATOM 4844 N N . GLU A 1 627 ? -8.063 1.734 15.575 1.00 96.50 627 GLU A N 1
ATOM 4845 C CA . GLU A 1 627 ? -8.346 2.284 16.907 1.00 96.50 627 GLU A CA 1
ATOM 4846 C C . GLU A 1 627 ? -9.288 1.353 17.699 1.00 96.50 627 GLU A C 1
ATOM 4848 O O . GLU A 1 627 ? -9.115 1.224 18.914 1.00 96.50 627 GLU A O 1
ATOM 4853 N N . PHE A 1 628 ? -10.172 0.590 17.033 1.00 97.75 628 PHE A N 1
ATOM 4854 C CA . PHE A 1 628 ? -10.836 -0.570 17.659 1.00 97.75 628 PHE A CA 1
ATOM 4855 C C . PHE A 1 628 ? -9.808 -1.597 18.166 1.00 97.75 628 PHE A C 1
ATOM 4857 O O . PHE A 1 628 ? -9.873 -2.019 19.322 1.00 97.75 628 PHE A O 1
ATOM 4864 N N . CYS A 1 629 ? -8.808 -1.955 17.354 1.00 97.31 629 CYS A N 1
ATOM 4865 C CA . CYS A 1 629 ? -7.775 -2.911 17.763 1.00 97.31 629 CYS A CA 1
ATOM 4866 C C . CYS A 1 629 ? -6.967 -2.449 18.990 1.00 97.31 629 CYS A C 1
ATOM 4868 O O . CYS A 1 629 ? -6.589 -3.267 19.833 1.00 97.31 629 CYS A O 1
ATOM 4870 N N . LYS A 1 630 ? -6.718 -1.139 19.129 1.00 96.00 630 LYS A N 1
ATOM 4871 C CA . LYS A 1 630 ? -6.113 -0.560 20.343 1.00 96.00 630 LYS A CA 1
ATOM 4872 C C . LYS A 1 630 ? -7.040 -0.651 21.546 1.00 96.00 630 LYS A C 1
ATOM 4874 O O . LYS A 1 630 ? -6.583 -1.050 22.615 1.00 96.00 630 LYS A O 1
ATOM 4879 N N . LEU A 1 631 ? -8.315 -0.298 21.373 1.00 96.75 631 LEU A N 1
ATOM 4880 C CA . LEU A 1 631 ? -9.321 -0.392 22.427 1.00 96.75 631 LEU A CA 1
ATOM 4881 C C . LEU A 1 631 ? -9.424 -1.826 22.964 1.00 96.75 631 LEU A C 1
ATOM 4883 O O . LEU A 1 631 ? -9.421 -2.022 24.177 1.00 96.75 631 LEU A O 1
ATOM 4887 N N . PHE A 1 632 ? -9.453 -2.823 22.076 1.00 97.38 632 PHE A N 1
ATOM 4888 C CA . PHE A 1 632 ? -9.468 -4.228 22.472 1.00 97.38 632 PHE A CA 1
ATOM 4889 C C . PHE A 1 632 ? -8.240 -4.590 23.320 1.00 97.38 632 PHE A C 1
ATOM 4891 O O . PHE A 1 632 ? -8.399 -5.004 24.466 1.00 97.38 632 PHE A O 1
ATOM 4898 N N . ARG A 1 633 ? -7.018 -4.331 22.824 1.00 94.06 633 ARG A N 1
ATOM 4899 C CA . ARG A 1 633 ? -5.766 -4.614 23.564 1.00 94.06 633 ARG A CA 1
ATOM 4900 C C . ARG A 1 633 ? -5.673 -3.895 24.913 1.00 94.06 633 ARG A C 1
ATOM 4902 O O . ARG A 1 633 ? -5.071 -4.424 25.841 1.00 94.06 633 ARG A O 1
ATOM 4909 N N . ALA A 1 634 ? -6.242 -2.695 25.030 1.00 93.19 634 ALA A N 1
ATOM 4910 C CA . ALA A 1 634 ? -6.250 -1.940 26.281 1.00 93.19 634 ALA A CA 1
ATOM 4911 C C . ALA A 1 634 ? -7.192 -2.542 27.342 1.00 93.19 634 ALA A C 1
ATOM 4913 O O . ALA A 1 634 ? -6.965 -2.345 28.537 1.00 93.19 634 ALA A O 1
ATOM 4914 N N . LEU A 1 635 ? -8.240 -3.265 26.926 1.00 94.56 635 LEU A N 1
ATOM 4915 C CA . LEU A 1 635 ? -9.304 -3.735 27.817 1.00 94.56 635 LEU A CA 1
ATOM 4916 C C . LEU A 1 635 ? -9.365 -5.253 28.007 1.00 94.56 635 LEU A C 1
ATOM 4918 O O . LEU A 1 635 ? -9.833 -5.672 29.060 1.00 94.56 635 LEU A O 1
ATOM 4922 N N . GLU A 1 636 ? -8.865 -6.065 27.071 1.00 92.31 636 GLU A N 1
ATOM 4923 C CA . GLU A 1 636 ? -8.857 -7.541 27.103 1.00 92.31 636 GLU A CA 1
ATOM 4924 C C . GLU A 1 636 ? -8.514 -8.102 28.499 1.00 92.31 636 GLU A C 1
ATOM 4926 O O . GLU A 1 636 ? -9.354 -8.730 29.146 1.00 92.31 636 GLU A O 1
ATOM 4931 N N . GLY A 1 637 ? -7.337 -7.766 29.042 1.00 84.94 637 GLY A N 1
ATOM 4932 C CA . GLY A 1 637 ? -6.916 -8.214 30.377 1.00 84.94 637 GLY A CA 1
ATOM 4933 C C . GLY A 1 637 ? -7.800 -7.709 31.531 1.00 84.94 637 GLY A C 1
ATOM 4934 O O . GLY A 1 637 ? -8.019 -8.433 32.507 1.00 84.94 637 GLY A O 1
ATOM 4935 N N . SER A 1 638 ? -8.364 -6.503 31.413 1.00 88.00 638 SER A N 1
ATOM 4936 C CA . SER A 1 638 ? -9.296 -5.944 32.407 1.00 88.00 638 SER A CA 1
ATOM 4937 C C . SER A 1 638 ? -10.661 -6.636 32.368 1.00 88.00 638 SER A C 1
ATOM 4939 O O . SER A 1 638 ? -11.266 -6.851 33.418 1.00 88.00 638 SER A O 1
ATOM 4941 N N . LEU A 1 639 ? -11.136 -7.033 31.184 1.00 88.50 639 LEU A N 1
ATOM 4942 C CA . LEU A 1 639 ? -12.376 -7.790 31.005 1.00 88.50 639 LEU A CA 1
ATOM 4943 C C . LEU A 1 639 ? -12.244 -9.214 31.539 1.00 88.50 639 LEU A C 1
ATOM 4945 O O . LEU A 1 639 ? -13.101 -9.651 32.311 1.00 88.50 639 LEU A O 1
ATOM 4949 N N . CYS A 1 640 ? -11.142 -9.898 31.221 1.00 85.62 640 CYS A N 1
ATOM 4950 C CA . CYS A 1 640 ? -10.827 -11.210 31.783 1.00 85.62 640 CYS A CA 1
ATOM 4951 C C . CYS A 1 640 ? -10.808 -11.158 33.319 1.00 85.62 640 CYS A C 1
ATOM 4953 O O . CYS A 1 640 ? -11.473 -11.964 33.970 1.00 85.62 640 CYS A O 1
ATOM 4955 N N . HIS A 1 641 ? -10.147 -10.158 33.916 1.00 81.69 641 HIS A N 1
ATOM 4956 C CA . HIS A 1 641 ? -10.153 -9.979 35.371 1.00 81.69 641 HIS A CA 1
ATOM 4957 C C . HIS A 1 641 ? -11.550 -9.658 35.934 1.00 81.69 641 HIS A C 1
ATOM 4959 O O . HIS A 1 641 ? -11.935 -10.218 36.960 1.00 81.69 641 HIS A O 1
ATOM 4965 N N . CYS A 1 642 ? -12.330 -8.791 35.279 1.00 81.69 642 CYS A N 1
ATOM 4966 C CA . CYS A 1 642 ? -13.636 -8.349 35.778 1.00 81.69 642 CYS A CA 1
ATOM 4967 C C . CYS A 1 642 ? -14.716 -9.446 35.717 1.00 81.69 642 CYS A C 1
ATOM 4969 O O . CYS A 1 642 ? -15.539 -9.536 36.627 1.00 81.69 642 CYS A O 1
ATOM 4971 N N . VAL A 1 643 ? -14.699 -10.298 34.684 1.00 77.88 643 VAL A N 1
ATOM 4972 C CA . VAL A 1 643 ? -15.708 -11.353 34.473 1.00 77.88 643 VAL A CA 1
ATOM 4973 C C . VAL A 1 643 ? -15.278 -12.694 35.079 1.00 77.88 643 VAL A C 1
ATOM 4975 O O . VAL A 1 643 ? -16.063 -13.332 35.787 1.00 77.88 643 VAL A O 1
ATOM 4978 N N . ALA A 1 644 ? -14.032 -13.134 34.866 1.00 68.81 644 ALA A N 1
ATOM 4979 C CA . ALA A 1 644 ? -13.554 -14.399 35.429 1.00 68.81 644 ALA A CA 1
ATOM 4980 C C . ALA A 1 644 ? -13.150 -14.265 36.910 1.00 68.81 644 ALA A C 1
ATOM 4982 O O . ALA A 1 644 ? -13.386 -15.183 37.703 1.00 68.81 644 ALA A O 1
ATOM 4983 N N . GLY A 1 645 ? -12.632 -13.107 37.325 1.00 61.47 645 GLY A N 1
ATOM 4984 C CA . GLY A 1 645 ? -12.013 -12.912 38.638 1.00 61.47 645 GLY A CA 1
ATOM 4985 C C . GLY A 1 645 ? -10.568 -13.422 38.687 1.00 61.47 645 GLY A C 1
ATOM 4986 O O . GLY A 1 645 ? -10.097 -14.115 37.785 1.00 61.47 645 GLY A O 1
ATOM 4987 N N . SER A 1 646 ? -9.853 -13.090 39.767 1.00 48.22 646 SER A N 1
ATOM 4988 C CA . SER A 1 646 ? -8.394 -13.266 39.879 1.00 48.22 646 SER A CA 1
ATOM 4989 C C . SER A 1 646 ? -7.863 -14.680 39.617 1.00 48.22 646 SER A C 1
ATOM 4991 O O . SER A 1 646 ? -6.695 -14.819 39.277 1.00 48.22 646 SER A O 1
ATOM 4993 N N . THR A 1 647 ? -8.677 -15.727 39.774 1.00 41.97 647 THR A N 1
ATOM 4994 C CA . THR A 1 647 ? -8.251 -17.131 39.654 1.00 41.97 647 THR A CA 1
ATOM 4995 C C . THR A 1 647 ? -7.774 -17.531 38.256 1.00 41.97 647 THR A C 1
ATOM 4997 O O . THR A 1 647 ? -6.991 -18.468 38.155 1.00 41.97 647 THR A O 1
ATOM 5000 N N . ALA A 1 648 ? -8.184 -16.824 37.196 1.00 38.16 648 ALA A N 1
ATOM 5001 C CA . ALA A 1 648 ? -7.930 -17.218 35.803 1.00 38.16 648 ALA A CA 1
ATOM 5002 C C . ALA A 1 648 ? -6.443 -17.253 35.375 1.00 38.16 648 ALA A C 1
ATOM 5004 O O . ALA A 1 648 ? -6.133 -17.806 34.327 1.00 38.16 648 ALA A O 1
ATOM 5005 N N . LEU A 1 649 ? -5.520 -16.688 36.168 1.00 34.66 649 LEU A N 1
ATOM 5006 C CA . LEU A 1 649 ? -4.076 -16.679 35.874 1.00 34.66 649 LEU A CA 1
ATOM 5007 C C . LEU A 1 649 ? -3.204 -17.311 36.981 1.00 34.66 649 LEU A C 1
ATOM 5009 O O . LEU A 1 649 ? -1.980 -17.334 36.862 1.00 34.66 649 LEU A O 1
ATOM 5013 N N . ILE A 1 650 ? -3.790 -17.859 38.055 1.00 35.88 650 ILE A N 1
ATOM 5014 C CA . ILE A 1 650 ? -3.035 -18.355 39.229 1.00 35.88 650 ILE A CA 1
ATOM 5015 C C . ILE A 1 650 ? -2.747 -19.866 39.130 1.00 35.88 650 ILE A C 1
ATOM 5017 O O . ILE A 1 650 ? -2.915 -20.614 40.087 1.00 35.88 650 ILE A O 1
ATOM 5021 N N . ASN A 1 651 ? -2.243 -20.307 37.975 1.00 35.81 651 ASN A N 1
ATOM 5022 C CA . ASN A 1 651 ? -1.603 -21.624 37.821 1.00 35.81 651 ASN A CA 1
ATOM 5023 C C . ASN A 1 651 ? -0.068 -21.560 38.013 1.00 35.81 651 ASN A C 1
ATOM 5025 O O . ASN A 1 651 ? 0.627 -22.535 37.738 1.00 35.81 651 ASN A O 1
ATOM 5029 N N . GLY A 1 652 ? 0.473 -20.416 38.467 1.00 33.97 652 GLY A N 1
ATOM 5030 C CA . GLY A 1 652 ? 1.919 -20.146 38.481 1.00 33.97 652 GLY A CA 1
ATOM 5031 C C . GLY A 1 652 ? 2.615 -19.970 39.840 1.00 33.97 652 GLY A C 1
ATOM 5032 O O . GLY A 1 652 ? 3.818 -20.208 39.901 1.00 33.97 652 GLY A O 1
ATOM 5033 N N . LEU A 1 653 ? 1.937 -19.543 40.921 1.00 29.55 653 LEU A N 1
ATOM 5034 C CA . LEU A 1 653 ? 2.607 -19.227 42.203 1.00 29.55 653 LEU A CA 1
ATOM 5035 C C . LEU A 1 653 ? 1.846 -19.695 43.467 1.00 29.55 653 LEU A C 1
ATOM 5037 O O . LEU A 1 653 ? 0.615 -19.718 43.458 1.00 29.55 653 LEU A O 1
ATOM 5041 N N . PRO A 1 654 ? 2.549 -20.042 44.574 1.00 36.53 654 PRO A N 1
ATOM 5042 C CA . PRO A 1 654 ? 1.922 -20.605 45.776 1.00 36.53 654 PRO A CA 1
ATOM 5043 C C . PRO A 1 654 ? 1.227 -19.566 46.685 1.00 36.53 654 PRO A C 1
ATOM 5045 O O . PRO A 1 654 ? 1.590 -18.387 46.667 1.00 36.53 654 PRO A O 1
ATOM 5048 N N . PRO A 1 655 ? 0.310 -19.994 47.583 1.00 37.53 655 PRO A N 1
ATOM 5049 C CA . PRO A 1 655 ? -0.563 -19.086 48.344 1.00 37.53 655 PRO A CA 1
ATOM 5050 C C . PRO A 1 655 ? 0.138 -18.047 49.234 1.00 37.53 655 PRO A C 1
ATOM 5052 O O . PRO A 1 655 ? -0.413 -16.976 49.462 1.00 37.53 655 PRO A O 1
ATOM 5055 N N . GLY A 1 656 ? 1.353 -18.325 49.723 1.00 40.75 656 GLY A N 1
ATOM 5056 C CA . GLY A 1 656 ? 2.041 -17.479 50.711 1.00 40.75 656 GLY A CA 1
ATOM 5057 C C . GLY A 1 656 ? 2.401 -16.060 50.245 1.00 40.75 656 GLY A C 1
ATOM 5058 O O . GLY A 1 656 ? 2.734 -15.224 51.079 1.00 40.75 656 GLY A O 1
ATOM 5059 N N . GLN A 1 657 ? 2.332 -15.762 48.942 1.00 38.56 657 GLN A N 1
ATOM 5060 C CA . GLN A 1 657 ? 2.515 -14.399 48.423 1.00 38.56 657 GLN A CA 1
ATOM 5061 C C . GLN A 1 657 ? 1.195 -13.638 48.211 1.00 38.56 657 GLN A C 1
ATOM 5063 O O . GLN A 1 657 ? 1.230 -12.416 48.070 1.00 38.56 657 GLN A O 1
ATOM 5068 N N . ALA A 1 658 ? 0.036 -14.308 48.249 1.00 38.75 658 ALA A N 1
ATOM 5069 C CA . ALA A 1 658 ? -1.263 -13.654 48.083 1.00 38.75 658 ALA A CA 1
ATOM 5070 C C . ALA A 1 658 ? -1.567 -12.686 49.240 1.00 38.75 658 ALA A C 1
ATOM 5072 O O . ALA A 1 658 ? -1.992 -11.559 48.998 1.00 38.75 658 ALA A O 1
ATOM 5073 N N . ASP A 1 659 ? -1.261 -13.069 50.483 1.00 45.91 659 ASP A N 1
ATOM 5074 C CA . ASP A 1 659 ? -1.433 -12.197 51.655 1.00 45.91 659 ASP A CA 1
ATOM 5075 C C . ASP A 1 659 ? -0.503 -10.974 51.613 1.00 45.91 659 ASP A C 1
ATOM 5077 O O . ASP A 1 659 ? -0.906 -9.864 51.968 1.00 45.91 659 ASP A O 1
ATOM 5081 N N . MET A 1 660 ? 0.721 -11.143 51.099 1.00 45.72 660 MET A N 1
ATOM 5082 C CA . MET A 1 660 ? 1.651 -10.031 50.891 1.00 45.72 660 MET A CA 1
ATOM 5083 C C . MET A 1 660 ? 1.156 -9.088 49.785 1.00 45.72 660 MET A C 1
ATOM 5085 O O . MET A 1 660 ? 1.210 -7.871 49.953 1.00 45.72 660 MET A O 1
ATOM 5089 N N . HIS A 1 661 ? 0.603 -9.624 48.691 1.00 45.97 661 HIS A N 1
ATOM 5090 C CA . HIS A 1 661 ? -0.017 -8.816 47.640 1.00 45.97 661 HIS A CA 1
ATOM 5091 C C . HIS A 1 661 ? -1.263 -8.070 48.149 1.00 45.97 661 HIS A C 1
ATOM 5093 O O . HIS A 1 661 ? -1.410 -6.884 47.870 1.00 45.97 661 HIS A O 1
ATOM 5099 N N . ASN A 1 662 ? -2.110 -8.707 48.965 1.00 49.16 662 ASN A N 1
ATOM 5100 C CA . ASN A 1 662 ? -3.262 -8.059 49.600 1.00 49.16 662 ASN A CA 1
ATOM 5101 C C . ASN A 1 662 ? -2.838 -6.888 50.507 1.00 49.16 662 ASN A C 1
ATOM 5103 O O . ASN A 1 662 ? -3.437 -5.816 50.435 1.00 49.16 662 ASN A O 1
ATOM 5107 N N . HIS A 1 663 ? -1.774 -7.048 51.304 1.00 54.19 663 HIS A N 1
ATOM 5108 C CA . HIS A 1 663 ? -1.237 -5.956 52.126 1.00 54.19 663 HIS A CA 1
ATOM 5109 C C . HIS A 1 663 ? -0.664 -4.809 51.273 1.00 54.19 663 HIS A C 1
ATOM 5111 O O . HIS A 1 663 ? -0.877 -3.639 51.588 1.00 54.19 663 HIS A O 1
ATOM 5117 N N . ILE A 1 664 ? 0.037 -5.121 50.177 1.00 54.78 664 ILE A N 1
ATOM 5118 C CA . ILE A 1 664 ? 0.551 -4.123 49.223 1.00 54.78 664 ILE A CA 1
ATOM 5119 C C . ILE A 1 664 ? -0.606 -3.370 48.544 1.00 54.78 664 ILE A C 1
ATOM 5121 O O . ILE A 1 664 ? -0.573 -2.148 48.426 1.00 54.78 664 ILE A O 1
ATOM 5125 N N . VAL A 1 665 ? -1.669 -4.074 48.153 1.00 59.03 665 VAL A N 1
ATOM 5126 C CA . VAL A 1 665 ? -2.878 -3.476 47.571 1.00 59.03 665 VAL A CA 1
ATOM 5127 C C . VAL A 1 665 ? -3.600 -2.565 48.573 1.00 59.03 665 VAL A C 1
ATOM 5129 O O . VAL A 1 665 ? -4.091 -1.509 48.178 1.00 59.03 665 VAL A O 1
ATOM 5132 N N . ASP A 1 666 ? -3.637 -2.902 49.864 1.00 63.81 666 ASP A N 1
ATOM 5133 C CA . ASP A 1 666 ? -4.214 -2.025 50.894 1.00 63.81 666 ASP A CA 1
ATOM 5134 C C . ASP A 1 666 ? -3.330 -0.806 51.227 1.00 63.81 666 ASP A C 1
ATOM 5136 O O . ASP A 1 666 ? -3.869 0.269 51.504 1.00 63.81 666 ASP A O 1
ATOM 5140 N N . GLU A 1 667 ? -2.001 -0.910 51.117 1.00 62.91 667 GLU A N 1
ATOM 5141 C CA . GLU A 1 667 ? -1.097 0.254 51.126 1.00 62.91 667 GLU A CA 1
ATOM 5142 C C . GLU A 1 667 ? -1.375 1.174 49.923 1.00 62.91 667 GLU A C 1
ATOM 5144 O O . GLU A 1 667 ? -1.595 2.374 50.105 1.00 62.91 667 GLU A O 1
ATOM 5149 N N . TYR A 1 668 ? -1.484 0.625 48.706 1.00 62.16 668 TYR A N 1
ATOM 5150 C CA . TYR A 1 668 ? -1.847 1.411 47.521 1.00 62.16 668 TYR A CA 1
ATOM 5151 C C . TYR A 1 668 ? -3.242 2.043 47.637 1.00 62.16 668 TYR A C 1
ATOM 5153 O O . TYR A 1 668 ? -3.401 3.204 47.272 1.00 62.16 668 TYR A O 1
ATOM 5161 N N . LYS A 1 669 ? -4.245 1.369 48.220 1.00 63.94 669 LYS A N 1
ATOM 5162 C CA . LYS A 1 669 ? -5.563 1.983 48.499 1.00 63.94 669 LYS A CA 1
ATOM 5163 C C . LYS A 1 669 ? -5.480 3.156 49.482 1.00 63.94 669 LYS A C 1
ATOM 5165 O O . LYS A 1 669 ? -6.275 4.088 49.358 1.00 63.94 669 LYS A O 1
ATOM 5170 N N . ARG A 1 670 ? -4.558 3.138 50.457 1.00 69.38 670 ARG A N 1
ATOM 5171 C CA . ARG A 1 670 ? -4.300 4.309 51.322 1.00 69.38 670 ARG A CA 1
ATOM 5172 C C . ARG A 1 670 ? -3.653 5.436 50.524 1.00 69.38 670 ARG A C 1
ATOM 5174 O O . ARG A 1 670 ? -4.125 6.564 50.614 1.00 69.38 670 ARG A O 1
ATOM 5181 N N . LEU A 1 671 ? -2.632 5.123 49.724 1.00 74.25 671 LEU A N 1
ATOM 5182 C CA . LEU A 1 671 ? -1.917 6.102 48.905 1.00 74.25 671 LEU A CA 1
ATOM 5183 C C . LEU A 1 671 ? -2.846 6.782 47.887 1.00 74.25 671 LEU A C 1
ATOM 5185 O O . LEU A 1 671 ? -2.844 8.004 47.790 1.00 74.25 671 LEU A O 1
ATOM 5189 N N . ILE A 1 672 ? -3.703 6.011 47.208 1.00 71.25 672 ILE A N 1
ATOM 5190 C CA . ILE A 1 672 ? -4.722 6.521 46.279 1.00 71.25 672 ILE A CA 1
ATOM 5191 C C . ILE A 1 672 ? -5.703 7.440 47.013 1.00 71.25 672 ILE A C 1
ATOM 5193 O O . ILE A 1 672 ? -5.914 8.559 46.567 1.00 71.25 672 ILE A O 1
ATOM 5197 N N . LYS A 1 673 ? -6.230 7.051 48.185 1.00 75.88 673 LYS A N 1
ATOM 5198 C CA . LYS A 1 673 ? -7.098 7.940 48.986 1.00 75.88 673 LYS A CA 1
ATOM 5199 C C . LYS A 1 673 ? -6.403 9.236 49.409 1.00 75.88 673 LYS A C 1
ATOM 5201 O O . LYS A 1 673 ? -7.034 10.288 49.438 1.00 75.88 673 LYS A O 1
ATOM 5206 N N . GLN A 1 674 ? -5.115 9.167 49.734 1.00 79.12 674 GLN A N 1
ATOM 5207 C CA . GLN A 1 674 ? -4.319 10.334 50.108 1.00 79.12 674 GLN A CA 1
ATOM 5208 C C . GLN A 1 674 ? -4.097 11.265 48.901 1.00 79.12 674 GLN A C 1
ATOM 5210 O O . GLN A 1 674 ? -4.251 12.479 49.030 1.00 79.12 674 GLN A O 1
ATOM 5215 N N . GLN 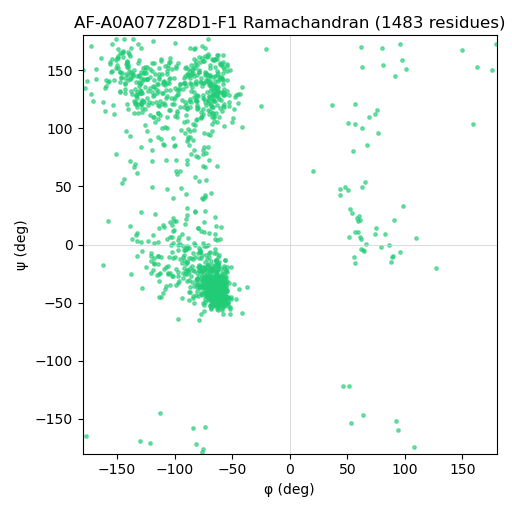A 1 675 ? -3.844 10.699 47.716 1.00 73.25 675 GLN A N 1
ATOM 5216 C CA . GLN A 1 675 ? -3.774 11.427 46.446 1.00 73.25 675 GLN A CA 1
ATOM 5217 C C . GLN A 1 675 ? -5.138 11.974 45.993 1.00 73.25 675 GLN A C 1
ATOM 5219 O O . GLN A 1 675 ? -5.182 13.066 45.433 1.00 73.25 675 GLN A O 1
ATOM 5224 N N . ASP A 1 676 ? -6.251 11.289 46.268 1.00 79.06 676 ASP A N 1
ATOM 5225 C CA . ASP A 1 676 ? -7.610 11.789 46.025 1.00 79.06 676 ASP A CA 1
ATOM 5226 C C . ASP A 1 676 ? -7.912 13.006 46.907 1.00 79.06 676 ASP A C 1
ATOM 5228 O O . ASP A 1 676 ? -8.409 14.018 46.411 1.00 79.06 676 ASP A O 1
ATOM 5232 N N . GLU A 1 677 ? -7.588 12.953 48.205 1.00 81.88 677 GLU A N 1
ATOM 5233 C CA . GLU A 1 677 ? -7.736 14.094 49.120 1.00 81.88 677 GLU A CA 1
ATOM 5234 C C . GLU A 1 677 ? -6.849 15.280 48.719 1.00 81.88 677 GLU A C 1
ATOM 5236 O O . GLU A 1 677 ? -7.297 16.431 48.760 1.00 81.88 677 GLU A O 1
ATOM 5241 N N . GLU A 1 678 ? -5.611 15.020 48.296 1.00 80.25 678 GLU A N 1
ATOM 5242 C CA . GLU A 1 678 ? -4.690 16.044 47.803 1.00 80.25 678 GLU A CA 1
ATOM 5243 C C . GLU A 1 678 ? -5.158 16.632 46.463 1.00 80.25 678 GLU A C 1
ATOM 5245 O O . GLU A 1 678 ? -5.203 17.851 46.311 1.00 80.25 678 GLU A O 1
ATOM 5250 N N . THR A 1 679 ? -5.654 15.803 45.541 1.00 71.69 679 THR A N 1
ATOM 5251 C CA . THR A 1 679 ? -6.278 16.238 44.280 1.00 71.69 679 THR A CA 1
ATOM 5252 C C . THR A 1 679 ? -7.530 17.075 44.539 1.00 71.69 679 THR A C 1
ATOM 5254 O O . THR A 1 679 ? -7.729 18.099 43.888 1.00 71.69 679 THR A O 1
ATOM 5257 N N . LYS A 1 680 ? -8.363 16.712 45.523 1.00 82.44 680 LYS A N 1
ATOM 5258 C CA . LYS A 1 680 ? -9.526 17.516 45.942 1.00 82.44 680 LYS A CA 1
ATOM 5259 C C . LYS A 1 680 ? -9.099 18.871 46.504 1.00 82.44 680 LYS A C 1
ATOM 5261 O O . LYS A 1 680 ? -9.707 19.888 46.178 1.00 82.44 680 LYS A O 1
ATOM 5266 N N . ARG A 1 681 ? -8.035 18.892 47.312 1.00 83.75 681 ARG A N 1
ATOM 5267 C CA . ARG A 1 681 ? -7.448 20.111 47.888 1.00 83.75 681 ARG A CA 1
ATOM 5268 C C . ARG A 1 681 ? -6.852 21.018 46.808 1.00 83.75 681 ARG A C 1
ATOM 5270 O O . ARG A 1 681 ? -7.065 22.225 46.856 1.00 83.75 681 ARG A O 1
ATOM 5277 N N . LEU A 1 682 ? -6.171 20.443 45.816 1.00 73.88 682 LEU A N 1
ATOM 5278 C CA . LEU A 1 682 ? -5.631 21.155 44.658 1.00 73.88 682 LEU A CA 1
ATOM 5279 C C . LEU A 1 682 ? -6.742 21.689 43.746 1.00 73.88 682 LEU A C 1
ATOM 5281 O O . LEU A 1 682 ? -6.671 22.848 43.360 1.00 73.88 682 LEU A O 1
ATOM 5285 N N . ARG A 1 683 ? -7.807 20.921 43.472 1.00 77.50 683 ARG A N 1
ATOM 5286 C CA . ARG A 1 683 ? -8.976 21.403 42.707 1.00 77.50 683 ARG A CA 1
ATOM 5287 C C . ARG A 1 683 ? -9.686 22.568 43.400 1.00 77.50 683 ARG A C 1
ATOM 5289 O O . ARG A 1 683 ? -9.961 23.567 42.749 1.00 77.50 683 ARG A O 1
ATOM 5296 N N . LEU A 1 684 ? -9.900 22.492 44.716 1.00 78.69 684 LEU A N 1
ATOM 5297 C CA . LEU A 1 684 ? -10.428 23.623 45.493 1.00 78.69 684 LEU A CA 1
ATOM 5298 C C . LEU A 1 684 ? -9.486 24.835 45.458 1.00 78.69 684 LEU A C 1
ATOM 5300 O O . LEU A 1 684 ? -9.950 25.971 45.404 1.00 78.69 684 LEU A O 1
ATOM 5304 N N . LYS A 1 685 ? -8.164 24.612 45.452 1.00 76.31 685 LYS A N 1
ATOM 5305 C CA . LYS A 1 685 ? -7.182 25.695 45.322 1.00 76.31 685 LYS A CA 1
ATOM 5306 C C . LYS A 1 685 ? -7.167 26.308 43.919 1.00 76.31 685 LYS A C 1
ATOM 5308 O O . LYS A 1 685 ? -6.973 27.513 43.811 1.00 76.31 685 LYS A O 1
ATOM 5313 N N . ILE A 1 686 ? -7.413 25.514 42.877 1.00 69.12 686 ILE A N 1
ATOM 5314 C CA . ILE A 1 686 ? -7.606 25.985 41.502 1.00 69.12 686 ILE A CA 1
ATOM 5315 C C . ILE A 1 686 ? -8.878 26.836 41.422 1.00 69.12 686 ILE A C 1
ATOM 5317 O O . ILE A 1 686 ? -8.760 27.993 41.048 1.00 69.12 686 ILE A O 1
ATOM 5321 N N . GLU A 1 687 ? -10.034 26.371 41.913 1.00 73.88 687 GLU A N 1
ATOM 5322 C CA . GLU A 1 687 ? -11.262 27.190 41.976 1.00 73.88 687 GLU A CA 1
ATOM 5323 C C . GLU A 1 687 ? -11.065 28.523 42.727 1.00 73.88 687 GLU A C 1
ATOM 5325 O O . GLU A 1 687 ? -11.645 29.547 42.364 1.00 73.88 687 GLU A O 1
ATOM 5330 N N . GLU A 1 688 ? -10.289 28.516 43.815 1.00 73.00 688 GLU A N 1
ATOM 5331 C CA . GLU A 1 688 ? -9.989 29.713 44.610 1.00 73.00 688 GLU A CA 1
ATOM 5332 C C . GLU A 1 688 ? -9.045 30.676 43.864 1.00 73.00 688 GLU A C 1
ATOM 5334 O O . GLU A 1 688 ? -9.219 31.894 43.935 1.00 73.00 688 GLU A O 1
ATOM 5339 N N . LEU A 1 689 ? -8.086 30.144 43.097 1.00 64.25 689 LEU A N 1
ATOM 5340 C CA . LEU A 1 689 ? -7.193 30.917 42.230 1.00 64.25 689 LEU A CA 1
ATOM 5341 C C . LEU A 1 689 ? -7.899 31.432 40.968 1.00 64.25 689 LEU A C 1
ATOM 5343 O O . LEU A 1 689 ? -7.634 32.559 40.567 1.00 64.25 689 LEU A O 1
ATOM 5347 N N . GLU A 1 690 ? -8.825 30.675 40.380 1.00 59.38 690 GLU A N 1
ATOM 5348 C CA . GLU A 1 690 ? -9.643 31.069 39.223 1.00 59.38 690 GLU A CA 1
ATOM 5349 C C . GLU A 1 690 ? -10.598 32.214 39.583 1.00 59.38 690 GLU A C 1
ATOM 5351 O O . GLU A 1 690 ? -10.665 33.213 38.869 1.00 59.38 690 GLU A O 1
ATOM 5356 N N . LYS A 1 691 ? -11.251 32.141 40.753 1.00 60.44 691 LYS A N 1
ATOM 5357 C CA . LYS A 1 691 ? -12.040 33.257 41.314 1.00 60.44 691 LYS A CA 1
ATOM 5358 C C . LYS A 1 691 ? -11.163 34.471 41.656 1.00 60.44 691 LYS A C 1
ATOM 5360 O O . LYS A 1 691 ? -11.634 35.607 41.614 1.00 60.44 691 LYS A O 1
ATOM 5365 N N . GLY A 1 692 ? -9.875 34.255 41.932 1.00 54.59 692 GLY A N 1
ATOM 5366 C CA . GLY A 1 692 ? -8.864 35.313 41.955 1.00 54.59 692 GLY A CA 1
ATOM 5367 C C . GLY A 1 692 ? -8.591 35.895 40.562 1.00 54.59 692 GLY A C 1
ATOM 5368 O O . GLY A 1 692 ? -8.656 37.111 40.386 1.00 54.59 692 GLY A O 1
ATOM 5369 N N . ALA A 1 693 ? -8.351 35.039 39.566 1.00 52.47 693 ALA A N 1
ATOM 5370 C CA . ALA A 1 693 ? -7.990 35.385 38.191 1.00 52.47 693 ALA A CA 1
ATOM 5371 C C . ALA A 1 693 ? -9.114 36.083 37.404 1.00 52.47 693 ALA A C 1
ATOM 5373 O O . ALA A 1 693 ? -8.824 36.874 36.508 1.00 52.47 693 ALA A O 1
ATOM 5374 N N . THR A 1 694 ? -10.386 35.928 37.789 1.00 48.62 694 THR A N 1
ATOM 5375 C CA . THR A 1 694 ? -11.470 36.800 37.289 1.00 48.62 694 THR A CA 1
ATOM 5376 C C . THR A 1 694 ? -11.289 38.280 37.661 1.00 48.62 694 THR A C 1
ATOM 5378 O O . THR A 1 694 ? -11.896 39.143 37.036 1.00 48.62 694 THR A O 1
ATOM 5381 N N . SER A 1 695 ? -10.407 38.611 38.615 1.00 48.47 695 SER A N 1
ATOM 5382 C CA . SER A 1 695 ? -9.953 39.994 38.864 1.00 48.47 695 SER A CA 1
ATOM 5383 C C . SER A 1 695 ? -8.889 40.462 37.859 1.00 48.47 695 SER A C 1
ATOM 5385 O O . SER A 1 695 ? -8.632 41.659 37.736 1.00 48.47 695 SER A O 1
ATOM 5387 N N . THR A 1 696 ? -8.231 39.522 37.177 1.00 51.53 696 THR A N 1
ATOM 5388 C CA . THR A 1 696 ? -7.110 39.746 36.255 1.00 51.53 696 THR A CA 1
ATOM 5389 C C . THR A 1 696 ? -7.564 39.811 34.797 1.00 51.53 696 THR A C 1
ATOM 5391 O O . THR A 1 696 ? -6.950 40.559 34.039 1.00 51.53 696 THR A O 1
ATOM 5394 N N . SER A 1 697 ? -8.674 39.156 34.417 1.00 49.16 697 SER A N 1
ATOM 5395 C CA . SER A 1 697 ? -9.162 39.151 33.021 1.00 49.16 697 SER A CA 1
ATOM 5396 C C . SER A 1 697 ? -9.410 40.556 32.449 1.00 49.16 697 SER A C 1
ATOM 5398 O O . SER A 1 697 ? -9.227 40.776 31.257 1.00 49.16 697 SER A O 1
ATOM 5400 N N . ALA A 1 698 ? -9.712 41.547 33.298 1.00 52.41 698 ALA A N 1
ATOM 5401 C CA . ALA A 1 698 ? -9.835 42.954 32.905 1.00 52.41 698 ALA A CA 1
ATOM 5402 C C . ALA A 1 698 ? -8.530 43.579 32.347 1.00 52.41 698 ALA A C 1
ATOM 5404 O O . ALA A 1 698 ? -8.574 44.629 31.701 1.00 52.41 698 ALA A O 1
ATOM 5405 N N . ASN A 1 699 ? -7.366 42.960 32.582 1.00 52.53 699 ASN A N 1
ATOM 5406 C CA . ASN A 1 699 ? -6.112 43.289 31.898 1.00 52.53 699 ASN A CA 1
ATOM 5407 C C . ASN A 1 699 ? -5.920 42.479 30.606 1.00 52.53 699 ASN A C 1
ATOM 5409 O O . ASN A 1 699 ? -5.333 43.011 29.664 1.00 52.53 699 ASN A O 1
ATOM 5413 N N . ASP A 1 700 ? -6.425 41.246 30.539 1.00 48.97 700 ASP A N 1
ATOM 5414 C CA . ASP A 1 700 ? -6.273 40.363 29.377 1.00 48.97 700 ASP A CA 1
ATOM 5415 C C . ASP A 1 700 ? -7.183 40.792 28.215 1.00 48.97 700 ASP A C 1
ATOM 5417 O O . ASP A 1 700 ? -6.710 40.910 27.085 1.00 48.97 700 ASP A O 1
ATOM 5421 N N . ASP A 1 701 ? -8.431 41.194 28.487 1.00 57.75 701 ASP A N 1
ATOM 5422 C CA . ASP A 1 701 ? -9.308 41.859 27.503 1.00 57.75 701 ASP A CA 1
ATOM 5423 C C . ASP A 1 701 ? -8.642 43.123 26.929 1.00 57.75 701 ASP A C 1
ATOM 5425 O O . ASP A 1 701 ? -8.695 43.416 25.730 1.00 57.75 701 ASP A O 1
ATOM 5429 N N . ARG A 1 702 ? -7.946 43.867 27.797 1.00 60.62 702 ARG A N 1
ATOM 5430 C CA . ARG A 1 702 ? -7.214 45.091 27.450 1.00 60.62 702 ARG A CA 1
ATOM 5431 C C . ARG A 1 702 ? -5.901 44.813 26.705 1.00 60.62 702 ARG A C 1
ATOM 5433 O O . ARG A 1 702 ? -5.388 45.714 26.037 1.00 60.62 702 ARG A O 1
ATOM 5440 N N . LEU A 1 703 ? -5.368 43.594 26.790 1.00 61.78 703 LEU A N 1
ATOM 5441 C CA . LEU A 1 703 ? -4.271 43.096 25.958 1.00 61.78 703 LEU A CA 1
ATOM 5442 C C . LEU A 1 703 ? -4.785 42.610 24.598 1.00 61.78 703 LEU A C 1
ATOM 5444 O O . LEU A 1 703 ? -4.208 43.005 23.589 1.00 61.78 703 LEU A O 1
ATOM 5448 N N . MET A 1 704 ? -5.898 41.868 24.538 1.00 59.81 704 MET A N 1
ATOM 5449 C CA . MET A 1 704 ? -6.518 41.448 23.272 1.00 59.81 704 MET A CA 1
ATOM 5450 C C . MET A 1 704 ? -6.955 42.636 22.411 1.00 59.81 704 MET A C 1
ATOM 5452 O O . MET A 1 704 ? -6.607 42.682 21.232 1.00 59.81 704 MET A O 1
ATOM 5456 N N . GLN A 1 705 ? -7.612 43.652 22.987 1.00 69.44 705 GLN A N 1
ATOM 5457 C CA . GLN A 1 705 ? -7.929 44.885 22.247 1.00 69.44 705 GLN A CA 1
ATOM 5458 C C . GLN A 1 705 ? -6.670 45.585 21.714 1.00 69.44 705 GLN A C 1
ATOM 5460 O O . GLN A 1 705 ? -6.695 46.176 20.636 1.00 69.44 705 GLN A O 1
ATOM 5465 N N . ARG A 1 706 ? -5.550 45.505 22.444 1.00 61.88 706 ARG A N 1
ATOM 5466 C CA . ARG A 1 706 ? -4.260 46.050 22.001 1.00 61.88 706 ARG A CA 1
ATOM 5467 C C . ARG A 1 706 ? -3.624 45.229 20.886 1.00 61.88 706 ARG A C 1
ATOM 5469 O O . ARG A 1 706 ? -3.020 45.827 20.005 1.00 61.88 706 ARG A O 1
ATOM 5476 N N . LEU A 1 707 ? -3.764 43.905 20.914 1.00 59.66 707 LEU A N 1
ATOM 5477 C CA . LEU A 1 707 ? -3.295 43.013 19.855 1.00 59.66 707 LEU A CA 1
ATOM 5478 C C . LEU A 1 707 ? -4.084 43.246 18.563 1.00 59.66 707 LEU A C 1
ATOM 5480 O O . LEU A 1 707 ? -3.464 43.580 17.562 1.00 59.66 707 LEU A O 1
ATOM 5484 N N . GLN A 1 708 ? -5.421 43.228 18.600 1.00 67.31 708 GLN A N 1
ATOM 5485 C CA . GLN A 1 708 ? -6.250 43.535 17.423 1.00 67.31 708 GLN A CA 1
ATOM 5486 C C . GLN A 1 708 ? -5.958 44.934 16.851 1.00 67.31 708 GLN A C 1
ATOM 5488 O O . GLN A 1 708 ? -5.830 45.106 15.640 1.00 67.31 708 GLN A O 1
ATOM 5493 N N . GLN A 1 709 ? -5.784 45.941 17.715 1.00 68.38 709 GLN A N 1
ATOM 5494 C CA . GLN A 1 709 ? -5.441 47.299 17.281 1.00 68.38 709 GLN A CA 1
ATOM 5495 C C . GLN A 1 709 ? -4.008 47.413 16.724 1.00 68.38 709 GLN A C 1
ATOM 5497 O O . GLN A 1 709 ? -3.757 48.266 15.874 1.00 68.38 709 GLN A O 1
ATOM 5502 N N . LEU A 1 710 ? -3.065 46.570 17.160 1.00 58.97 710 LEU A N 1
ATOM 5503 C CA . LEU A 1 710 ? -1.733 46.461 16.551 1.00 58.97 710 LEU A CA 1
ATOM 5504 C C . LEU A 1 710 ? -1.779 45.716 15.210 1.00 58.97 710 LEU A C 1
ATOM 5506 O O . LEU A 1 710 ? -1.076 46.105 14.283 1.00 58.97 710 LEU A O 1
ATOM 5510 N N . GLU A 1 711 ? -2.623 44.696 15.089 1.00 55.78 711 GLU A N 1
ATOM 5511 C CA . GLU A 1 711 ? -2.791 43.856 13.900 1.00 55.78 711 GLU A CA 1
ATOM 5512 C C . GLU A 1 711 ? -3.431 44.639 12.737 1.00 55.78 711 GLU A C 1
ATOM 5514 O O . GLU A 1 711 ? -2.874 44.674 11.637 1.00 55.78 711 GLU A O 1
ATOM 5519 N N . GLU A 1 712 ? -4.501 45.408 12.998 1.00 58.97 712 GLU A N 1
ATOM 5520 C CA . GLU A 1 712 ? -5.042 46.393 12.042 1.00 58.97 712 GLU A CA 1
ATOM 5521 C C . GLU A 1 712 ? -3.995 47.437 11.614 1.00 58.97 712 GLU A C 1
ATOM 5523 O O . GLU A 1 712 ? -3.961 47.855 10.453 1.00 58.97 712 GLU A O 1
ATOM 5528 N N . VAL A 1 713 ? -3.151 47.895 12.546 1.00 58.19 713 VAL A N 1
ATOM 5529 C CA . VAL A 1 713 ? -2.110 48.898 12.271 1.00 58.19 713 VAL A CA 1
ATOM 5530 C C . VAL A 1 713 ? -0.947 48.305 11.475 1.00 58.19 713 VAL A C 1
ATOM 5532 O O . VAL A 1 713 ? -0.365 49.023 10.664 1.00 58.19 713 VAL A O 1
ATOM 5535 N N . CYS A 1 714 ? -0.631 47.022 11.654 1.00 52.78 714 CYS A N 1
ATOM 5536 C CA . CYS A 1 714 ? 0.386 46.320 10.876 1.00 52.78 714 CYS A CA 1
ATOM 5537 C C . CYS A 1 714 ? -0.086 46.138 9.424 1.00 52.78 714 CYS A C 1
ATOM 5539 O O . CYS A 1 714 ? 0.556 46.634 8.495 1.00 52.78 714 CYS A O 1
ATOM 5541 N N . ASN A 1 715 ? -1.283 45.570 9.236 1.00 47.88 715 ASN A N 1
ATOM 5542 C CA . ASN A 1 715 ? -1.875 45.327 7.915 1.00 47.88 715 ASN A CA 1
ATOM 5543 C C . ASN A 1 715 ? -2.189 46.617 7.127 1.00 47.88 715 ASN A C 1
ATOM 5545 O O . ASN A 1 715 ? -2.316 46.572 5.907 1.00 47.88 715 ASN A O 1
ATOM 5549 N N . ARG A 1 716 ? -2.282 47.782 7.789 1.00 54.78 716 ARG A N 1
ATOM 5550 C CA . ARG A 1 716 ? -2.388 49.103 7.132 1.00 54.78 716 ARG A CA 1
ATOM 5551 C C . ARG A 1 716 ? -1.051 49.815 6.879 1.00 54.78 716 ARG A C 1
ATOM 5553 O O . ARG A 1 716 ? -1.072 50.900 6.297 1.00 54.78 716 ARG A O 1
ATOM 5560 N N . LYS A 1 717 ? 0.086 49.276 7.332 1.00 52.16 717 LYS A N 1
ATOM 5561 C CA . LYS A 1 717 ? 1.408 49.929 7.219 1.00 52.16 717 LYS A CA 1
ATOM 5562 C C . LYS A 1 717 ? 2.453 49.143 6.438 1.00 52.16 717 LYS A C 1
ATOM 5564 O O . LYS A 1 717 ? 3.374 49.771 5.926 1.00 52.16 717 LYS A O 1
ATOM 5569 N N . VAL A 1 718 ? 2.336 47.820 6.350 1.00 55.44 718 VAL A N 1
ATOM 5570 C CA . VAL A 1 718 ? 3.254 47.004 5.546 1.00 55.44 718 VAL A CA 1
ATOM 5571 C C . VAL A 1 718 ? 2.885 47.146 4.071 1.00 55.44 718 VAL A C 1
ATOM 5573 O O . VAL A 1 718 ? 1.850 46.665 3.617 1.00 55.44 718 VAL A O 1
ATOM 5576 N N . THR A 1 719 ? 3.744 47.825 3.317 1.00 59.34 719 THR A N 1
ATOM 5577 C CA . THR A 1 719 ? 3.663 47.875 1.850 1.00 59.34 719 THR A CA 1
ATOM 5578 C C . THR A 1 719 ? 4.118 46.528 1.287 1.00 59.34 719 THR A C 1
ATOM 5580 O O . THR A 1 719 ? 5.023 45.924 1.855 1.00 59.34 719 THR A O 1
ATOM 5583 N N . GLN A 1 720 ? 3.580 46.073 0.150 1.00 62.78 720 GLN A N 1
ATOM 5584 C CA . GLN A 1 720 ? 3.975 44.778 -0.433 1.00 62.78 720 GLN A CA 1
ATOM 5585 C C . GLN A 1 720 ? 5.499 44.674 -0.662 1.00 62.78 720 GLN A C 1
ATOM 5587 O O . GLN A 1 720 ? 6.105 43.714 -0.207 1.00 62.78 720 GLN A O 1
ATOM 5592 N N . GLN A 1 721 ? 6.142 45.752 -1.134 1.00 65.88 721 GLN A N 1
ATOM 5593 C CA . GLN A 1 721 ? 7.610 45.863 -1.240 1.00 65.88 721 GLN A CA 1
ATOM 5594 C C . GLN A 1 721 ? 8.384 45.617 0.072 1.00 65.88 721 GLN A C 1
ATOM 5596 O O . GLN A 1 721 ? 9.546 45.226 0.034 1.00 65.88 721 GLN A O 1
ATOM 5601 N N . GLN A 1 722 ? 7.786 45.876 1.241 1.00 65.44 722 GLN A N 1
ATOM 5602 C CA . GLN A 1 722 ? 8.409 45.566 2.535 1.00 65.44 722 GLN A CA 1
ATOM 5603 C C . GLN A 1 722 ? 8.253 44.087 2.896 1.00 65.44 722 GLN A C 1
ATOM 5605 O O . GLN A 1 722 ? 9.124 43.548 3.569 1.00 65.44 722 GLN A O 1
ATOM 5610 N N . LEU A 1 723 ? 7.176 43.437 2.445 1.00 65.81 723 LEU A N 1
ATOM 5611 C CA . LEU A 1 723 ? 6.988 41.992 2.570 1.00 65.81 723 LEU A CA 1
A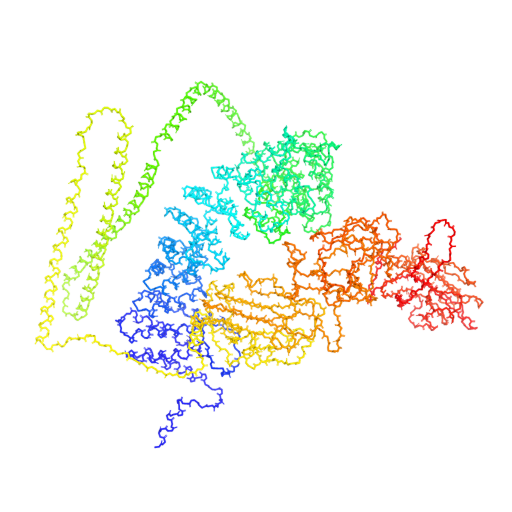TOM 5612 C C . LEU A 1 723 ? 7.997 41.249 1.679 1.00 65.81 723 LEU A C 1
ATOM 5614 O O . LEU A 1 723 ? 8.679 40.344 2.154 1.00 65.81 723 LEU A O 1
ATOM 5618 N N . ASP A 1 724 ? 8.156 41.711 0.436 1.00 69.00 724 ASP A N 1
ATOM 5619 C CA . ASP A 1 724 ? 9.115 41.182 -0.538 1.00 69.00 724 ASP A CA 1
ATOM 5620 C C . ASP A 1 724 ? 10.559 41.297 -0.001 1.00 69.00 724 ASP A C 1
ATOM 5622 O O . ASP A 1 724 ? 11.278 40.301 0.092 1.00 69.00 724 ASP A O 1
ATOM 5626 N N . ALA A 1 725 ? 10.953 42.486 0.479 1.00 72.88 725 ALA A N 1
ATOM 5627 C CA . ALA A 1 725 ? 12.271 42.722 1.081 1.00 72.88 725 ALA A CA 1
ATOM 5628 C C . ALA A 1 725 ? 12.503 41.938 2.392 1.00 72.88 725 ALA A C 1
ATOM 5630 O O . ALA A 1 725 ? 13.639 41.578 2.708 1.00 72.88 725 ALA A O 1
ATOM 5631 N N . LEU A 1 726 ? 11.450 41.638 3.165 1.00 72.56 726 LEU A N 1
ATOM 5632 C CA . LEU A 1 726 ? 11.551 40.761 4.339 1.00 72.56 726 LEU A CA 1
ATOM 5633 C C . LEU A 1 726 ? 11.799 39.298 3.924 1.00 72.56 726 LEU A C 1
ATOM 5635 O O . LEU A 1 726 ? 12.558 38.586 4.588 1.00 72.56 726 LEU A O 1
ATOM 5639 N N . GLY A 1 727 ? 11.203 38.867 2.808 1.00 71.38 727 GLY A N 1
ATOM 5640 C CA . GLY A 1 727 ? 11.490 37.588 2.159 1.00 71.38 727 GLY A CA 1
ATOM 5641 C C . GLY A 1 727 ? 12.947 37.493 1.701 1.00 71.38 727 GLY A C 1
ATOM 5642 O O . GLY A 1 727 ? 13.644 36.546 2.073 1.00 71.38 727 GLY A O 1
ATOM 5643 N N . GLU A 1 728 ? 13.445 38.510 0.989 1.00 78.06 728 GLU A N 1
ATOM 5644 C CA . GLU A 1 728 ? 14.854 38.591 0.577 1.00 78.06 728 GLU A CA 1
ATOM 5645 C C . GLU A 1 728 ? 15.817 38.570 1.773 1.00 78.06 728 GLU A C 1
ATOM 5647 O O . GLU A 1 728 ? 16.761 37.781 1.765 1.00 78.06 728 GLU A O 1
ATOM 5652 N N . LEU A 1 729 ? 15.565 39.348 2.838 1.00 76.00 729 LEU A N 1
ATOM 5653 C CA . LEU A 1 729 ? 16.377 39.296 4.066 1.00 76.00 729 LEU A CA 1
ATOM 5654 C C . LEU A 1 729 ? 16.421 37.897 4.685 1.00 76.00 729 LEU A C 1
ATOM 5656 O O . LEU A 1 729 ? 17.469 37.469 5.174 1.00 76.00 729 LEU A O 1
ATOM 5660 N N . THR A 1 730 ? 15.287 37.198 4.698 1.00 71.94 730 THR A N 1
ATOM 5661 C CA . THR A 1 730 ? 15.183 35.861 5.294 1.00 71.94 730 THR A CA 1
ATOM 5662 C C . THR A 1 730 ? 15.965 34.839 4.464 1.00 71.94 730 THR A C 1
ATOM 5664 O O . THR A 1 730 ? 16.726 34.052 5.028 1.00 71.94 730 THR A O 1
ATOM 5667 N N . SER A 1 731 ? 15.863 34.918 3.133 1.00 76.69 731 SER A N 1
ATOM 5668 C CA . SER A 1 731 ? 16.633 34.099 2.188 1.00 76.69 731 SER A CA 1
ATOM 5669 C C . SER A 1 731 ? 18.143 34.366 2.284 1.00 76.69 731 SER A C 1
ATOM 5671 O O . SER A 1 731 ? 18.919 33.447 2.554 1.00 76.69 731 SER A O 1
ATOM 5673 N N . LEU A 1 732 ? 18.564 35.634 2.178 1.00 82.06 732 LEU A N 1
ATOM 5674 C CA . LEU A 1 732 ? 19.969 36.053 2.268 1.00 82.06 732 LEU A CA 1
ATOM 5675 C C . LEU A 1 732 ? 20.604 35.643 3.601 1.00 82.06 732 LEU A C 1
ATOM 5677 O O . LEU A 1 732 ? 21.725 35.140 3.615 1.00 82.06 732 LEU A O 1
ATOM 5681 N N . ARG A 1 733 ? 19.891 35.800 4.727 1.00 80.56 733 ARG A N 1
ATOM 5682 C CA . ARG A 1 733 ? 20.373 35.349 6.043 1.00 80.56 733 ARG A CA 1
ATOM 5683 C C . ARG A 1 733 ? 20.593 33.835 6.080 1.00 80.56 733 ARG A C 1
ATOM 5685 O O . ARG A 1 733 ? 21.571 33.394 6.679 1.00 80.56 733 ARG A O 1
ATOM 5692 N N . CYS A 1 734 ? 19.718 33.054 5.449 1.00 71.50 734 CYS A N 1
ATOM 5693 C CA . CYS A 1 734 ? 19.827 31.597 5.408 1.00 71.50 734 CYS A CA 1
ATOM 5694 C C . CYS A 1 734 ? 21.029 31.143 4.554 1.00 71.50 734 CYS A C 1
ATOM 5696 O O . CYS A 1 734 ? 21.854 30.357 5.022 1.00 71.50 734 CYS A O 1
ATOM 5698 N N . GLN A 1 735 ? 21.201 31.724 3.359 1.00 81.00 735 GLN A N 1
ATOM 5699 C CA . GLN A 1 735 ? 22.362 31.486 2.483 1.00 81.00 735 GLN A CA 1
ATOM 5700 C C . GLN A 1 735 ? 23.690 31.839 3.171 1.00 81.00 735 GLN A C 1
ATOM 5702 O O . GLN A 1 735 ? 24.635 31.052 3.164 1.00 81.00 735 GLN A O 1
ATOM 5707 N N . LEU A 1 736 ? 23.749 33.011 3.811 1.00 80.00 736 LEU A N 1
ATOM 5708 C CA . LEU A 1 736 ? 24.927 33.510 4.523 1.00 80.00 736 LEU A CA 1
ATOM 5709 C C . LEU A 1 736 ? 25.288 32.599 5.708 1.00 80.00 736 LEU A C 1
ATOM 5711 O O . LEU A 1 736 ? 26.462 32.280 5.891 1.00 80.00 736 LEU A O 1
ATOM 5715 N N . GLN A 1 737 ? 24.295 32.126 6.472 1.00 83.06 737 GLN A N 1
ATOM 5716 C CA . GLN A 1 737 ? 24.512 31.171 7.562 1.00 83.06 737 GLN A CA 1
ATOM 5717 C C . GLN A 1 737 ? 25.065 29.832 7.043 1.00 83.06 737 GLN A C 1
ATOM 5719 O O . GLN A 1 737 ? 26.045 29.340 7.596 1.00 83.06 737 GLN A O 1
ATOM 5724 N N . SER A 1 738 ? 24.502 29.288 5.958 1.00 79.00 738 SER A N 1
ATOM 5725 C CA . SER A 1 738 ? 24.987 28.053 5.319 1.00 79.00 738 SER A CA 1
ATOM 5726 C C . SER A 1 738 ? 26.446 28.176 4.852 1.00 79.00 738 SER A C 1
ATOM 5728 O O . SER A 1 738 ? 27.299 27.381 5.254 1.00 79.00 738 SER A O 1
ATOM 5730 N N . LEU A 1 739 ? 26.773 29.233 4.098 1.00 76.88 739 LEU A N 1
ATOM 5731 C CA . LEU A 1 739 ? 28.140 29.495 3.637 1.00 76.88 739 LEU A CA 1
ATOM 5732 C C . LEU A 1 739 ? 29.113 29.803 4.782 1.00 76.88 739 LEU A C 1
ATOM 5734 O O . LEU A 1 739 ? 30.303 29.533 4.655 1.00 76.88 739 LEU A O 1
ATOM 5738 N N . GLN A 1 740 ? 28.641 30.352 5.904 1.00 83.81 740 GLN A N 1
ATOM 5739 C CA . GLN A 1 740 ? 29.483 30.577 7.080 1.00 83.81 740 GLN A CA 1
ATOM 5740 C C . GLN A 1 740 ? 29.818 29.263 7.803 1.00 83.81 740 GLN A C 1
ATOM 5742 O O . GLN A 1 740 ? 30.943 29.113 8.275 1.00 83.81 740 GLN A O 1
ATOM 5747 N N . THR A 1 741 ? 28.899 28.292 7.840 1.00 76.12 741 THR A N 1
ATOM 5748 C CA . THR A 1 741 ? 29.185 26.938 8.344 1.00 76.12 741 THR A CA 1
ATOM 5749 C C . THR A 1 741 ? 30.160 26.189 7.430 1.00 76.12 741 THR A C 1
ATOM 5751 O O . THR A 1 741 ? 31.135 25.624 7.923 1.00 76.12 741 THR A O 1
ATOM 5754 N N . LEU A 1 742 ? 29.961 26.245 6.106 1.00 80.00 742 LEU A N 1
ATOM 5755 C CA . LEU A 1 742 ? 30.871 25.625 5.131 1.00 80.00 742 LEU A CA 1
ATOM 5756 C C . LEU A 1 742 ? 32.295 26.202 5.222 1.00 80.00 742 LEU A C 1
ATOM 5758 O O . LEU A 1 742 ? 33.273 25.456 5.193 1.00 80.00 742 LEU A O 1
ATOM 5762 N N . LEU A 1 743 ? 32.413 27.523 5.383 1.00 80.25 743 LEU A N 1
ATOM 5763 C CA . LEU A 1 743 ? 33.697 28.204 5.543 1.00 80.25 743 LEU A CA 1
ATOM 5764 C C . LEU A 1 743 ? 34.422 27.754 6.821 1.00 80.25 743 LEU A C 1
ATOM 5766 O O . LEU A 1 743 ? 35.589 27.384 6.736 1.00 80.25 743 LEU A O 1
ATOM 5770 N N . GLN A 1 744 ? 33.737 27.677 7.971 1.00 82.75 744 GLN A N 1
ATOM 5771 C CA . GLN A 1 744 ? 34.340 27.155 9.210 1.00 82.75 744 GLN A CA 1
ATOM 5772 C C . GLN A 1 744 ? 34.818 25.701 9.077 1.00 82.75 744 GLN A C 1
ATOM 5774 O O . GLN A 1 744 ? 35.838 25.323 9.657 1.00 82.75 744 GLN A O 1
ATOM 5779 N N . GLN A 1 745 ? 34.104 24.875 8.308 1.00 77.69 745 GLN A N 1
ATOM 5780 C CA . GLN A 1 745 ? 34.513 23.497 8.047 1.00 77.69 745 GLN A CA 1
ATOM 5781 C C . GLN A 1 745 ? 35.794 23.442 7.196 1.00 77.69 745 GLN A C 1
ATOM 5783 O O . GLN A 1 745 ? 36.724 22.711 7.541 1.00 77.69 745 GLN A O 1
ATOM 5788 N N . ARG A 1 746 ? 35.907 24.280 6.155 1.00 79.06 746 ARG A N 1
ATOM 5789 C CA . ARG A 1 746 ? 37.138 24.406 5.351 1.00 79.06 746 ARG A CA 1
ATOM 5790 C C . ARG A 1 746 ? 38.309 25.028 6.123 1.00 79.06 746 ARG A C 1
ATOM 5792 O O . ARG A 1 746 ? 39.441 24.591 5.934 1.00 79.06 746 ARG A O 1
ATOM 5799 N N . GLU A 1 747 ? 38.067 25.982 7.025 1.00 78.69 747 GLU A N 1
ATOM 5800 C CA . GLU A 1 747 ? 39.092 26.512 7.944 1.00 78.69 747 GLU A CA 1
ATOM 5801 C C . GLU A 1 747 ? 39.671 25.407 8.840 1.00 78.69 747 GLU A C 1
ATOM 5803 O O . GLU A 1 747 ? 40.890 25.337 9.027 1.00 78.69 747 GLU A O 1
ATOM 5808 N N . ALA A 1 748 ? 38.823 24.510 9.353 1.00 75.19 748 ALA A N 1
ATOM 5809 C CA . ALA A 1 748 ? 39.251 23.370 10.160 1.00 75.19 748 ALA A CA 1
ATOM 5810 C C . ALA A 1 748 ? 40.043 22.329 9.344 1.00 75.19 748 ALA A C 1
ATOM 5812 O O . ALA A 1 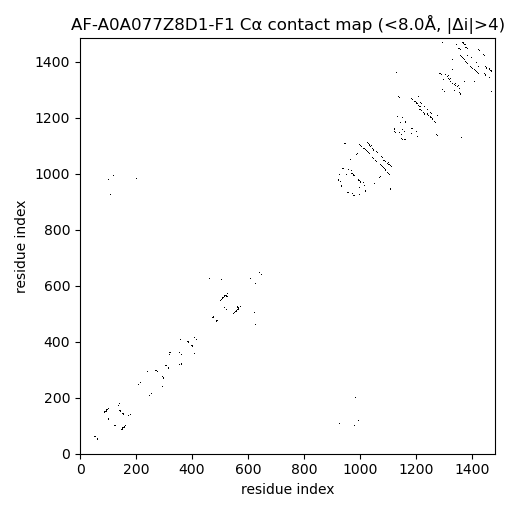748 ? 41.076 21.849 9.815 1.00 75.19 748 ALA A O 1
ATOM 5813 N N . GLU A 1 749 ? 39.606 22.012 8.121 1.00 73.50 749 GLU A N 1
ATOM 5814 C CA . GLU A 1 749 ? 40.322 21.113 7.201 1.00 73.50 749 GLU A CA 1
ATOM 5815 C C . GLU A 1 749 ? 41.701 21.664 6.814 1.00 73.50 749 GLU A C 1
ATOM 5817 O O . GLU A 1 749 ? 42.708 20.979 6.996 1.00 73.50 749 GLU A O 1
ATOM 5822 N N . SER A 1 750 ? 41.769 22.920 6.363 1.00 74.69 750 SER A N 1
ATOM 5823 C CA . SER A 1 750 ? 43.023 23.578 5.978 1.00 74.69 750 SER A CA 1
ATOM 5824 C C . SER A 1 750 ? 43.996 23.665 7.162 1.00 74.69 750 SER A C 1
ATOM 5826 O O . SER A 1 750 ? 45.167 23.298 7.041 1.00 74.69 750 SER A O 1
ATOM 5828 N N . SER A 1 751 ? 43.497 24.015 8.357 1.00 75.62 751 SER A N 1
ATOM 5829 C CA . SER A 1 751 ? 44.284 23.985 9.600 1.00 75.62 751 SER A CA 1
ATOM 5830 C C . SER A 1 751 ? 44.807 22.583 9.940 1.00 75.62 751 SER A C 1
ATOM 5832 O O . SER A 1 751 ? 45.928 22.444 10.434 1.00 75.62 751 SER A O 1
ATOM 5834 N N . HIS A 1 752 ? 44.023 21.531 9.678 1.00 75.38 752 HIS A N 1
ATOM 5835 C CA . HIS A 1 752 ? 44.445 20.148 9.895 1.00 75.38 752 HIS A CA 1
ATOM 5836 C C . HIS A 1 752 ? 45.544 19.729 8.909 1.00 75.38 752 HIS A C 1
ATOM 5838 O O . HIS A 1 752 ? 46.564 19.186 9.340 1.00 75.38 752 HIS A O 1
ATOM 5844 N N . PHE A 1 753 ? 45.393 20.032 7.615 1.00 65.94 753 PHE A N 1
ATOM 5845 C CA . PHE A 1 753 ? 46.440 19.794 6.617 1.00 65.94 753 PHE A CA 1
ATOM 5846 C C . PHE A 1 753 ? 47.720 20.574 6.938 1.00 65.94 753 PHE A C 1
ATOM 5848 O O . PHE A 1 753 ? 48.803 19.992 6.907 1.00 65.94 753 PHE A O 1
ATOM 5855 N N . GLN A 1 754 ? 47.618 21.842 7.349 1.00 73.44 754 GLN A N 1
ATOM 5856 C CA . GLN A 1 754 ? 48.775 22.651 7.741 1.00 73.44 754 GLN A CA 1
ATOM 5857 C C . GLN A 1 754 ? 49.543 22.026 8.921 1.00 73.44 754 GLN A C 1
ATOM 5859 O O . GLN A 1 754 ? 50.768 21.895 8.865 1.00 73.44 754 GLN A O 1
ATOM 5864 N N . GLN A 1 755 ? 48.836 21.579 9.968 1.00 74.69 755 GLN A N 1
ATOM 5865 C CA . GLN A 1 755 ? 49.442 20.862 11.098 1.00 74.69 755 GLN A CA 1
ATOM 5866 C C . GLN A 1 755 ? 50.074 19.533 10.665 1.00 74.69 755 GLN A C 1
ATOM 5868 O O . GLN A 1 755 ? 51.166 19.192 11.126 1.00 74.69 755 GLN A O 1
ATOM 5873 N N . GLN A 1 756 ? 49.421 18.795 9.764 1.00 65.44 756 GLN A N 1
ATOM 5874 C CA . GLN A 1 756 ? 49.925 17.527 9.244 1.00 65.44 756 GLN A CA 1
ATOM 5875 C C . GLN A 1 756 ? 51.224 17.736 8.448 1.00 65.44 756 GLN A C 1
ATOM 5877 O O . GLN A 1 756 ? 52.218 17.067 8.727 1.00 65.44 756 GLN A O 1
ATOM 5882 N N . CYS A 1 757 ? 51.270 18.726 7.550 1.00 64.81 757 CYS A N 1
ATOM 5883 C CA . CYS A 1 757 ? 52.474 19.111 6.811 1.00 64.81 757 CYS A CA 1
ATOM 5884 C C . CYS A 1 757 ? 53.619 19.553 7.739 1.00 64.81 757 CYS A C 1
ATOM 5886 O O . CYS A 1 757 ? 54.756 19.123 7.540 1.00 64.81 757 CYS A O 1
ATOM 5888 N N . GLN A 1 758 ? 53.344 20.345 8.783 1.00 69.69 758 GLN A N 1
ATOM 5889 C CA . GLN A 1 758 ? 54.358 20.748 9.771 1.00 69.69 758 GLN A CA 1
ATOM 5890 C C . GLN A 1 758 ? 54.905 19.553 10.571 1.00 69.69 758 GLN A C 1
ATOM 5892 O O . GLN A 1 758 ? 56.121 19.414 10.727 1.00 69.69 758 GLN A O 1
ATOM 5897 N N . ALA A 1 759 ? 54.033 18.658 11.045 1.00 66.81 759 ALA A N 1
ATOM 5898 C CA . ALA A 1 759 ? 54.438 17.448 11.762 1.00 66.81 759 ALA A CA 1
ATOM 5899 C C . ALA A 1 759 ? 55.280 16.511 10.876 1.00 66.81 759 ALA A C 1
ATOM 5901 O O . ALA A 1 759 ? 56.264 15.926 11.335 1.00 66.81 759 ALA A O 1
ATOM 5902 N N . TRP A 1 760 ? 54.936 16.414 9.592 1.00 60.44 760 TRP A N 1
ATOM 5903 C CA . TRP A 1 760 ? 55.651 15.600 8.613 1.00 60.44 760 TRP A CA 1
ATOM 5904 C C . TRP A 1 760 ? 57.014 16.207 8.241 1.00 60.44 760 TRP A C 1
ATOM 5906 O O . TRP A 1 760 ? 58.017 15.497 8.219 1.00 60.44 760 TRP A O 1
ATOM 5916 N N . GLN A 1 761 ? 57.108 17.532 8.071 1.00 65.81 761 GLN A N 1
ATOM 5917 C CA . GLN A 1 761 ? 58.394 18.231 7.933 1.00 65.81 761 GLN A CA 1
ATOM 5918 C C . GLN A 1 761 ? 59.300 18.016 9.156 1.00 65.81 761 GLN A C 1
ATOM 5920 O O . GLN A 1 761 ? 60.492 17.741 8.996 1.00 65.81 761 GLN A O 1
ATOM 5925 N N . ALA A 1 762 ? 58.748 18.071 10.373 1.00 63.72 762 ALA A N 1
ATOM 5926 C CA . ALA A 1 762 ? 59.494 17.781 11.597 1.00 63.72 762 ALA A CA 1
ATOM 5927 C C . ALA A 1 762 ? 59.991 16.322 11.650 1.00 63.72 762 ALA A C 1
ATOM 5929 O O . ALA A 1 762 ? 61.124 16.075 12.068 1.00 63.72 762 ALA A O 1
ATOM 5930 N N . TYR A 1 763 ? 59.190 15.362 11.172 1.00 60.75 763 TYR A N 1
ATOM 5931 C CA . TYR A 1 763 ? 59.593 13.959 11.035 1.00 60.75 763 TYR A CA 1
ATOM 5932 C C . TYR A 1 763 ? 60.756 13.780 10.042 1.00 60.75 763 TYR A C 1
ATOM 5934 O O . TYR A 1 763 ? 61.752 13.135 10.374 1.00 60.75 763 TYR A O 1
ATOM 5942 N N . VAL A 1 764 ? 60.696 14.411 8.863 1.00 57.03 764 VAL A N 1
ATOM 5943 C CA . VAL A 1 764 ? 61.772 14.358 7.851 1.00 57.03 764 VAL A CA 1
ATOM 5944 C C . VAL A 1 764 ? 63.062 15.022 8.348 1.00 57.03 764 VAL A C 1
ATOM 5946 O O . VAL A 1 764 ? 64.160 14.493 8.140 1.00 57.03 764 VAL A O 1
ATOM 5949 N N . ALA A 1 765 ? 62.956 16.142 9.067 1.00 58.12 765 ALA A N 1
ATOM 5950 C CA . ALA A 1 765 ? 64.097 16.793 9.710 1.00 58.12 765 ALA A CA 1
ATOM 5951 C C . ALA A 1 765 ? 64.732 15.907 10.803 1.00 58.12 765 ALA A C 1
ATOM 5953 O O . ALA A 1 765 ? 65.956 15.806 10.889 1.00 58.12 765 ALA A O 1
ATOM 5954 N N . ALA A 1 766 ? 63.919 15.212 11.605 1.00 58.66 766 ALA A N 1
ATOM 5955 C CA . ALA A 1 766 ? 64.409 14.273 12.613 1.00 58.66 766 ALA A CA 1
ATOM 5956 C C . ALA A 1 766 ? 65.085 13.038 11.988 1.00 58.66 766 ALA A C 1
ATOM 5958 O O . ALA A 1 766 ? 66.148 12.623 12.450 1.00 58.66 766 ALA A O 1
ATOM 5959 N N . ALA A 1 767 ? 64.512 12.481 10.916 1.00 53.28 767 ALA A N 1
ATOM 5960 C CA . ALA A 1 767 ? 65.074 11.336 10.201 1.00 53.28 767 ALA A CA 1
ATOM 5961 C C . ALA A 1 767 ? 66.434 11.667 9.559 1.00 53.28 767 ALA A C 1
ATOM 5963 O O . ALA A 1 767 ? 67.394 10.913 9.712 1.00 53.28 767 ALA A O 1
ATOM 5964 N N . SER A 1 768 ? 66.548 12.826 8.902 1.00 52.47 768 SER A N 1
ATOM 5965 C CA . SER A 1 768 ? 67.791 13.269 8.248 1.00 52.47 768 SER A CA 1
ATOM 5966 C C . SER A 1 768 ? 68.903 13.691 9.223 1.00 52.47 768 SER A C 1
ATOM 5968 O O . SER A 1 768 ? 70.081 13.608 8.875 1.00 52.47 768 SER A O 1
ATOM 5970 N N . ALA A 1 769 ? 68.570 14.058 10.467 1.00 51.91 769 ALA A N 1
ATOM 5971 C CA . ALA A 1 769 ? 69.553 14.274 11.536 1.00 51.91 769 ALA A CA 1
ATOM 5972 C C . ALA A 1 769 ? 70.165 12.963 12.089 1.00 51.91 769 ALA A C 1
ATOM 5974 O O . ALA A 1 769 ? 71.195 12.994 12.770 1.00 51.91 769 ALA A O 1
ATOM 5975 N N . GLY A 1 770 ? 69.563 11.804 11.800 1.00 50.56 770 GLY A N 1
ATOM 5976 C CA . GLY A 1 770 ? 70.055 10.487 12.204 1.00 50.56 770 GLY A CA 1
ATOM 5977 C C . GLY A 1 770 ? 71.261 10.029 11.379 1.00 50.56 770 GLY A C 1
ATOM 5978 O O . GLY A 1 770 ? 71.101 9.278 10.423 1.00 50.56 770 GLY A O 1
ATOM 5979 N N . GLY A 1 771 ? 72.474 10.453 11.756 1.00 41.84 771 GLY A N 1
ATOM 5980 C CA . GLY A 1 771 ? 73.739 10.192 11.039 1.00 41.84 771 GLY A CA 1
ATOM 5981 C C . GLY A 1 771 ? 74.185 8.718 10.931 1.00 41.84 771 GLY A C 1
ATOM 5982 O O . GLY A 1 771 ? 75.207 8.331 11.499 1.00 41.84 771 GLY A O 1
ATOM 5983 N N . GLY A 1 772 ? 73.437 7.900 10.183 1.00 44.25 772 GLY A N 1
ATOM 5984 C CA . GLY A 1 772 ? 73.636 6.462 9.967 1.00 44.25 772 GLY A CA 1
ATOM 5985 C C . GLY A 1 772 ? 74.550 6.119 8.783 1.00 44.25 772 GLY A C 1
ATOM 5986 O O . GLY A 1 772 ? 74.101 5.939 7.658 1.00 44.25 772 GLY A O 1
ATOM 5987 N N . GLN A 1 773 ? 75.842 6.003 9.075 1.00 44.00 773 GLN A N 1
ATOM 5988 C CA . GLN A 1 773 ? 76.966 5.597 8.212 1.00 44.00 773 GLN A CA 1
ATOM 5989 C C . GLN A 1 773 ? 76.665 4.693 6.982 1.00 44.00 773 GLN A C 1
ATOM 5991 O O . GLN A 1 773 ? 76.350 3.514 7.112 1.00 44.00 773 GLN A O 1
ATOM 5996 N N . ASN A 1 774 ? 76.976 5.216 5.788 1.00 42.91 774 ASN A N 1
ATOM 5997 C CA . ASN A 1 774 ? 77.663 4.525 4.677 1.00 42.91 774 ASN A CA 1
ATOM 5998 C C . ASN A 1 774 ? 77.183 3.114 4.240 1.00 42.91 774 ASN A C 1
ATOM 6000 O O . ASN A 1 774 ? 78.022 2.232 4.050 1.00 42.91 774 ASN A O 1
ATOM 6004 N N . GLY A 1 775 ? 75.880 2.894 4.015 1.00 41.69 775 GLY A N 1
ATOM 6005 C CA . GLY A 1 775 ? 75.387 1.587 3.531 1.00 41.69 775 GLY A CA 1
ATOM 6006 C C . GLY A 1 775 ? 74.310 1.570 2.436 1.00 41.69 775 GLY A C 1
ATOM 6007 O O . GLY A 1 775 ? 74.225 0.582 1.714 1.00 41.69 775 GLY A O 1
ATOM 6008 N N . ALA A 1 776 ? 73.482 2.613 2.300 1.00 44.41 776 ALA A N 1
ATOM 6009 C CA . ALA A 1 776 ? 72.200 2.504 1.585 1.00 44.41 776 ALA A CA 1
ATOM 6010 C C . ALA A 1 776 ? 71.809 3.782 0.810 1.00 44.41 776 ALA A C 1
ATOM 6012 O O . ALA A 1 776 ? 70.721 4.320 0.999 1.00 44.41 776 ALA A O 1
ATOM 6013 N N . ILE A 1 777 ? 72.706 4.296 -0.041 1.00 48.31 777 ILE A N 1
ATOM 6014 C CA . ILE A 1 777 ? 72.494 5.573 -0.751 1.00 48.31 777 ILE A CA 1
ATOM 6015 C C . ILE A 1 777 ? 71.310 5.485 -1.728 1.00 48.31 777 ILE A C 1
ATOM 6017 O O . ILE A 1 777 ? 70.404 6.307 -1.639 1.00 48.31 777 ILE A O 1
ATOM 6021 N N . ASP A 1 778 ? 71.273 4.471 -2.594 1.00 52.53 778 ASP A N 1
ATOM 6022 C CA . ASP A 1 778 ? 70.259 4.348 -3.653 1.00 52.53 778 ASP A CA 1
ATOM 6023 C C . ASP A 1 778 ? 68.810 4.217 -3.130 1.00 52.53 778 ASP A C 1
ATOM 6025 O O . ASP A 1 778 ? 67.968 5.027 -3.528 1.00 52.53 778 ASP A O 1
ATOM 6029 N N . PRO A 1 779 ? 68.470 3.292 -2.199 1.00 46.84 779 PRO A N 1
ATOM 6030 C CA . PRO A 1 779 ? 67.105 3.213 -1.671 1.00 46.84 779 PRO A CA 1
ATOM 6031 C C . PRO A 1 779 ? 66.729 4.448 -0.844 1.00 46.84 779 PRO A C 1
ATOM 6033 O O . PRO A 1 779 ? 65.559 4.820 -0.812 1.00 46.84 779 PRO A O 1
ATOM 6036 N N . MET A 1 780 ? 67.696 5.122 -0.207 1.00 47.75 780 MET A N 1
ATOM 6037 C CA . MET A 1 780 ? 67.419 6.359 0.522 1.00 47.75 780 MET A CA 1
ATOM 6038 C C . MET A 1 780 ? 67.198 7.547 -0.426 1.00 47.75 780 MET A C 1
ATOM 6040 O O . MET A 1 780 ? 66.349 8.382 -0.137 1.00 47.75 780 MET A O 1
ATOM 6044 N N . GLN A 1 781 ? 67.867 7.604 -1.584 1.00 60.28 781 GLN A N 1
ATOM 6045 C CA . GLN A 1 781 ? 67.557 8.585 -2.632 1.00 60.28 781 GLN A CA 1
ATOM 6046 C C . GLN A 1 781 ? 66.168 8.358 -3.235 1.00 60.28 781 GLN A C 1
ATOM 6048 O O . GLN A 1 781 ? 65.414 9.321 -3.358 1.00 60.28 781 GLN A O 1
ATOM 6053 N N . ALA A 1 782 ? 65.797 7.109 -3.535 1.00 60.00 782 ALA A N 1
ATOM 6054 C CA . ALA A 1 782 ? 64.450 6.778 -4.005 1.00 60.00 782 ALA A CA 1
ATOM 6055 C C . ALA A 1 782 ? 63.378 7.161 -2.967 1.00 60.00 782 ALA A C 1
ATOM 6057 O O . ALA A 1 782 ? 62.394 7.812 -3.305 1.00 60.00 782 ALA A O 1
ATOM 6058 N N . HIS A 1 783 ? 63.606 6.851 -1.685 1.00 58.78 783 HIS A N 1
ATOM 6059 C CA . HIS A 1 783 ? 62.697 7.242 -0.606 1.00 58.78 783 HIS A CA 1
ATOM 6060 C C . HIS A 1 783 ? 62.611 8.771 -0.445 1.00 58.78 783 HIS A C 1
ATOM 6062 O O . HIS A 1 783 ? 61.522 9.299 -0.270 1.00 58.78 783 HIS A O 1
ATOM 6068 N N . ILE A 1 784 ? 63.720 9.508 -0.580 1.00 60.12 784 ILE A N 1
ATOM 6069 C CA . ILE A 1 784 ? 63.720 10.983 -0.564 1.00 60.12 784 ILE A CA 1
ATOM 6070 C C . ILE A 1 784 ? 62.983 11.569 -1.781 1.00 60.12 784 ILE A C 1
ATOM 6072 O O . ILE A 1 784 ? 62.341 12.609 -1.650 1.00 60.12 784 ILE A O 1
ATOM 6076 N N . GLN A 1 785 ? 63.043 10.941 -2.959 1.00 64.06 785 GLN A N 1
ATOM 6077 C CA . GLN A 1 785 ? 62.264 11.371 -4.128 1.00 64.06 785 GLN A CA 1
ATOM 6078 C C . GLN A 1 785 ? 60.764 11.138 -3.924 1.00 64.06 785 GLN A C 1
ATOM 6080 O O . GLN A 1 785 ? 59.987 12.072 -4.107 1.00 64.06 785 GLN A O 1
ATOM 6085 N N . GLU A 1 786 ? 60.380 9.947 -3.463 1.00 63.66 786 GLU A N 1
ATOM 6086 C CA . GLU A 1 786 ? 59.000 9.602 -3.100 1.00 63.66 786 GLU A CA 1
ATOM 6087 C C . GLU A 1 786 ? 58.449 10.561 -2.031 1.00 63.66 786 GLU A C 1
ATOM 6089 O O . GLU A 1 786 ? 57.377 11.139 -2.199 1.00 63.66 786 GLU A O 1
ATOM 6094 N N . LEU A 1 787 ? 59.219 10.832 -0.970 1.00 59.94 787 LEU A N 1
ATOM 6095 C CA . LEU A 1 787 ? 58.821 11.795 0.054 1.00 59.94 787 LEU A CA 1
ATOM 6096 C C . LEU A 1 787 ? 58.691 13.220 -0.500 1.00 59.94 787 LEU A C 1
ATOM 6098 O O . LEU A 1 787 ? 57.746 13.915 -0.142 1.00 59.94 787 LEU A O 1
ATOM 6102 N N . ASN A 1 788 ? 59.593 13.677 -1.374 1.00 66.12 788 ASN A N 1
ATOM 6103 C CA . ASN A 1 788 ? 59.461 15.004 -1.984 1.00 66.12 788 ASN A CA 1
ATOM 6104 C C . ASN A 1 788 ? 58.227 15.105 -2.896 1.00 66.12 788 ASN A C 1
ATOM 6106 O O . ASN A 1 788 ? 57.591 16.157 -2.908 1.00 66.12 788 ASN A O 1
ATOM 6110 N N . ALA A 1 789 ? 57.858 14.030 -3.601 1.00 64.00 789 ALA A N 1
ATOM 6111 C CA . ALA A 1 789 ? 56.630 13.970 -4.394 1.00 64.00 789 ALA A CA 1
ATOM 6112 C C . ALA A 1 789 ? 55.372 14.018 -3.505 1.00 64.00 789 ALA A C 1
ATOM 6114 O O . ALA A 1 789 ? 54.452 14.789 -3.771 1.00 64.00 789 ALA A O 1
ATOM 6115 N N . GLN A 1 790 ? 55.354 13.263 -2.401 1.00 62.16 790 GLN A N 1
ATOM 6116 C CA . GLN A 1 790 ? 54.268 13.313 -1.415 1.00 62.16 790 GLN A CA 1
ATOM 6117 C C . GLN A 1 790 ? 54.156 14.699 -0.757 1.00 62.16 790 GLN A C 1
ATOM 6119 O O . GLN A 1 790 ? 53.047 15.204 -0.573 1.00 62.16 790 GLN A O 1
ATOM 6124 N N . LEU A 1 791 ? 55.287 15.358 -0.469 1.00 62.56 791 LEU A N 1
ATOM 6125 C CA . LEU A 1 791 ? 55.314 16.738 0.022 1.00 62.56 791 LEU A CA 1
ATOM 6126 C C . LEU A 1 791 ? 54.744 17.713 -1.018 1.00 62.56 791 LEU A C 1
ATOM 6128 O O . LEU A 1 791 ? 53.906 18.538 -0.662 1.00 62.56 791 LEU A O 1
ATOM 6132 N N . SER A 1 792 ? 55.159 17.630 -2.288 1.00 64.38 792 SER A N 1
ATOM 6133 C CA . SER A 1 792 ? 54.672 18.542 -3.332 1.00 64.38 792 SER A CA 1
ATOM 6134 C C . SER A 1 792 ? 53.187 18.346 -3.634 1.00 64.38 792 SER A C 1
ATOM 6136 O O . SER A 1 792 ? 52.482 19.336 -3.816 1.00 64.38 792 SER A O 1
ATOM 6138 N N . PHE A 1 793 ? 52.686 17.108 -3.603 1.00 66.81 793 PHE A N 1
ATOM 6139 C CA . PHE A 1 793 ? 51.253 16.823 -3.703 1.00 66.81 793 PHE A CA 1
ATOM 6140 C C . PHE A 1 793 ? 50.472 17.377 -2.501 1.00 66.81 793 PHE A C 1
ATOM 6142 O O . PHE A 1 793 ? 49.466 18.059 -2.685 1.00 66.81 793 PHE A O 1
ATOM 6149 N N . GLY A 1 794 ? 50.962 17.170 -1.272 1.00 66.12 794 GLY A N 1
ATOM 6150 C CA . GLY A 1 794 ? 50.356 17.744 -0.064 1.00 66.12 794 GLY A CA 1
ATOM 6151 C C . GLY A 1 794 ? 50.275 19.275 -0.109 1.00 66.12 794 GLY A C 1
ATOM 6152 O O . GLY A 1 794 ? 49.240 19.845 0.235 1.00 66.12 794 GLY A O 1
ATOM 6153 N N . TRP A 1 795 ? 51.319 19.940 -0.618 1.00 64.56 795 TRP A N 1
ATOM 6154 C CA . TRP A 1 795 ? 51.296 21.385 -0.862 1.00 64.56 795 TRP A CA 1
ATOM 6155 C C . TRP A 1 795 ? 50.316 21.790 -1.966 1.00 64.56 795 TRP A C 1
ATOM 6157 O O . TRP A 1 795 ? 49.591 22.753 -1.763 1.00 64.56 795 TRP A O 1
ATOM 6167 N N . GLN A 1 796 ? 50.218 21.065 -3.087 1.00 67.56 796 GLN A N 1
ATOM 6168 C CA . GLN A 1 796 ? 49.226 21.366 -4.134 1.00 67.56 796 GLN A CA 1
ATOM 6169 C C . GLN A 1 796 ? 47.778 21.231 -3.638 1.00 67.56 796 GLN A C 1
ATOM 6171 O O . GLN A 1 796 ? 46.945 22.079 -3.956 1.00 67.56 796 GLN A O 1
ATOM 6176 N N . MET A 1 797 ? 47.479 20.213 -2.827 1.00 68.56 797 MET A N 1
ATOM 6177 C CA . MET A 1 797 ? 46.152 20.041 -2.225 1.00 68.56 797 MET A CA 1
ATOM 6178 C C . MET A 1 797 ? 45.829 21.159 -1.221 1.00 68.56 797 MET A C 1
ATOM 6180 O O . MET A 1 797 ? 44.708 21.669 -1.208 1.00 68.56 797 MET A O 1
ATOM 6184 N N . TYR A 1 798 ? 46.810 21.584 -0.416 1.00 70.56 798 TYR A N 1
ATOM 6185 C CA . TYR A 1 798 ? 46.674 22.728 0.493 1.00 70.56 798 TYR A CA 1
ATOM 6186 C C . TYR A 1 798 ? 46.498 24.057 -0.265 1.00 70.56 798 TYR A C 1
ATOM 6188 O O . TYR A 1 798 ? 45.646 24.865 0.097 1.00 70.56 798 TYR A O 1
ATOM 6196 N N . GLU A 1 799 ? 47.247 24.264 -1.350 1.00 70.25 799 GLU A N 1
ATOM 6197 C CA . GLU A 1 799 ? 47.153 25.427 -2.241 1.00 70.25 799 GLU A CA 1
ATOM 6198 C C . GLU A 1 799 ? 45.746 25.532 -2.861 1.00 70.25 799 GLU A C 1
ATOM 6200 O O . GLU A 1 799 ? 45.110 26.583 -2.777 1.00 70.25 799 GLU A O 1
ATOM 6205 N N . GLN A 1 800 ? 45.203 24.424 -3.388 1.00 75.00 800 GLN A N 1
ATOM 6206 C CA . GLN A 1 800 ? 43.823 24.370 -3.886 1.00 75.00 800 GLN A CA 1
ATOM 6207 C C . GLN A 1 800 ? 42.789 24.639 -2.783 1.00 75.00 800 GLN A C 1
ATOM 6209 O O . GLN A 1 800 ? 41.892 25.455 -2.991 1.00 75.00 800 GLN A O 1
ATOM 6214 N N . GLN A 1 801 ? 42.913 24.018 -1.600 1.00 74.81 801 GLN A N 1
ATOM 6215 C CA . GLN A 1 801 ? 42.002 24.312 -0.485 1.00 74.81 801 GLN A CA 1
ATOM 6216 C C . GLN A 1 801 ? 42.070 25.783 -0.050 1.00 74.81 801 GLN A C 1
ATOM 6218 O O . GLN A 1 801 ? 41.033 26.368 0.250 1.00 74.81 801 GLN A O 1
ATOM 6223 N N . SER A 1 802 ? 43.255 26.397 -0.042 1.00 76.06 802 SER A N 1
ATOM 6224 C CA . SER A 1 802 ? 43.442 27.813 0.298 1.00 76.06 802 SER A CA 1
ATOM 6225 C C . SER A 1 802 ? 42.743 28.739 -0.707 1.00 76.06 802 SER A C 1
ATOM 6227 O O . SER A 1 802 ? 42.048 29.677 -0.311 1.00 76.06 802 SER A O 1
ATOM 6229 N N . GLN A 1 803 ? 42.842 28.437 -2.007 1.00 77.19 803 GLN A N 1
ATOM 6230 C CA . GLN A 1 803 ? 42.154 29.179 -3.071 1.00 77.19 803 GLN A CA 1
ATOM 6231 C C . GLN A 1 803 ? 40.623 29.026 -2.987 1.00 77.19 803 GLN A C 1
ATOM 6233 O O . GLN A 1 803 ? 39.899 30.020 -3.075 1.00 77.19 803 GLN A O 1
ATOM 6238 N N . GLU A 1 804 ? 40.127 27.811 -2.735 1.00 76.62 804 GLU A N 1
ATOM 6239 C CA . GLU A 1 804 ? 38.699 27.523 -2.531 1.00 76.62 804 GLU A CA 1
ATOM 6240 C C . GLU A 1 804 ? 38.141 28.268 -1.300 1.00 76.62 804 GLU A C 1
ATOM 6242 O O . GLU A 1 804 ? 37.066 28.868 -1.344 1.00 76.62 804 GLU A O 1
ATOM 6247 N N . LEU A 1 805 ? 38.902 28.298 -0.202 1.00 77.31 805 LEU A N 1
ATOM 6248 C CA . LEU A 1 805 ? 38.542 28.984 1.042 1.00 77.31 805 LEU A CA 1
ATOM 6249 C C . LEU A 1 805 ? 38.534 30.512 0.853 1.00 77.31 805 LEU A C 1
ATOM 6251 O O . LEU A 1 805 ? 37.586 31.177 1.275 1.00 77.31 805 LEU A O 1
ATOM 6255 N N . ALA A 1 806 ? 39.521 31.071 0.143 1.00 76.25 806 ALA A N 1
ATOM 6256 C CA . ALA A 1 806 ? 39.549 32.488 -0.222 1.00 76.25 806 ALA A CA 1
ATOM 6257 C C . ALA A 1 806 ? 38.349 32.891 -1.102 1.00 76.25 806 ALA A C 1
ATOM 6259 O O . ALA A 1 806 ? 37.754 33.953 -0.893 1.00 76.25 806 ALA A O 1
ATOM 6260 N N . ARG A 1 807 ? 37.939 32.024 -2.040 1.00 81.00 807 ARG A N 1
ATOM 6261 C CA . ARG A 1 807 ? 36.723 32.211 -2.843 1.00 81.00 807 ARG A CA 1
ATOM 6262 C C . ARG A 1 807 ? 35.465 32.219 -1.969 1.00 81.00 807 ARG A C 1
ATOM 6264 O O . ARG A 1 807 ? 34.683 33.167 -2.046 1.00 81.00 807 ARG A O 1
ATOM 6271 N N . LEU A 1 808 ? 35.285 31.214 -1.109 1.00 74.69 808 LEU A N 1
ATOM 6272 C CA . LEU A 1 808 ? 34.139 31.135 -0.193 1.00 74.69 808 LEU A CA 1
ATOM 6273 C C . LEU A 1 808 ? 34.079 32.342 0.758 1.00 74.69 808 LEU A C 1
ATOM 6275 O O . LEU A 1 808 ? 32.995 32.854 1.037 1.00 74.69 808 LEU A O 1
ATOM 6279 N N . ALA A 1 809 ? 35.228 32.852 1.213 1.00 81.12 809 ALA A N 1
ATOM 6280 C CA . ALA A 1 809 ? 35.305 34.070 2.018 1.00 81.12 809 ALA A CA 1
ATOM 6281 C C . ALA A 1 809 ? 34.831 35.318 1.248 1.00 81.12 809 ALA A C 1
ATOM 6283 O O . ALA A 1 809 ? 34.090 36.134 1.804 1.00 81.12 809 ALA A O 1
ATOM 6284 N N . ALA A 1 810 ? 35.194 35.447 -0.033 1.00 77.50 810 ALA A N 1
ATOM 6285 C CA . ALA A 1 810 ? 34.738 36.537 -0.894 1.00 77.50 810 ALA A CA 1
ATOM 6286 C C . ALA A 1 810 ? 33.221 36.476 -1.166 1.00 77.50 810 ALA A C 1
ATOM 6288 O O . ALA A 1 810 ? 32.532 37.488 -1.021 1.00 77.50 810 ALA A O 1
ATOM 6289 N N . GLU A 1 811 ? 32.679 35.293 -1.475 1.00 77.56 811 GLU A N 1
ATOM 6290 C CA . GLU A 1 811 ? 31.233 35.084 -1.662 1.00 77.56 811 GLU A CA 1
ATOM 6291 C C . GLU A 1 811 ? 30.450 35.395 -0.365 1.00 77.56 811 GLU A C 1
ATOM 6293 O O . GLU A 1 811 ? 29.430 36.091 -0.386 1.00 77.56 811 GLU A O 1
ATOM 6298 N N . ASN A 1 812 ? 30.974 34.985 0.797 1.00 77.12 812 ASN A N 1
ATOM 6299 C CA . ASN A 1 812 ? 30.389 35.280 2.108 1.00 77.12 812 ASN A CA 1
ATOM 6300 C C . ASN A 1 812 ? 30.415 36.790 2.440 1.00 77.12 812 ASN A C 1
ATOM 6302 O O . ASN A 1 812 ? 29.443 37.333 2.974 1.00 77.12 812 ASN A O 1
ATOM 6306 N N . ALA A 1 813 ? 31.490 37.500 2.078 1.00 80.88 813 ALA A N 1
ATOM 6307 C CA . ALA A 1 813 ? 31.578 38.956 2.200 1.00 80.88 813 ALA A CA 1
ATOM 6308 C C . ALA A 1 813 ? 30.586 39.683 1.269 1.00 80.88 813 ALA A C 1
ATOM 6310 O O . ALA A 1 813 ? 29.950 40.656 1.682 1.00 80.88 813 ALA A O 1
ATOM 6311 N N . GLN A 1 814 ? 30.387 39.189 0.043 1.00 83.12 814 GLN A N 1
ATOM 6312 C CA . GLN A 1 814 ? 29.416 39.747 -0.902 1.00 83.12 814 GLN A CA 1
ATOM 6313 C C . GLN A 1 814 ? 27.963 39.557 -0.429 1.00 83.12 814 GLN A C 1
ATOM 6315 O O . GLN A 1 814 ? 27.146 40.472 -0.567 1.00 83.12 814 GLN A O 1
ATOM 6320 N N . LEU A 1 815 ? 27.635 38.412 0.182 1.00 76.62 815 LEU A N 1
ATOM 6321 C CA . LEU A 1 815 ? 26.319 38.181 0.792 1.00 76.62 815 LEU A CA 1
ATOM 6322 C C . LEU A 1 815 ? 26.071 39.065 2.019 1.00 76.62 815 LEU A C 1
ATOM 6324 O O . LEU A 1 815 ? 24.957 39.564 2.178 1.00 76.62 815 LEU A O 1
ATOM 6328 N N . LYS A 1 816 ? 27.094 39.325 2.846 1.00 82.19 816 LYS A N 1
ATOM 6329 C CA . LYS A 1 816 ? 27.011 40.304 3.947 1.00 82.19 816 LYS A CA 1
ATOM 6330 C C . LYS A 1 816 ? 26.664 41.701 3.426 1.00 82.19 816 LYS A C 1
ATOM 6332 O O . LYS A 1 816 ? 25.696 42.289 3.894 1.00 82.19 816 LYS A O 1
ATOM 6337 N N . LEU A 1 817 ? 27.361 42.174 2.388 1.00 82.69 817 LEU A N 1
ATOM 6338 C CA . LEU A 1 817 ? 27.072 43.470 1.759 1.00 82.69 817 LEU A CA 1
ATOM 6339 C C . LEU A 1 817 ? 25.645 43.553 1.187 1.00 82.69 817 LEU A C 1
ATOM 6341 O O . LEU A 1 817 ? 24.993 44.582 1.347 1.00 82.69 817 LEU A O 1
ATOM 6345 N N . ARG A 1 818 ? 25.125 42.479 0.571 1.00 80.50 818 ARG A N 1
ATOM 6346 C CA . ARG A 1 818 ? 23.717 42.422 0.128 1.00 80.50 818 ARG A CA 1
ATOM 6347 C C . ARG A 1 818 ? 22.729 42.450 1.296 1.00 80.50 818 ARG A C 1
ATOM 6349 O O . ARG A 1 818 ? 21.733 43.164 1.223 1.00 80.50 818 ARG A O 1
ATOM 6356 N N . LEU A 1 819 ? 22.990 41.700 2.368 1.00 80.69 819 LEU A N 1
ATOM 6357 C CA . LEU A 1 819 ? 22.127 41.686 3.552 1.00 80.69 819 LEU A CA 1
ATOM 6358 C C . LEU A 1 819 ? 22.064 43.074 4.213 1.00 80.69 819 LEU A C 1
ATOM 6360 O O . LEU A 1 819 ? 20.980 43.523 4.592 1.00 80.69 819 LEU A O 1
ATOM 6364 N N . ASP A 1 820 ? 23.201 43.764 4.309 1.00 81.12 820 ASP A N 1
ATOM 6365 C CA . ASP A 1 820 ? 23.287 45.125 4.844 1.00 81.12 820 ASP A CA 1
ATOM 6366 C C . ASP A 1 820 ? 22.561 46.145 3.946 1.00 81.12 820 ASP A C 1
ATOM 6368 O O . ASP A 1 820 ? 21.856 47.011 4.465 1.00 81.12 820 ASP A O 1
ATOM 6372 N N . ASP A 1 821 ? 22.649 46.025 2.615 1.00 79.12 821 ASP A N 1
ATOM 6373 C CA . ASP A 1 821 ? 21.968 46.920 1.662 1.00 79.12 821 ASP A CA 1
ATOM 6374 C C . ASP A 1 821 ? 20.433 46.776 1.693 1.00 79.12 821 ASP A C 1
ATOM 6376 O O . ASP A 1 821 ? 19.711 47.776 1.776 1.00 79.12 821 ASP A O 1
ATOM 6380 N N . VAL A 1 822 ? 19.912 45.542 1.740 1.00 77.06 822 VAL A N 1
ATOM 6381 C CA . VAL A 1 822 ? 18.465 45.294 1.907 1.00 77.06 822 VAL A CA 1
ATOM 6382 C C . VAL A 1 822 ? 17.993 45.754 3.297 1.00 77.06 822 VAL A C 1
ATOM 6384 O O . VAL A 1 822 ? 16.938 46.383 3.419 1.00 77.06 822 VAL A O 1
ATOM 6387 N N . THR A 1 823 ? 18.799 45.542 4.347 1.00 78.62 823 THR A N 1
ATOM 6388 C CA . THR A 1 823 ? 18.503 46.037 5.708 1.00 78.62 823 THR A CA 1
ATOM 6389 C C . THR A 1 823 ? 18.447 47.569 5.746 1.00 78.62 823 THR A C 1
ATOM 6391 O O . THR A 1 823 ? 17.520 48.148 6.318 1.00 78.62 823 THR A O 1
ATOM 6394 N N . CYS A 1 824 ? 19.405 48.240 5.102 1.00 74.94 824 CYS A N 1
ATOM 6395 C CA . CYS A 1 824 ? 19.465 49.695 4.990 1.00 74.94 824 CYS A CA 1
ATOM 6396 C C . CYS A 1 824 ? 18.280 50.246 4.180 1.00 74.94 824 CYS A C 1
ATOM 6398 O O . CYS A 1 824 ? 17.651 51.226 4.580 1.00 74.94 824 CYS A O 1
ATOM 6400 N N . SER A 1 825 ? 17.907 49.572 3.088 1.00 69.69 825 SER A N 1
ATOM 6401 C CA . SER A 1 825 ? 16.752 49.921 2.254 1.00 69.69 825 SER A CA 1
ATOM 6402 C C . SER A 1 825 ? 15.423 49.825 3.013 1.00 69.69 825 SER A C 1
ATOM 6404 O O . SER A 1 825 ? 14.569 50.708 2.873 1.00 69.69 825 SER A O 1
ATOM 6406 N N . LEU A 1 826 ? 15.260 48.815 3.876 1.00 69.19 826 LEU A N 1
ATOM 6407 C CA . LEU A 1 826 ? 14.116 48.707 4.786 1.00 69.19 826 LEU A CA 1
ATOM 6408 C C . LEU A 1 826 ? 14.088 49.858 5.806 1.00 69.19 826 LEU A C 1
ATOM 6410 O O . LEU A 1 826 ? 13.081 50.566 5.876 1.00 69.19 826 LEU A O 1
ATOM 6414 N N . GLN A 1 827 ? 15.194 50.130 6.508 1.00 70.94 827 GLN A N 1
ATOM 6415 C CA . GLN A 1 827 ? 15.289 51.252 7.463 1.00 70.94 827 GLN A CA 1
ATOM 6416 C C . GLN A 1 827 ? 15.029 52.619 6.801 1.00 70.94 827 GLN A C 1
ATOM 6418 O O . GLN A 1 827 ? 14.348 53.482 7.361 1.00 70.94 827 GLN A O 1
ATOM 6423 N N . LEU A 1 828 ? 15.519 52.825 5.575 1.00 66.81 828 LEU A N 1
ATOM 6424 C CA . LEU A 1 828 ? 15.285 54.050 4.810 1.00 66.81 828 LEU A CA 1
ATOM 6425 C C . LEU A 1 828 ? 13.799 54.227 4.453 1.00 66.81 828 LEU A C 1
ATOM 6427 O O . LEU A 1 828 ? 13.309 55.356 4.392 1.00 66.81 828 LEU A O 1
ATOM 6431 N N . ASN A 1 829 ? 13.070 53.134 4.225 1.00 61.16 829 ASN A N 1
ATOM 6432 C CA . ASN A 1 829 ? 11.635 53.176 3.958 1.00 61.16 829 ASN A CA 1
ATOM 6433 C C . ASN A 1 829 ? 10.805 53.371 5.242 1.00 61.16 829 ASN A C 1
ATOM 6435 O O . ASN A 1 829 ? 9.851 54.147 5.208 1.00 61.16 829 ASN A O 1
ATOM 6439 N N . GLU A 1 830 ? 11.205 52.809 6.388 1.00 56.97 830 GLU A N 1
ATOM 6440 C CA . GLU A 1 830 ? 10.594 53.129 7.695 1.00 56.97 830 GLU A CA 1
ATOM 6441 C C . GLU A 1 830 ? 10.683 54.633 8.023 1.00 56.97 830 GLU A C 1
ATOM 6443 O O . GLU A 1 830 ? 9.706 55.250 8.466 1.00 56.97 830 GLU A O 1
ATOM 6448 N N . LEU A 1 831 ? 11.830 55.258 7.730 1.00 57.56 831 LEU A N 1
ATOM 6449 C CA . LEU A 1 831 ? 12.028 56.701 7.899 1.00 57.56 831 LEU A CA 1
ATOM 6450 C C . LEU A 1 831 ? 11.119 57.538 6.979 1.00 57.56 831 LEU A C 1
ATOM 6452 O O . LEU A 1 831 ? 10.585 58.556 7.419 1.00 57.56 831 LEU A O 1
ATOM 6456 N N . LYS A 1 832 ? 10.879 57.111 5.730 1.00 54.88 832 LYS A N 1
ATOM 6457 C CA . LYS A 1 832 ? 9.979 57.817 4.788 1.00 54.88 832 LYS A CA 1
ATOM 6458 C C . LYS A 1 832 ? 8.507 57.790 5.218 1.00 54.88 832 LYS A C 1
ATOM 6460 O O . LYS A 1 832 ? 7.769 58.712 4.882 1.00 54.88 832 LYS A O 1
ATOM 6465 N N . VAL A 1 833 ? 8.080 56.770 5.965 1.00 53.84 833 VAL A N 1
ATOM 6466 C CA . VAL A 1 833 ? 6.691 56.607 6.447 1.00 53.84 833 VAL A CA 1
ATOM 6467 C C . VAL A 1 833 ? 6.418 57.422 7.733 1.00 53.84 833 VAL A C 1
ATOM 6469 O O . VAL A 1 833 ? 5.299 57.433 8.245 1.00 53.84 833 VAL A O 1
ATOM 6472 N N . SER A 1 834 ? 7.407 58.173 8.236 1.00 39.38 834 SER A N 1
ATOM 6473 C CA . SER A 1 834 ? 7.338 58.931 9.496 1.00 39.38 834 SER A CA 1
ATOM 6474 C C . SER A 1 834 ? 7.306 60.462 9.283 1.00 39.38 834 SER A C 1
ATOM 6476 O O . SER A 1 834 ? 8.350 61.113 9.343 1.00 39.38 834 SER A O 1
ATOM 6478 N N . PRO A 1 835 ? 6.132 61.097 9.067 1.00 35.78 835 PRO A N 1
ATOM 6479 C CA . PRO A 1 835 ? 6.021 62.522 8.726 1.00 35.78 835 PRO A CA 1
ATOM 6480 C C . PRO A 1 835 ? 6.174 63.477 9.934 1.00 35.78 835 PRO A C 1
ATOM 6482 O O . PRO A 1 835 ? 5.317 64.327 10.177 1.00 35.78 835 PRO A O 1
ATOM 6485 N N . SER A 1 836 ? 7.266 63.377 10.704 1.00 36.28 836 SER A N 1
ATOM 6486 C CA . SER A 1 836 ? 7.581 64.348 11.768 1.00 36.28 836 SER A CA 1
ATOM 6487 C C . SER A 1 836 ? 9.055 64.376 12.203 1.00 36.28 836 SER A C 1
ATOM 6489 O O . SER A 1 836 ? 9.657 63.335 12.441 1.00 36.28 836 SER A O 1
ATOM 6491 N N . SER A 1 837 ? 9.557 65.590 12.470 1.00 34.91 837 SER A N 1
ATOM 6492 C CA . SER A 1 837 ? 10.873 65.948 13.044 1.00 34.91 837 SER A CA 1
ATOM 6493 C C . SER A 1 837 ? 12.105 65.851 12.118 1.00 34.91 837 SER A C 1
ATOM 6495 O O . SER A 1 837 ? 12.533 64.795 11.673 1.00 34.91 837 SER A O 1
ATOM 6497 N N . THR A 1 838 ? 12.725 67.006 11.864 1.00 33.78 838 THR A N 1
ATOM 6498 C CA . THR A 1 838 ? 13.820 67.225 10.898 1.00 33.78 838 THR A CA 1
ATOM 6499 C C . THR A 1 838 ? 15.207 67.304 11.560 1.00 33.78 838 THR A C 1
ATOM 6501 O O . THR A 1 838 ? 16.021 68.150 11.197 1.00 33.78 838 THR A O 1
ATOM 6504 N N . ALA A 1 839 ? 15.479 66.466 12.571 1.00 35.41 839 ALA A N 1
ATOM 6505 C CA . ALA A 1 839 ? 16.618 66.658 13.487 1.00 35.41 839 ALA A CA 1
ATOM 6506 C C . ALA A 1 839 ? 17.663 65.518 13.550 1.00 35.41 839 ALA A C 1
ATOM 6508 O O . ALA A 1 839 ? 18.715 65.709 14.154 1.00 35.41 839 ALA A O 1
ATOM 6509 N N . ALA A 1 840 ? 17.415 64.347 12.949 1.00 32.75 840 ALA A N 1
ATOM 6510 C CA . ALA A 1 840 ? 18.246 63.146 13.153 1.00 32.75 840 ALA A CA 1
ATOM 6511 C C . ALA A 1 840 ? 19.332 62.885 12.079 1.00 32.75 840 ALA A C 1
ATOM 6513 O O . ALA A 1 840 ? 20.095 61.926 12.193 1.00 32.75 840 ALA A O 1
ATOM 6514 N N . ALA A 1 841 ? 19.442 63.729 11.047 1.00 30.62 841 ALA A N 1
ATOM 6515 C CA . ALA A 1 841 ? 20.260 63.499 9.843 1.00 30.62 841 ALA A CA 1
ATOM 6516 C C . ALA A 1 841 ? 21.797 63.631 10.029 1.00 30.62 841 ALA A C 1
ATOM 6518 O O . ALA A 1 841 ? 22.503 64.005 9.097 1.00 30.62 841 ALA A O 1
ATOM 6519 N N . ALA A 1 842 ? 22.324 63.360 11.228 1.00 33.66 842 ALA A N 1
ATOM 6520 C CA . ALA A 1 842 ? 23.722 63.604 11.607 1.00 33.66 842 ALA A CA 1
ATOM 6521 C C . ALA A 1 842 ? 24.446 62.393 12.240 1.00 33.66 842 ALA A C 1
ATOM 6523 O O . ALA A 1 842 ? 25.603 62.518 12.638 1.00 33.66 842 ALA A O 1
ATOM 6524 N N . ALA A 1 843 ? 23.786 61.233 12.362 1.00 31.77 843 ALA A N 1
ATOM 6525 C CA . ALA A 1 843 ? 24.307 60.074 13.104 1.00 31.77 843 ALA A CA 1
ATOM 6526 C C . ALA A 1 843 ? 24.831 58.909 12.236 1.00 31.77 843 ALA A C 1
ATOM 6528 O O . ALA A 1 843 ? 25.486 58.011 12.764 1.00 31.77 843 ALA A O 1
ATOM 6529 N N . ALA A 1 844 ? 24.586 58.917 10.921 1.00 28.08 844 ALA A N 1
ATOM 6530 C CA . ALA A 1 844 ? 25.008 57.855 10.003 1.00 28.08 844 ALA A CA 1
ATOM 6531 C C . ALA A 1 844 ? 26.522 57.915 9.704 1.00 28.08 844 ALA A C 1
ATOM 6533 O O . ALA A 1 844 ? 26.952 58.399 8.657 1.00 28.08 844 ALA A O 1
ATOM 6534 N N . LYS A 1 845 ? 27.349 57.429 10.638 1.00 30.25 845 LYS A N 1
ATOM 6535 C CA . LYS A 1 845 ? 28.760 57.119 10.363 1.00 30.25 845 LYS A CA 1
ATOM 6536 C C . LYS A 1 845 ? 28.859 55.804 9.574 1.00 30.25 845 LYS A C 1
ATOM 6538 O O . LYS A 1 845 ? 28.206 54.841 9.970 1.00 30.25 845 LYS A O 1
ATOM 6543 N N . PRO A 1 846 ? 29.696 55.718 8.524 1.00 34.25 846 PRO A N 1
ATOM 6544 C CA . PRO A 1 846 ? 29.884 54.478 7.778 1.00 34.25 846 PRO A CA 1
ATOM 6545 C C . PRO A 1 846 ? 30.637 53.441 8.624 1.00 34.25 846 PRO A C 1
ATOM 6547 O O . PRO A 1 846 ? 31.824 53.599 8.918 1.00 34.25 846 PRO A O 1
ATOM 6550 N N . VAL A 1 847 ? 29.953 52.361 9.003 1.00 33.91 847 VAL A N 1
ATOM 6551 C CA . VAL A 1 847 ? 30.558 51.191 9.656 1.00 33.91 847 VAL A CA 1
ATOM 6552 C C . VAL A 1 847 ? 31.136 50.287 8.564 1.00 33.91 847 VAL A C 1
ATOM 6554 O O . VAL A 1 847 ? 30.488 49.351 8.118 1.00 33.91 847 VAL A O 1
ATOM 6557 N N . GLY A 1 848 ? 32.334 50.619 8.071 1.00 35.06 848 GLY A N 1
ATOM 6558 C CA . GLY A 1 848 ? 32.909 49.936 6.901 1.00 35.06 848 GLY A CA 1
ATOM 6559 C C . GLY A 1 848 ? 34.429 50.021 6.744 1.00 35.06 848 GLY A C 1
ATOM 6560 O O . GLY A 1 848 ? 34.922 49.865 5.633 1.00 35.06 848 GLY A O 1
ATOM 6561 N N . GLN A 1 849 ? 35.186 50.312 7.812 1.00 36.56 849 GLN A N 1
ATOM 6562 C CA . GLN A 1 849 ? 36.649 50.504 7.725 1.00 36.56 849 GLN A CA 1
ATOM 6563 C C . GLN A 1 849 ? 37.498 49.686 8.715 1.00 36.56 849 GLN A C 1
ATOM 6565 O O . GLN A 1 849 ? 38.717 49.706 8.596 1.00 36.56 849 GLN A O 1
ATOM 6570 N N . THR A 1 850 ? 36.908 48.946 9.660 1.00 35.91 850 THR A N 1
ATOM 6571 C CA . THR A 1 850 ? 37.671 48.210 10.696 1.00 35.91 850 THR A CA 1
ATOM 6572 C C . THR A 1 850 ? 38.016 46.760 10.367 1.00 35.91 850 THR A C 1
ATOM 6574 O O . THR A 1 850 ? 38.809 46.184 11.095 1.00 35.91 850 THR A O 1
ATOM 6577 N N . ASN A 1 851 ? 37.454 46.168 9.307 1.00 38.00 851 ASN A N 1
ATOM 6578 C CA . ASN A 1 851 ? 37.659 44.742 9.000 1.00 38.00 851 ASN A CA 1
ATOM 6579 C C . ASN A 1 851 ? 38.480 44.501 7.719 1.00 38.00 851 ASN A C 1
ATOM 6581 O O . ASN A 1 851 ? 38.878 43.374 7.460 1.00 38.00 851 ASN A O 1
ATOM 6585 N N . VAL A 1 852 ? 38.738 45.533 6.906 1.00 37.06 852 VAL A N 1
ATOM 6586 C CA . VAL A 1 852 ? 39.470 45.393 5.626 1.00 37.06 852 VAL A CA 1
ATOM 6587 C C . VAL A 1 852 ? 40.975 45.174 5.847 1.00 37.06 852 VAL A C 1
ATOM 6589 O O . VAL A 1 852 ? 41.639 44.560 5.016 1.00 37.06 852 VAL A O 1
ATOM 6592 N N . THR A 1 853 ? 41.515 45.634 6.979 1.00 45.12 853 THR A N 1
ATOM 6593 C CA . THR A 1 853 ? 42.937 45.502 7.340 1.00 45.12 853 THR A CA 1
ATOM 6594 C C . THR A 1 853 ? 43.394 44.056 7.475 1.00 45.12 853 THR A C 1
ATOM 6596 O O . THR A 1 853 ? 44.514 43.733 7.092 1.00 45.12 853 THR A O 1
ATOM 6599 N N . ASP A 1 854 ? 42.526 43.187 7.984 1.00 43.47 854 ASP A N 1
ATOM 6600 C CA . ASP A 1 854 ? 42.920 41.846 8.412 1.00 43.47 854 ASP A CA 1
ATOM 6601 C C . ASP A 1 854 ? 42.960 40.890 7.205 1.00 43.47 854 ASP A C 1
ATOM 6603 O O . ASP A 1 854 ? 43.885 40.091 7.070 1.00 43.47 854 ASP A O 1
ATOM 6607 N N . TYR A 1 855 ? 42.046 41.067 6.241 1.00 40.59 855 TYR A N 1
ATOM 6608 C CA . TYR A 1 855 ? 42.119 40.402 4.931 1.00 40.59 855 TYR A CA 1
ATOM 6609 C C . TYR A 1 855 ? 43.305 40.899 4.088 1.00 40.59 855 TYR A C 1
ATOM 6611 O O . TYR A 1 855 ? 43.934 40.111 3.383 1.00 40.59 855 TYR A O 1
ATOM 6619 N N . ALA A 1 856 ? 43.651 42.190 4.180 1.00 45.16 856 ALA A N 1
ATOM 6620 C CA . ALA A 1 856 ? 44.824 42.735 3.497 1.00 45.16 856 ALA A CA 1
ATOM 6621 C C . ALA A 1 856 ? 46.146 42.153 4.040 1.00 45.16 856 ALA A C 1
ATOM 6623 O O . ALA A 1 856 ? 47.102 42.020 3.279 1.00 45.16 856 ALA A O 1
ATOM 6624 N N . ALA A 1 857 ? 46.195 41.768 5.322 1.00 47.50 857 ALA A N 1
ATOM 6625 C CA . ALA A 1 857 ? 47.356 41.103 5.909 1.00 47.50 857 ALA A CA 1
ATOM 6626 C C . ALA A 1 857 ? 47.566 39.690 5.331 1.00 47.50 857 ALA A C 1
ATOM 6628 O O . ALA A 1 857 ? 48.657 39.406 4.839 1.00 47.50 857 ALA A O 1
ATOM 6629 N N . LEU A 1 858 ? 46.524 38.843 5.301 1.00 42.56 858 LEU A N 1
ATOM 6630 C CA . LEU A 1 858 ? 46.616 37.492 4.715 1.00 42.56 858 LEU A CA 1
ATOM 6631 C C . LEU A 1 858 ? 47.019 37.530 3.231 1.00 42.56 858 LEU A C 1
ATOM 6633 O O . LEU A 1 858 ? 47.862 36.747 2.798 1.00 42.56 858 LEU A O 1
ATOM 6637 N N . SER A 1 859 ? 46.467 38.472 2.457 1.00 41.44 859 SER A N 1
ATOM 6638 C CA . SER A 1 859 ? 46.805 38.608 1.033 1.00 41.44 859 SER A CA 1
ATOM 6639 C C . SER A 1 859 ? 48.296 38.885 0.795 1.00 41.44 859 SER A C 1
ATOM 6641 O O . SER A 1 859 ? 48.841 38.424 -0.206 1.00 41.44 859 SER A O 1
ATOM 6643 N N . GLY A 1 860 ? 48.964 39.608 1.702 1.00 50.91 860 GLY A N 1
ATOM 6644 C CA . GLY A 1 860 ? 50.393 39.918 1.592 1.00 50.91 860 GLY A CA 1
ATOM 6645 C C . GLY A 1 860 ? 51.315 38.731 1.896 1.00 50.91 860 GLY A C 1
ATOM 6646 O O . GLY A 1 860 ? 52.408 38.646 1.337 1.00 50.91 860 GLY A O 1
ATOM 6647 N N . GLU A 1 861 ? 50.884 37.785 2.736 1.00 46.75 861 GLU A N 1
ATOM 6648 C CA . GLU A 1 861 ? 51.645 36.550 2.983 1.00 46.75 861 GLU A CA 1
ATOM 6649 C C . GLU A 1 861 ? 51.572 35.590 1.781 1.00 46.75 861 GLU A C 1
ATOM 6651 O O . GLU A 1 861 ? 52.547 34.898 1.485 1.00 46.75 861 GLU A O 1
ATOM 6656 N N . HIS A 1 862 ? 50.462 35.601 1.033 1.00 39.81 862 HIS A N 1
ATOM 6657 C CA . HIS A 1 862 ? 50.293 34.786 -0.175 1.00 39.81 862 HIS A CA 1
ATOM 6658 C C . HIS A 1 862 ? 51.141 35.293 -1.365 1.00 39.81 862 HIS A C 1
ATOM 6660 O O . HIS A 1 862 ? 51.739 34.480 -2.073 1.00 39.81 862 HIS A O 1
ATOM 6666 N N . GLU A 1 863 ? 51.268 36.613 -1.575 1.00 44.31 863 GLU A N 1
ATOM 6667 C CA . GLU A 1 863 ? 52.121 37.166 -2.650 1.00 44.31 863 GLU A CA 1
ATOM 6668 C C . GLU A 1 863 ? 53.606 36.784 -2.481 1.00 44.31 863 GLU A C 1
ATOM 6670 O O . GLU A 1 863 ? 54.267 36.403 -3.450 1.00 44.31 863 GLU A O 1
ATOM 6675 N N . LEU A 1 864 ? 54.120 36.802 -1.244 1.00 49.19 864 LEU A N 1
ATOM 6676 C CA . LEU A 1 864 ? 55.505 36.420 -0.933 1.00 49.19 864 LEU A CA 1
ATOM 6677 C C . LEU A 1 864 ? 55.814 34.944 -1.240 1.00 49.19 864 LEU A C 1
ATOM 6679 O O . LEU A 1 864 ? 56.950 34.611 -1.591 1.00 49.19 864 LEU A O 1
ATOM 6683 N N . LEU A 1 865 ? 54.823 34.055 -1.129 1.00 42.91 865 LEU A N 1
ATOM 6684 C CA . LEU A 1 865 ? 54.989 32.639 -1.462 1.00 42.91 865 LEU A CA 1
ATOM 6685 C C . LEU A 1 865 ? 55.023 32.418 -2.986 1.00 42.91 865 LEU A C 1
ATOM 6687 O O . LEU A 1 865 ? 55.818 31.615 -3.480 1.00 42.91 865 LEU A O 1
ATOM 6691 N N . LEU A 1 866 ? 54.227 33.182 -3.740 1.00 41.53 866 LEU A N 1
ATOM 6692 C CA . LEU A 1 866 ? 54.189 33.136 -5.205 1.00 41.53 866 LEU A CA 1
ATOM 6693 C C . LEU A 1 866 ? 55.492 33.631 -5.855 1.00 41.53 866 LEU A C 1
ATOM 6695 O O . LEU A 1 866 ? 55.966 33.001 -6.806 1.00 41.53 866 LEU A O 1
ATOM 6699 N N . GLU A 1 867 ? 56.130 34.686 -5.329 1.00 51.31 867 GLU A N 1
ATOM 6700 C CA . GLU A 1 867 ? 57.470 35.091 -5.794 1.00 51.31 867 GLU A CA 1
ATOM 6701 C C . GLU A 1 867 ? 58.487 33.948 -5.627 1.00 51.31 867 GLU A C 1
ATOM 6703 O O . GLU A 1 867 ? 59.213 33.619 -6.573 1.00 51.31 867 GLU A O 1
ATOM 6708 N N . LEU A 1 868 ? 58.491 33.289 -4.461 1.00 49.25 868 LEU A N 1
ATOM 6709 C CA . LEU A 1 868 ? 59.407 32.189 -4.136 1.00 49.25 868 LEU A CA 1
ATOM 6710 C C . LEU A 1 868 ? 59.234 30.979 -5.072 1.00 49.25 868 LEU A C 1
ATOM 6712 O O . LEU A 1 868 ? 60.221 30.354 -5.471 1.00 49.25 868 LEU A O 1
ATOM 6716 N N . LEU A 1 869 ? 57.993 30.662 -5.452 1.00 40.41 869 LEU A N 1
ATOM 6717 C CA . LEU A 1 869 ? 57.676 29.600 -6.411 1.00 40.41 869 LEU A CA 1
ATOM 6718 C C . LEU A 1 869 ? 58.133 29.958 -7.835 1.00 40.41 869 LEU A C 1
ATOM 6720 O O . LEU A 1 869 ? 58.694 29.107 -8.533 1.00 40.41 869 LEU A O 1
ATOM 6724 N N . SER A 1 870 ? 57.989 31.222 -8.252 1.00 46.31 870 SER A N 1
ATOM 6725 C CA . SER A 1 870 ? 58.465 31.686 -9.565 1.00 46.31 870 SER A CA 1
ATOM 6726 C C . SER A 1 870 ? 59.992 31.558 -9.720 1.00 46.31 870 SER A C 1
ATOM 6728 O O . SER A 1 870 ? 60.490 31.165 -10.778 1.00 46.31 870 SER A O 1
ATOM 6730 N N . ASP A 1 871 ? 60.740 31.806 -8.640 1.00 60.97 871 ASP A N 1
ATOM 6731 C CA . ASP A 1 871 ? 62.200 31.682 -8.588 1.00 60.97 871 ASP A CA 1
ATOM 6732 C C . ASP A 1 871 ? 62.668 30.207 -8.552 1.00 60.97 871 ASP A C 1
ATOM 6734 O O . ASP A 1 871 ? 63.805 29.899 -8.921 1.00 60.97 871 ASP A O 1
ATOM 6738 N N . GLN A 1 872 ? 61.798 29.255 -8.181 1.00 43.12 872 GLN A N 1
ATOM 6739 C CA . GLN A 1 872 ? 62.061 27.822 -8.380 1.00 43.12 872 GLN A CA 1
ATOM 6740 C C . GLN A 1 872 ? 61.786 27.361 -9.816 1.00 43.12 872 GLN A C 1
ATOM 6742 O O . GLN A 1 872 ? 62.627 26.670 -10.393 1.00 43.12 872 GLN A O 1
ATOM 6747 N N . ASP A 1 873 ? 60.673 27.764 -10.434 1.00 39.09 873 ASP A N 1
ATOM 6748 C CA . ASP A 1 873 ? 60.374 27.389 -11.825 1.00 39.09 873 ASP A CA 1
ATOM 6749 C C . ASP A 1 873 ? 61.428 27.934 -12.811 1.00 39.09 873 ASP A C 1
ATOM 6751 O O . ASP A 1 873 ? 61.865 27.215 -13.715 1.00 39.09 873 ASP A O 1
ATOM 6755 N N . GLN A 1 874 ? 61.962 29.141 -12.583 1.00 45.94 874 GLN A N 1
ATOM 6756 C CA . GLN A 1 874 ? 63.110 29.641 -13.354 1.00 45.94 874 GLN A CA 1
ATOM 6757 C C . GLN A 1 874 ? 64.355 28.745 -13.213 1.00 45.94 874 GLN A C 1
ATOM 6759 O O . GLN A 1 874 ? 65.010 28.444 -14.216 1.00 45.94 874 GLN A O 1
ATOM 6764 N N . LYS A 1 875 ? 64.660 28.242 -12.008 1.00 48.66 875 LYS A N 1
ATOM 6765 C CA . LYS A 1 875 ? 65.778 27.300 -11.786 1.00 48.66 875 LYS A CA 1
ATOM 6766 C C . LYS A 1 875 ? 65.535 25.953 -12.465 1.00 48.66 875 LYS A C 1
ATOM 6768 O O . LYS A 1 875 ? 66.464 25.402 -13.052 1.00 48.66 875 LYS A O 1
ATOM 6773 N N . ILE A 1 876 ? 64.300 25.449 -12.458 1.00 42.97 876 ILE A N 1
ATOM 6774 C CA . ILE A 1 876 ? 63.911 24.213 -13.157 1.00 42.97 876 ILE A CA 1
ATOM 6775 C C . ILE A 1 876 ? 64.021 24.388 -14.681 1.00 42.97 876 ILE A C 1
ATOM 6777 O O . ILE A 1 876 ? 64.514 23.493 -15.372 1.00 42.97 876 ILE A O 1
ATOM 6781 N N . LYS A 1 877 ? 63.633 25.548 -15.224 1.00 43.94 877 LYS A N 1
ATOM 6782 C CA . LYS A 1 877 ? 63.789 25.883 -16.650 1.00 43.94 877 LYS A CA 1
ATOM 6783 C C . LYS A 1 877 ? 65.259 25.994 -17.062 1.00 43.94 877 LYS A C 1
ATOM 6785 O O . LYS A 1 877 ? 65.636 25.430 -18.091 1.00 43.94 877 LYS A O 1
ATOM 6790 N N . GLU A 1 878 ? 66.111 26.621 -16.250 1.00 45.09 878 GLU A N 1
ATOM 6791 C CA . GLU A 1 878 ? 67.554 26.680 -16.522 1.00 45.09 878 GLU A CA 1
ATOM 6792 C C . GLU A 1 878 ? 68.219 25.291 -16.384 1.00 45.09 878 GLU A C 1
ATOM 6794 O O . GLU A 1 878 ? 69.084 24.950 -17.188 1.00 45.09 878 GLU A O 1
ATOM 6799 N N . LEU A 1 879 ? 67.749 24.426 -15.473 1.00 42.12 879 LEU A N 1
ATOM 6800 C CA . LEU A 1 879 ? 68.148 23.010 -15.403 1.00 42.12 879 LEU A CA 1
ATOM 6801 C C . LEU A 1 879 ? 67.753 22.225 -16.664 1.00 42.12 879 LEU A C 1
ATOM 6803 O O . LEU A 1 879 ? 68.601 21.560 -17.259 1.00 42.12 879 LEU A O 1
ATOM 6807 N N . LYS A 1 880 ? 66.506 22.343 -17.143 1.00 43.12 880 LYS A N 1
ATOM 6808 C CA . LYS A 1 880 ? 66.060 21.725 -18.412 1.00 43.12 880 LYS A CA 1
ATOM 6809 C C . LYS A 1 880 ? 66.896 22.206 -19.611 1.00 43.12 880 LYS A C 1
ATOM 6811 O O . LYS A 1 880 ? 67.175 21.438 -20.529 1.00 43.12 880 LYS A O 1
ATOM 6816 N N . LYS A 1 881 ? 67.356 23.458 -19.589 1.00 44.19 881 LYS A N 1
ATOM 6817 C CA . LYS A 1 881 ? 68.240 24.063 -20.601 1.00 44.19 881 LYS A CA 1
ATOM 6818 C C . LYS A 1 881 ? 69.696 23.575 -20.489 1.00 44.19 881 LYS A C 1
ATOM 6820 O O . LYS A 1 881 ? 70.318 23.323 -21.520 1.00 44.19 881 LYS A O 1
ATOM 6825 N N . GLN A 1 882 ? 70.217 23.350 -19.279 1.00 45.78 882 GLN A N 1
ATOM 6826 C CA . GLN A 1 882 ? 71.510 22.680 -19.058 1.00 45.78 882 GLN A CA 1
ATOM 6827 C C . GLN A 1 882 ? 71.477 21.209 -19.506 1.00 45.78 882 GLN A C 1
ATOM 6829 O O . GLN A 1 882 ? 72.420 20.743 -20.139 1.00 45.78 882 GLN A O 1
ATOM 6834 N N . LEU A 1 883 ? 70.375 20.488 -19.270 1.00 42.34 883 LEU A N 1
ATOM 6835 C CA . LEU A 1 883 ? 70.190 19.113 -19.758 1.00 42.34 883 LEU A CA 1
ATOM 6836 C C . LEU A 1 883 ? 70.190 19.042 -21.297 1.00 42.34 883 LEU A C 1
ATOM 6838 O O . LEU A 1 883 ? 70.833 18.157 -21.863 1.00 42.34 883 LEU A O 1
ATOM 6842 N N . ARG A 1 884 ? 69.587 20.032 -21.979 1.00 39.56 884 ARG A N 1
ATOM 6843 C CA . ARG A 1 884 ? 69.705 20.198 -23.442 1.00 39.56 884 ARG A CA 1
ATOM 6844 C C . ARG A 1 884 ? 71.150 20.470 -23.890 1.00 39.56 884 ARG A C 1
ATOM 6846 O O . ARG A 1 884 ? 71.587 19.886 -24.877 1.00 39.56 884 ARG A O 1
ATOM 6853 N N . GLN A 1 885 ? 71.919 21.298 -23.173 1.00 44.09 885 GLN A N 1
ATOM 6854 C CA . GLN A 1 885 ? 73.353 21.492 -23.465 1.00 44.09 885 GLN A CA 1
ATOM 6855 C C . GLN A 1 885 ? 74.170 20.206 -23.260 1.00 44.09 885 GLN A C 1
ATOM 6857 O O . GLN A 1 885 ? 75.072 19.918 -24.046 1.00 44.09 885 GLN A O 1
ATOM 6862 N N . ASN A 1 886 ? 73.800 19.382 -22.280 1.00 43.53 886 ASN A N 1
ATOM 6863 C CA . ASN A 1 886 ? 74.394 18.068 -22.022 1.00 43.53 886 ASN A CA 1
ATOM 6864 C C . ASN A 1 886 ? 73.864 16.950 -22.948 1.00 43.53 886 ASN A C 1
ATOM 6866 O O . ASN A 1 886 ? 74.118 15.778 -22.687 1.00 43.53 886 ASN A O 1
ATOM 6870 N N . HIS A 1 887 ? 73.176 17.302 -24.044 1.00 37.62 887 HIS A N 1
ATOM 6871 C CA . HIS A 1 887 ? 72.731 16.390 -25.108 1.00 37.62 887 HIS A CA 1
ATOM 6872 C C . HIS A 1 887 ? 71.776 15.268 -24.648 1.00 37.62 887 HIS A C 1
ATOM 6874 O O . HIS A 1 887 ? 71.657 14.241 -25.315 1.00 37.62 887 HIS A O 1
ATOM 6880 N N . ILE A 1 888 ? 71.056 15.465 -23.539 1.00 35.44 888 ILE A N 1
ATOM 6881 C CA . ILE A 1 888 ? 70.002 14.542 -23.100 1.00 35.44 888 ILE A CA 1
ATOM 6882 C C . ILE A 1 888 ? 68.693 14.944 -23.806 1.00 35.44 888 ILE A C 1
ATOM 6884 O O . ILE A 1 888 ? 68.238 16.078 -23.617 1.00 35.44 888 ILE A O 1
ATOM 6888 N N . PRO A 1 889 ? 68.094 14.070 -24.640 1.00 33.81 889 PRO A N 1
ATOM 6889 C CA . PRO A 1 889 ? 66.858 14.386 -25.344 1.00 33.81 889 PRO A CA 1
ATOM 6890 C C . PRO A 1 889 ? 65.683 14.473 -24.365 1.00 33.81 889 PRO A C 1
ATOM 6892 O O . PRO A 1 889 ? 65.601 13.727 -23.391 1.00 33.81 889 PRO A O 1
ATOM 6895 N N . VAL A 1 890 ? 64.761 15.388 -24.649 1.00 31.48 890 VAL A N 1
ATOM 6896 C CA . VAL A 1 890 ? 63.493 15.557 -23.930 1.00 31.48 890 VAL A CA 1
ATOM 6897 C C . VAL A 1 890 ? 62.392 15.313 -24.950 1.00 31.48 890 VAL A C 1
ATOM 6899 O O . VAL A 1 890 ? 62.452 15.911 -26.024 1.00 31.48 890 VAL A O 1
ATOM 6902 N N . SER A 1 891 ? 61.443 14.428 -24.633 1.00 30.42 891 SER A N 1
ATOM 6903 C CA . SER A 1 891 ? 60.348 14.087 -25.546 1.00 30.42 891 SER A CA 1
ATOM 6904 C C . SER A 1 891 ? 59.512 15.320 -25.888 1.00 30.42 891 SER A C 1
ATOM 6906 O O . SER A 1 891 ? 59.323 16.200 -25.044 1.00 30.42 891 SER A O 1
ATOM 6908 N N . SER A 1 892 ? 59.038 15.363 -27.126 1.00 28.81 892 SER A N 1
ATOM 6909 C CA . SER A 1 892 ? 57.931 16.205 -27.564 1.00 28.81 892 SER A CA 1
ATOM 6910 C C . SER A 1 892 ? 56.733 15.298 -27.784 1.00 28.81 892 SER A C 1
ATOM 6912 O O . SER A 1 892 ? 56.862 14.290 -28.480 1.00 28.81 892 SER A O 1
ATOM 6914 N N . ASP A 1 893 ? 55.617 15.657 -27.171 1.00 25.14 893 ASP A N 1
ATOM 6915 C CA . ASP A 1 893 ? 54.309 15.075 -27.450 1.00 25.14 893 ASP A CA 1
ATOM 6916 C C . ASP A 1 893 ? 53.704 15.756 -28.704 1.00 25.14 893 ASP A C 1
ATOM 6918 O O . ASP A 1 893 ? 54.396 16.542 -29.358 1.00 25.14 893 ASP A O 1
ATOM 6922 N N . ASP A 1 894 ? 52.434 15.462 -29.000 1.00 25.39 894 ASP A N 1
ATOM 6923 C CA . ASP A 1 894 ? 51.633 15.919 -30.156 1.00 25.39 894 ASP A CA 1
ATOM 6924 C C . ASP A 1 894 ? 51.975 15.268 -31.522 1.00 25.39 894 ASP A C 1
ATOM 6926 O O . ASP A 1 894 ? 53.040 15.495 -32.090 1.00 25.39 894 ASP A O 1
ATOM 6930 N N . ASP A 1 895 ? 51.037 14.462 -32.044 1.00 24.59 895 ASP A N 1
ATOM 6931 C CA . ASP A 1 895 ? 50.525 14.486 -33.435 1.00 24.59 895 ASP A CA 1
ATOM 6932 C C . ASP A 1 895 ? 49.414 13.413 -33.594 1.00 24.59 895 ASP A C 1
ATOM 6934 O O . ASP A 1 895 ? 49.553 12.281 -33.119 1.00 24.59 895 ASP A O 1
ATOM 6938 N N . ASP A 1 896 ? 48.296 13.770 -34.237 1.00 23.09 896 ASP A N 1
ATOM 6939 C CA . ASP A 1 896 ? 47.112 12.915 -34.434 1.00 23.09 896 ASP A CA 1
ATOM 6940 C C . ASP A 1 896 ? 47.193 12.056 -35.715 1.00 23.09 896 ASP A C 1
ATOM 6942 O O . ASP A 1 896 ? 47.598 12.562 -36.759 1.00 23.09 896 ASP A O 1
ATOM 6946 N N . GLU A 1 897 ? 46.661 10.824 -35.702 1.00 22.27 897 GLU A N 1
ATOM 6947 C CA . GLU A 1 897 ? 46.083 10.197 -36.911 1.00 22.27 897 GLU A CA 1
ATOM 6948 C C . GLU A 1 897 ? 44.811 9.390 -36.576 1.00 22.27 897 GLU A C 1
ATOM 6950 O O . GLU A 1 897 ? 44.825 8.435 -35.795 1.00 22.27 897 GLU A O 1
ATOM 6955 N N . GLU A 1 898 ? 43.699 9.770 -37.209 1.00 20.88 898 GLU A N 1
ATOM 6956 C CA . GLU A 1 898 ? 42.533 8.905 -37.420 1.00 20.88 898 GLU A CA 1
ATOM 6957 C C . GLU A 1 898 ? 42.856 7.875 -38.530 1.00 20.88 898 GLU A C 1
ATOM 6959 O O . GLU A 1 898 ? 43.708 8.141 -39.375 1.00 20.88 898 GLU A O 1
ATOM 6964 N N . ASP A 1 899 ? 42.151 6.732 -38.594 1.00 21.91 899 ASP A N 1
ATOM 6965 C CA . ASP A 1 899 ? 41.153 6.468 -39.662 1.00 21.91 899 ASP A CA 1
ATOM 6966 C C . ASP A 1 899 ? 40.748 4.968 -39.828 1.00 21.91 899 ASP A C 1
ATOM 6968 O O . ASP A 1 899 ? 41.497 4.032 -39.560 1.00 21.91 899 ASP A O 1
ATOM 6972 N N . ASN A 1 900 ? 39.521 4.774 -40.321 1.00 20.56 900 ASN A N 1
ATOM 6973 C CA . ASN A 1 900 ? 39.012 3.708 -41.200 1.00 20.56 900 ASN A CA 1
ATOM 6974 C C . ASN A 1 900 ? 39.221 2.178 -40.928 1.00 20.56 900 ASN A C 1
ATOM 6976 O O . ASN A 1 900 ? 40.127 1.536 -41.453 1.00 20.56 900 ASN A O 1
ATOM 6980 N N . ASN A 1 901 ? 38.114 1.565 -40.466 1.00 20.77 901 ASN A N 1
ATOM 6981 C CA . ASN A 1 901 ? 37.213 0.693 -41.271 1.00 20.77 901 ASN A CA 1
ATOM 6982 C C . ASN A 1 901 ? 37.252 -0.862 -41.223 1.00 20.77 901 ASN A C 1
ATOM 6984 O O . ASN A 1 901 ? 38.289 -1.507 -41.151 1.00 20.77 901 ASN A O 1
ATOM 6988 N N . ASN A 1 902 ? 36.051 -1.414 -41.479 1.00 22.34 902 ASN A N 1
ATOM 6989 C CA . ASN A 1 902 ? 35.701 -2.742 -42.020 1.00 22.34 902 ASN A CA 1
ATOM 6990 C C . ASN A 1 902 ? 36.075 -4.032 -41.255 1.00 22.34 902 ASN A C 1
ATOM 6992 O O . ASN A 1 902 ? 37.107 -4.636 -41.533 1.00 22.34 902 ASN A O 1
ATOM 6996 N N . GLU A 1 903 ? 35.103 -4.615 -40.533 1.00 23.50 903 GLU A N 1
ATOM 6997 C CA . GLU A 1 903 ? 34.930 -6.081 -40.536 1.00 23.50 903 GLU A CA 1
ATOM 6998 C C . GLU A 1 903 ? 33.454 -6.536 -40.387 1.00 23.50 903 GLU A C 1
ATOM 7000 O O . GLU A 1 903 ? 32.715 -6.043 -39.538 1.00 23.50 903 GLU A O 1
ATOM 7005 N N . VAL A 1 904 ? 33.062 -7.464 -41.276 1.00 27.81 904 VAL A N 1
ATOM 7006 C CA . VAL A 1 904 ? 31.843 -8.313 -41.375 1.00 27.81 904 VAL A CA 1
ATOM 7007 C C . VAL A 1 904 ? 30.479 -7.730 -40.952 1.00 27.81 904 VAL A C 1
ATOM 7009 O O . VAL A 1 904 ? 30.204 -7.428 -39.789 1.00 27.81 904 VAL A O 1
ATOM 7012 N N . ASP A 1 905 ? 29.547 -7.695 -41.909 1.00 28.47 905 ASP A N 1
ATOM 7013 C CA . ASP A 1 905 ? 28.184 -7.178 -41.751 1.00 28.47 905 ASP A CA 1
ATOM 7014 C C . ASP A 1 905 ? 27.106 -8.283 -41.774 1.00 28.47 905 ASP A C 1
ATOM 7016 O O . ASP A 1 905 ? 27.205 -9.237 -42.544 1.00 28.47 905 ASP A O 1
ATOM 7020 N N . CYS A 1 906 ? 26.095 -8.165 -40.907 1.00 35.88 906 CYS A N 1
ATOM 7021 C CA . CYS A 1 906 ? 25.036 -9.179 -40.703 1.00 35.88 906 CYS A CA 1
ATOM 7022 C C . CYS A 1 906 ? 23.772 -8.653 -39.993 1.00 35.88 906 CYS A C 1
ATOM 7024 O O . CYS A 1 906 ? 22.715 -9.271 -40.068 1.00 35.88 906 CYS A O 1
ATOM 7026 N N . CYS A 1 907 ? 23.882 -7.504 -39.329 1.00 34.72 907 CYS A N 1
ATOM 7027 C CA . CYS A 1 907 ? 22.821 -6.783 -38.638 1.00 34.72 907 CYS A CA 1
ATOM 7028 C C . CYS A 1 907 ? 23.019 -5.306 -38.969 1.00 34.72 907 CYS A C 1
ATOM 7030 O O . CYS A 1 907 ? 24.164 -4.853 -39.016 1.00 34.72 907 CYS A O 1
ATOM 7032 N N . SER A 1 908 ? 21.934 -4.546 -39.143 1.00 44.97 908 SER A N 1
ATOM 7033 C CA . SER A 1 908 ? 22.043 -3.107 -39.416 1.00 44.97 908 SER A CA 1
ATOM 7034 C C . SER A 1 908 ? 22.893 -2.395 -38.344 1.00 44.97 908 SER A C 1
ATOM 7036 O O . SER A 1 908 ? 22.946 -2.854 -37.195 1.00 44.97 908 SER A O 1
ATOM 7038 N N . PRO A 1 909 ? 23.523 -1.243 -38.651 1.00 40.97 909 PRO A N 1
ATOM 7039 C CA . PRO A 1 909 ? 24.300 -0.487 -37.662 1.00 40.97 909 PRO A CA 1
ATOM 7040 C C . PRO A 1 909 ? 23.512 -0.108 -36.394 1.00 40.97 909 PRO A C 1
ATOM 7042 O O . PRO A 1 909 ? 24.113 0.126 -35.347 1.00 40.97 909 PRO A O 1
ATOM 7045 N N . GLY A 1 910 ? 22.175 -0.074 -36.472 1.00 45.84 910 GLY A N 1
ATOM 7046 C CA . GLY A 1 910 ? 21.291 -0.015 -35.307 1.00 45.84 910 GLY A CA 1
ATOM 7047 C C . GLY A 1 910 ? 21.197 -1.358 -34.578 1.00 45.84 910 GLY A C 1
ATOM 7048 O O . GLY A 1 910 ? 21.549 -1.439 -33.406 1.00 45.84 910 GLY A O 1
ATOM 7049 N N . ALA A 1 911 ? 20.793 -2.435 -35.259 1.00 50.72 911 ALA A N 1
ATOM 7050 C CA . ALA A 1 911 ? 20.610 -3.754 -34.641 1.00 50.72 911 ALA A CA 1
ATOM 7051 C C . ALA A 1 911 ? 21.881 -4.292 -33.945 1.00 50.72 911 ALA A C 1
ATOM 7053 O O . ALA A 1 911 ? 21.783 -4.882 -32.868 1.00 50.72 911 ALA A O 1
ATOM 7054 N N . LYS A 1 912 ? 23.083 -4.019 -34.485 1.00 53.19 912 LYS A N 1
ATOM 7055 C CA . LYS A 1 912 ? 24.352 -4.300 -33.783 1.00 53.19 912 LYS A CA 1
ATOM 7056 C C . LYS A 1 912 ? 24.479 -3.502 -32.479 1.00 53.19 912 LYS A C 1
ATOM 7058 O O . LYS A 1 912 ? 24.773 -4.085 -31.438 1.00 53.19 912 LYS A O 1
ATOM 7063 N N . ALA A 1 913 ? 24.221 -2.192 -32.514 1.00 59.06 913 ALA A N 1
ATOM 7064 C CA . ALA A 1 913 ? 24.279 -1.332 -31.331 1.00 59.06 913 ALA A CA 1
ATOM 7065 C C . ALA A 1 913 ? 23.236 -1.730 -30.268 1.00 59.06 913 ALA A C 1
ATOM 7067 O O . ALA A 1 913 ? 23.558 -1.742 -29.080 1.00 59.06 913 ALA A O 1
ATOM 7068 N N . ALA A 1 914 ? 22.029 -2.130 -30.683 1.00 61.47 914 ALA A N 1
ATOM 7069 C CA . ALA A 1 914 ? 20.991 -2.664 -29.804 1.00 61.47 914 ALA A CA 1
ATOM 7070 C C . ALA A 1 914 ? 21.440 -3.958 -29.109 1.00 61.47 914 ALA A C 1
ATOM 7072 O O . ALA A 1 914 ? 21.436 -4.026 -27.882 1.00 61.47 914 ALA A O 1
ATOM 7073 N N . ALA A 1 915 ? 21.898 -4.963 -29.863 1.00 64.00 915 ALA A N 1
ATOM 7074 C CA . ALA A 1 915 ? 22.392 -6.218 -29.291 1.00 64.00 915 ALA A CA 1
ATOM 7075 C C . ALA A 1 915 ? 23.587 -5.989 -28.344 1.00 64.00 915 ALA A C 1
ATOM 7077 O O . ALA A 1 915 ? 23.674 -6.591 -27.274 1.00 64.00 915 ALA A O 1
ATOM 7078 N N . GLU A 1 916 ? 24.489 -5.067 -28.689 1.00 67.00 916 GLU A N 1
ATOM 7079 C CA . GLU A 1 916 ? 25.653 -4.739 -27.867 1.00 67.00 916 GLU A CA 1
ATOM 7080 C C . GLU A 1 916 ? 25.282 -3.968 -26.586 1.00 67.00 916 GLU A C 1
ATOM 7082 O O . GLU A 1 916 ? 25.866 -4.230 -25.530 1.00 67.00 916 GLU A O 1
ATOM 7087 N N . LYS A 1 917 ? 24.261 -3.096 -26.626 1.00 67.12 917 LYS A N 1
ATOM 7088 C CA . LYS A 1 917 ? 23.627 -2.505 -25.431 1.00 67.12 917 LYS A CA 1
ATOM 7089 C C . LYS A 1 917 ? 22.975 -3.576 -24.558 1.00 67.12 917 LYS A C 1
ATOM 7091 O O . LYS A 1 917 ? 23.279 -3.637 -23.368 1.00 67.12 917 LYS A O 1
ATOM 7096 N N . LEU A 1 918 ? 22.120 -4.429 -25.126 1.00 75.00 918 LEU A N 1
ATOM 7097 C CA . LEU A 1 918 ? 21.411 -5.490 -24.401 1.00 75.00 918 LEU A CA 1
ATOM 7098 C C . LEU A 1 918 ? 22.405 -6.426 -23.690 1.00 75.00 918 LEU A C 1
ATOM 7100 O O . LEU A 1 918 ? 22.276 -6.669 -22.489 1.00 75.00 918 LEU A O 1
ATOM 7104 N N . ARG A 1 919 ? 23.493 -6.829 -24.356 1.00 76.50 919 ARG A N 1
ATOM 7105 C CA . ARG A 1 919 ? 24.603 -7.574 -23.734 1.00 76.50 919 ARG A CA 1
ATOM 7106 C C . ARG A 1 919 ? 25.279 -6.777 -22.608 1.00 76.50 919 ARG A C 1
ATOM 7108 O O . ARG A 1 919 ? 25.431 -7.261 -21.481 1.00 76.50 919 ARG A O 1
ATOM 7115 N N . ARG A 1 920 ? 25.662 -5.523 -22.883 1.00 69.50 920 ARG A N 1
ATOM 7116 C CA . ARG A 1 920 ? 26.400 -4.640 -21.958 1.00 69.50 920 ARG A CA 1
ATOM 7117 C C . ARG A 1 920 ? 25.635 -4.343 -20.667 1.00 69.50 920 ARG A C 1
ATOM 7119 O O . ARG A 1 920 ? 26.232 -4.473 -19.594 1.00 69.50 920 ARG A O 1
ATOM 7126 N N . TYR A 1 921 ? 24.362 -3.966 -20.783 1.00 71.00 921 TYR A N 1
ATOM 7127 C CA . TYR A 1 921 ? 23.518 -3.471 -19.692 1.00 71.00 921 TYR A CA 1
ATOM 7128 C C . TYR A 1 921 ? 22.629 -4.542 -19.064 1.00 71.00 921 TYR A C 1
ATOM 7130 O O . TYR A 1 921 ? 22.417 -4.484 -17.860 1.00 71.00 921 TYR A O 1
ATOM 7138 N N . LEU A 1 922 ? 22.149 -5.528 -19.833 1.00 78.56 922 LEU A N 1
ATOM 7139 C CA . LEU A 1 922 ? 21.168 -6.523 -19.369 1.00 78.56 922 LEU A CA 1
ATOM 7140 C C . LEU A 1 922 ? 21.679 -7.961 -19.382 1.00 78.56 922 LEU A C 1
ATOM 7142 O O . LEU A 1 922 ? 21.086 -8.812 -18.723 1.00 78.56 922 LEU A O 1
ATOM 7146 N N . GLY A 1 923 ? 22.771 -8.238 -20.099 1.00 82.44 923 GLY A N 1
ATOM 7147 C CA . GLY A 1 923 ? 23.270 -9.603 -20.272 1.00 82.44 923 GLY A CA 1
ATOM 7148 C C . GLY A 1 923 ? 22.271 -10.478 -21.014 1.00 82.44 923 GLY A C 1
ATOM 7149 O O . GLY A 1 923 ? 21.923 -11.554 -20.543 1.00 82.44 923 GLY A O 1
ATOM 7150 N N . LEU A 1 924 ? 21.775 -9.965 -22.138 1.00 83.69 924 LEU A N 1
ATOM 7151 C CA . LEU A 1 924 ? 21.071 -10.741 -23.150 1.00 83.69 924 LEU A CA 1
ATOM 7152 C C . LEU A 1 924 ? 21.970 -10.883 -24.378 1.00 83.69 924 LEU A C 1
ATOM 7154 O O . LEU A 1 924 ? 22.597 -9.904 -24.795 1.00 83.69 924 LEU A O 1
ATOM 7158 N N . VAL A 1 925 ? 22.015 -12.080 -24.958 1.00 85.31 925 VAL A N 1
ATOM 7159 C CA . VAL A 1 925 ? 22.685 -12.373 -26.236 1.00 85.31 925 VAL A CA 1
ATOM 7160 C C . VAL A 1 925 ? 21.741 -13.187 -27.130 1.00 85.31 925 VAL A C 1
ATOM 7162 O O . VAL A 1 925 ? 20.965 -13.977 -26.593 1.00 85.31 925 VAL A O 1
ATOM 7165 N N . PRO A 1 926 ? 21.753 -12.996 -28.468 1.00 81.69 926 PRO A N 1
ATOM 7166 C CA . PRO A 1 926 ? 20.914 -13.777 -29.378 1.00 81.69 926 PRO A CA 1
ATOM 7167 C C . PRO A 1 926 ? 21.167 -15.284 -29.254 1.00 81.69 926 PRO A C 1
ATOM 7169 O O . PRO A 1 926 ? 22.311 -15.723 -29.344 1.00 81.69 926 PRO A O 1
ATOM 7172 N N . SER A 1 927 ? 20.104 -16.074 -29.073 1.00 74.12 927 SER A N 1
ATOM 7173 C CA . SER A 1 927 ? 20.191 -17.529 -28.899 1.00 74.12 927 SER A CA 1
ATOM 7174 C C . SER A 1 927 ? 19.863 -18.277 -30.189 1.00 74.12 927 SER A C 1
ATOM 7176 O O . SER A 1 927 ? 18.727 -18.718 -30.406 1.00 74.12 927 SER A O 1
ATOM 7178 N N . GLY A 1 928 ? 20.884 -18.434 -31.031 1.00 62.12 928 GLY A N 1
ATOM 7179 C CA . GLY A 1 928 ? 20.803 -19.138 -32.309 1.00 62.12 928 GLY A CA 1
ATOM 7180 C C . GLY A 1 928 ? 20.526 -18.222 -33.503 1.00 62.12 928 GLY A C 1
ATOM 7181 O O . GLY A 1 928 ? 20.794 -17.022 -33.472 1.00 62.12 928 GLY A O 1
ATOM 7182 N N . ALA A 1 929 ? 20.029 -18.817 -34.587 1.00 55.41 929 ALA A N 1
ATOM 7183 C CA . ALA A 1 929 ? 19.625 -18.086 -35.784 1.00 55.41 929 ALA A CA 1
ATOM 7184 C C . ALA A 1 929 ? 18.334 -17.269 -35.554 1.00 55.41 929 ALA A C 1
ATOM 7186 O O . ALA A 1 929 ? 17.707 -17.328 -34.495 1.00 55.41 929 ALA A O 1
ATOM 7187 N N . ARG A 1 930 ? 17.929 -16.508 -36.579 1.00 55.03 930 ARG A N 1
ATOM 7188 C CA . ARG A 1 930 ? 16.628 -15.822 -36.644 1.00 55.03 930 ARG A CA 1
ATOM 7189 C C . ARG A 1 930 ? 15.485 -16.818 -36.376 1.00 55.03 930 ARG A C 1
ATOM 7191 O O . ARG A 1 930 ? 15.624 -18.004 -36.678 1.00 55.03 930 ARG A O 1
ATOM 7198 N N . LEU A 1 931 ? 14.371 -16.346 -35.811 1.00 65.38 931 LEU A N 1
ATOM 7199 C CA . LEU A 1 931 ? 13.226 -17.161 -35.359 1.00 65.38 931 LEU A CA 1
ATOM 7200 C C . LEU A 1 931 ? 12.349 -17.717 -36.510 1.00 65.38 931 LEU A C 1
ATOM 7202 O O . LEU A 1 931 ? 11.119 -17.715 -36.448 1.00 65.38 931 LEU A O 1
ATOM 7206 N N . ASP A 1 932 ? 13.009 -18.207 -37.556 1.00 64.19 932 ASP A N 1
ATOM 7207 C CA . ASP A 1 932 ? 12.431 -18.688 -38.811 1.00 64.19 932 ASP A CA 1
ATOM 7208 C C . ASP A 1 932 ? 12.091 -20.194 -38.733 1.00 64.19 932 ASP A C 1
ATOM 7210 O O . ASP A 1 932 ? 11.257 -20.691 -39.489 1.00 64.19 932 ASP A O 1
ATOM 7214 N N . SER A 1 933 ? 12.727 -20.926 -37.808 1.00 71.50 933 SER A N 1
ATOM 7215 C CA . SER A 1 933 ? 12.525 -22.358 -37.549 1.00 71.50 933 SER A CA 1
ATOM 7216 C C . SER A 1 933 ? 12.000 -22.595 -36.129 1.00 71.50 933 SER A C 1
ATOM 7218 O O . SER A 1 933 ? 12.730 -22.423 -35.152 1.00 71.50 933 SER A O 1
ATOM 7220 N N . THR A 1 934 ? 10.733 -22.996 -36.023 1.00 85.19 934 THR A N 1
ATOM 7221 C CA . THR A 1 934 ? 10.027 -23.281 -34.762 1.00 85.19 934 THR A CA 1
ATOM 7222 C C . THR A 1 934 ? 9.058 -24.458 -34.944 1.00 85.19 934 THR A C 1
ATOM 7224 O O . THR A 1 934 ? 8.857 -24.937 -36.061 1.00 85.19 934 THR A O 1
ATOM 7227 N N . GLY A 1 935 ? 8.381 -24.888 -33.874 1.00 84.94 935 GLY A N 1
ATOM 7228 C CA . GLY A 1 935 ? 7.331 -25.921 -33.922 1.00 84.94 935 GLY A CA 1
ATOM 7229 C C . GLY A 1 935 ? 6.012 -25.513 -34.607 1.00 84.94 935 GLY A C 1
ATOM 7230 O O . GLY A 1 935 ? 5.006 -26.225 -34.484 1.00 84.94 935 GLY A O 1
ATOM 7231 N N . TYR A 1 936 ? 5.964 -24.355 -35.273 1.00 90.31 936 TYR A N 1
ATOM 7232 C CA . TYR A 1 936 ? 4.771 -23.837 -35.946 1.00 90.31 936 TYR A CA 1
ATOM 7233 C C . TYR A 1 936 ? 4.234 -24.788 -37.029 1.00 90.31 936 TYR A C 1
ATOM 7235 O O . TYR A 1 936 ? 4.990 -25.397 -37.783 1.00 90.31 936 TYR A O 1
ATOM 7243 N N . SER A 1 937 ? 2.908 -24.875 -37.145 1.00 85.56 937 SER A N 1
ATOM 7244 C CA . SER A 1 937 ? 2.226 -25.590 -38.228 1.00 85.56 937 SER A CA 1
ATOM 7245 C C . SER A 1 937 ? 0.986 -24.820 -38.687 1.00 85.56 937 SER A C 1
ATOM 7247 O O . SER A 1 937 ? 0.368 -24.111 -37.899 1.00 85.56 937 SER A O 1
ATOM 7249 N N . GLU A 1 938 ? 0.589 -25.004 -39.948 1.00 84.75 938 GLU A N 1
ATOM 7250 C CA . GLU A 1 938 ? -0.742 -24.610 -40.451 1.00 84.75 938 GLU A CA 1
ATOM 7251 C C . GLU A 1 938 ? -1.834 -25.625 -40.029 1.00 84.75 938 GLU A C 1
ATOM 7253 O O . GLU A 1 938 ? -3.020 -25.426 -40.286 1.00 84.75 938 GLU A O 1
ATOM 7258 N N . GLU A 1 939 ? -1.461 -26.735 -39.379 1.00 85.62 939 GLU A N 1
ATOM 7259 C CA . GLU A 1 939 ? -2.412 -27.674 -38.779 1.00 85.62 939 GLU A CA 1
ATOM 7260 C C . GLU A 1 939 ? -3.026 -27.112 -37.490 1.00 85.62 939 GLU A C 1
ATOM 7262 O O . GLU A 1 939 ? -2.338 -26.543 -36.642 1.00 85.62 939 GLU A O 1
ATOM 7267 N N . TYR A 1 940 ? -4.332 -27.331 -37.314 1.00 87.75 940 TYR A N 1
ATOM 7268 C CA . TYR A 1 940 ? -5.040 -26.943 -36.095 1.00 87.75 940 TYR A CA 1
ATOM 7269 C C . TYR A 1 940 ? -4.515 -27.678 -34.860 1.00 87.75 940 TYR A C 1
ATOM 7271 O O . TYR A 1 940 ? -4.405 -28.907 -34.878 1.00 87.75 940 TYR A O 1
ATOM 7279 N N . ILE A 1 941 ? -4.306 -26.944 -33.763 1.00 91.06 941 ILE A N 1
ATOM 7280 C CA . ILE A 1 941 ? -3.991 -27.542 -32.459 1.00 91.06 941 ILE A CA 1
ATOM 7281 C C . ILE A 1 941 ? -5.084 -28.513 -31.989 1.00 91.06 941 ILE A C 1
ATOM 7283 O O . ILE A 1 941 ? -6.262 -28.386 -32.340 1.00 91.06 941 ILE A O 1
ATOM 7287 N N . THR A 1 942 ? -4.683 -29.482 -31.170 1.00 83.69 942 THR A N 1
ATOM 7288 C CA . THR A 1 942 ? -5.540 -30.571 -30.675 1.00 83.69 942 THR A CA 1
ATOM 7289 C C . THR A 1 942 ? -5.950 -30.402 -29.212 1.00 83.69 942 THR A C 1
ATOM 7291 O O . THR A 1 942 ? -6.990 -30.910 -28.802 1.00 83.69 942 THR A O 1
ATOM 7294 N N . GLN A 1 943 ? -5.152 -29.662 -28.444 1.00 88.56 943 GLN A N 1
ATOM 7295 C CA . GLN A 1 943 ? -5.313 -29.363 -27.018 1.00 88.56 943 GLN A CA 1
ATOM 7296 C C . GLN A 1 943 ? -4.681 -27.986 -26.740 1.00 88.56 943 GLN A C 1
ATOM 7298 O O . GLN A 1 943 ? -3.740 -27.596 -27.429 1.00 88.56 943 GLN A O 1
ATOM 7303 N N . SER A 1 944 ? -5.146 -27.226 -25.740 1.00 91.25 944 SER A N 1
ATOM 7304 C CA . SER A 1 944 ? -4.628 -25.857 -25.526 1.00 91.25 944 SER A CA 1
ATOM 7305 C C . SER A 1 944 ? -3.138 -25.818 -25.156 1.00 91.25 944 SER A C 1
ATOM 7307 O O . SER A 1 944 ? -2.436 -24.877 -25.520 1.00 91.25 944 SER A O 1
ATOM 7309 N N . SER A 1 945 ? -2.630 -26.871 -24.506 1.00 90.62 945 SER A N 1
ATOM 7310 C CA . SER A 1 945 ? -1.212 -27.018 -24.160 1.00 90.62 945 SER A CA 1
ATOM 7311 C C . SER A 1 945 ? -0.279 -27.118 -25.369 1.00 90.62 945 SER A C 1
ATOM 7313 O O . SER A 1 945 ? 0.921 -26.923 -25.198 1.00 90.62 945 SER A O 1
ATOM 7315 N N . ASP A 1 946 ? -0.800 -27.360 -26.579 1.00 92.12 946 ASP A N 1
ATOM 7316 C CA . ASP A 1 946 ? -0.013 -27.330 -27.820 1.00 92.12 946 ASP A CA 1
ATOM 7317 C C . ASP A 1 946 ? 0.545 -25.923 -28.130 1.00 92.12 946 ASP A C 1
ATOM 7319 O O . ASP A 1 946 ? 1.420 -25.806 -28.981 1.00 92.12 946 ASP A O 1
ATOM 7323 N N . LEU A 1 947 ? 0.059 -24.859 -27.469 1.00 95.44 947 LEU A N 1
ATOM 7324 C CA . LEU A 1 947 ? 0.581 -23.488 -27.595 1.00 95.44 947 LEU A CA 1
ATOM 7325 C C . LEU A 1 947 ? 1.446 -23.031 -26.411 1.00 95.44 947 LEU A C 1
ATOM 7327 O O . LEU A 1 947 ? 1.841 -21.864 -26.375 1.00 95.44 947 LEU A O 1
ATOM 7331 N N . ASN A 1 948 ? 1.758 -23.910 -25.456 1.00 95.38 948 ASN A N 1
ATOM 7332 C CA . ASN A 1 948 ? 2.718 -23.572 -24.408 1.00 95.38 948 ASN A CA 1
ATOM 7333 C C . ASN A 1 948 ? 4.128 -23.406 -25.015 1.00 95.38 948 ASN A C 1
ATOM 7335 O O . ASN A 1 948 ? 4.489 -24.123 -25.948 1.00 95.38 948 ASN A O 1
ATOM 7339 N N . CYS A 1 949 ? 4.921 -22.467 -24.501 1.00 94.12 949 CYS A N 1
ATOM 7340 C CA . CYS A 1 949 ? 6.290 -22.223 -24.954 1.00 94.12 949 CYS A CA 1
ATOM 7341 C C . CYS A 1 949 ? 7.131 -21.603 -23.831 1.00 94.12 949 CYS A C 1
ATOM 7343 O O . CYS A 1 949 ? 6.825 -20.512 -23.356 1.00 94.12 949 CYS A O 1
ATOM 7345 N N . ASP A 1 950 ? 8.196 -22.304 -23.447 1.00 90.06 950 ASP A N 1
ATOM 7346 C CA . ASP A 1 950 ? 9.223 -21.889 -22.479 1.00 90.06 950 ASP A CA 1
ATOM 7347 C C . ASP A 1 950 ? 10.459 -21.263 -23.154 1.00 90.06 950 ASP A C 1
ATOM 7349 O O . ASP A 1 950 ? 11.435 -20.943 -22.493 1.00 90.06 950 ASP A O 1
ATOM 7353 N N . PHE A 1 951 ? 10.449 -21.157 -24.488 1.00 91.38 951 PHE A N 1
ATOM 7354 C CA . PHE A 1 951 ? 11.554 -20.744 -25.364 1.00 91.38 951 PHE A CA 1
ATOM 7355 C C . PHE A 1 951 ? 12.870 -21.539 -25.250 1.00 91.38 951 PHE A C 1
ATOM 7357 O O . PHE A 1 951 ? 13.704 -21.420 -26.155 1.00 91.38 951 PHE A O 1
ATOM 7364 N N . GLU A 1 952 ? 13.041 -22.400 -24.247 1.00 88.06 952 GLU A N 1
ATOM 7365 C CA . GLU A 1 952 ? 14.140 -23.360 -24.108 1.00 88.06 952 GLU A CA 1
ATOM 7366 C C . GLU A 1 952 ? 14.178 -24.315 -25.307 1.00 88.06 952 GLU A C 1
ATOM 7368 O O . GLU A 1 952 ? 15.195 -24.430 -25.994 1.00 88.06 952 GLU A O 1
ATOM 7373 N N . HIS A 1 953 ? 13.035 -24.923 -25.643 1.00 85.94 953 HIS A N 1
ATOM 7374 C CA . HIS A 1 953 ? 12.908 -25.865 -26.759 1.00 85.94 953 HIS A CA 1
ATOM 7375 C C . HIS A 1 953 ? 12.139 -25.238 -27.928 1.00 85.94 953 HIS A C 1
ATOM 7377 O O . HIS A 1 953 ? 10.994 -25.603 -28.197 1.00 85.94 953 HIS A O 1
ATOM 7383 N N . ILE A 1 954 ? 12.762 -24.302 -28.653 1.00 86.38 954 ILE A N 1
ATOM 7384 C CA . ILE A 1 954 ? 12.104 -23.528 -29.727 1.00 86.38 954 ILE A CA 1
ATOM 7385 C C . ILE A 1 954 ? 11.483 -24.393 -30.849 1.00 86.38 954 ILE A C 1
ATOM 7387 O O . ILE A 1 954 ? 10.430 -24.050 -31.384 1.00 86.38 954 ILE A O 1
ATOM 7391 N N . GLU A 1 955 ? 12.062 -25.568 -31.115 1.00 84.25 955 GLU A N 1
ATOM 7392 C CA . GLU A 1 955 ? 11.540 -26.629 -32.000 1.00 84.25 955 GLU A CA 1
ATOM 7393 C C . GLU A 1 955 ? 10.133 -27.127 -31.601 1.00 84.25 955 GLU A C 1
ATOM 7395 O O . GLU A 1 955 ? 9.398 -27.670 -32.423 1.00 84.25 955 GLU A O 1
ATOM 7400 N N . SER A 1 956 ? 9.749 -26.972 -30.328 1.00 86.31 956 SER A N 1
ATOM 7401 C CA . SER A 1 956 ? 8.435 -27.360 -29.794 1.00 86.31 956 SER A CA 1
ATOM 7402 C C . SER A 1 956 ? 7.442 -26.195 -29.729 1.00 86.31 956 SER A C 1
ATOM 7404 O O . SER A 1 956 ? 6.230 -26.412 -29.781 1.00 86.31 956 SER A O 1
ATOM 7406 N N . CYS A 1 957 ? 7.939 -24.956 -29.672 1.00 91.94 957 CYS A N 1
ATOM 7407 C CA . CYS A 1 957 ? 7.117 -23.759 -29.574 1.00 91.94 957 CYS A CA 1
ATOM 7408 C C . CYS A 1 957 ? 6.316 -23.547 -30.861 1.00 91.94 957 CYS A C 1
ATOM 7410 O O . CYS A 1 957 ? 6.859 -23.162 -31.895 1.00 91.94 957 CYS A O 1
ATOM 7412 N N . ARG A 1 958 ? 4.997 -23.743 -30.791 1.00 93.69 958 ARG A N 1
ATOM 7413 C CA . ARG A 1 958 ? 4.067 -23.630 -31.927 1.00 93.69 958 ARG A CA 1
ATOM 7414 C C . ARG A 1 958 ? 3.740 -22.186 -32.345 1.00 93.69 958 ARG A C 1
ATOM 7416 O O . ARG A 1 958 ? 2.596 -21.884 -32.688 1.00 93.69 958 ARG A O 1
ATOM 7423 N N . TRP A 1 959 ? 4.731 -21.301 -32.338 1.00 93.88 959 TRP A N 1
ATOM 7424 C CA . TRP A 1 959 ? 4.619 -19.866 -32.628 1.00 93.88 959 TRP A CA 1
ATOM 7425 C C . TRP A 1 959 ? 5.705 -19.420 -33.619 1.00 93.88 959 TRP A C 1
ATOM 7427 O O . TRP A 1 959 ? 6.742 -20.072 -33.701 1.00 93.88 959 TRP A O 1
ATOM 7437 N N . ARG A 1 960 ? 5.500 -18.325 -34.361 1.00 90.69 960 ARG A N 1
ATOM 7438 C CA . ARG A 1 960 ? 6.502 -17.759 -35.290 1.00 90.69 960 ARG A CA 1
ATOM 7439 C C . ARG A 1 960 ? 6.405 -16.238 -35.430 1.00 90.69 960 ARG A C 1
ATOM 7441 O O . ARG A 1 960 ? 5.390 -15.649 -35.063 1.00 90.69 960 ARG A O 1
ATOM 7448 N N . ASN A 1 961 ? 7.414 -15.632 -36.057 1.00 87.88 961 ASN A N 1
ATOM 7449 C CA . ASN A 1 961 ? 7.333 -14.258 -36.557 1.00 87.88 961 ASN A CA 1
ATOM 7450 C C . ASN A 1 961 ? 6.371 -14.142 -37.753 1.00 87.88 961 ASN A C 1
ATOM 7452 O O . ASN A 1 961 ? 6.139 -15.096 -38.511 1.00 87.88 961 ASN A O 1
ATOM 7456 N N . VAL A 1 962 ? 5.832 -12.941 -37.941 1.00 84.69 962 VAL A N 1
ATOM 7457 C CA . VAL A 1 962 ? 5.092 -12.540 -39.143 1.00 84.69 962 VAL A CA 1
ATOM 7458 C C . VAL A 1 962 ? 6.074 -11.933 -40.144 1.00 84.69 962 VAL A C 1
ATOM 7460 O O . VAL A 1 962 ? 6.983 -11.205 -39.768 1.00 84.69 962 VAL A O 1
ATOM 7463 N N . GLU A 1 963 ? 5.926 -12.250 -41.431 1.00 71.44 963 GLU A N 1
ATOM 7464 C CA . GLU A 1 963 ? 6.844 -11.727 -42.446 1.00 71.44 963 GLU A CA 1
ATOM 7465 C C . GLU A 1 963 ? 6.645 -10.215 -42.654 1.00 71.44 963 GLU A C 1
ATOM 7467 O O . GLU A 1 963 ? 5.518 -9.712 -42.720 1.00 71.44 963 GLU A O 1
ATOM 7472 N N . ASN A 1 964 ? 7.770 -9.502 -42.767 1.00 58.16 964 ASN A N 1
ATOM 7473 C CA . ASN A 1 964 ? 7.837 -8.045 -42.872 1.00 58.16 964 ASN A CA 1
ATOM 7474 C C . ASN A 1 964 ? 6.971 -7.520 -44.035 1.00 58.16 964 ASN A C 1
ATOM 7476 O O . ASN A 1 964 ? 7.081 -7.989 -45.169 1.00 58.16 964 ASN A O 1
ATOM 7480 N N . GLY A 1 965 ? 6.158 -6.491 -43.769 1.00 52.00 965 GLY A N 1
ATOM 7481 C CA . GLY A 1 965 ? 5.257 -5.875 -44.758 1.00 52.00 965 GLY A CA 1
ATOM 7482 C C . GLY A 1 965 ? 3.758 -6.129 -44.540 1.00 52.00 965 GLY A C 1
ATOM 7483 O O . GLY A 1 965 ? 2.940 -5.711 -45.363 1.00 52.00 965 GLY A O 1
ATOM 7484 N N . HIS A 1 966 ? 3.370 -6.769 -43.432 1.00 53.75 966 HIS A N 1
ATOM 7485 C CA . HIS A 1 966 ? 1.971 -7.105 -43.114 1.00 53.75 966 HIS A CA 1
ATOM 7486 C C . HIS A 1 966 ? 1.418 -6.428 -41.843 1.00 53.75 966 HIS A C 1
ATOM 7488 O O . HIS A 1 966 ? 0.477 -6.929 -41.228 1.00 53.75 966 HIS A O 1
ATOM 7494 N N . GLY A 1 967 ? 1.968 -5.263 -41.481 1.00 50.69 967 GLY A N 1
ATOM 7495 C CA . GLY A 1 967 ? 1.754 -4.628 -40.169 1.00 50.69 967 GLY A CA 1
ATOM 7496 C C . GLY A 1 967 ? 2.801 -5.042 -39.127 1.00 50.69 967 GLY A C 1
ATOM 7497 O O . GLY A 1 967 ? 2.539 -4.955 -37.929 1.00 50.69 967 GLY A O 1
ATOM 7498 N N . ASP A 1 968 ? 3.940 -5.516 -39.631 1.00 51.06 968 ASP A N 1
ATOM 7499 C CA . ASP A 1 968 ? 5.174 -5.863 -38.937 1.00 51.06 968 ASP A CA 1
ATOM 7500 C C . ASP A 1 968 ? 6.330 -5.266 -39.762 1.00 51.06 968 ASP A C 1
ATOM 7502 O O . ASP A 1 968 ? 6.318 -5.353 -41.004 1.00 51.06 968 ASP A O 1
ATOM 7506 N N . ASP A 1 969 ? 7.262 -4.611 -39.076 1.00 66.56 969 ASP A N 1
ATOM 7507 C CA . ASP A 1 969 ? 8.480 -3.989 -39.608 1.00 66.56 969 ASP A CA 1
ATOM 7508 C C . ASP A 1 969 ? 9.714 -4.229 -38.708 1.00 66.56 969 ASP A C 1
ATOM 7510 O O . ASP A 1 969 ? 10.742 -3.560 -38.859 1.00 66.56 969 ASP A O 1
ATOM 7514 N N . ASN A 1 970 ? 9.635 -5.191 -37.778 1.00 74.62 970 ASN A N 1
ATOM 7515 C CA . ASN A 1 970 ? 10.729 -5.587 -36.892 1.00 74.62 970 ASN A CA 1
ATOM 7516 C C . ASN A 1 970 ? 10.457 -6.965 -36.272 1.00 74.62 970 ASN A C 1
ATOM 7518 O O . ASN A 1 970 ? 9.481 -7.129 -35.555 1.00 74.62 970 ASN A O 1
ATOM 7522 N N . ASP A 1 971 ? 11.349 -7.937 -36.452 1.00 81.44 971 ASP A N 1
ATOM 7523 C CA . ASP A 1 971 ? 11.127 -9.285 -35.914 1.00 81.44 971 ASP A CA 1
ATOM 7524 C C . ASP A 1 971 ? 11.156 -9.330 -34.368 1.00 81.44 971 ASP A C 1
ATOM 7526 O O . ASP A 1 971 ? 11.797 -8.507 -33.707 1.00 81.44 971 ASP A O 1
ATOM 7530 N N . TRP A 1 972 ? 10.566 -10.374 -33.776 1.00 87.50 972 TRP A N 1
ATOM 7531 C CA . TRP A 1 972 ? 11.010 -10.845 -32.463 1.00 87.50 972 TRP A CA 1
ATOM 7532 C C . TRP A 1 972 ? 12.309 -11.644 -32.595 1.00 87.50 972 TRP A C 1
ATOM 7534 O O . TRP A 1 972 ? 12.484 -12.435 -33.529 1.00 87.50 972 TRP A O 1
ATOM 7544 N N . TYR A 1 973 ? 13.193 -11.493 -31.610 1.00 86.12 973 TYR A N 1
ATOM 7545 C CA . TYR A 1 973 ? 14.481 -12.182 -31.532 1.00 86.12 973 TYR A CA 1
ATOM 7546 C C . TYR A 1 973 ? 14.549 -13.032 -30.263 1.00 86.12 973 TYR A C 1
ATOM 7548 O O . TYR A 1 973 ? 14.280 -12.535 -29.169 1.00 86.12 973 TYR A O 1
ATOM 7556 N N . ARG A 1 974 ? 14.955 -14.300 -30.390 1.00 89.44 974 ARG A N 1
ATOM 7557 C CA . ARG A 1 974 ? 15.253 -15.163 -29.239 1.00 89.44 974 ARG A CA 1
ATOM 7558 C C . ARG A 1 974 ? 16.562 -14.703 -28.617 1.00 89.44 974 ARG A C 1
ATOM 7560 O O . ARG A 1 974 ? 17.600 -14.711 -29.276 1.00 89.44 974 ARG A O 1
ATOM 7567 N N . MET A 1 975 ? 16.515 -14.320 -27.353 1.00 88.38 975 MET A N 1
ATOM 7568 C CA . MET A 1 975 ? 17.683 -14.042 -26.531 1.00 88.38 975 MET A CA 1
ATOM 7569 C C . MET A 1 975 ? 17.798 -15.111 -25.449 1.00 88.38 975 MET A C 1
ATOM 7571 O O . MET A 1 975 ? 16.823 -15.773 -25.098 1.00 8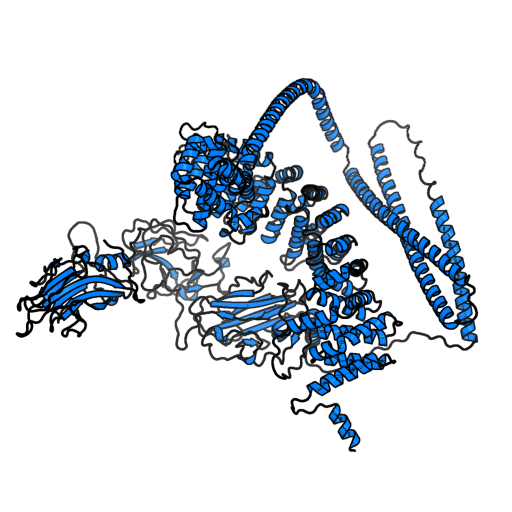8.38 975 MET A O 1
ATOM 7575 N N . VAL A 1 976 ? 18.993 -15.247 -24.900 1.00 90.38 976 VAL A N 1
ATOM 7576 C CA . VAL A 1 976 ? 19.266 -16.041 -23.706 1.00 90.38 976 VAL A CA 1
ATOM 7577 C C . VAL A 1 976 ? 19.873 -15.145 -22.627 1.00 90.38 976 VAL A C 1
ATOM 7579 O O . VAL A 1 976 ? 20.580 -14.169 -22.919 1.00 90.38 976 VAL A O 1
ATOM 7582 N N . LYS A 1 977 ? 19.518 -15.416 -21.368 1.00 89.00 977 LYS A N 1
ATOM 7583 C CA . LYS A 1 977 ? 19.965 -14.659 -20.199 1.00 89.00 977 LYS A CA 1
ATOM 7584 C C . LYS A 1 977 ? 21.357 -15.114 -19.756 1.00 89.00 977 LYS A C 1
ATOM 7586 O O . LYS A 1 977 ? 21.522 -15.760 -18.723 1.00 89.00 977 LYS A O 1
ATOM 7591 N N . GLN A 1 978 ? 22.346 -14.664 -20.523 1.00 82.94 978 GLN A N 1
ATOM 7592 C CA . GLN A 1 978 ? 23.791 -14.827 -20.338 1.00 82.94 978 GLN A CA 1
ATOM 7593 C C . GLN A 1 978 ? 24.293 -14.780 -18.908 1.00 82.94 978 GLN A C 1
ATOM 7595 O O . GLN A 1 978 ? 25.251 -15.475 -18.554 1.00 82.94 978 GLN A O 1
ATOM 7600 N N . ASP A 1 979 ? 23.685 -13.927 -18.094 1.00 78.56 979 ASP A N 1
ATOM 7601 C CA . ASP A 1 979 ? 24.187 -13.677 -16.769 1.00 78.56 979 ASP A CA 1
ATOM 7602 C C . ASP A 1 979 ? 23.140 -13.411 -15.707 1.00 78.56 979 ASP A C 1
ATOM 7604 O O . ASP A 1 979 ? 22.006 -13.028 -15.977 1.00 78.56 979 ASP A O 1
ATOM 7608 N N . ALA A 1 980 ? 23.574 -13.487 -14.455 1.00 75.50 980 ALA A N 1
ATOM 7609 C CA . ALA A 1 980 ? 22.805 -12.970 -13.336 1.00 75.50 980 ALA A CA 1
ATOM 7610 C C . ALA A 1 980 ? 22.981 -11.451 -13.130 1.00 75.50 980 ALA A C 1
ATOM 7612 O O . ALA A 1 980 ? 22.863 -10.968 -11.997 1.00 75.50 980 ALA A O 1
ATOM 7613 N N . LYS A 1 981 ? 23.255 -10.665 -14.188 1.00 73.25 981 LYS A N 1
ATOM 7614 C CA . LYS A 1 981 ? 23.284 -9.197 -14.082 1.00 73.25 981 LYS A CA 1
ATOM 7615 C C . LYS A 1 981 ? 21.852 -8.747 -13.868 1.00 73.25 981 LYS A C 1
ATOM 7617 O O . LYS A 1 981 ? 21.008 -8.964 -14.743 1.00 73.25 981 LYS A O 1
ATOM 7622 N N . ARG A 1 982 ? 21.586 -8.169 -12.695 1.00 68.94 982 ARG A N 1
ATOM 7623 C CA . ARG A 1 982 ? 20.262 -7.662 -12.350 1.00 68.94 982 ARG A CA 1
ATOM 7624 C C . ARG A 1 982 ? 19.843 -6.629 -13.395 1.00 68.94 982 ARG A C 1
ATOM 7626 O O . ARG A 1 982 ? 20.631 -5.753 -13.748 1.00 68.94 982 ARG A O 1
ATOM 7633 N N . TRP A 1 983 ? 18.629 -6.755 -13.913 1.00 77.06 983 TRP A N 1
ATOM 7634 C CA . TRP A 1 983 ? 18.056 -5.734 -14.782 1.00 77.06 983 TRP A CA 1
ATOM 7635 C C . TRP A 1 983 ? 17.750 -4.477 -13.950 1.00 77.06 983 TRP A C 1
ATOM 7637 O O . TRP A 1 983 ? 17.269 -4.623 -12.822 1.00 77.06 983 TRP A O 1
ATOM 7647 N N . PRO A 1 984 ? 18.043 -3.261 -14.456 1.00 66.19 984 PRO A N 1
ATOM 7648 C CA . PRO A 1 984 ? 17.753 -2.017 -13.744 1.00 66.19 984 PRO A CA 1
ATOM 7649 C C . PRO A 1 984 ? 16.283 -1.921 -13.330 1.00 66.19 984 PRO A C 1
ATOM 7651 O O . PRO A 1 984 ? 15.410 -2.412 -14.045 1.00 66.19 984 PRO A O 1
ATOM 7654 N N . ALA A 1 985 ? 15.994 -1.242 -12.217 1.00 64.25 985 ALA A N 1
ATOM 7655 C CA . ALA A 1 985 ? 14.637 -1.138 -11.670 1.00 64.25 985 ALA A CA 1
ATOM 7656 C C . ALA A 1 985 ? 13.621 -0.502 -12.643 1.00 64.25 985 ALA A C 1
ATOM 7658 O O . ALA A 1 985 ? 12.427 -0.798 -12.570 1.00 64.25 985 ALA A O 1
ATOM 7659 N N . VAL A 1 986 ? 14.094 0.313 -13.596 1.00 65.56 986 VAL A N 1
ATOM 7660 C CA . VAL A 1 986 ? 13.273 0.886 -14.675 1.00 65.56 986 VAL A CA 1
ATOM 7661 C C . VAL A 1 986 ? 12.755 -0.159 -15.679 1.00 65.56 986 VAL A C 1
ATOM 7663 O O . VAL A 1 986 ? 11.802 0.114 -16.405 1.00 65.56 986 VAL A O 1
ATOM 7666 N N . ILE A 1 987 ? 13.347 -1.359 -15.731 1.00 70.12 987 ILE A N 1
ATOM 7667 C CA . ILE A 1 987 ? 12.848 -2.478 -16.539 1.00 70.12 987 ILE A CA 1
ATOM 7668 C C . ILE A 1 987 ? 11.859 -3.253 -15.689 1.00 70.12 987 ILE A C 1
ATOM 7670 O O . ILE A 1 987 ? 12.203 -4.116 -14.874 1.00 70.12 987 ILE A O 1
ATOM 7674 N N . ARG A 1 988 ? 10.597 -2.865 -15.825 1.00 63.84 988 ARG A N 1
ATOM 7675 C CA . ARG A 1 988 ? 9.559 -3.297 -14.901 1.00 63.84 988 ARG A CA 1
ATOM 7676 C C . ARG A 1 988 ? 9.082 -4.705 -15.282 1.00 63.84 988 ARG A C 1
ATOM 7678 O O . ARG A 1 988 ? 8.937 -4.983 -16.474 1.00 63.84 988 ARG A O 1
ATOM 7685 N N . PRO A 1 989 ? 8.869 -5.590 -14.289 1.00 61.00 989 PRO A N 1
ATOM 7686 C CA . PRO A 1 989 ? 8.677 -5.273 -12.869 1.00 61.00 989 PRO A CA 1
ATOM 7687 C C . PRO A 1 989 ? 9.884 -5.619 -11.966 1.00 61.00 989 PRO A C 1
ATOM 7689 O O . PRO A 1 989 ? 9.713 -6.204 -10.899 1.00 61.00 989 PRO A O 1
ATOM 7692 N N . ALA A 1 990 ? 11.103 -5.232 -12.366 1.00 59.09 990 ALA A N 1
ATOM 7693 C CA . ALA A 1 990 ? 12.312 -5.131 -11.525 1.00 59.09 990 ALA A CA 1
ATOM 7694 C C . ALA A 1 990 ? 12.852 -6.422 -10.859 1.00 59.09 990 ALA A C 1
ATOM 7696 O O . ALA A 1 990 ? 13.851 -6.378 -10.128 1.00 59.09 990 ALA A O 1
ATOM 7697 N N . TYR A 1 991 ? 12.256 -7.581 -11.147 1.00 73.31 991 TYR A N 1
ATOM 7698 C CA . TYR A 1 991 ? 12.928 -8.876 -11.034 1.00 73.31 991 TYR A CA 1
ATOM 7699 C C . TYR A 1 991 ? 13.613 -9.209 -12.368 1.00 73.31 991 TYR A C 1
ATOM 7701 O O . TYR A 1 991 ? 13.215 -8.749 -13.438 1.00 73.31 991 TYR A O 1
ATOM 7709 N N . THR A 1 992 ? 14.680 -9.993 -12.293 1.00 78.56 992 THR A N 1
ATOM 7710 C CA . THR A 1 992 ? 15.514 -10.378 -13.440 1.00 78.56 992 THR A CA 1
ATOM 7711 C C . THR A 1 992 ? 15.201 -11.827 -13.822 1.00 78.56 992 THR A C 1
ATOM 7713 O O . THR A 1 992 ? 15.010 -12.620 -12.896 1.00 78.56 992 THR A O 1
ATOM 7716 N N . PRO A 1 993 ? 15.179 -12.198 -15.118 1.00 82.50 993 PRO A N 1
ATOM 7717 C CA . PRO A 1 993 ? 15.096 -13.605 -15.502 1.00 82.50 993 PRO A CA 1
ATOM 7718 C C . PRO A 1 993 ? 16.257 -14.422 -14.889 1.00 82.50 993 PRO A C 1
ATOM 7720 O O . PRO A 1 993 ? 17.339 -13.858 -14.670 1.00 82.50 993 PRO A O 1
ATOM 7723 N N . PRO A 1 994 ? 16.070 -15.726 -14.608 1.00 82.00 994 PRO A N 1
ATOM 7724 C CA . PRO A 1 994 ? 17.152 -16.627 -14.203 1.00 82.00 994 PRO A CA 1
ATOM 7725 C C . PRO A 1 994 ? 18.317 -16.632 -15.204 1.00 82.00 994 PRO A C 1
ATOM 7727 O O . PRO A 1 994 ? 18.111 -16.393 -16.392 1.00 82.00 994 PRO A O 1
ATOM 7730 N N . GLN A 1 995 ? 19.543 -16.940 -14.764 1.00 84.75 995 GLN A N 1
ATOM 7731 C CA . GLN A 1 995 ? 20.633 -17.164 -15.723 1.00 84.75 995 GLN A CA 1
ATOM 7732 C C . GLN A 1 995 ? 20.328 -18.411 -16.565 1.00 84.75 995 GLN A C 1
ATOM 7734 O O . GLN A 1 995 ? 20.012 -19.463 -16.012 1.00 84.75 995 GLN A O 1
ATOM 7739 N N . GLY A 1 996 ? 20.476 -18.295 -17.883 1.00 85.56 996 GLY A N 1
ATOM 7740 C CA . GLY A 1 996 ? 20.203 -19.352 -18.854 1.00 85.56 996 GLY A CA 1
ATOM 7741 C C . GLY A 1 996 ? 18.766 -19.380 -19.382 1.00 85.56 996 GLY A C 1
ATOM 7742 O O . GLY A 1 996 ? 18.541 -20.077 -20.363 1.00 85.56 996 GLY A O 1
ATOM 7743 N N . ASN A 1 997 ? 17.828 -18.608 -18.807 1.00 88.12 997 ASN A N 1
ATOM 7744 C CA . ASN A 1 997 ? 16.460 -18.517 -19.338 1.00 88.12 997 ASN A CA 1
ATOM 7745 C C . ASN A 1 997 ? 16.478 -17.955 -20.765 1.00 88.12 997 ASN A C 1
ATOM 7747 O O . ASN A 1 997 ? 17.069 -16.897 -21.025 1.00 88.12 997 ASN A O 1
ATOM 7751 N N . HIS A 1 998 ? 15.786 -18.635 -21.667 1.00 91.44 998 HIS A N 1
ATOM 7752 C CA . HIS A 1 998 ? 15.477 -18.154 -23.001 1.00 91.44 998 HIS A CA 1
ATOM 7753 C C . HIS A 1 998 ? 14.211 -17.304 -22.989 1.00 91.44 998 HIS A C 1
ATOM 7755 O O . HIS A 1 998 ? 13.220 -17.648 -22.367 1.00 91.44 998 HIS A O 1
ATOM 7761 N N . LEU A 1 999 ? 14.229 -16.194 -23.721 1.00 90.94 999 LEU A N 1
ATOM 7762 C CA . LEU A 1 999 ? 13.085 -15.291 -23.847 1.00 90.94 999 LEU A CA 1
ATOM 7763 C C . LEU A 1 999 ? 13.097 -14.611 -25.214 1.00 90.94 999 LEU A C 1
ATOM 7765 O O . LEU A 1 999 ? 14.137 -14.541 -25.874 1.00 90.94 999 LEU A O 1
ATOM 7769 N N . ILE A 1 1000 ? 11.957 -14.088 -25.657 1.00 91.38 1000 ILE A N 1
ATOM 7770 C CA . ILE A 1 1000 ? 11.887 -13.292 -26.891 1.00 91.38 1000 ILE A CA 1
ATOM 7771 C C . ILE A 1 1000 ? 11.854 -11.800 -26.580 1.00 91.38 1000 ILE A C 1
ATOM 7773 O O . ILE A 1 1000 ? 11.236 -11.374 -25.607 1.00 91.38 1000 ILE A O 1
ATOM 7777 N N . ILE A 1 1001 ? 12.519 -11.002 -27.416 1.00 87.56 1001 ILE A N 1
ATOM 7778 C CA . ILE A 1 1001 ? 12.594 -9.541 -27.302 1.00 87.56 1001 ILE A CA 1
ATOM 7779 C C . ILE A 1 1001 ? 12.270 -8.868 -28.641 1.00 87.56 1001 ILE A C 1
ATOM 7781 O O . ILE A 1 1001 ? 12.658 -9.369 -29.698 1.00 87.56 1001 ILE A O 1
ATOM 7785 N N . ALA A 1 1002 ? 11.614 -7.709 -28.594 1.00 85.31 1002 ALA A N 1
ATOM 7786 C CA . ALA A 1 1002 ? 11.470 -6.804 -29.735 1.00 85.31 1002 ALA A CA 1
ATOM 7787 C C . ALA A 1 1002 ? 11.447 -5.336 -29.272 1.00 85.31 1002 ALA A C 1
ATOM 7789 O O . ALA A 1 1002 ? 10.932 -5.021 -28.197 1.00 85.31 1002 ALA A O 1
ATOM 7790 N N . GLY A 1 1003 ? 12.026 -4.428 -30.063 1.00 76.44 1003 GLY A N 1
ATOM 7791 C CA . GLY A 1 1003 ? 12.193 -3.015 -29.698 1.00 76.44 1003 GLY A CA 1
ATOM 7792 C C . GLY A 1 1003 ? 12.907 -2.177 -30.762 1.00 76.44 1003 GLY A C 1
ATOM 7793 O O . GLY A 1 1003 ? 13.406 -2.723 -31.745 1.00 76.44 1003 GLY A O 1
ATOM 7794 N N . SER A 1 1004 ? 12.951 -0.854 -30.568 1.00 67.31 1004 SER A N 1
ATOM 7795 C CA . SER A 1 1004 ? 13.453 0.117 -31.560 1.00 67.31 1004 SER A CA 1
ATOM 7796 C C . SER A 1 1004 ? 14.821 0.713 -31.201 1.00 67.31 1004 SER A C 1
ATOM 7798 O O . SER A 1 1004 ? 15.115 0.969 -30.031 1.00 67.31 1004 SER A O 1
ATOM 7800 N N . GLU A 1 1005 ? 15.636 1.001 -32.223 1.00 55.44 1005 GLU A N 1
ATOM 7801 C CA . GLU A 1 1005 ? 16.842 1.838 -32.122 1.00 55.44 1005 GLU A CA 1
ATOM 7802 C C . GLU A 1 1005 ? 16.522 3.284 -32.518 1.00 55.44 1005 GLU A C 1
ATOM 7804 O O . GLU A 1 1005 ? 15.860 3.551 -33.521 1.00 55.44 1005 GLU A O 1
ATOM 7809 N N . ASN A 1 1006 ? 17.071 4.230 -31.757 1.00 50.00 1006 ASN A N 1
ATOM 7810 C CA . ASN A 1 1006 ? 16.681 5.643 -31.735 1.00 50.00 1006 ASN A CA 1
ATOM 7811 C C . ASN A 1 1006 ? 17.165 6.479 -32.953 1.00 50.00 1006 ASN A C 1
ATOM 7813 O O . ASN A 1 1006 ? 17.648 7.597 -32.787 1.00 50.00 1006 ASN A O 1
ATOM 7817 N N . LYS A 1 1007 ? 17.144 5.911 -34.170 1.00 44.62 1007 LYS A N 1
ATOM 7818 C CA . LYS A 1 1007 ? 17.825 6.443 -35.373 1.00 44.62 1007 LYS A CA 1
ATOM 7819 C C . LYS A 1 1007 ? 16.985 6.487 -36.658 1.00 44.62 1007 LYS A C 1
ATOM 7821 O O . LYS A 1 1007 ? 17.458 7.046 -37.644 1.00 44.62 1007 LYS A O 1
ATOM 7826 N N . GLY A 1 1008 ? 15.792 5.886 -36.686 1.00 47.19 1008 GLY A N 1
ATOM 7827 C CA . GLY A 1 1008 ? 15.009 5.732 -37.923 1.00 47.19 1008 GLY A CA 1
ATOM 7828 C C . GLY A 1 1008 ? 13.885 6.751 -38.145 1.00 47.19 1008 GLY A C 1
ATOM 7829 O O . GLY A 1 1008 ? 13.589 7.085 -39.289 1.00 47.19 1008 GLY A O 1
ATOM 7830 N N . GLY A 1 1009 ? 13.207 7.203 -37.082 1.00 45.78 1009 GLY A N 1
ATOM 7831 C CA . GLY A 1 1009 ? 11.931 7.937 -37.190 1.00 45.78 1009 GLY A CA 1
ATOM 7832 C C . GLY A 1 1009 ? 10.761 7.099 -37.740 1.00 45.78 1009 GLY A C 1
ATOM 7833 O O . GLY A 1 1009 ? 9.647 7.596 -37.881 1.00 45.78 1009 GLY A O 1
ATOM 7834 N N . GLN A 1 1010 ? 11.005 5.825 -38.048 1.00 54.09 1010 GLN A N 1
ATOM 7835 C CA . GLN A 1 1010 ? 9.993 4.817 -38.338 1.00 54.09 1010 GLN A CA 1
ATOM 7836 C C . GLN A 1 1010 ? 9.514 4.202 -37.016 1.00 54.09 1010 GLN A C 1
ATOM 7838 O O . GLN A 1 1010 ? 10.230 4.238 -36.013 1.00 54.09 1010 GLN A O 1
ATOM 7843 N N . GLN A 1 1011 ? 8.287 3.681 -37.002 1.00 58.34 1011 GLN A N 1
ATOM 7844 C CA . GLN A 1 1011 ? 7.829 2.848 -35.889 1.00 58.34 1011 GLN A CA 1
ATOM 7845 C C . GLN A 1 1011 ? 8.566 1.502 -35.945 1.00 58.34 1011 GLN A C 1
ATOM 7847 O O . GLN A 1 1011 ? 9.193 1.182 -36.953 1.00 58.34 1011 GLN A O 1
ATOM 7852 N N . ALA A 1 1012 ? 8.527 0.745 -34.851 1.00 69.62 1012 ALA A N 1
ATOM 7853 C CA . ALA A 1 1012 ? 8.950 -0.650 -34.865 1.00 69.62 1012 ALA A CA 1
ATOM 7854 C C . ALA A 1 1012 ? 7.845 -1.501 -34.242 1.00 69.62 1012 ALA A C 1
ATOM 7856 O O . ALA A 1 1012 ? 7.441 -1.276 -33.097 1.00 69.62 1012 ALA A O 1
ATOM 7857 N N . THR A 1 1013 ? 7.344 -2.451 -35.018 1.00 78.38 1013 THR A N 1
ATOM 7858 C CA . THR A 1 1013 ? 6.190 -3.288 -34.709 1.00 78.38 1013 THR A CA 1
ATOM 7859 C C . THR A 1 1013 ? 6.530 -4.739 -35.003 1.00 78.38 1013 THR A C 1
ATOM 7861 O O . THR A 1 1013 ? 6.977 -5.052 -36.100 1.00 78.38 1013 THR A O 1
ATOM 7864 N N . ALA A 1 1014 ? 6.339 -5.601 -34.003 1.00 85.12 1014 ALA A N 1
ATOM 7865 C CA . ALA A 1 1014 ? 6.794 -6.992 -34.032 1.00 85.12 1014 ALA A CA 1
ATOM 7866 C C . ALA A 1 1014 ? 5.674 -7.933 -33.606 1.00 85.12 1014 ALA A C 1
ATOM 7868 O O . ALA A 1 1014 ? 5.089 -7.719 -32.542 1.00 85.12 1014 ALA A O 1
ATOM 7869 N N . VAL A 1 1015 ? 5.383 -8.983 -34.371 1.00 89.44 1015 VAL A N 1
ATOM 7870 C CA . VAL A 1 1015 ? 4.235 -9.868 -34.141 1.00 89.44 1015 VAL A CA 1
ATOM 7871 C C . VAL A 1 1015 ? 4.650 -11.336 -34.041 1.00 89.44 1015 VAL A C 1
ATOM 7873 O O . VAL A 1 1015 ? 5.094 -11.955 -35.005 1.00 89.44 1015 VAL A O 1
ATOM 7876 N N . TRP A 1 1016 ? 4.416 -11.914 -32.864 1.00 91.88 1016 TRP A N 1
ATOM 7877 C CA . TRP A 1 1016 ? 4.619 -13.327 -32.562 1.00 91.88 1016 TRP A CA 1
ATOM 7878 C C . TRP A 1 1016 ? 3.273 -14.056 -32.623 1.00 91.88 1016 TRP A C 1
ATOM 7880 O O . TRP A 1 1016 ? 2.412 -13.804 -31.780 1.00 91.88 1016 TRP A O 1
ATOM 7890 N N . ILE A 1 1017 ? 3.049 -14.916 -33.623 1.00 93.31 1017 ILE A N 1
ATOM 7891 C CA . ILE A 1 1017 ? 1.741 -15.533 -33.924 1.00 93.31 1017 ILE A CA 1
ATOM 7892 C C . ILE A 1 1017 ? 1.731 -17.055 -33.718 1.00 93.31 1017 ILE A C 1
ATOM 7894 O O . ILE A 1 1017 ? 2.669 -17.756 -34.098 1.00 93.31 1017 ILE A O 1
ATOM 7898 N N . SER A 1 1018 ? 0.651 -17.572 -33.129 1.00 95.25 1018 SER A N 1
ATOM 7899 C CA . SER A 1 1018 ? 0.448 -18.991 -32.827 1.00 95.25 1018 SER A CA 1
ATOM 7900 C C . SER A 1 1018 ? 0.080 -19.821 -34.060 1.00 95.25 1018 SER A C 1
ATOM 7902 O O . SER A 1 1018 ? -0.461 -19.316 -35.044 1.00 95.25 1018 SER A O 1
ATOM 7904 N N . SER A 1 1019 ? 0.268 -21.137 -33.974 1.00 94.56 1019 SER A N 1
ATOM 7905 C CA . SER A 1 1019 ? -0.400 -22.109 -34.856 1.00 94.56 1019 SER A CA 1
ATOM 7906 C C . SER A 1 1019 ? -1.931 -22.008 -34.688 1.00 94.56 1019 SER A C 1
ATOM 7908 O O . SER A 1 1019 ? -2.394 -21.522 -33.645 1.00 94.56 1019 SER A O 1
ATOM 7910 N N . PRO A 1 1020 ? -2.740 -22.395 -35.691 1.00 93.50 1020 PRO A N 1
ATOM 7911 C CA . PRO A 1 1020 ? -4.165 -22.101 -35.697 1.00 93.50 1020 PRO A CA 1
ATOM 7912 C C . PRO A 1 1020 ? -4.971 -22.939 -34.698 1.00 93.50 1020 PRO A C 1
ATOM 7914 O O . PRO A 1 1020 ? -4.711 -24.112 -34.434 1.00 93.50 1020 PRO A O 1
ATOM 7917 N N . ILE A 1 1021 ? -6.010 -22.310 -34.165 1.00 94.00 1021 ILE A N 1
ATOM 7918 C CA . ILE A 1 1021 ? -6.966 -22.826 -33.192 1.00 94.00 1021 ILE A CA 1
ATOM 7919 C C . ILE A 1 1021 ? -8.302 -22.978 -33.921 1.00 94.00 1021 ILE A C 1
ATOM 7921 O O . ILE A 1 1021 ? -8.735 -22.071 -34.630 1.00 94.00 1021 ILE A O 1
ATOM 7925 N N . ARG A 1 1022 ? -8.949 -24.143 -33.797 1.00 84.81 1022 ARG A N 1
ATOM 7926 C CA . ARG A 1 1022 ? -10.175 -24.457 -34.555 1.00 84.81 1022 ARG A CA 1
ATOM 7927 C C . ARG A 1 1022 ? -11.366 -23.603 -34.115 1.00 84.81 1022 ARG A C 1
ATOM 7929 O O . ARG A 1 1022 ? -12.037 -23.027 -34.960 1.00 84.81 1022 ARG A O 1
ATOM 7936 N N . CYS A 1 1023 ? -11.610 -23.593 -32.809 1.00 86.75 1023 CYS A N 1
ATOM 7937 C CA . CYS A 1 1023 ? -12.502 -22.710 -32.061 1.00 86.75 1023 CYS A CA 1
ATOM 7938 C C . CYS A 1 1023 ? -12.299 -22.971 -30.551 1.00 86.75 1023 CYS A C 1
ATOM 7940 O O . CYS A 1 1023 ? -11.590 -23.915 -30.178 1.00 86.75 1023 CYS A O 1
ATOM 7942 N N . GLN A 1 1024 ? -12.880 -22.138 -29.688 1.00 89.31 1024 GLN A N 1
ATOM 7943 C CA . GLN A 1 1024 ? -12.745 -22.166 -28.229 1.00 89.31 1024 GLN A CA 1
ATOM 7944 C C . GLN A 1 1024 ? -14.141 -22.168 -27.582 1.00 89.31 1024 GLN A C 1
ATOM 7946 O O . GLN A 1 1024 ? -14.889 -21.199 -27.707 1.00 89.31 1024 GLN A O 1
ATOM 7951 N N . ILE A 1 1025 ? -14.502 -23.267 -26.911 1.00 76.75 1025 ILE A N 1
ATOM 7952 C CA . ILE A 1 1025 ? -15.882 -23.569 -26.482 1.00 76.75 1025 ILE A CA 1
ATOM 7953 C C . ILE A 1 1025 ? -16.337 -22.680 -25.312 1.00 76.75 1025 ILE A C 1
ATOM 7955 O O . ILE A 1 1025 ? -17.499 -22.280 -25.258 1.00 76.75 1025 ILE A O 1
ATOM 7959 N N . GLY A 1 1026 ? -15.418 -22.338 -24.408 1.00 80.62 1026 GLY A N 1
ATOM 7960 C CA . GLY A 1 1026 ? -15.644 -21.446 -23.267 1.00 80.62 1026 GLY A CA 1
ATOM 7961 C C . GLY A 1 1026 ? -14.585 -20.339 -23.173 1.00 80.62 1026 GLY A C 1
ATOM 7962 O O . GLY A 1 1026 ? -13.806 -20.160 -24.112 1.00 80.62 1026 GLY A O 1
ATOM 7963 N N . PRO A 1 1027 ? -14.525 -19.589 -22.057 1.00 83.94 1027 PRO A N 1
ATOM 7964 C CA . PRO A 1 1027 ? -13.473 -18.605 -21.826 1.00 83.94 1027 PRO A CA 1
ATOM 7965 C C . PRO A 1 1027 ? -12.107 -19.289 -21.667 1.00 83.94 1027 PRO A C 1
ATOM 7967 O O . PRO A 1 1027 ? -11.945 -20.233 -20.891 1.00 83.94 1027 PRO A O 1
ATOM 7970 N N . GLY A 1 1028 ? -11.121 -18.800 -22.410 1.00 87.44 1028 GLY A N 1
ATOM 7971 C CA . GLY A 1 1028 ? -9.740 -19.266 -22.395 1.00 87.44 1028 GLY A CA 1
ATOM 7972 C C . GLY A 1 1028 ? -8.830 -18.310 -21.638 1.00 87.44 1028 GLY A C 1
ATOM 7973 O O . GLY A 1 1028 ? -9.153 -17.141 -21.442 1.00 87.44 1028 GLY A O 1
ATOM 7974 N N . LYS A 1 1029 ? -7.668 -18.804 -21.216 1.00 92.12 1029 LYS A N 1
ATOM 7975 C CA . LYS A 1 1029 ? -6.652 -18.024 -20.504 1.00 92.12 1029 LYS A CA 1
ATOM 7976 C C . LYS A 1 1029 ? -5.300 -18.189 -21.171 1.00 92.12 1029 LYS A C 1
ATOM 7978 O O . LYS A 1 1029 ? -4.763 -19.296 -21.203 1.00 92.12 1029 LYS A O 1
ATOM 7983 N N . LEU A 1 1030 ? -4.757 -17.087 -21.677 1.00 94.56 1030 LEU A N 1
ATOM 7984 C CA . LEU A 1 1030 ? -3.358 -16.981 -22.078 1.00 94.56 1030 LEU A CA 1
ATOM 7985 C C . LEU A 1 1030 ? -2.610 -16.264 -20.957 1.00 94.56 1030 LEU A C 1
ATOM 7987 O O . LEU A 1 1030 ? -2.995 -15.166 -20.561 1.00 94.56 1030 LEU A O 1
ATOM 7991 N N . SER A 1 1031 ? -1.547 -16.868 -20.444 1.00 91.75 1031 SER A N 1
ATOM 7992 C CA . SER A 1 1031 ? -0.663 -16.235 -19.467 1.00 91.75 1031 SER A CA 1
ATOM 7993 C C . SER A 1 1031 ? 0.784 -16.344 -19.908 1.00 91.75 1031 SER A C 1
ATOM 7995 O O . SER A 1 1031 ? 1.160 -17.366 -20.471 1.00 91.75 1031 SER A O 1
ATOM 7997 N N . PHE A 1 1032 ? 1.575 -15.311 -19.647 1.00 92.62 1032 PHE A N 1
ATOM 7998 C CA . PHE A 1 1032 ? 2.996 -15.268 -19.984 1.00 92.62 1032 PHE A CA 1
ATOM 7999 C C . PHE A 1 1032 ? 3.746 -14.322 -19.048 1.00 92.62 1032 PHE A C 1
ATOM 8001 O O . PHE A 1 1032 ? 3.199 -13.333 -18.552 1.00 92.62 1032 PHE A O 1
ATOM 8008 N N . THR A 1 1033 ? 5.008 -14.635 -18.815 1.00 89.19 1033 THR A N 1
ATOM 8009 C CA . THR A 1 1033 ? 5.972 -13.806 -18.098 1.00 89.19 1033 THR A CA 1
ATOM 8010 C C . THR A 1 1033 ? 6.413 -12.659 -19.020 1.00 89.19 1033 THR A C 1
ATOM 8012 O O . THR A 1 1033 ? 6.551 -12.854 -20.229 1.00 89.19 1033 THR A O 1
ATOM 8015 N N . TYR A 1 1034 ? 6.558 -11.429 -18.506 1.00 88.94 1034 TYR A N 1
ATOM 8016 C CA . TYR A 1 1034 ? 6.918 -10.279 -19.354 1.00 88.94 1034 TYR A CA 1
ATOM 8017 C C . TYR A 1 1034 ? 7.704 -9.176 -18.637 1.00 88.94 1034 TYR A C 1
ATOM 8019 O O . TYR A 1 1034 ? 7.625 -9.014 -17.417 1.00 88.94 1034 TYR A O 1
ATOM 8027 N N . TRP A 1 1035 ? 8.409 -8.371 -19.438 1.00 85.94 1035 TRP A N 1
ATOM 8028 C CA . TRP A 1 1035 ? 9.084 -7.142 -19.015 1.00 85.94 1035 TRP A CA 1
ATOM 8029 C C . TRP A 1 1035 ? 8.954 -6.050 -20.080 1.00 85.94 1035 TRP A C 1
ATOM 8031 O O . TRP A 1 1035 ? 8.859 -6.338 -21.275 1.00 85.94 1035 TRP A O 1
ATOM 8041 N N . ILE A 1 1036 ? 8.992 -4.785 -19.654 1.00 81.94 1036 ILE A N 1
ATOM 8042 C CA . ILE A 1 1036 ? 8.955 -3.612 -20.541 1.00 81.94 1036 ILE A CA 1
ATOM 8043 C C . ILE A 1 1036 ? 10.069 -2.627 -20.165 1.00 81.94 1036 ILE A C 1
ATOM 8045 O O . ILE A 1 1036 ? 10.312 -2.368 -18.985 1.00 81.94 1036 ILE A O 1
ATOM 8049 N N . TYR A 1 1037 ? 10.706 -2.050 -21.186 1.00 75.69 1037 TYR A N 1
ATOM 8050 C CA . TYR A 1 1037 ? 11.658 -0.947 -21.093 1.00 75.69 1037 TYR A CA 1
ATOM 8051 C C . TYR A 1 1037 ? 11.285 0.181 -22.069 1.00 75.69 1037 TYR A C 1
ATOM 8053 O O . TYR A 1 1037 ? 10.934 -0.068 -23.225 1.00 75.69 1037 TYR A O 1
ATOM 8061 N N . GLY A 1 1038 ? 11.401 1.434 -21.623 1.00 72.69 1038 GLY A N 1
ATOM 8062 C CA . GLY A 1 1038 ? 11.055 2.608 -22.430 1.00 72.69 1038 GLY A CA 1
ATOM 8063 C C . GLY A 1 1038 ? 9.563 2.664 -22.784 1.00 72.69 1038 GLY A C 1
ATOM 8064 O O . GLY A 1 1038 ? 8.717 2.233 -22.003 1.00 72.69 1038 GLY A O 1
ATOM 8065 N N . LYS A 1 1039 ? 9.240 3.194 -23.972 1.00 66.06 1039 LYS A N 1
ATOM 8066 C CA . LYS A 1 1039 ? 7.856 3.316 -24.480 1.00 66.06 1039 LYS A CA 1
ATOM 8067 C C . LYS A 1 1039 ? 7.365 2.104 -25.289 1.00 66.06 1039 LYS A C 1
ATOM 8069 O O . LYS A 1 1039 ? 6.448 2.235 -26.098 1.00 66.06 1039 LYS A O 1
ATOM 8074 N N . ALA A 1 1040 ? 7.967 0.930 -25.110 1.00 73.81 1040 ALA A N 1
ATOM 8075 C CA . ALA A 1 1040 ? 7.441 -0.273 -25.742 1.00 73.81 1040 ALA A CA 1
ATOM 8076 C C . ALA A 1 1040 ? 6.107 -0.674 -25.097 1.00 73.81 1040 ALA A C 1
ATOM 8078 O O . ALA A 1 1040 ? 5.991 -0.755 -23.875 1.00 73.81 1040 ALA A O 1
ATOM 8079 N N . THR A 1 1041 ? 5.104 -0.958 -25.921 1.00 77.62 1041 THR A N 1
ATOM 8080 C CA . THR A 1 1041 ? 3.815 -1.500 -25.472 1.00 77.62 1041 THR A CA 1
ATOM 8081 C C . THR A 1 1041 ? 3.641 -2.915 -25.994 1.00 77.62 1041 THR A C 1
ATOM 8083 O O . THR A 1 1041 ? 4.063 -3.225 -27.108 1.00 77.62 1041 THR A O 1
ATOM 8086 N N . LEU A 1 1042 ? 3.018 -3.771 -25.184 1.00 84.25 1042 LEU A N 1
ATOM 8087 C CA . LEU A 1 1042 ? 2.564 -5.099 -25.590 1.00 84.25 1042 LEU A CA 1
ATOM 8088 C C . LEU A 1 1042 ? 1.071 -5.054 -25.926 1.00 84.25 1042 LEU A C 1
ATOM 8090 O O . LEU A 1 1042 ? 0.320 -4.255 -25.370 1.00 84.25 1042 LEU A O 1
ATOM 8094 N N . ALA A 1 1043 ? 0.626 -5.931 -26.815 1.00 86.56 1043 ALA A N 1
ATOM 8095 C CA . ALA A 1 1043 ? -0.786 -6.161 -27.077 1.00 86.56 1043 ALA A CA 1
ATOM 8096 C C . ALA A 1 1043 ? -1.013 -7.623 -27.463 1.00 86.56 1043 ALA A C 1
ATOM 8098 O O . ALA A 1 1043 ? -0.351 -8.143 -28.358 1.00 86.56 1043 ALA A O 1
ATOM 8099 N N . VAL A 1 1044 ? -1.988 -8.276 -26.832 1.00 90.56 1044 VAL A N 1
ATOM 8100 C CA . VAL A 1 1044 ? -2.495 -9.576 -27.291 1.00 90.56 1044 VAL A CA 1
ATOM 8101 C C . VAL A 1 1044 ? -3.672 -9.347 -28.236 1.00 90.56 1044 VAL A C 1
ATOM 8103 O O . VAL A 1 1044 ? -4.464 -8.421 -28.054 1.00 90.56 1044 VAL A O 1
ATOM 8106 N N . MET A 1 1045 ? -3.783 -10.173 -29.272 1.00 88.50 1045 MET A N 1
ATOM 8107 C CA . MET A 1 1045 ? -4.900 -10.147 -30.214 1.00 88.50 1045 MET A CA 1
ATOM 8108 C C . MET A 1 1045 ? -5.293 -11.553 -30.665 1.00 88.50 1045 MET A C 1
ATOM 8110 O O . MET A 1 1045 ? -4.428 -12.374 -30.963 1.00 88.50 1045 MET A O 1
ATOM 8114 N N . ALA A 1 1046 ? -6.599 -11.802 -30.763 1.00 92.50 1046 ALA A N 1
ATOM 8115 C CA . ALA A 1 1046 ? -7.145 -12.936 -31.497 1.00 92.50 1046 ALA A CA 1
ATOM 8116 C C . ALA A 1 1046 ? -7.413 -12.498 -32.945 1.00 92.50 1046 ALA A C 1
ATOM 8118 O O . ALA A 1 1046 ? -8.141 -11.528 -33.184 1.00 92.50 1046 ALA A O 1
ATO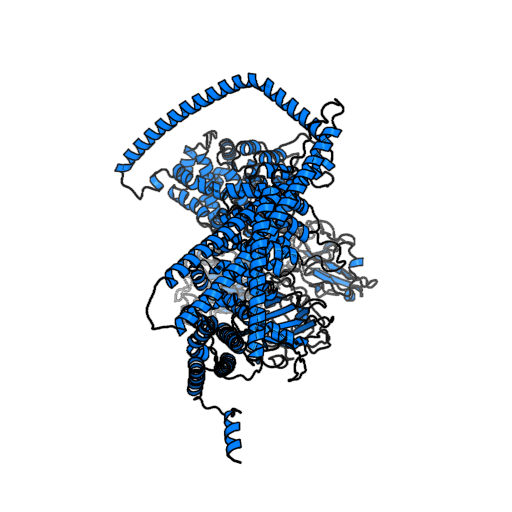M 8119 N N . VAL A 1 1047 ? -6.804 -13.185 -33.910 1.00 92.50 1047 VAL A N 1
ATOM 8120 C CA . VAL A 1 1047 ? -6.861 -12.861 -35.346 1.00 92.50 1047 VAL A CA 1
ATOM 8121 C C . VAL A 1 1047 ? -7.381 -14.049 -36.154 1.00 92.50 1047 VAL A C 1
ATOM 8123 O O . VAL A 1 1047 ? -7.237 -15.191 -35.728 1.00 92.50 1047 VAL A O 1
ATOM 8126 N N . ALA A 1 1048 ? -8.005 -13.802 -37.305 1.00 88.56 1048 ALA A N 1
ATOM 8127 C CA . ALA A 1 1048 ? -8.544 -14.864 -38.158 1.00 88.56 1048 ALA A CA 1
ATOM 8128 C C . ALA A 1 1048 ? -7.433 -15.807 -38.662 1.00 88.56 1048 ALA A C 1
ATOM 8130 O O . ALA A 1 1048 ? -6.404 -15.342 -39.157 1.00 88.56 1048 ALA A O 1
ATOM 8131 N N . ALA A 1 1049 ? -7.644 -17.125 -38.557 1.00 86.88 1049 ALA A N 1
ATOM 8132 C CA . ALA A 1 1049 ? -6.613 -18.112 -38.887 1.00 86.88 1049 ALA A CA 1
ATOM 8133 C C . ALA A 1 1049 ? -6.196 -18.063 -40.366 1.00 86.88 1049 ALA A C 1
ATOM 8135 O O . ALA A 1 1049 ? -7.043 -18.074 -41.263 1.00 86.88 1049 ALA A O 1
ATOM 8136 N N . SER A 1 1050 ? -4.882 -18.038 -40.597 1.00 78.38 1050 SER A N 1
ATOM 8137 C CA . SER A 1 1050 ? -4.220 -18.027 -41.908 1.00 78.38 1050 SER A CA 1
ATOM 8138 C C . SER A 1 1050 ? -4.701 -16.898 -42.846 1.00 78.38 1050 SER A C 1
ATOM 8140 O O . SER A 1 1050 ? -4.631 -17.027 -44.070 1.00 78.38 1050 SER A O 1
ATOM 8142 N N . GLN A 1 1051 ? -5.176 -15.773 -42.289 1.00 77.00 1051 GLN A N 1
ATOM 8143 C CA . GLN A 1 1051 ? -5.543 -14.565 -43.040 1.00 77.00 1051 GLN A CA 1
ATOM 8144 C C . GLN A 1 1051 ? -4.483 -13.465 -42.906 1.00 77.00 1051 GLN A C 1
ATOM 8146 O O . GLN A 1 1051 ? -4.037 -13.134 -41.809 1.00 77.00 1051 GLN A O 1
ATOM 8151 N N . ILE A 1 1052 ? -4.111 -12.868 -44.041 1.00 65.75 1052 ILE A N 1
ATOM 8152 C CA . ILE A 1 1052 ? -3.122 -11.789 -44.145 1.00 65.75 1052 ILE A CA 1
ATOM 8153 C C . ILE A 1 1052 ? -3.737 -10.648 -44.983 1.00 65.75 1052 ILE A C 1
ATOM 8155 O O . ILE A 1 1052 ? -4.246 -10.928 -46.072 1.00 65.75 1052 ILE A O 1
ATOM 8159 N N . PRO A 1 1053 ? -3.696 -9.374 -44.536 1.00 69.88 1053 PRO A N 1
ATOM 8160 C CA . PRO A 1 1053 ? -3.146 -8.892 -43.265 1.00 69.88 1053 PRO A CA 1
ATOM 8161 C C . PRO A 1 1053 ? -3.945 -9.380 -42.046 1.00 69.88 1053 PRO A C 1
ATOM 8163 O O . PRO A 1 1053 ? -5.116 -9.750 -42.156 1.00 69.88 1053 PRO A O 1
ATOM 8166 N N . LEU A 1 1054 ? -3.296 -9.370 -40.878 1.00 79.25 1054 LEU A N 1
ATOM 8167 C CA . LEU A 1 1054 ? -3.859 -9.917 -39.645 1.00 79.25 1054 LEU A CA 1
ATOM 8168 C C . LEU A 1 1054 ? -5.140 -9.183 -39.235 1.00 79.25 1054 LEU A C 1
ATOM 8170 O O . LEU A 1 1054 ? -5.122 -8.034 -38.792 1.00 79.25 1054 LEU A O 1
ATOM 8174 N N . THR A 1 1055 ? -6.265 -9.875 -39.369 1.00 80.69 1055 THR A N 1
ATOM 8175 C CA . THR A 1 1055 ? -7.591 -9.317 -39.103 1.00 80.69 1055 THR A CA 1
ATOM 8176 C C . THR A 1 1055 ? -8.029 -9.722 -37.700 1.00 80.69 1055 THR A C 1
ATOM 8178 O O . THR A 1 1055 ? -8.291 -10.899 -37.461 1.00 80.69 1055 THR A O 1
ATOM 8181 N N . LYS A 1 1056 ? -8.082 -8.765 -36.759 1.00 83.56 1056 LYS A N 1
ATOM 8182 C CA . LYS A 1 1056 ? -8.571 -9.013 -35.388 1.00 83.56 1056 LYS A CA 1
ATOM 8183 C C . LYS A 1 1056 ? -10.045 -9.424 -35.427 1.00 83.56 1056 LYS A C 1
ATOM 8185 O O . LYS A 1 1056 ? -10.847 -8.715 -36.031 1.00 83.56 1056 LYS A O 1
ATOM 8190 N N . ILE A 1 1057 ? -10.383 -10.537 -34.776 1.00 81.88 1057 ILE A N 1
ATOM 8191 C CA . ILE A 1 1057 ? -11.747 -11.101 -34.752 1.00 81.88 1057 ILE A CA 1
ATOM 8192 C C . ILE A 1 1057 ? -12.449 -10.977 -33.397 1.00 81.88 1057 ILE A C 1
ATOM 8194 O O . ILE A 1 1057 ? -13.672 -11.040 -33.342 1.00 81.88 1057 ILE A O 1
ATOM 8198 N N . ALA A 1 1058 ? -11.687 -10.805 -32.318 1.00 78.00 1058 ALA A N 1
ATOM 8199 C CA . ALA A 1 1058 ? -12.192 -10.604 -30.968 1.00 78.00 1058 ALA A CA 1
ATOM 8200 C C . ALA A 1 1058 ? -11.233 -9.685 -30.204 1.00 78.00 1058 ALA A C 1
ATOM 8202 O O . ALA A 1 1058 ? -10.019 -9.696 -30.447 1.00 78.00 1058 ALA A O 1
ATOM 8203 N N . GLU A 1 1059 ? -11.773 -8.897 -29.278 1.00 76.94 1059 GLU A N 1
ATOM 8204 C CA . GLU A 1 1059 ? -10.963 -8.218 -28.270 1.00 76.94 1059 GLU A CA 1
ATOM 8205 C C . GLU A 1 1059 ? -10.638 -9.163 -27.109 1.00 76.94 1059 GLU A C 1
ATOM 8207 O O . GLU A 1 1059 ? -11.320 -10.159 -26.869 1.00 76.94 1059 GLU A O 1
ATOM 8212 N N . VAL A 1 1060 ? -9.502 -8.899 -26.469 1.00 80.56 1060 VAL A N 1
ATOM 8213 C CA . VAL A 1 1060 ? -8.845 -9.805 -25.523 1.00 80.56 1060 VAL A CA 1
ATOM 8214 C C . VAL A 1 1060 ? -8.421 -8.962 -24.335 1.00 80.56 1060 VAL A C 1
ATOM 8216 O O . VAL A 1 1060 ? -7.575 -8.078 -24.481 1.00 80.56 1060 VAL A O 1
ATOM 8219 N N . ASN A 1 1061 ? -9.036 -9.201 -23.179 1.00 72.50 1061 ASN A N 1
ATOM 8220 C CA . ASN A 1 1061 ? -8.959 -8.281 -22.050 1.00 72.50 1061 ASN A CA 1
ATOM 8221 C C . ASN A 1 1061 ? -7.885 -8.751 -21.053 1.00 72.50 1061 ASN A C 1
ATOM 8223 O O . ASN A 1 1061 ? -8.017 -9.827 -20.456 1.00 72.50 1061 ASN A O 1
ATOM 8227 N N . PRO A 1 1062 ? -6.791 -7.986 -20.867 1.00 72.69 1062 PRO A N 1
ATOM 8228 C CA . PRO A 1 1062 ? -5.718 -8.374 -19.969 1.00 72.69 1062 PRO A CA 1
ATOM 8229 C C . PRO A 1 1062 ? -6.074 -8.045 -18.514 1.00 72.69 1062 PRO A C 1
ATOM 8231 O O . PRO A 1 1062 ? -6.348 -6.900 -18.161 1.00 72.69 1062 PRO A O 1
ATOM 8234 N N . LYS A 1 1063 ? -6.048 -9.060 -17.649 1.00 67.56 1063 LYS A N 1
ATOM 8235 C CA . LYS A 1 1063 ? -6.604 -9.008 -16.290 1.00 67.56 1063 LYS A CA 1
ATOM 8236 C C . LYS A 1 1063 ? -5.600 -8.603 -15.209 1.00 67.56 1063 LYS A C 1
ATOM 8238 O O . LYS A 1 1063 ? -5.992 -8.019 -14.206 1.00 67.56 1063 LYS A O 1
ATOM 8243 N N . THR A 1 1064 ? -4.311 -8.897 -15.403 1.00 62.22 1064 THR A N 1
ATOM 8244 C CA . THR A 1 1064 ? -3.224 -8.561 -14.448 1.00 62.22 1064 THR A CA 1
ATOM 8245 C C . THR A 1 1064 ? -2.175 -7.603 -15.021 1.00 62.22 1064 THR A C 1
ATOM 8247 O O . THR A 1 1064 ? -1.196 -7.274 -14.354 1.00 62.22 1064 THR A O 1
ATOM 8250 N N . CYS A 1 1065 ? -2.364 -7.173 -16.268 1.00 64.94 1065 CYS A N 1
ATOM 8251 C CA . CYS A 1 1065 ? -1.338 -6.569 -17.111 1.00 64.94 1065 CYS A CA 1
ATOM 8252 C C . CYS A 1 1065 ? -1.979 -5.588 -18.102 1.00 64.94 1065 CYS A C 1
ATOM 8254 O O . CYS A 1 1065 ? -2.112 -5.902 -19.277 1.00 64.94 1065 CYS A O 1
ATOM 8256 N N . THR A 1 1066 ? -2.352 -4.374 -17.690 1.00 56.56 1066 THR A N 1
ATOM 8257 C CA . THR A 1 1066 ? -3.055 -3.402 -18.568 1.00 56.56 1066 THR A CA 1
ATOM 8258 C C . THR A 1 1066 ? -2.229 -2.899 -19.772 1.00 56.56 1066 THR A C 1
ATOM 8260 O O . THR A 1 1066 ? -2.622 -1.945 -20.442 1.00 56.56 1066 THR A O 1
ATOM 8263 N N . PHE A 1 1067 ? -1.054 -3.498 -20.021 1.00 56.62 1067 PHE A N 1
ATOM 8264 C CA . PHE A 1 1067 ? -0.009 -3.160 -20.999 1.00 56.62 1067 PHE A CA 1
ATOM 8265 C C . PHE A 1 1067 ? 0.467 -1.695 -20.983 1.00 56.62 1067 PHE A C 1
ATOM 8267 O O . PHE A 1 1067 ? 1.272 -1.282 -21.815 1.00 56.62 1067 PHE A O 1
ATOM 8274 N N . ARG A 1 1068 ? -0.013 -0.926 -20.001 1.00 50.28 1068 ARG A N 1
ATOM 8275 C CA . ARG A 1 1068 ? 0.221 0.501 -19.774 1.00 50.28 1068 ARG A CA 1
ATOM 8276 C C . ARG A 1 1068 ? 0.675 0.750 -18.336 1.00 50.28 1068 ARG A C 1
ATOM 8278 O O . ARG A 1 1068 ? 1.574 1.554 -18.116 1.00 50.28 1068 ARG A O 1
ATOM 8285 N N . GLU A 1 1069 ? 0.125 0.022 -17.362 1.00 47.34 1069 GLU A N 1
ATOM 8286 C CA . GLU A 1 1069 ? 0.519 0.124 -15.952 1.00 47.34 1069 GLU A CA 1
ATOM 8287 C C . GLU A 1 1069 ? 1.421 -1.055 -15.565 1.00 47.34 1069 GLU A C 1
ATOM 8289 O O . GLU A 1 1069 ? 1.079 -2.232 -15.686 1.00 47.34 1069 GLU A O 1
ATOM 8294 N N . GLN A 1 1070 ? 2.628 -0.732 -15.117 1.00 44.78 1070 GLN A N 1
ATOM 8295 C CA . GLN A 1 1070 ? 3.763 -1.653 -15.133 1.00 44.78 1070 GLN A CA 1
ATOM 8296 C C . GLN A 1 1070 ? 3.979 -2.330 -13.763 1.00 44.78 1070 GLN A C 1
ATOM 8298 O O . GLN A 1 1070 ? 4.992 -2.095 -13.106 1.00 44.78 1070 GLN A O 1
ATOM 8303 N N . ARG A 1 1071 ? 3.003 -3.135 -13.301 1.00 44.78 1071 ARG A N 1
ATOM 8304 C CA . ARG A 1 1071 ? 3.032 -3.793 -11.968 1.00 44.78 1071 ARG A CA 1
ATOM 8305 C C . ARG A 1 1071 ? 3.037 -5.335 -11.955 1.00 44.78 1071 ARG A C 1
ATOM 8307 O O . ARG A 1 1071 ? 3.326 -5.898 -10.902 1.00 44.78 1071 ARG A O 1
ATOM 8314 N N . GLY A 1 1072 ? 2.708 -6.026 -13.049 1.00 48.81 1072 GLY A N 1
ATOM 8315 C CA . GLY A 1 1072 ? 2.545 -7.491 -13.056 1.00 48.81 1072 GLY A CA 1
ATOM 8316 C C . GLY A 1 1072 ? 3.809 -8.255 -13.464 1.00 48.81 1072 GLY A C 1
ATOM 8317 O O . GLY A 1 1072 ? 4.310 -8.031 -14.556 1.00 48.81 1072 GLY A O 1
ATOM 8318 N N . THR A 1 1073 ? 4.295 -9.185 -12.628 1.00 58.72 1073 THR A N 1
ATOM 8319 C CA . THR A 1 1073 ? 5.373 -10.143 -12.987 1.00 58.72 1073 THR A CA 1
ATOM 8320 C C . THR A 1 1073 ? 4.950 -11.130 -14.071 1.00 58.72 1073 THR A C 1
ATOM 8322 O O . THR A 1 1073 ? 5.769 -11.540 -14.888 1.00 58.72 1073 THR A O 1
ATOM 8325 N N . TYR A 1 1074 ? 3.661 -11.465 -14.085 1.00 74.19 1074 TYR A N 1
ATOM 8326 C CA . TYR A 1 1074 ? 3.002 -12.280 -15.090 1.00 74.19 1074 TYR A CA 1
ATOM 8327 C C . TYR A 1 1074 ? 1.820 -11.506 -15.675 1.00 74.19 1074 TYR A C 1
ATOM 8329 O O . TYR A 1 1074 ? 1.078 -10.810 -14.968 1.00 74.19 1074 TYR A O 1
ATOM 8337 N N . CYS A 1 1075 ? 1.619 -11.668 -16.974 1.00 83.44 1075 CYS A N 1
ATOM 8338 C CA . CYS A 1 1075 ? 0.403 -11.274 -17.648 1.00 83.44 1075 CYS A CA 1
ATOM 8339 C C . CYS A 1 1075 ? -0.574 -12.450 -17.681 1.00 83.44 1075 CYS A C 1
ATOM 8341 O O . CYS A 1 1075 ? -0.180 -13.590 -17.919 1.00 83.44 1075 CYS A O 1
ATOM 8343 N N . LEU A 1 1076 ? -1.851 -12.167 -17.447 1.00 86.38 1076 LEU A N 1
ATOM 8344 C CA . LEU A 1 1076 ? -2.976 -13.069 -17.654 1.00 86.38 1076 LEU A CA 1
ATOM 8345 C C . LEU A 1 1076 ? -4.006 -12.331 -18.507 1.00 86.38 1076 LEU A C 1
ATOM 8347 O O . LEU A 1 1076 ? -4.458 -11.252 -18.127 1.00 86.38 1076 LEU A O 1
ATOM 8351 N N . VAL A 1 1077 ? -4.383 -12.922 -19.634 1.00 89.31 1077 VAL A N 1
ATOM 8352 C CA . VAL A 1 1077 ? -5.366 -12.396 -20.582 1.00 89.31 1077 VAL A CA 1
ATOM 8353 C C . VAL A 1 1077 ? -6.509 -13.394 -20.697 1.00 89.31 1077 VAL A C 1
ATOM 8355 O O . VAL A 1 1077 ? -6.287 -14.557 -21.047 1.00 89.31 1077 VAL A O 1
ATOM 8358 N N . ASP A 1 1078 ? -7.723 -12.932 -20.402 1.00 88.50 1078 ASP A N 1
ATOM 8359 C CA . ASP A 1 1078 ? -8.932 -13.714 -20.646 1.00 88.50 1078 ASP A CA 1
ATOM 8360 C C . ASP A 1 1078 ? -9.312 -13.556 -22.129 1.00 88.50 1078 ASP A C 1
ATOM 8362 O O . ASP A 1 1078 ? -9.469 -12.446 -22.646 1.00 88.50 1078 ASP A O 1
ATOM 8366 N N . ILE A 1 1079 ? -9.426 -14.689 -22.821 1.00 89.44 1079 ILE A N 1
ATOM 8367 C CA . ILE A 1 1079 ? -9.831 -14.796 -24.224 1.00 89.44 1079 ILE A CA 1
ATOM 8368 C C . ILE A 1 1079 ? -11.308 -15.213 -24.233 1.00 89.44 1079 ILE A C 1
ATOM 8370 O O . ILE A 1 1079 ? -11.616 -16.286 -23.698 1.00 89.44 1079 ILE A O 1
ATOM 8374 N N . PRO A 1 1080 ? -12.229 -14.428 -24.823 1.00 84.38 1080 PRO A N 1
ATOM 8375 C CA . PRO A 1 1080 ? -13.638 -14.817 -24.910 1.00 84.38 1080 PRO A CA 1
ATOM 8376 C C . PRO A 1 1080 ? -13.811 -16.109 -25.732 1.00 84.38 1080 PRO A C 1
ATOM 8378 O O . PRO A 1 1080 ? -12.894 -16.490 -26.463 1.00 84.38 1080 PRO A O 1
ATOM 8381 N N . PRO A 1 1081 ? -14.960 -16.804 -25.641 1.00 84.38 1081 PRO A N 1
ATOM 8382 C CA . PRO A 1 1081 ? -15.295 -17.879 -26.575 1.00 84.38 1081 PRO A CA 1
ATOM 8383 C C . PRO A 1 1081 ? -15.228 -17.381 -28.030 1.00 84.38 1081 PRO A C 1
ATOM 8385 O O . PRO A 1 1081 ? -15.591 -16.239 -28.314 1.00 84.38 1081 PRO A O 1
ATOM 8388 N N . ILE A 1 1082 ? -14.728 -18.220 -28.939 1.00 85.50 1082 ILE A N 1
ATOM 8389 C CA . ILE A 1 1082 ? -14.555 -17.899 -30.365 1.00 85.50 1082 ILE A CA 1
ATOM 8390 C C . ILE A 1 1082 ? -14.932 -19.143 -31.174 1.00 85.50 1082 ILE A C 1
ATOM 8392 O O . ILE A 1 1082 ? -14.238 -20.155 -31.082 1.00 85.50 1082 ILE A O 1
ATOM 8396 N N . ASP A 1 1083 ? -15.980 -19.077 -31.996 1.00 82.00 1083 ASP A N 1
ATOM 8397 C CA . ASP A 1 1083 ? -16.525 -20.216 -32.757 1.00 82.00 1083 ASP A CA 1
ATOM 8398 C C . ASP A 1 1083 ? -15.870 -20.447 -34.128 1.00 82.00 1083 ASP A C 1
ATOM 8400 O O . ASP A 1 1083 ? -16.056 -21.496 -34.750 1.00 82.00 1083 ASP A O 1
ATOM 8404 N N . GLN A 1 1084 ? -15.068 -19.488 -34.585 1.00 81.88 1084 GLN A N 1
ATOM 8405 C CA . GLN A 1 1084 ? -14.380 -19.508 -35.873 1.00 81.88 1084 GLN A CA 1
ATOM 8406 C C . GLN A 1 1084 ? -12.867 -19.782 -35.749 1.00 81.88 1084 GLN A C 1
ATOM 8408 O O . GLN A 1 1084 ? -12.258 -19.440 -34.734 1.00 81.88 1084 GLN A O 1
ATOM 8413 N N . PRO A 1 1085 ? -12.223 -20.339 -36.794 1.00 88.69 1085 PRO A N 1
ATOM 8414 C CA . PRO A 1 1085 ? -10.775 -20.531 -36.843 1.00 88.69 1085 PRO A CA 1
ATOM 8415 C C . PRO A 1 1085 ? -9.966 -19.258 -36.560 1.00 88.69 1085 PRO A C 1
ATOM 8417 O O . PRO A 1 1085 ? -10.081 -18.264 -37.282 1.00 88.69 1085 PRO A O 1
ATOM 8420 N N . PHE A 1 1086 ? -9.093 -19.310 -35.551 1.00 94.69 1086 PHE A N 1
ATOM 8421 C CA . PHE A 1 1086 ? -8.317 -18.154 -35.097 1.00 94.69 1086 PHE A CA 1
ATOM 8422 C C . PHE A 1 1086 ? -6.871 -18.481 -34.720 1.00 94.69 1086 PHE A C 1
ATOM 8424 O O . PHE A 1 1086 ? -6.497 -19.637 -34.560 1.00 94.69 1086 PHE A O 1
ATOM 8431 N N . GLN A 1 1087 ? -6.049 -17.450 -34.581 1.00 94.56 1087 GLN A N 1
ATOM 8432 C CA . GLN A 1 1087 ? -4.695 -17.502 -34.037 1.00 94.56 1087 GLN A CA 1
ATOM 8433 C C . GLN A 1 1087 ? -4.574 -16.456 -32.929 1.00 94.56 1087 GLN A C 1
ATOM 8435 O O . GLN A 1 1087 ? -5.214 -15.402 -32.981 1.00 94.56 1087 GLN A O 1
ATOM 8440 N N . LEU A 1 1088 ? -3.756 -16.744 -31.922 1.00 95.06 1088 LEU A N 1
ATOM 8441 C CA . LEU A 1 1088 ? -3.345 -15.761 -30.926 1.00 95.06 1088 LEU A CA 1
ATOM 8442 C C . LEU A 1 1088 ? -2.053 -15.110 -31.406 1.00 95.06 1088 LEU A C 1
ATOM 8444 O O . LEU A 1 1088 ? -1.166 -15.794 -31.911 1.00 95.06 1088 LEU A O 1
ATOM 8448 N N . ALA A 1 1089 ? -1.931 -13.799 -31.240 1.00 92.50 1089 ALA A N 1
ATOM 8449 C CA . ALA A 1 1089 ? -0.688 -13.096 -31.510 1.00 92.50 1089 ALA A CA 1
ATOM 8450 C C . ALA A 1 1089 ? -0.332 -12.125 -30.383 1.00 92.50 1089 ALA A C 1
ATOM 8452 O O . ALA A 1 1089 ? -1.203 -11.433 -29.847 1.00 92.50 1089 ALA A O 1
ATOM 8453 N N . ILE A 1 1090 ? 0.957 -12.078 -30.049 1.00 92.12 1090 ILE A N 1
ATOM 8454 C CA . ILE A 1 1090 ? 1.561 -11.125 -29.120 1.00 92.12 1090 ILE A CA 1
ATOM 8455 C C . ILE A 1 1090 ? 2.325 -10.105 -29.964 1.00 92.12 1090 ILE A C 1
ATOM 8457 O O . ILE A 1 1090 ? 3.268 -10.447 -30.676 1.00 92.12 1090 ILE A O 1
ATOM 8461 N N . GLN A 1 1091 ? 1.885 -8.853 -29.917 1.00 88.38 1091 GLN A N 1
ATOM 8462 C CA . GLN A 1 1091 ? 2.441 -7.751 -30.691 1.00 88.38 1091 GLN A CA 1
ATOM 8463 C C . GLN A 1 1091 ? 3.183 -6.771 -29.783 1.00 88.38 1091 GLN A C 1
ATOM 8465 O O . GLN A 1 1091 ? 2.692 -6.451 -28.700 1.00 88.38 1091 GLN A O 1
ATOM 8470 N N . THR A 1 1092 ? 4.326 -6.256 -30.238 1.00 85.62 1092 THR A N 1
ATOM 8471 C CA . THR A 1 1092 ? 4.925 -5.034 -29.683 1.00 85.62 1092 THR A CA 1
ATOM 8472 C C . THR A 1 1092 ? 4.661 -3.834 -30.585 1.00 85.62 1092 THR A C 1
ATOM 8474 O O . THR A 1 1092 ? 4.566 -3.976 -31.807 1.00 85.62 1092 THR A O 1
ATOM 8477 N N . TYR A 1 1093 ? 4.595 -2.651 -29.978 1.00 78.38 1093 TYR A N 1
ATOM 8478 C CA . TYR A 1 1093 ? 4.768 -1.373 -30.666 1.00 78.38 1093 TYR A CA 1
ATOM 8479 C C . TYR A 1 1093 ? 5.807 -0.541 -29.914 1.00 78.38 1093 TYR A C 1
ATOM 8481 O O . TYR A 1 1093 ? 5.701 -0.384 -28.695 1.00 78.38 1093 TYR A O 1
ATOM 8489 N N . SER A 1 1094 ? 6.772 0.021 -30.638 1.00 67.44 1094 SER A N 1
ATOM 8490 C CA . SER A 1 1094 ? 7.762 0.974 -30.131 1.00 67.44 1094 SER A CA 1
ATOM 8491 C C . SER A 1 1094 ? 7.671 2.290 -30.915 1.00 67.44 1094 SER A C 1
ATOM 8493 O O . SER A 1 1094 ? 7.513 2.291 -32.140 1.00 67.44 1094 SER A O 1
ATOM 8495 N N . ASP A 1 1095 ? 7.692 3.409 -30.189 1.00 58.28 1095 ASP A N 1
ATOM 8496 C CA . ASP A 1 1095 ? 7.392 4.751 -30.705 1.00 58.28 1095 ASP A CA 1
ATOM 8497 C C . ASP A 1 1095 ? 8.587 5.392 -31.442 1.00 58.28 1095 ASP A C 1
ATOM 8499 O O . ASP A 1 1095 ? 9.747 5.093 -31.169 1.00 58.28 1095 ASP A O 1
ATOM 8503 N N . GLN A 1 1096 ? 8.309 6.311 -32.371 1.00 51.16 1096 GLN A N 1
ATOM 8504 C CA . GLN A 1 1096 ? 9.272 6.848 -33.351 1.00 51.16 1096 GLN A CA 1
ATOM 8505 C C . GLN A 1 1096 ? 10.454 7.626 -32.745 1.00 51.16 1096 GLN A C 1
ATOM 8507 O O . GLN A 1 1096 ? 11.429 7.898 -33.448 1.00 51.16 1096 GLN A O 1
ATOM 8512 N N . ALA A 1 1097 ? 10.344 8.046 -31.481 1.00 49.16 1097 ALA A N 1
ATOM 8513 C CA . ALA A 1 1097 ? 11.173 9.099 -30.893 1.00 49.16 1097 ALA A CA 1
ATOM 8514 C C . ALA A 1 1097 ? 12.015 8.682 -29.673 1.00 49.16 1097 ALA A C 1
ATOM 8516 O O . ALA A 1 1097 ? 12.783 9.513 -29.179 1.00 49.16 1097 ALA A O 1
ATOM 8517 N N . ARG A 1 1098 ? 11.849 7.463 -29.130 1.00 53.91 1098 ARG A N 1
ATOM 8518 C CA . ARG A 1 1098 ? 12.602 6.993 -27.949 1.00 53.91 1098 ARG A CA 1
ATOM 8519 C C . ARG A 1 1098 ? 12.889 5.494 -27.993 1.00 53.91 1098 ARG A C 1
ATOM 8521 O O . ARG A 1 1098 ? 12.047 4.689 -28.371 1.00 53.91 1098 ARG A O 1
ATOM 8528 N N . GLU A 1 1099 ? 14.074 5.139 -27.512 1.00 65.44 1099 GLU A N 1
ATOM 8529 C CA . GLU A 1 1099 ? 14.521 3.767 -27.268 1.00 65.44 1099 GLU A CA 1
ATOM 8530 C C . GLU A 1 1099 ? 13.602 3.014 -26.284 1.00 65.44 1099 GLU A C 1
ATOM 8532 O O . GLU A 1 1099 ? 13.158 3.562 -25.271 1.00 65.44 1099 GLU A O 1
ATOM 8537 N N . GLY A 1 1100 ? 13.318 1.743 -26.586 1.00 73.44 1100 GLY A N 1
ATOM 8538 C CA . GLY A 1 1100 ? 12.472 0.877 -25.764 1.00 73.44 1100 GLY A CA 1
ATOM 8539 C C . GLY A 1 1100 ? 12.220 -0.493 -26.397 1.00 73.44 1100 GLY A C 1
ATOM 8540 O O . GLY A 1 1100 ? 12.185 -0.619 -27.626 1.00 73.44 1100 GLY A O 1
ATOM 8541 N N . PHE A 1 1101 ? 12.031 -1.510 -25.551 1.00 82.88 1101 PHE A N 1
ATOM 8542 C CA . PHE A 1 1101 ? 11.746 -2.896 -25.937 1.00 82.88 1101 PHE A CA 1
ATOM 8543 C C . PHE A 1 1101 ? 10.725 -3.551 -24.996 1.00 82.88 1101 PHE A C 1
ATOM 8545 O O . PHE A 1 1101 ? 10.588 -3.152 -23.837 1.00 82.88 1101 PHE A O 1
ATOM 8552 N N . ALA A 1 1102 ? 10.061 -4.601 -25.473 1.00 85.62 1102 ALA A N 1
ATOM 8553 C CA . ALA A 1 1102 ? 9.324 -5.541 -24.635 1.00 85.62 1102 ALA A CA 1
ATOM 8554 C C . ALA A 1 1102 ? 9.936 -6.946 -24.745 1.00 85.62 1102 ALA A C 1
ATOM 8556 O O . ALA A 1 1102 ? 10.462 -7.318 -25.796 1.00 85.62 1102 ALA A O 1
ATOM 8557 N N . ALA A 1 1103 ? 9.882 -7.700 -23.649 1.00 88.38 1103 ALA A N 1
ATOM 8558 C CA . ALA A 1 1103 ? 10.363 -9.074 -23.554 1.00 88.38 1103 ALA A CA 1
ATOM 8559 C C . ALA A 1 1103 ? 9.262 -9.997 -23.006 1.00 88.38 1103 ALA A C 1
ATOM 8561 O O . ALA A 1 1103 ? 8.494 -9.573 -22.138 1.00 88.38 1103 ALA A O 1
ATOM 8562 N N . VAL A 1 1104 ? 9.181 -11.230 -23.515 1.00 91.38 1104 VAL A N 1
ATOM 8563 C CA . VAL A 1 1104 ? 8.130 -12.219 -23.204 1.00 91.38 1104 VAL A CA 1
ATOM 8564 C C . VAL A 1 1104 ? 8.725 -13.623 -23.039 1.00 91.38 1104 VAL A C 1
ATOM 8566 O O . VAL A 1 1104 ? 9.656 -13.990 -23.756 1.00 91.38 1104 VAL A O 1
ATOM 8569 N N . ASP A 1 1105 ? 8.178 -14.379 -22.085 1.00 91.75 1105 ASP A N 1
ATOM 8570 C CA . ASP A 1 1105 ? 8.658 -15.678 -21.588 1.00 91.75 1105 ASP A CA 1
ATOM 8571 C C . ASP A 1 1105 ? 7.473 -16.501 -20.991 1.00 91.75 1105 ASP A C 1
ATOM 8573 O O . ASP A 1 1105 ? 6.359 -15.981 -20.889 1.00 91.75 1105 ASP A O 1
ATOM 8577 N N . ASP A 1 1106 ? 7.662 -17.772 -20.618 1.00 91.44 1106 ASP A N 1
ATOM 8578 C CA . ASP A 1 1106 ? 6.670 -18.686 -19.997 1.00 91.44 1106 ASP A CA 1
ATOM 8579 C C . ASP A 1 1106 ? 5.243 -18.671 -20.609 1.00 91.44 1106 ASP A C 1
ATOM 8581 O O . ASP A 1 1106 ? 4.236 -18.592 -19.890 1.00 91.44 1106 ASP A O 1
ATOM 8585 N N . ILE A 1 1107 ? 5.094 -18.747 -21.934 1.00 95.06 1107 ILE A N 1
ATOM 8586 C CA . ILE A 1 1107 ? 3.759 -18.748 -22.554 1.00 95.06 1107 ILE A CA 1
ATOM 8587 C C . ILE A 1 1107 ? 2.997 -20.026 -22.162 1.00 95.06 1107 ILE A C 1
ATOM 8589 O O . ILE A 1 1107 ? 3.434 -21.143 -22.434 1.00 95.06 1107 ILE A O 1
ATOM 8593 N N . GLN A 1 1108 ? 1.809 -19.865 -21.574 1.00 95.12 1108 GLN A N 1
ATOM 8594 C CA . GLN A 1 1108 ? 0.868 -20.941 -21.254 1.00 95.12 1108 GLN A CA 1
ATOM 8595 C C . GLN A 1 1108 ? -0.543 -20.608 -21.751 1.00 95.12 1108 GLN A C 1
ATOM 8597 O O . GLN A 1 1108 ? -1.065 -19.528 -21.467 1.00 95.12 1108 GLN A O 1
ATOM 8602 N N . TYR A 1 1109 ? -1.203 -21.560 -22.416 1.00 95.62 1109 TYR A N 1
ATOM 8603 C CA . TYR A 1 1109 ? -2.584 -21.424 -22.889 1.00 95.62 1109 TYR A CA 1
ATOM 8604 C C . TYR A 1 1109 ? -3.487 -22.526 -22.312 1.00 95.62 1109 TYR A C 1
ATOM 8606 O O . TYR A 1 1109 ? -3.245 -23.726 -22.467 1.00 95.62 1109 TYR A O 1
ATOM 8614 N N . LYS A 1 1110 ? -4.548 -22.113 -21.611 1.00 92.50 1110 LYS A N 1
ATOM 8615 C CA . LYS A 1 1110 ? -5.511 -22.981 -20.912 1.00 92.50 1110 LYS A CA 1
ATOM 8616 C C . LYS A 1 1110 ? -6.921 -22.644 -21.384 1.00 92.50 1110 LYS A C 1
ATOM 8618 O O . LYS A 1 1110 ? -7.477 -21.626 -20.980 1.00 92.50 1110 LYS A O 1
ATOM 8623 N N . ALA A 1 1111 ? -7.485 -23.484 -22.247 1.00 91.75 1111 ALA A N 1
ATOM 8624 C CA . ALA A 1 1111 ? -8.827 -23.308 -22.793 1.00 91.75 1111 ALA A CA 1
ATOM 8625 C C . ALA A 1 1111 ? -9.428 -24.642 -23.259 1.00 91.75 1111 ALA A C 1
ATOM 8627 O O . ALA A 1 1111 ? -8.701 -25.575 -23.599 1.00 91.75 1111 ALA A O 1
ATOM 8628 N N . GLU A 1 1112 ? -10.756 -24.715 -23.334 1.00 87.50 1112 GLU A N 1
ATOM 8629 C CA . GLU A 1 1112 ? -11.445 -25.836 -23.974 1.00 87.50 1112 GLU A CA 1
ATOM 8630 C C . GLU A 1 1112 ? -11.507 -25.598 -25.491 1.00 87.50 1112 GLU A C 1
ATOM 8632 O O . GLU A 1 1112 ? -12.321 -24.816 -25.985 1.00 87.50 1112 GLU A O 1
ATOM 8637 N N . VAL A 1 1113 ? -10.591 -26.226 -26.230 1.00 87.81 1113 VAL A N 1
ATOM 8638 C CA . VAL A 1 1113 ? -10.496 -26.099 -27.692 1.00 87.81 1113 VAL A CA 1
ATOM 8639 C C . VAL A 1 1113 ? -11.405 -27.104 -28.401 1.00 87.81 1113 VAL A C 1
ATOM 8641 O O . VAL A 1 1113 ? -11.566 -28.243 -27.966 1.00 87.81 1113 VAL A O 1
ATOM 8644 N N . CYS A 1 1114 ? -11.993 -26.689 -29.520 1.00 79.06 1114 CYS A N 1
ATOM 8645 C CA . CYS A 1 1114 ? -12.914 -27.512 -30.294 1.00 79.06 1114 CYS A CA 1
ATOM 8646 C C . CYS A 1 1114 ? -12.263 -28.799 -30.837 1.00 79.06 1114 CYS A C 1
ATOM 8648 O O . CYS A 1 1114 ? -11.301 -28.704 -31.609 1.00 79.06 1114 CYS A O 1
ATOM 8650 N N . PRO A 1 1115 ? -12.822 -29.994 -30.556 1.00 68.25 1115 PRO A N 1
ATOM 8651 C CA . PRO A 1 1115 ? -12.283 -31.241 -31.081 1.00 68.25 1115 PRO A CA 1
ATOM 8652 C C . PRO A 1 1115 ? -12.392 -31.327 -32.619 1.00 68.25 1115 PRO A C 1
ATOM 8654 O O . PRO A 1 1115 ? -13.275 -30.715 -33.237 1.00 68.25 1115 PRO A O 1
ATOM 8657 N N . PRO A 1 1116 ? -11.499 -32.089 -33.279 1.00 53.00 1116 PRO A N 1
ATOM 8658 C CA . PRO A 1 1116 ? -11.483 -32.217 -34.732 1.00 53.00 1116 PRO A CA 1
ATOM 8659 C C . PRO A 1 1116 ? -12.760 -32.893 -35.250 1.00 53.00 1116 PRO A C 1
ATOM 8661 O O . PRO A 1 1116 ? -12.996 -34.076 -35.021 1.00 53.00 1116 PRO A O 1
ATOM 8664 N N . GLY A 1 1117 ? -13.571 -32.122 -35.977 1.00 44.91 1117 GLY A N 1
ATOM 8665 C CA . GLY A 1 1117 ? -14.877 -32.537 -36.502 1.00 44.91 1117 GLY A CA 1
ATOM 8666 C C . GLY A 1 1117 ? -16.014 -31.583 -36.125 1.00 44.91 1117 GLY A C 1
ATOM 8667 O O . GLY A 1 1117 ? -17.021 -31.545 -36.827 1.00 44.91 1117 GLY A O 1
ATOM 8668 N N . SER A 1 1118 ? -15.839 -30.769 -35.079 1.00 34.44 1118 SER A N 1
ATOM 8669 C CA . SER A 1 1118 ? -16.818 -29.754 -34.680 1.00 34.44 1118 SER A CA 1
ATOM 8670 C C . SER A 1 1118 ? -16.897 -28.602 -35.685 1.00 34.44 1118 SER A C 1
ATOM 8672 O O . SER A 1 1118 ? -15.882 -27.988 -36.016 1.00 34.44 1118 SER A O 1
ATOM 8674 N N . VAL A 1 1119 ? -18.120 -28.296 -36.127 1.00 26.66 1119 VAL A N 1
ATOM 8675 C CA . VAL A 1 1119 ? -18.503 -27.069 -36.843 1.00 26.66 1119 VAL A CA 1
ATOM 8676 C C . VAL A 1 1119 ? -19.857 -26.630 -36.285 1.00 26.66 1119 VAL A C 1
ATOM 8678 O O . VAL A 1 1119 ? -20.898 -27.119 -36.723 1.00 26.66 1119 VAL A O 1
ATOM 8681 N N . GLN A 1 1120 ? -19.848 -25.754 -35.282 1.00 28.97 1120 GLN A N 1
ATOM 8682 C CA . GLN A 1 1120 ? -21.053 -25.177 -34.684 1.00 28.97 1120 GLN A CA 1
ATOM 8683 C C . GLN A 1 1120 ? -20.811 -23.703 -34.365 1.00 28.97 1120 GLN A C 1
ATOM 8685 O O . GLN A 1 1120 ? -19.714 -23.332 -33.962 1.00 28.97 1120 GLN A O 1
ATOM 8690 N N . ARG A 1 1121 ? -21.847 -22.891 -34.587 1.00 27.88 1121 ARG A N 1
ATOM 8691 C CA . ARG A 1 1121 ? -21.884 -21.463 -34.252 1.00 27.88 1121 ARG A CA 1
ATOM 8692 C C . ARG A 1 1121 ? -22.025 -21.317 -32.738 1.00 27.88 1121 ARG A C 1
ATOM 8694 O O . ARG A 1 1121 ? -22.718 -22.137 -32.134 1.00 27.88 1121 ARG A O 1
ATOM 8701 N N . GLN A 1 1122 ? -21.431 -20.291 -32.137 1.00 37.22 1122 GLN A N 1
ATOM 8702 C CA . GLN A 1 1122 ? -21.717 -19.950 -30.739 1.00 37.22 1122 GLN A CA 1
ATOM 8703 C C . GLN A 1 1122 ? -22.886 -18.969 -30.662 1.00 37.22 1122 GLN A C 1
ATOM 8705 O O . GLN A 1 1122 ? -22.716 -17.751 -30.640 1.00 37.22 1122 GLN A O 1
ATOM 8710 N N . ASP A 1 1123 ? -24.090 -19.534 -30.584 1.00 39.94 1123 ASP A N 1
ATOM 8711 C CA . ASP A 1 1123 ? -25.260 -18.823 -30.070 1.00 39.94 1123 ASP A CA 1
ATOM 8712 C C . ASP A 1 1123 ? -24.982 -18.353 -28.623 1.00 39.94 1123 ASP A C 1
ATOM 8714 O O . ASP A 1 1123 ? -24.161 -18.955 -27.921 1.00 39.94 1123 ASP A O 1
ATOM 8718 N N . VAL A 1 1124 ? -25.671 -17.298 -28.158 1.00 42.88 1124 VAL A N 1
ATOM 8719 C CA . VAL A 1 1124 ? -25.541 -16.767 -26.781 1.00 42.88 1124 VAL A CA 1
ATOM 8720 C C . VAL A 1 1124 ? -25.555 -17.914 -25.770 1.00 42.88 1124 VAL A C 1
ATOM 8722 O O . VAL A 1 1124 ? -26.508 -18.697 -25.749 1.00 42.88 1124 VAL A O 1
ATOM 8725 N N . ALA A 1 1125 ? -24.476 -18.004 -24.977 1.00 46.81 1125 ALA A N 1
ATOM 8726 C CA . ALA A 1 1125 ? -24.076 -19.179 -24.201 1.00 46.81 1125 ALA A CA 1
ATOM 8727 C C . ALA A 1 1125 ? -25.271 -19.870 -23.527 1.00 46.81 1125 ALA A C 1
ATOM 8729 O O . ALA A 1 1125 ? -25.793 -19.397 -22.518 1.00 46.81 1125 ALA A O 1
ATOM 8730 N N . MET A 1 1126 ? -25.726 -20.974 -24.130 1.00 41.22 1126 MET A N 1
ATOM 8731 C CA . MET A 1 1126 ? -27.063 -21.502 -23.865 1.00 41.22 1126 MET A CA 1
ATOM 8732 C C . MET A 1 1126 ? -27.260 -21.824 -22.384 1.00 41.22 1126 MET A C 1
ATOM 8734 O O . MET A 1 1126 ? -26.597 -22.711 -21.838 1.00 41.22 1126 MET A O 1
ATOM 8738 N N . ALA A 1 1127 ? -28.235 -21.155 -21.761 1.00 47.44 1127 ALA A N 1
ATOM 8739 C CA . ALA A 1 1127 ? -28.686 -21.470 -20.411 1.00 47.44 1127 ALA A CA 1
ATOM 8740 C C . ALA A 1 1127 ? -28.916 -22.991 -20.283 1.00 47.44 1127 ALA A C 1
ATOM 8742 O O . ALA A 1 1127 ? -29.621 -23.565 -21.123 1.00 47.44 1127 ALA A O 1
ATOM 8743 N N . PRO A 1 1128 ? -28.311 -23.658 -19.281 1.00 42.38 1128 PRO A N 1
ATOM 8744 C CA . PRO A 1 1128 ? -28.036 -25.089 -19.342 1.00 42.38 1128 PRO A CA 1
ATOM 8745 C C . PRO A 1 1128 ? -29.304 -25.906 -19.581 1.00 42.38 1128 PRO A C 1
ATOM 8747 O O . PRO A 1 1128 ? -30.229 -25.906 -18.767 1.00 42.38 1128 PRO A O 1
ATOM 8750 N N . THR A 1 1129 ? -29.344 -26.622 -20.706 1.00 40.91 1129 THR A N 1
ATOM 8751 C CA . THR A 1 1129 ? -30.439 -27.546 -21.004 1.00 40.91 1129 THR A CA 1
ATOM 8752 C C . THR A 1 1129 ? -30.418 -28.715 -20.015 1.00 40.91 1129 THR A C 1
ATOM 8754 O O . THR A 1 1129 ? -29.355 -29.302 -19.811 1.00 40.91 1129 THR A O 1
ATOM 8757 N N . PRO A 1 1130 ? -31.566 -29.094 -19.423 1.00 43.25 1130 PRO A N 1
ATOM 8758 C CA . PRO A 1 1130 ? -32.915 -28.604 -19.709 1.00 43.25 1130 PRO A CA 1
ATOM 8759 C C . PRO A 1 1130 ? -33.229 -27.285 -18.993 1.00 43.25 1130 PRO A C 1
ATOM 8761 O O . PRO A 1 1130 ? -32.924 -27.145 -17.811 1.00 43.25 1130 PRO A O 1
ATOM 8764 N N . ARG A 1 1131 ? -33.911 -26.365 -19.698 1.00 51.91 1131 ARG A N 1
ATOM 8765 C CA . ARG A 1 1131 ? -34.308 -25.034 -19.199 1.00 51.91 1131 ARG A CA 1
ATOM 8766 C C . ARG A 1 1131 ? -34.995 -25.147 -17.832 1.00 51.91 1131 ARG A C 1
ATOM 8768 O O . ARG A 1 1131 ? -36.120 -25.636 -17.736 1.00 51.91 1131 ARG A O 1
ATOM 8775 N N . GLN A 1 1132 ? -34.311 -24.708 -16.778 1.00 53.03 1132 GLN A N 1
ATOM 8776 C CA . GLN A 1 1132 ? -34.856 -24.691 -15.420 1.00 53.03 1132 GLN A CA 1
ATOM 8777 C C . GLN A 1 1132 ? -35.627 -23.387 -15.183 1.00 53.03 1132 GLN A C 1
ATOM 8779 O O . GLN A 1 1132 ? -35.249 -22.333 -15.692 1.00 53.03 1132 GLN A O 1
ATOM 8784 N N . PHE A 1 1133 ? -36.701 -23.455 -14.396 1.00 60.59 1133 PHE A N 1
ATOM 8785 C CA . PHE A 1 1133 ? -37.365 -22.258 -13.877 1.00 60.59 1133 PHE A CA 1
ATOM 8786 C C . PHE A 1 1133 ? -36.411 -21.528 -12.926 1.00 60.59 1133 PHE A C 1
ATOM 8788 O O . PHE A 1 1133 ? -35.773 -22.175 -12.094 1.00 60.59 1133 PHE A O 1
ATOM 8795 N N . ALA A 1 1134 ? -36.333 -20.201 -13.030 1.00 62.25 1134 ALA A N 1
ATOM 8796 C CA . ALA A 1 1134 ? -35.541 -19.407 -12.097 1.00 62.25 1134 ALA A CA 1
ATOM 8797 C C . ALA A 1 1134 ? -36.165 -19.450 -10.692 1.00 62.25 1134 ALA A C 1
ATOM 8799 O O . ALA A 1 1134 ? -37.382 -19.345 -10.528 1.00 62.25 1134 ALA A O 1
ATOM 8800 N N . THR A 1 1135 ? -35.315 -19.575 -9.679 1.00 58.72 1135 THR A N 1
ATOM 8801 C CA . THR A 1 1135 ? -35.683 -19.640 -8.258 1.00 58.72 1135 THR A CA 1
ATOM 8802 C C . THR A 1 1135 ? -35.735 -18.264 -7.590 1.00 58.72 1135 THR A C 1
ATOM 8804 O O . THR A 1 1135 ? -36.428 -18.098 -6.586 1.00 58.72 1135 THR A O 1
ATOM 8807 N N . SER A 1 1136 ? -35.028 -17.272 -8.143 1.00 65.44 1136 SER A N 1
ATOM 8808 C CA . SER A 1 1136 ? -34.892 -15.920 -7.585 1.00 65.44 1136 SER A CA 1
ATOM 8809 C C . SER A 1 1136 ? -35.137 -14.814 -8.620 1.00 65.44 1136 SER A C 1
ATOM 8811 O O . SER A 1 1136 ? -35.230 -15.067 -9.822 1.00 65.44 1136 SER A O 1
ATOM 8813 N N . ALA A 1 1137 ? -35.179 -13.556 -8.162 1.00 73.19 1137 ALA A N 1
ATOM 8814 C CA . ALA A 1 1137 ? -35.190 -12.388 -9.042 1.00 73.19 1137 ALA A CA 1
ATOM 8815 C C . ALA A 1 1137 ? -33.841 -12.152 -9.752 1.00 73.19 1137 ALA A C 1
ATOM 8817 O O . ALA A 1 1137 ? -33.845 -11.702 -10.893 1.00 73.19 1137 ALA A O 1
ATOM 8818 N N . SER A 1 1138 ? -32.703 -12.531 -9.164 1.00 75.00 1138 SER A N 1
ATOM 8819 C CA . SER A 1 1138 ? -31.368 -12.209 -9.697 1.00 75.00 1138 SER A CA 1
ATOM 8820 C C . SER A 1 1138 ? -30.897 -13.088 -10.863 1.00 75.00 1138 SER A C 1
ATOM 8822 O O . SER A 1 1138 ? -30.093 -12.630 -11.661 1.00 75.00 1138 SER A O 1
ATOM 8824 N N . GLU A 1 1139 ? -31.435 -14.300 -11.053 1.00 76.50 1139 GLU A N 1
ATOM 8825 C CA . GLU A 1 1139 ? -31.050 -15.235 -12.144 1.00 76.50 1139 GLU A CA 1
ATOM 8826 C C . GLU A 1 1139 ? -31.310 -14.765 -13.603 1.00 76.50 1139 GLU A C 1
ATOM 8828 O O . GLU A 1 1139 ? -31.140 -15.539 -14.542 1.00 76.50 1139 GLU A O 1
ATOM 8833 N N . ALA A 1 1140 ? -31.789 -13.538 -13.805 1.00 79.31 1140 ALA A N 1
ATOM 8834 C CA . ALA A 1 1140 ? -31.988 -12.905 -15.111 1.00 79.31 1140 ALA A CA 1
ATOM 8835 C C . ALA A 1 1140 ? -31.430 -11.475 -15.134 1.00 79.31 1140 ALA A C 1
ATOM 8837 O O . ALA A 1 1140 ? -31.647 -10.759 -16.110 1.00 79.31 1140 ALA A O 1
ATOM 8838 N N . ASN A 1 1141 ? -30.679 -11.080 -14.101 1.00 83.19 1141 ASN A N 1
ATOM 8839 C CA . ASN A 1 1141 ? -29.674 -10.053 -14.298 1.00 83.19 1141 ASN A CA 1
ATOM 8840 C C . ASN A 1 1141 ? -28.615 -10.620 -15.257 1.00 83.19 1141 ASN A C 1
ATOM 8842 O O . ASN A 1 1141 ? -28.350 -11.827 -15.245 1.00 83.19 1141 ASN A O 1
ATOM 8846 N N . CYS A 1 1142 ? -28.057 -9.776 -16.114 1.00 84.19 1142 CYS A N 1
ATOM 8847 C CA . CYS A 1 1142 ? -27.033 -10.169 -17.067 1.00 84.19 1142 CYS A CA 1
ATOM 8848 C C . CYS A 1 1142 ? -26.144 -8.971 -17.396 1.00 84.19 1142 CYS A C 1
ATOM 8850 O O . CYS A 1 1142 ? -26.593 -8.012 -18.017 1.00 84.19 1142 CYS A O 1
ATOM 8852 N N . ASP A 1 1143 ? -24.895 -9.080 -16.959 1.00 81.25 1143 ASP A N 1
ATOM 8853 C CA . ASP A 1 1143 ? -23.762 -8.196 -17.250 1.00 81.25 1143 ASP A CA 1
ATOM 8854 C C . ASP A 1 1143 ? -22.997 -8.624 -18.516 1.00 81.25 1143 ASP A C 1
ATOM 8856 O O . ASP A 1 1143 ? -22.023 -7.984 -18.885 1.00 81.25 1143 ASP A O 1
ATOM 8860 N N . PHE A 1 1144 ? -23.398 -9.741 -19.141 1.00 79.62 1144 PHE A N 1
ATOM 8861 C CA . PHE A 1 1144 ? -22.786 -10.398 -20.306 1.00 79.62 1144 PHE A CA 1
ATOM 8862 C C . PHE A 1 1144 ? -21.298 -10.803 -20.174 1.00 79.62 1144 PHE A C 1
ATOM 8864 O O . PHE A 1 1144 ? -20.847 -11.665 -20.931 1.00 79.62 1144 PHE A O 1
ATOM 8871 N N . GLU A 1 1145 ? -20.553 -10.285 -19.193 1.00 72.94 1145 GLU A N 1
ATOM 8872 C CA . GLU A 1 1145 ? -19.234 -10.780 -18.779 1.00 72.94 1145 GLU A CA 1
ATOM 8873 C C . GLU A 1 1145 ? -19.317 -12.129 -18.041 1.00 72.94 1145 GLU A C 1
ATOM 8875 O O . GLU A 1 1145 ? -18.370 -12.922 -18.077 1.00 72.94 1145 GLU A O 1
ATOM 8880 N N . SER A 1 1146 ? -20.439 -12.407 -17.364 1.00 66.50 1146 SER A N 1
ATOM 8881 C CA . SER A 1 1146 ? -20.685 -13.659 -16.642 1.00 66.50 1146 SER A CA 1
ATOM 8882 C C . SER A 1 1146 ? -21.560 -14.649 -17.432 1.00 66.50 1146 SER A C 1
ATOM 8884 O O . SER A 1 1146 ? -22.082 -14.352 -18.507 1.00 66.50 1146 SER A O 1
ATOM 8886 N N . VAL A 1 1147 ? -21.733 -15.873 -16.909 1.00 67.25 1147 VAL A N 1
ATOM 8887 C CA . VAL A 1 1147 ? -22.595 -16.897 -17.534 1.00 67.25 1147 VAL A CA 1
ATOM 8888 C C . VAL A 1 1147 ? -24.069 -16.558 -17.296 1.00 67.25 1147 VAL A C 1
ATOM 8890 O O . VAL A 1 1147 ? -24.726 -17.092 -16.397 1.00 67.25 1147 VAL A O 1
ATOM 8893 N N . CYS A 1 1148 ? -24.588 -15.652 -18.121 1.00 75.38 1148 CYS A N 1
ATOM 8894 C CA . CYS A 1 1148 ? -25.995 -15.288 -18.146 1.00 75.38 1148 CYS A CA 1
ATOM 8895 C C . CYS A 1 1148 ? -26.901 -16.485 -18.462 1.00 75.38 1148 CYS A C 1
ATOM 8897 O O . CYS A 1 1148 ? -26.516 -17.438 -19.135 1.00 75.38 1148 CYS A O 1
ATOM 8899 N N . ARG A 1 1149 ? -28.158 -16.410 -18.008 1.00 75.75 1149 ARG A N 1
ATOM 8900 C CA . ARG A 1 1149 ? -29.190 -17.422 -18.301 1.00 75.75 1149 ARG A CA 1
ATOM 8901 C C . ARG A 1 1149 ? -30.179 -17.004 -19.399 1.00 75.75 1149 ARG A C 1
ATOM 8903 O O . ARG A 1 1149 ? -31.203 -17.659 -19.578 1.00 75.75 1149 ARG A O 1
ATOM 8910 N N . TRP A 1 1150 ? -29.886 -15.923 -20.118 1.00 83.62 1150 TRP A N 1
ATOM 8911 C CA . TRP A 1 1150 ? -30.630 -15.521 -21.314 1.00 83.62 1150 TRP A CA 1
ATOM 8912 C C . TRP A 1 1150 ? -30.205 -16.370 -22.523 1.00 83.62 1150 TRP A C 1
ATOM 8914 O O . TRP A 1 1150 ? -29.073 -16.841 -22.576 1.00 83.62 1150 TRP A O 1
ATOM 8924 N N . TYR A 1 1151 ? -31.110 -16.598 -23.474 1.00 79.00 1151 TYR A N 1
ATOM 8925 C CA . TYR A 1 1151 ? -30.896 -17.484 -24.622 1.00 79.00 1151 TYR A CA 1
ATOM 8926 C C . TYR A 1 1151 ? -31.697 -17.022 -25.857 1.00 79.00 1151 TYR A C 1
ATOM 8928 O O . TYR A 1 1151 ? -32.732 -16.375 -25.712 1.00 79.00 1151 TYR A O 1
ATOM 8936 N N . ASN A 1 1152 ? -31.259 -17.367 -27.073 1.00 82.62 1152 ASN A N 1
ATOM 8937 C CA . ASN A 1 1152 ? -31.990 -17.046 -28.312 1.00 82.62 1152 ASN A CA 1
ATOM 8938 C C . ASN A 1 1152 ? -33.096 -18.066 -28.634 1.00 82.62 1152 ASN A C 1
ATOM 8940 O O . ASN A 1 1152 ? -32.940 -19.270 -28.398 1.00 82.62 1152 ASN A O 1
ATOM 8944 N N . ILE A 1 1153 ? -34.198 -17.618 -29.246 1.00 75.56 1153 ILE A N 1
ATOM 8945 C CA . ILE A 1 1153 ? -35.200 -18.527 -29.824 1.00 75.56 1153 ILE A CA 1
ATOM 8946 C C . ILE A 1 1153 ? -34.857 -18.805 -31.294 1.00 75.56 1153 ILE A C 1
ATOM 8948 O O . ILE A 1 1153 ? -35.319 -18.105 -32.186 1.00 75.56 1153 ILE A O 1
ATOM 8952 N N . GLY A 1 1154 ? -34.165 -19.919 -31.558 1.00 67.00 1154 GLY A N 1
ATOM 8953 C CA . GLY A 1 1154 ? -33.804 -20.398 -32.910 1.00 67.00 1154 GLY A CA 1
ATOM 8954 C C . GLY A 1 1154 ? -34.967 -20.807 -33.844 1.00 67.00 1154 GLY A C 1
ATOM 8955 O O . GLY A 1 1154 ? -34.777 -21.616 -34.748 1.00 67.00 1154 GLY A O 1
ATOM 8956 N N . ASN A 1 1155 ? -36.173 -20.285 -33.605 1.00 71.19 1155 ASN A N 1
ATOM 8957 C CA . ASN A 1 1155 ? -37.334 -20.286 -34.504 1.00 71.19 1155 ASN A CA 1
ATOM 8958 C C . ASN A 1 1155 ? -37.719 -18.855 -34.954 1.00 71.19 1155 ASN A C 1
ATOM 8960 O O . ASN A 1 1155 ? -38.742 -18.694 -35.624 1.00 71.19 1155 ASN A O 1
ATOM 8964 N N . ASP A 1 1156 ? -36.971 -17.822 -34.550 1.00 77.75 1156 ASP A N 1
ATOM 8965 C CA . ASP A 1 1156 ? -37.176 -16.445 -35.003 1.00 77.75 1156 ASP A CA 1
ATOM 8966 C C . ASP A 1 1156 ? -36.473 -16.164 -36.350 1.00 77.75 1156 ASP A C 1
ATOM 8968 O O . ASP A 1 1156 ? -36.313 -17.069 -37.173 1.00 77.75 1156 ASP A O 1
ATOM 8972 N N . GLN A 1 1157 ? -36.180 -14.898 -36.656 1.00 82.06 1157 GLN A N 1
ATOM 8973 C CA . GLN A 1 1157 ? -35.632 -14.485 -37.949 1.00 82.06 1157 GLN A CA 1
ATOM 8974 C C . GLN A 1 1157 ? -34.141 -14.131 -37.889 1.00 82.06 1157 GLN A C 1
ATOM 8976 O O . GLN A 1 1157 ? -33.504 -14.098 -38.945 1.00 82.06 1157 GLN A O 1
ATOM 8981 N N . TYR A 1 1158 ? -33.595 -13.866 -36.698 1.00 81.38 1158 TYR A N 1
ATOM 8982 C CA . TYR A 1 1158 ? -32.175 -13.626 -36.468 1.00 81.38 1158 TYR A CA 1
ATOM 8983 C C . TYR A 1 1158 ? -31.833 -13.576 -34.969 1.00 81.38 1158 TYR A C 1
ATOM 8985 O O . TYR A 1 1158 ? -32.312 -12.723 -34.225 1.00 81.38 1158 TYR A O 1
ATOM 8993 N N . ASP A 1 1159 ? -30.901 -14.432 -34.566 1.00 80.75 1159 ASP A N 1
ATOM 8994 C CA . ASP A 1 1159 ? -30.377 -14.516 -33.206 1.00 80.75 1159 ASP A CA 1
ATOM 8995 C C . ASP A 1 1159 ? -29.642 -13.236 -32.756 1.00 80.75 1159 ASP A C 1
ATOM 8997 O O . ASP A 1 1159 ? -28.930 -12.596 -33.542 1.00 80.75 1159 ASP A O 1
ATOM 9001 N N . TRP A 1 1160 ? -29.751 -12.896 -31.466 1.00 81.94 1160 TRP A N 1
ATOM 9002 C CA . TRP A 1 1160 ? -28.863 -11.912 -30.840 1.00 81.94 1160 TRP A CA 1
ATOM 9003 C C . TRP A 1 1160 ? -27.460 -12.504 -30.697 1.00 81.94 1160 TRP A C 1
ATOM 9005 O O . TRP A 1 1160 ? -27.298 -13.686 -30.388 1.00 81.94 1160 TRP A O 1
ATOM 9015 N N . GLN A 1 1161 ? -26.439 -11.677 -30.887 1.00 79.62 1161 GLN A N 1
ATOM 9016 C CA . GLN A 1 1161 ? -25.036 -12.078 -30.847 1.00 79.62 1161 GLN A CA 1
ATOM 9017 C C . GLN A 1 1161 ? -24.373 -11.493 -29.597 1.00 79.62 1161 GLN A C 1
ATOM 9019 O O . GLN A 1 1161 ? -24.506 -10.298 -29.336 1.00 79.62 1161 GLN A O 1
ATOM 9024 N N . LEU A 1 1162 ? -23.660 -12.322 -28.829 1.00 78.06 1162 LEU A N 1
ATOM 9025 C CA . LEU A 1 1162 ? -22.784 -11.841 -27.759 1.00 78.06 1162 LEU A CA 1
ATOM 9026 C C . LEU A 1 1162 ? -21.540 -11.218 -28.400 1.00 78.06 1162 LEU A C 1
ATOM 9028 O O . LEU A 1 1162 ? -20.845 -11.879 -29.169 1.00 78.06 1162 LEU A O 1
ATOM 9032 N N . VAL A 1 1163 ? -21.266 -9.953 -28.096 1.00 72.12 1163 VAL A N 1
ATOM 9033 C CA . VAL A 1 1163 ? -20.191 -9.178 -28.717 1.00 72.12 1163 VAL A CA 1
ATOM 9034 C C . VAL A 1 1163 ? -19.336 -8.530 -27.634 1.00 72.12 1163 VAL A C 1
ATOM 9036 O O . VAL A 1 1163 ? -19.831 -7.786 -26.798 1.00 72.12 1163 VAL A O 1
ATOM 9039 N N . ALA A 1 1164 ? -18.036 -8.832 -27.657 1.00 66.88 1164 ALA A N 1
ATOM 9040 C CA . ALA A 1 1164 ? -17.068 -8.385 -26.652 1.00 66.88 1164 ALA A CA 1
ATOM 9041 C C . ALA A 1 1164 ? -16.522 -6.958 -26.877 1.00 66.88 1164 ALA A C 1
ATOM 9043 O O . ALA A 1 1164 ? -15.816 -6.445 -26.013 1.00 66.88 1164 ALA A O 1
ATOM 9044 N N . SER A 1 1165 ? -16.779 -6.337 -28.039 1.00 62.97 1165 SER A N 1
ATOM 9045 C CA . SER A 1 1165 ? -16.411 -4.940 -28.310 1.00 62.97 1165 SER A CA 1
ATOM 9046 C C . SER A 1 1165 ? -17.140 -4.334 -29.518 1.00 62.97 1165 SER A C 1
ATOM 9048 O O . SER A 1 1165 ? -17.658 -5.029 -30.391 1.00 62.97 1165 SER A O 1
ATOM 9050 N N . LEU A 1 1166 ? -17.163 -3.001 -29.581 1.00 60.12 1166 LEU A N 1
ATOM 9051 C CA . LEU A 1 1166 ? -17.864 -2.215 -30.602 1.00 60.12 1166 LEU A CA 1
ATOM 9052 C C . LEU A 1 1166 ? -17.299 -2.451 -32.023 1.00 60.12 1166 LEU A C 1
ATOM 9054 O O . LEU A 1 1166 ? -16.134 -2.127 -32.286 1.00 60.12 1166 LEU A O 1
ATOM 9058 N N . PRO A 1 1167 ? -18.106 -2.933 -32.992 1.00 59.53 1167 PRO A N 1
ATOM 9059 C CA . PRO A 1 1167 ? -17.630 -3.152 -34.355 1.00 59.53 1167 PRO A CA 1
ATOM 9060 C C . PRO A 1 1167 ? -17.227 -1.839 -35.047 1.00 59.53 1167 PRO A C 1
ATOM 9062 O O . PRO A 1 1167 ? -18.037 -0.934 -35.230 1.00 59.53 1167 PRO A O 1
ATOM 9065 N N . ARG A 1 1168 ? -15.977 -1.755 -35.523 1.00 55.16 1168 ARG A N 1
ATOM 9066 C CA . ARG A 1 1168 ? -15.336 -0.531 -36.074 1.00 55.16 1168 ARG A CA 1
ATOM 9067 C C . ARG A 1 1168 ? -16.062 0.152 -37.249 1.00 55.16 1168 ARG A C 1
ATOM 9069 O O . ARG A 1 1168 ? -15.718 1.274 -37.604 1.00 55.16 1168 ARG A O 1
ATOM 9076 N N . ASN A 1 1169 ? -17.032 -0.526 -37.864 1.00 55.91 1169 ASN A N 1
ATOM 9077 C CA . ASN A 1 1169 ? -17.830 -0.047 -38.999 1.00 55.91 1169 ASN A CA 1
ATOM 9078 C C . ASN A 1 1169 ? -19.231 0.459 -38.580 1.00 55.91 1169 ASN A C 1
ATOM 9080 O O . ASN A 1 1169 ? -20.146 0.501 -39.409 1.00 55.91 1169 ASN A O 1
ATOM 9084 N N . GLU A 1 1170 ? -19.414 0.802 -37.304 1.00 55.50 1170 GLU A N 1
ATOM 9085 C CA . GLU A 1 1170 ? -20.643 1.335 -36.703 1.00 55.50 1170 GLU A CA 1
ATOM 9086 C C . GLU A 1 1170 ? -20.390 2.765 -36.189 1.00 55.50 1170 GLU A C 1
ATOM 9088 O O . GLU A 1 1170 ? -19.380 3.026 -35.540 1.00 55.50 1170 GLU A O 1
ATOM 9093 N N . ARG A 1 1171 ? -21.291 3.716 -36.473 1.00 55.56 1171 ARG A N 1
ATOM 9094 C CA . ARG A 1 1171 ? -21.165 5.122 -36.028 1.00 55.56 1171 ARG A CA 1
ATOM 9095 C C . ARG A 1 1171 ? -22.007 5.389 -34.780 1.00 55.56 1171 ARG A C 1
ATOM 9097 O O . ARG A 1 1171 ? -23.037 6.061 -34.857 1.00 55.56 1171 ARG A O 1
ATOM 9104 N N . TRP A 1 1172 ? -21.559 4.867 -33.640 1.00 57.47 1172 TRP A N 1
ATOM 9105 C CA . TRP A 1 1172 ? -22.273 5.006 -32.363 1.00 57.47 1172 TRP A CA 1
ATOM 9106 C C . TRP A 1 1172 ? -22.471 6.468 -31.924 1.00 57.47 1172 TRP A C 1
ATOM 9108 O O . TRP A 1 1172 ? -23.507 6.792 -31.342 1.00 57.47 1172 TRP A O 1
ATOM 9118 N N . ASP A 1 1173 ? -21.563 7.368 -32.325 1.00 52.00 1173 ASP A N 1
ATOM 9119 C CA . ASP A 1 1173 ? -21.611 8.828 -32.119 1.00 52.00 1173 ASP A CA 1
ATOM 9120 C C . ASP A 1 1173 ? -22.935 9.493 -32.559 1.00 52.00 1173 ASP A C 1
ATOM 9122 O O . ASP A 1 1173 ? -23.215 10.633 -32.192 1.00 52.00 1173 ASP A O 1
ATOM 9126 N N . GLN A 1 1174 ? -23.729 8.824 -33.407 1.00 50.94 1174 GLN A N 1
ATOM 9127 C CA . GLN A 1 1174 ? -25.010 9.330 -33.918 1.00 50.94 1174 GLN A CA 1
ATOM 9128 C C . GLN A 1 1174 ? -26.243 8.724 -33.225 1.00 50.94 1174 GLN A C 1
ATOM 9130 O O . GLN A 1 1174 ? -27.354 9.179 -33.495 1.00 50.94 1174 GLN A O 1
ATOM 9135 N N . MET A 1 1175 ? -26.068 7.728 -32.348 1.00 51.34 1175 MET A N 1
ATOM 9136 C CA . MET A 1 1175 ? -27.158 7.060 -31.618 1.00 51.34 1175 MET A CA 1
ATOM 9137 C C . MET A 1 1175 ? -27.215 7.437 -30.131 1.00 51.34 1175 MET A C 1
ATOM 9139 O O . MET A 1 1175 ? -28.309 7.571 -29.587 1.00 51.34 1175 MET A O 1
ATOM 9143 N N . THR A 1 1176 ? -26.071 7.641 -29.472 1.00 49.56 1176 THR A N 1
ATOM 9144 C CA . THR A 1 1176 ? -25.990 7.909 -28.021 1.00 49.56 1176 THR A CA 1
ATOM 9145 C C . THR A 1 1176 ? -25.037 9.075 -27.726 1.00 49.56 1176 THR A C 1
ATOM 9147 O O . THR A 1 1176 ? -23.863 8.956 -28.072 1.00 49.56 1176 THR A O 1
ATOM 9150 N N . PRO A 1 1177 ? -25.478 10.176 -27.078 1.00 45.97 1177 PRO A N 1
ATOM 9151 C CA . PRO A 1 1177 ? -24.642 11.375 -26.931 1.00 45.97 1177 PRO A CA 1
ATOM 9152 C C . PRO A 1 1177 ? -23.364 11.241 -26.085 1.00 45.97 1177 PRO A C 1
ATOM 9154 O O . PRO A 1 1177 ? -22.395 11.926 -26.396 1.00 45.97 1177 PRO A O 1
ATOM 9157 N N . ASP A 1 1178 ? -23.352 10.407 -25.033 1.00 49.56 1178 ASP A N 1
ATOM 9158 C CA . ASP A 1 1178 ? -22.345 10.526 -23.958 1.00 49.56 1178 ASP A CA 1
ATOM 9159 C C . ASP A 1 1178 ? -21.515 9.260 -23.639 1.00 49.56 1178 ASP A C 1
ATOM 9161 O O . ASP A 1 1178 ? -20.462 9.383 -23.012 1.00 49.56 1178 ASP A O 1
ATOM 9165 N N . THR A 1 1179 ? -21.926 8.038 -24.014 1.00 54.69 1179 THR A N 1
ATOM 9166 C CA . THR A 1 1179 ? -21.086 6.816 -23.872 1.00 54.69 1179 THR A CA 1
ATOM 9167 C C . THR A 1 1179 ? -21.666 5.612 -24.640 1.00 54.69 1179 THR A C 1
ATOM 9169 O O . THR A 1 1179 ? -22.887 5.451 -24.644 1.00 54.69 1179 THR A O 1
ATOM 9172 N N . PRO A 1 1180 ? -20.833 4.751 -25.262 1.00 62.72 1180 PRO A N 1
ATOM 9173 C CA . PRO A 1 1180 ? -21.228 3.413 -25.717 1.00 62.72 1180 PRO A CA 1
ATOM 9174 C C . PRO A 1 1180 ? -21.081 2.351 -24.593 1.00 62.72 1180 PRO A C 1
ATOM 9176 O O . PRO A 1 1180 ? -20.456 2.658 -23.572 1.00 62.72 1180 PRO A O 1
ATOM 9179 N N . PRO A 1 1181 ? -21.614 1.119 -24.767 1.00 63.56 1181 PRO A N 1
ATOM 9180 C CA . PRO A 1 1181 ? -21.425 0.001 -23.827 1.00 63.56 1181 PRO A CA 1
ATOM 9181 C C . PRO A 1 1181 ? -19.946 -0.364 -23.599 1.00 63.56 1181 PRO A C 1
ATOM 9183 O O . PRO A 1 1181 ? -19.087 -0.070 -24.438 1.00 63.56 1181 PRO A O 1
ATOM 9186 N N . GLN A 1 1182 ? -19.650 -1.001 -22.461 1.00 66.25 1182 GLN A N 1
ATOM 9187 C CA . GLN A 1 1182 ? -18.293 -1.359 -22.025 1.00 66.25 1182 GLN A CA 1
ATOM 9188 C C . GLN A 1 1182 ? -18.248 -2.805 -21.530 1.00 66.25 1182 GLN A C 1
ATOM 9190 O O . GLN A 1 1182 ? -19.011 -3.171 -20.649 1.00 66.25 1182 GLN A O 1
ATOM 9195 N N . GLY A 1 1183 ? -17.306 -3.595 -22.050 1.00 73.12 1183 GLY A N 1
ATOM 9196 C CA . GLY A 1 1183 ? -17.266 -5.039 -21.810 1.00 73.12 1183 GLY A CA 1
ATOM 9197 C C . GLY A 1 1183 ? -18.018 -5.798 -22.902 1.00 73.12 1183 GLY A C 1
ATOM 9198 O O . GLY A 1 1183 ? -18.084 -5.345 -24.049 1.00 73.12 1183 GLY A O 1
ATOM 9199 N N . ALA A 1 1184 ? -18.549 -6.969 -22.558 1.00 74.69 1184 ALA A N 1
ATOM 9200 C CA . ALA A 1 1184 ? -19.395 -7.740 -23.462 1.00 74.69 1184 ALA A CA 1
ATOM 9201 C C . ALA A 1 1184 ? -20.852 -7.268 -23.389 1.00 74.69 1184 ALA A C 1
ATOM 9203 O O . ALA A 1 1184 ? -21.317 -6.882 -22.330 1.00 74.69 1184 ALA A O 1
ATOM 9204 N N . PHE A 1 1185 ? -21.578 -7.330 -24.503 1.00 78.00 1185 PHE A N 1
ATOM 9205 C CA . PHE A 1 1185 ? -22.997 -6.970 -24.587 1.00 78.00 1185 PHE A CA 1
ATOM 9206 C C . PHE A 1 1185 ? -23.707 -7.815 -25.655 1.00 78.00 1185 PHE A C 1
ATOM 9208 O O . PHE A 1 1185 ? -23.061 -8.409 -26.523 1.00 78.00 1185 PHE A O 1
ATOM 9215 N N . ALA A 1 1186 ? -25.040 -7.883 -25.630 1.00 79.62 1186 ALA A N 1
ATOM 9216 C CA . ALA A 1 1186 ? -25.809 -8.522 -26.700 1.00 79.62 1186 ALA A CA 1
ATOM 9217 C C . ALA A 1 1186 ? -26.171 -7.511 -27.793 1.00 79.62 1186 ALA A C 1
ATOM 9219 O O . ALA A 1 1186 ? -26.638 -6.411 -27.500 1.00 79.62 1186 ALA A O 1
ATOM 9220 N N . MET A 1 1187 ? -26.035 -7.883 -29.068 1.00 78.31 1187 MET A N 1
ATOM 9221 C CA . MET A 1 1187 ? -26.475 -7.035 -30.178 1.00 78.31 1187 MET A CA 1
ATOM 9222 C C . MET A 1 1187 ? -27.105 -7.788 -31.353 1.00 78.31 1187 MET A C 1
ATOM 9224 O O . MET A 1 1187 ? -26.812 -8.953 -31.609 1.00 78.31 1187 MET A O 1
ATOM 9228 N N . ILE A 1 1188 ? -27.946 -7.070 -32.098 1.00 77.75 1188 ILE A N 1
ATOM 9229 C CA . ILE A 1 1188 ? -28.373 -7.404 -33.459 1.00 77.75 1188 ILE A CA 1
ATOM 9230 C C . ILE A 1 1188 ? -27.680 -6.411 -34.396 1.00 77.75 1188 ILE A C 1
ATOM 9232 O O . ILE A 1 1188 ? -27.762 -5.194 -34.205 1.00 77.75 1188 ILE A O 1
ATOM 9236 N N . ASN A 1 1189 ? -26.977 -6.924 -35.400 1.00 75.06 1189 ASN A N 1
ATOM 9237 C CA . ASN A 1 1189 ? -26.168 -6.114 -36.302 1.00 75.06 1189 ASN A CA 1
ATOM 9238 C C . ASN A 1 1189 ? -26.997 -5.483 -37.442 1.00 75.06 1189 ASN A C 1
ATOM 9240 O O . ASN A 1 1189 ? -28.076 -5.959 -37.809 1.00 75.06 1189 ASN A O 1
ATOM 9244 N N . LYS A 1 1190 ? -26.459 -4.417 -38.050 1.00 72.56 1190 LYS A N 1
ATOM 9245 C CA . LYS A 1 1190 ? -27.085 -3.700 -39.175 1.00 72.56 1190 LYS A CA 1
ATOM 9246 C C . LYS A 1 1190 ? -27.404 -4.562 -40.405 1.00 72.56 1190 LYS A C 1
ATOM 9248 O O . LYS A 1 1190 ? -28.207 -4.153 -41.242 1.00 72.56 1190 LYS A O 1
ATOM 9253 N N . GLU A 1 1191 ? -26.768 -5.723 -40.560 1.00 72.19 1191 GLU A N 1
ATOM 9254 C CA . GLU A 1 1191 ? -26.989 -6.624 -41.697 1.00 72.19 1191 GLU A CA 1
ATOM 9255 C C . GLU A 1 1191 ? -28.255 -7.460 -41.475 1.00 72.19 1191 GLU A C 1
ATOM 9257 O O . GLU A 1 1191 ? -29.075 -7.576 -42.387 1.00 72.19 1191 GLU A O 1
ATOM 9262 N N . GLN A 1 1192 ? -28.486 -7.928 -40.243 1.00 71.88 1192 GLN A N 1
ATOM 9263 C CA . GLN A 1 1192 ? -29.745 -8.542 -39.809 1.00 71.88 1192 GLN A CA 1
ATOM 9264 C C . GLN A 1 1192 ? -30.913 -7.540 -39.921 1.00 71.88 1192 GLN A C 1
ATOM 9266 O O . GLN A 1 1192 ? -31.908 -7.829 -40.588 1.00 71.88 1192 GLN A O 1
ATOM 9271 N N . THR A 1 1193 ? -30.780 -6.325 -39.367 1.00 70.56 1193 THR A N 1
ATOM 9272 C CA . THR A 1 1193 ? -31.867 -5.315 -39.373 1.00 70.56 1193 THR A CA 1
ATOM 9273 C C . THR A 1 1193 ? -32.142 -4.675 -40.740 1.00 70.56 1193 THR A C 1
ATOM 9275 O O . THR A 1 1193 ? -33.197 -4.057 -40.931 1.00 70.56 1193 THR A O 1
ATOM 9278 N N . SER A 1 1194 ? -31.246 -4.866 -41.720 1.00 70.75 1194 SER A N 1
ATOM 9279 C CA . SER A 1 1194 ? -31.484 -4.509 -43.128 1.00 70.75 1194 SER A CA 1
ATOM 9280 C C . SER A 1 1194 ? -32.633 -5.301 -43.769 1.00 70.75 1194 SER A C 1
ATOM 9282 O O . SER A 1 1194 ? -33.171 -4.886 -44.798 1.00 70.75 1194 SER A O 1
ATOM 9284 N N . GLN A 1 1195 ? -33.048 -6.410 -43.150 1.00 71.25 1195 GLN A N 1
ATOM 9285 C CA . GLN A 1 1195 ? -34.256 -7.152 -43.494 1.00 71.25 1195 GLN A CA 1
ATOM 9286 C C . GLN A 1 1195 ? -35.347 -6.901 -42.443 1.00 71.25 1195 GLN A C 1
ATOM 9288 O O . GLN A 1 1195 ? -35.072 -6.605 -41.282 1.00 71.25 1195 GLN A O 1
ATOM 9293 N N . ALA A 1 1196 ? -36.614 -6.990 -42.852 1.00 77.38 1196 ALA A N 1
ATOM 9294 C CA . ALA A 1 1196 ? -37.735 -6.792 -41.938 1.00 77.38 1196 ALA A CA 1
ATOM 9295 C C . ALA A 1 1196 ? -37.984 -8.061 -41.104 1.00 77.38 1196 ALA A C 1
ATOM 9297 O O . ALA A 1 1196 ? -38.331 -9.104 -41.666 1.00 77.38 1196 ALA A O 1
ATOM 9298 N N . GLY A 1 1197 ? -37.843 -7.979 -39.778 1.00 81.19 1197 GLY A N 1
ATOM 9299 C CA . GLY A 1 1197 ? -37.970 -9.145 -38.904 1.00 81.19 1197 GLY A CA 1
ATOM 9300 C C . GLY A 1 1197 ? -37.853 -8.868 -37.402 1.00 81.19 1197 GLY A C 1
ATOM 9301 O O . GLY A 1 1197 ? -37.975 -7.726 -36.947 1.00 81.19 1197 GLY A O 1
ATOM 9302 N N . ARG A 1 1198 ? -37.645 -9.940 -36.630 1.00 84.50 1198 ARG A N 1
ATOM 9303 C CA . ARG A 1 1198 ? -37.517 -9.946 -35.167 1.00 84.50 1198 ARG A CA 1
ATOM 9304 C C . ARG A 1 1198 ? -36.468 -10.961 -34.694 1.00 84.50 1198 ARG A C 1
ATOM 9306 O O . ARG A 1 1198 ? -36.499 -12.102 -35.154 1.00 84.50 1198 ARG A O 1
ATOM 9313 N N . GLY A 1 1199 ? -35.652 -10.560 -33.719 1.00 79.94 1199 GLY A N 1
ATOM 9314 C CA . GLY A 1 1199 ? -34.791 -11.441 -32.920 1.00 79.94 1199 GLY A CA 1
ATOM 9315 C C . GLY A 1 1199 ? -35.172 -11.396 -31.438 1.00 79.94 1199 GLY A C 1
ATOM 9316 O O . GLY A 1 1199 ? -35.403 -10.309 -30.899 1.00 79.94 1199 GLY A O 1
ATOM 9317 N N . TYR A 1 1200 ? -35.253 -12.550 -30.777 1.00 84.19 1200 TYR A N 1
ATOM 9318 C CA . TYR A 1 1200 ? -35.778 -12.732 -29.420 1.00 84.19 1200 TYR A CA 1
ATOM 9319 C C . TYR A 1 1200 ? -34.689 -13.243 -28.460 1.00 84.19 1200 TYR A C 1
ATOM 9321 O O . TYR A 1 1200 ? -34.365 -14.432 -28.459 1.00 84.19 1200 TYR A O 1
ATOM 9329 N N . LEU A 1 1201 ? -34.187 -12.365 -27.583 1.00 83.88 1201 LEU A N 1
ATOM 9330 C CA . LEU A 1 1201 ? -33.322 -12.741 -26.458 1.00 83.88 1201 LEU A CA 1
ATOM 9331 C C . LEU A 1 1201 ? -34.193 -12.987 -25.224 1.00 83.88 1201 LEU A C 1
ATOM 9333 O O . LEU A 1 1201 ? -34.893 -12.078 -24.775 1.00 83.88 1201 LEU A O 1
ATOM 9337 N N . VAL A 1 1202 ? -34.182 -14.210 -24.691 1.00 76.69 1202 VAL A N 1
ATOM 9338 C CA . VAL A 1 1202 ? -35.222 -14.709 -23.777 1.00 76.69 1202 VAL A CA 1
ATOM 9339 C C . VAL A 1 1202 ? -34.655 -15.229 -22.455 1.00 76.69 1202 VAL A C 1
ATOM 9341 O O . VAL A 1 1202 ? -33.643 -15.920 -22.438 1.00 76.69 1202 VAL A O 1
ATOM 9344 N N . SER A 1 1203 ? -35.282 -14.876 -21.329 1.00 68.25 1203 SER A N 1
ATOM 9345 C CA . SER A 1 1203 ? -34.848 -15.286 -19.984 1.00 68.25 1203 SER A CA 1
ATOM 9346 C C . SER A 1 1203 ? -35.333 -16.694 -19.622 1.00 68.25 1203 SER A C 1
ATOM 9348 O O . SER A 1 1203 ? -36.269 -17.202 -20.238 1.00 68.25 1203 SER A O 1
ATOM 9350 N N . PRO A 1 1204 ? -34.833 -17.297 -18.526 1.00 62.62 1204 PRO A N 1
ATOM 9351 C CA . PRO A 1 1204 ? -35.484 -18.456 -17.928 1.00 62.62 1204 PRO A CA 1
ATOM 9352 C C . PRO A 1 1204 ? -36.906 -18.116 -17.466 1.00 62.62 1204 PRO A C 1
ATOM 9354 O O . PRO A 1 1204 ? -37.213 -16.959 -17.152 1.00 62.62 1204 PRO A O 1
ATOM 9357 N N . ALA A 1 1205 ? -37.746 -19.144 -17.367 1.00 53.56 1205 ALA A N 1
ATOM 9358 C CA . ALA A 1 1205 ? -39.138 -19.046 -16.939 1.00 53.56 1205 ALA A CA 1
ATOM 9359 C C . ALA A 1 1205 ? -39.292 -18.524 -15.493 1.00 53.56 1205 ALA A C 1
ATOM 9361 O O . ALA A 1 1205 ? -38.563 -18.952 -14.591 1.00 53.56 1205 ALA A O 1
ATOM 9362 N N . ARG A 1 1206 ? -40.240 -17.596 -15.281 1.00 54.75 1206 ARG A N 1
ATOM 9363 C CA . ARG A 1 1206 ? -40.285 -16.639 -14.156 1.00 54.75 1206 ARG A CA 1
ATOM 9364 C C . ARG A 1 1206 ? -41.689 -16.183 -13.718 1.00 54.75 1206 ARG A C 1
ATOM 9366 O O . ARG A 1 1206 ? -42.697 -16.572 -14.301 1.00 54.75 1206 ARG A O 1
ATOM 9373 N N . TRP A 1 1207 ? -41.702 -15.368 -12.648 1.00 40.47 1207 TRP A N 1
ATOM 9374 C CA . TRP A 1 1207 ? -42.864 -14.781 -11.959 1.00 40.47 1207 TRP A CA 1
ATOM 9375 C C . TRP A 1 1207 ? -42.539 -13.324 -11.488 1.00 40.47 1207 TRP A C 1
ATOM 9377 O O . TRP A 1 1207 ? -41.539 -13.158 -10.793 1.00 40.47 1207 TRP A O 1
ATOM 9387 N N . LYS A 1 1208 ? -43.397 -12.312 -11.770 1.00 39.88 1208 LYS A N 1
ATOM 9388 C CA . LYS A 1 1208 ? -43.374 -10.873 -11.316 1.00 39.88 1208 LYS A CA 1
ATOM 9389 C C . LYS A 1 1208 ? -42.146 -9.985 -11.727 1.00 39.88 1208 LYS A C 1
ATOM 9391 O O . LYS A 1 1208 ? -41.121 -10.538 -12.084 1.00 39.88 1208 LYS A O 1
ATOM 9396 N N . SER A 1 1209 ? -42.109 -8.636 -11.554 1.00 36.97 1209 SER A N 1
ATOM 9397 C CA . SER A 1 1209 ? -42.669 -7.538 -12.419 1.00 36.97 1209 SER A CA 1
ATOM 9398 C C . SER A 1 1209 ? -42.270 -6.078 -11.974 1.00 36.97 1209 SER A C 1
ATOM 9400 O O . SER A 1 1209 ? -42.574 -5.742 -10.827 1.00 36.97 1209 SER A O 1
ATOM 9402 N N . GLY A 1 1210 ? -41.742 -5.158 -12.830 1.00 34.75 1210 GLY A N 1
ATOM 9403 C CA . GLY A 1 1210 ? -41.479 -3.720 -12.462 1.00 34.75 1210 GLY A CA 1
ATOM 9404 C C . GLY A 1 1210 ? -40.870 -2.753 -13.538 1.00 34.75 1210 GLY A C 1
ATOM 9405 O O . GLY A 1 1210 ? -40.137 -3.221 -14.379 1.00 34.75 1210 GLY A O 1
ATOM 9406 N N . LEU A 1 1211 ? -41.173 -1.428 -13.491 1.00 33.31 1211 LEU A N 1
ATOM 9407 C CA . LEU A 1 1211 ? -41.264 -0.297 -14.504 1.00 33.31 1211 LEU A CA 1
ATOM 9408 C C . LEU A 1 1211 ? -40.301 0.033 -15.697 1.00 33.31 1211 LEU A C 1
ATOM 9410 O O . LEU A 1 1211 ? -39.110 0.183 -15.469 1.00 33.31 1211 LEU A O 1
ATOM 9414 N N . SER A 1 1212 ? -40.953 0.339 -16.871 1.00 27.67 1212 SER A N 1
ATOM 9415 C CA . SER A 1 1212 ? -40.708 1.330 -17.993 1.00 27.67 1212 SER A CA 1
ATOM 9416 C C . SER A 1 1212 ? -40.025 1.112 -19.403 1.00 27.67 1212 SER A C 1
ATOM 9418 O O . SER A 1 1212 ? -39.505 2.087 -19.935 1.00 27.67 1212 SER A O 1
ATOM 9420 N N . ALA A 1 1213 ? -40.125 -0.051 -20.076 1.00 41.38 1213 ALA A N 1
ATOM 9421 C CA . ALA A 1 1213 ? -39.664 -0.330 -21.473 1.00 41.38 1213 ALA A CA 1
ATOM 9422 C C . ALA A 1 1213 ? -38.118 -0.195 -21.743 1.00 41.38 1213 ALA A C 1
ATOM 9424 O O . ALA A 1 1213 ? -37.448 0.489 -20.984 1.00 41.38 1213 ALA A O 1
ATOM 9425 N N . PHE A 1 1214 ? -37.351 -0.819 -22.671 1.00 45.91 1214 PHE A N 1
ATOM 9426 C CA . PHE A 1 1214 ? -37.406 -1.587 -23.955 1.00 45.91 1214 PHE A CA 1
ATOM 9427 C C . PHE A 1 1214 ? -38.696 -2.295 -24.431 1.00 45.91 1214 PHE A C 1
ATOM 9429 O O . PHE A 1 1214 ? -39.611 -2.506 -23.638 1.00 45.91 1214 PHE A O 1
ATOM 9436 N N . LYS A 1 1215 ? -38.745 -2.759 -25.710 1.00 66.12 1215 LYS A N 1
ATOM 9437 C CA . LYS A 1 1215 ? -39.706 -3.814 -26.129 1.00 66.12 1215 LYS A CA 1
ATOM 9438 C C . LYS A 1 1215 ? -39.315 -5.153 -25.518 1.00 66.12 1215 LYS A C 1
ATOM 9440 O O . LYS A 1 1215 ? -38.812 -6.069 -26.167 1.00 66.12 1215 LYS A O 1
ATOM 9445 N N . VAL A 1 1216 ? -39.563 -5.206 -24.219 1.00 78.06 1216 VAL A N 1
ATOM 9446 C CA . VAL A 1 1216 ? -39.516 -6.401 -23.404 1.00 78.06 1216 VAL A CA 1
ATOM 9447 C C . VAL A 1 1216 ? -40.942 -6.871 -23.228 1.00 78.06 1216 VAL A C 1
ATOM 9449 O O . VAL A 1 1216 ? -41.835 -6.113 -22.831 1.00 78.06 1216 VAL A O 1
ATOM 9452 N N . CYS A 1 1217 ? -41.139 -8.134 -23.555 1.00 83.06 1217 CYS A N 1
ATOM 9453 C CA . CYS A 1 1217 ? -42.398 -8.825 -23.416 1.00 83.06 1217 CYS A CA 1
ATOM 9454 C C . CYS A 1 1217 ? -42.320 -9.840 -22.279 1.00 83.06 1217 CYS A C 1
ATOM 9456 O O . CYS A 1 1217 ? -41.252 -10.378 -21.989 1.00 83.06 1217 CYS A O 1
ATOM 9458 N N . ALA A 1 1218 ? -43.467 -10.143 -21.681 1.00 82.12 1218 ALA A N 1
ATOM 9459 C CA . ALA A 1 1218 ? -43.690 -11.440 -21.065 1.00 82.12 1218 ALA A CA 1
ATOM 9460 C C . ALA A 1 1218 ? -44.286 -12.355 -22.137 1.00 82.12 1218 ALA A C 1
ATOM 9462 O O . ALA A 1 1218 ? -45.350 -12.050 -22.680 1.00 82.12 1218 ALA A O 1
ATOM 9463 N N . LEU A 1 1219 ? -43.599 -13.451 -22.447 1.00 84.19 1219 LEU A N 1
ATOM 9464 C CA . LEU A 1 1219 ? -44.088 -14.499 -23.339 1.00 84.19 1219 LEU A CA 1
ATOM 9465 C C . LEU A 1 1219 ? -44.528 -15.710 -22.521 1.00 84.19 1219 LEU A C 1
ATOM 9467 O O . LEU A 1 1219 ? -43.870 -16.058 -21.542 1.00 84.19 1219 LEU A O 1
ATOM 9471 N N . ARG A 1 1220 ? -45.600 -16.395 -22.922 1.00 80.25 1220 ARG A N 1
ATOM 9472 C CA . ARG A 1 1220 ? -45.979 -17.678 -22.306 1.00 80.25 1220 ARG A CA 1
ATOM 9473 C C . ARG A 1 1220 ? -44.886 -18.722 -22.572 1.00 80.25 1220 ARG A C 1
ATOM 9475 O O . ARG A 1 1220 ? -44.506 -18.909 -23.727 1.00 80.25 1220 ARG A O 1
ATOM 9482 N N . VAL A 1 1221 ? -44.394 -19.391 -21.519 1.00 73.62 1221 VAL A N 1
ATOM 9483 C CA . VAL A 1 1221 ? -43.199 -20.270 -21.564 1.00 73.62 1221 VAL A CA 1
ATOM 9484 C C . VAL A 1 1221 ? -43.211 -21.226 -22.759 1.00 73.62 1221 VAL A C 1
ATOM 9486 O O . VAL A 1 1221 ? -44.170 -21.970 -22.961 1.00 73.62 1221 VAL A O 1
ATOM 9489 N N . GLY A 1 1222 ? -42.116 -21.241 -23.521 1.00 70.19 1222 GLY A N 1
ATOM 9490 C CA . GLY A 1 1222 ? -41.940 -22.107 -24.687 1.00 70.19 1222 GLY A CA 1
ATOM 9491 C C . GLY A 1 1222 ? -42.736 -21.688 -25.929 1.00 70.19 1222 GLY A C 1
ATOM 9492 O O . GLY A 1 1222 ? -42.777 -22.445 -26.899 1.00 70.19 1222 GLY A O 1
ATOM 9493 N N . THR A 1 1223 ? -43.356 -20.505 -25.927 1.00 76.94 1223 THR A N 1
ATOM 9494 C CA . THR A 1 1223 ? -44.131 -19.960 -27.052 1.00 76.94 1223 THR A CA 1
ATOM 9495 C C . THR A 1 1223 ? -43.697 -18.532 -27.396 1.00 76.94 1223 THR A C 1
ATOM 9497 O O . THR A 1 1223 ? -42.992 -17.879 -26.632 1.00 76.94 1223 THR A O 1
ATOM 9500 N N . LEU A 1 1224 ? -44.165 -18.025 -28.540 1.00 76.38 1224 LEU A N 1
ATOM 9501 C CA . LEU A 1 1224 ? -44.061 -16.609 -28.909 1.00 76.38 1224 LEU A CA 1
ATOM 9502 C C . LEU A 1 1224 ? -45.361 -15.828 -28.616 1.00 76.38 1224 LEU A C 1
ATOM 9504 O O . LEU A 1 1224 ? -45.591 -14.776 -29.210 1.00 76.38 1224 LEU A O 1
ATOM 9508 N N . GLU A 1 1225 ? -46.236 -16.336 -27.737 1.00 80.12 1225 GLU A N 1
ATOM 9509 C CA . GLU A 1 1225 ? -47.472 -15.642 -27.357 1.00 80.12 1225 GLU A CA 1
ATOM 9510 C C . GLU A 1 1225 ? -47.171 -14.487 -26.388 1.00 80.12 1225 GLU A C 1
ATOM 9512 O O . GLU A 1 1225 ? -46.807 -14.704 -25.231 1.00 80.12 1225 GLU A O 1
ATOM 9517 N N . GLU A 1 1226 ? -47.334 -13.253 -26.874 1.00 82.69 1226 GLU A N 1
ATOM 9518 C CA . GLU A 1 1226 ? -47.165 -12.005 -26.121 1.00 82.69 1226 GLU A CA 1
ATOM 9519 C C . GLU A 1 1226 ? -48.275 -11.863 -25.047 1.00 82.69 1226 GLU A C 1
ATOM 9521 O O . GLU A 1 1226 ? -49.379 -11.412 -25.351 1.00 82.69 1226 GLU A O 1
ATOM 9526 N N . ILE A 1 1227 ? -47.996 -12.224 -23.782 1.00 78.00 1227 ILE A N 1
ATOM 9527 C CA . ILE A 1 1227 ? -48.900 -11.975 -22.629 1.00 78.00 1227 ILE A CA 1
ATOM 9528 C C . ILE A 1 1227 ? -49.016 -10.463 -22.392 1.00 78.00 1227 ILE A C 1
ATOM 9530 O O . ILE A 1 1227 ? -50.092 -9.922 -22.137 1.00 78.00 1227 ILE A O 1
ATOM 9534 N N . PHE A 1 1228 ? -47.876 -9.780 -22.477 1.00 82.62 1228 PHE A N 1
ATOM 9535 C CA . PHE A 1 1228 ? -47.758 -8.329 -22.463 1.00 82.62 1228 PHE A CA 1
ATOM 9536 C C . PHE A 1 1228 ? -46.468 -7.922 -23.175 1.00 82.62 1228 PHE A C 1
ATOM 9538 O O . PHE A 1 1228 ? -45.459 -8.608 -23.029 1.00 82.62 1228 PHE A O 1
ATOM 9545 N N . CYS A 1 1229 ? -46.470 -6.762 -23.829 1.00 80.56 1229 CYS A N 1
ATOM 9546 C CA . CYS A 1 1229 ? -45.264 -6.055 -24.253 1.00 80.56 1229 CYS A CA 1
ATOM 9547 C C . CYS A 1 1229 ? -45.403 -4.552 -23.993 1.00 80.56 1229 CYS A C 1
ATOM 9549 O O . CYS A 1 1229 ? -46.493 -3.998 -24.140 1.00 80.56 1229 CYS A O 1
ATOM 9551 N N . ALA A 1 1230 ? -44.286 -3.888 -23.697 1.00 73.69 1230 ALA A N 1
ATOM 9552 C CA . ALA A 1 1230 ? -44.159 -2.445 -23.888 1.00 73.69 1230 ALA A CA 1
ATOM 9553 C C . ALA A 1 1230 ? -43.610 -2.150 -25.300 1.00 73.69 1230 ALA A C 1
ATOM 9555 O O . ALA A 1 1230 ? -42.893 -2.977 -25.860 1.00 73.69 1230 ALA A O 1
ATOM 9556 N N . ASP A 1 1231 ? -43.938 -0.994 -25.878 1.00 66.81 1231 ASP A N 1
ATOM 9557 C CA . ASP A 1 1231 ? -43.440 -0.539 -27.186 1.00 66.81 1231 ASP A CA 1
ATOM 9558 C C . ASP A 1 1231 ? -42.632 0.769 -27.043 1.00 66.81 1231 ASP A C 1
ATOM 9560 O O . ASP A 1 1231 ? -42.863 1.531 -26.109 1.00 66.81 1231 ASP A O 1
ATOM 9564 N N . ASP A 1 1232 ? -41.745 1.010 -28.018 1.00 56.84 1232 ASP A N 1
ATOM 9565 C CA . ASP A 1 1232 ? -41.040 2.267 -28.360 1.00 56.84 1232 ASP A CA 1
ATOM 9566 C C . ASP A 1 1232 ? -40.183 2.958 -27.269 1.00 56.84 1232 ASP A C 1
ATOM 9568 O O . ASP A 1 1232 ? -40.684 3.609 -26.353 1.00 56.84 1232 ASP A O 1
ATOM 9572 N N . VAL A 1 1233 ? -38.851 2.814 -27.375 1.00 54.12 1233 VAL A N 1
ATOM 9573 C CA . VAL A 1 1233 ? -37.891 3.092 -26.280 1.00 54.12 1233 VAL A CA 1
ATOM 9574 C C . VAL A 1 1233 ? -36.581 3.686 -26.802 1.00 54.12 1233 VAL A C 1
ATOM 9576 O O . VAL A 1 1233 ? -35.491 3.152 -26.618 1.00 54.12 1233 VAL A O 1
ATOM 9579 N N . ALA A 1 1234 ? -36.697 4.801 -27.515 1.00 46.56 1234 ALA A N 1
ATOM 9580 C CA . ALA A 1 1234 ? -35.605 5.373 -28.301 1.00 46.56 1234 ALA A CA 1
ATOM 9581 C C . ALA A 1 1234 ? -34.890 6.577 -27.642 1.00 46.56 1234 ALA A C 1
ATOM 9583 O O . ALA A 1 1234 ? -34.348 7.416 -28.361 1.00 46.56 1234 ALA A O 1
ATOM 9584 N N . SER A 1 1235 ? -34.937 6.741 -26.307 1.00 47.56 1235 SER A N 1
ATOM 9585 C CA . SER A 1 1235 ? -34.647 8.051 -25.680 1.00 47.56 1235 SER A CA 1
ATOM 9586 C C . SER A 1 1235 ? -33.775 8.097 -24.413 1.00 47.56 1235 SER A C 1
ATOM 9588 O O . SER A 1 1235 ? -33.643 9.186 -23.854 1.00 47.56 1235 SER A O 1
ATOM 9590 N N . ALA A 1 1236 ? -33.191 6.997 -23.920 1.00 46.56 1236 ALA A N 1
ATOM 9591 C CA . ALA A 1 1236 ? -32.309 7.050 -22.742 1.00 46.56 1236 ALA A CA 1
ATOM 9592 C C . ALA A 1 1236 ? -31.245 5.939 -22.706 1.00 46.56 1236 ALA A C 1
ATOM 9594 O O . ALA A 1 1236 ? -31.543 4.782 -22.988 1.00 46.56 1236 ALA A O 1
ATOM 9595 N N . TYR A 1 1237 ? -30.034 6.301 -22.257 1.00 57.75 1237 TYR A N 1
ATOM 9596 C CA . TYR A 1 1237 ? -28.890 5.401 -22.018 1.00 57.75 1237 TYR A CA 1
ATOM 9597 C C . TYR A 1 1237 ? -29.223 4.234 -21.069 1.00 57.75 1237 TYR A C 1
ATOM 9599 O O . TYR A 1 1237 ? -28.707 3.137 -21.237 1.00 57.75 1237 TYR A O 1
ATOM 9607 N N . ARG A 1 1238 ? -30.121 4.449 -20.096 1.00 59.75 1238 ARG A N 1
ATOM 9608 C CA . ARG A 1 1238 ? -30.635 3.398 -19.206 1.00 59.75 1238 ARG A CA 1
ATOM 9609 C C . ARG A 1 1238 ? -32.162 3.442 -19.184 1.00 59.75 1238 ARG A C 1
ATOM 9611 O O . ARG A 1 1238 ? -32.734 4.461 -18.803 1.00 59.75 1238 ARG A O 1
ATOM 9618 N N . SER A 1 1239 ? -32.796 2.337 -19.577 1.00 62.34 1239 SER A N 1
ATOM 9619 C CA . SER A 1 1239 ? -34.256 2.167 -19.620 1.00 62.34 1239 SER A CA 1
ATOM 9620 C C . SER A 1 1239 ? -34.636 0.821 -18.970 1.00 62.34 1239 SER A C 1
ATOM 9622 O O . SER A 1 1239 ? -34.176 -0.226 -19.417 1.00 62.34 1239 SER A O 1
ATOM 9624 N N . SER A 1 1240 ? -35.415 0.846 -17.883 1.00 69.12 1240 SER A N 1
ATOM 9625 C CA . SER A 1 1240 ? -35.871 -0.319 -17.082 1.00 69.12 1240 SER A CA 1
ATOM 9626 C C . SER A 1 1240 ? -37.289 -0.761 -17.489 1.00 69.12 1240 SER A C 1
ATOM 9628 O O . SER A 1 1240 ? -37.993 0.109 -17.980 1.00 69.12 1240 SER A O 1
ATOM 9630 N N . VAL A 1 1241 ? -37.776 -2.019 -17.301 1.00 70.69 1241 VAL A N 1
ATOM 9631 C CA . VAL A 1 1241 ? -39.048 -2.485 -17.957 1.00 70.69 1241 VAL A CA 1
ATOM 9632 C C . VAL A 1 1241 ? -40.154 -3.199 -17.151 1.00 70.69 1241 VAL A C 1
ATOM 9634 O O . VAL A 1 1241 ? -40.072 -4.391 -16.848 1.00 70.69 1241 VAL A O 1
ATOM 9637 N N . THR A 1 1242 ? -41.320 -2.539 -17.008 1.00 72.50 1242 THR A N 1
ATOM 9638 C CA . THR A 1 1242 ? -42.574 -3.138 -16.502 1.00 72.50 1242 THR A CA 1
ATOM 9639 C C . THR A 1 1242 ? -43.224 -3.961 -17.576 1.00 72.50 1242 THR A C 1
ATOM 9641 O O . THR A 1 1242 ? -43.898 -3.446 -18.464 1.00 72.50 1242 THR A O 1
ATOM 9644 N N . ILE A 1 1243 ? -43.149 -5.253 -17.338 1.00 69.94 1243 ILE A N 1
ATOM 9645 C CA . ILE A 1 1243 ? -44.285 -6.145 -17.486 1.00 69.94 1243 ILE A CA 1
ATOM 9646 C C . ILE A 1 1243 ? -45.235 -5.895 -16.298 1.00 69.94 1243 ILE A C 1
ATOM 9648 O O . ILE A 1 1243 ? -44.762 -5.938 -15.160 1.00 69.94 1243 ILE A O 1
ATOM 9652 N N . PRO A 1 1244 ? -46.528 -5.585 -16.500 1.00 68.31 1244 PRO A N 1
ATOM 9653 C CA . PRO A 1 1244 ? -47.490 -5.395 -15.423 1.00 68.31 1244 PRO A CA 1
ATOM 9654 C C . PRO A 1 1244 ? -47.842 -6.743 -14.787 1.00 68.31 1244 PRO A C 1
ATOM 9656 O O . PRO A 1 1244 ? -47.972 -7.754 -15.471 1.00 68.31 1244 PRO A O 1
ATOM 9659 N N . GLY A 1 1245 ? -48.006 -6.747 -13.465 1.00 65.50 1245 GLY A N 1
ATOM 9660 C CA . GLY A 1 1245 ? -48.391 -7.928 -12.695 1.00 65.50 1245 GLY A CA 1
ATOM 9661 C C . GLY A 1 1245 ? -49.728 -7.757 -11.958 1.00 65.50 1245 GLY A C 1
ATOM 9662 O O . GLY A 1 1245 ? -50.280 -6.655 -11.930 1.00 65.50 1245 GLY A O 1
ATOM 9663 N N . PRO A 1 1246 ? -50.226 -8.822 -11.305 1.00 64.69 1246 PRO A N 1
ATOM 9664 C CA . PRO A 1 1246 ? -49.609 -10.146 -11.225 1.00 64.69 1246 PRO A CA 1
ATOM 9665 C C . PRO A 1 1246 ? -49.880 -10.988 -12.483 1.00 64.69 1246 PRO A C 1
ATOM 9667 O O . PRO A 1 1246 ? -51.029 -11.166 -12.879 1.00 64.69 1246 PRO A O 1
ATOM 9670 N N . ILE A 1 1247 ? -48.822 -11.550 -13.075 1.00 66.44 1247 ILE A N 1
ATOM 9671 C CA . ILE A 1 1247 ? -48.951 -12.644 -14.044 1.00 66.44 1247 ILE A CA 1
ATOM 9672 C C . ILE A 1 1247 ? -48.916 -13.943 -13.238 1.00 66.44 1247 ILE A C 1
ATOM 9674 O O . ILE A 1 1247 ? -47.933 -14.219 -12.554 1.00 66.44 1247 ILE A O 1
ATOM 9678 N N . ASN A 1 1248 ? -50.016 -14.698 -13.287 1.00 67.62 1248 ASN A N 1
ATOM 9679 C CA . ASN A 1 1248 ? -50.229 -15.920 -12.498 1.00 67.62 1248 ASN A CA 1
ATOM 9680 C C . ASN A 1 1248 ? -49.990 -17.209 -13.312 1.00 67.62 1248 ASN A C 1
ATOM 9682 O O . ASN A 1 1248 ? -50.364 -18.298 -12.881 1.00 67.62 1248 ASN A O 1
ATOM 9686 N N . GLU A 1 1249 ? -49.384 -17.080 -14.491 1.00 62.78 1249 GLU A N 1
ATOM 9687 C CA . GLU A 1 1249 ? -48.892 -18.176 -15.323 1.00 62.78 1249 GLU A CA 1
ATOM 9688 C C . GLU A 1 1249 ? -47.373 -18.024 -15.529 1.00 62.78 1249 GLU A C 1
ATOM 9690 O O . GLU A 1 1249 ? -46.878 -16.894 -15.534 1.00 62.78 1249 GLU A O 1
ATOM 9695 N N . PRO A 1 1250 ? -46.612 -19.120 -15.688 1.00 67.38 1250 PRO A N 1
ATOM 9696 C CA . PRO A 1 1250 ? -45.203 -19.047 -16.031 1.00 67.38 1250 PRO A CA 1
ATOM 9697 C C . PRO A 1 1250 ? -44.985 -18.285 -17.337 1.00 67.38 1250 PRO A C 1
ATOM 9699 O O . PRO A 1 1250 ? -45.568 -18.621 -18.371 1.00 67.38 1250 PRO A O 1
ATOM 9702 N N . TYR A 1 1251 ? -44.084 -17.308 -17.295 1.00 77.06 1251 TYR A N 1
ATOM 9703 C CA . TYR A 1 1251 ? -43.671 -16.547 -18.468 1.00 77.06 1251 TYR A CA 1
ATOM 9704 C C . TYR A 1 1251 ? -42.150 -16.460 -18.575 1.00 77.06 1251 TYR A C 1
ATOM 9706 O O . TYR A 1 1251 ? -41.432 -16.607 -17.588 1.00 77.06 1251 TYR A O 1
ATOM 9714 N N . GLU A 1 1252 ? -41.657 -16.196 -19.775 1.00 82.75 1252 GLU A N 1
ATOM 9715 C CA . GLU A 1 1252 ? -40.262 -15.860 -20.054 1.00 82.75 1252 GLU A CA 1
ATOM 9716 C C . GLU A 1 1252 ? -40.206 -14.374 -20.426 1.00 82.75 1252 GLU A C 1
ATOM 9718 O O . GLU A 1 1252 ? -41.113 -13.861 -21.089 1.00 82.75 1252 GLU A O 1
ATOM 9723 N N . LEU A 1 1253 ? -39.184 -13.647 -19.970 1.00 84.62 1253 LEU A N 1
ATOM 9724 C CA . LEU A 1 1253 ? -38.924 -12.307 -20.496 1.00 84.62 1253 LEU A CA 1
ATOM 9725 C C . LEU A 1 1253 ? -38.380 -12.456 -21.907 1.00 84.62 1253 LEU A C 1
ATOM 9727 O O . LEU A 1 1253 ? -37.530 -13.312 -22.115 1.00 84.62 1253 LEU A O 1
ATOM 9731 N N . ALA A 1 1254 ? -38.778 -11.602 -22.840 1.00 86.88 1254 ALA A N 1
ATOM 9732 C CA . ALA A 1 1254 ? -38.164 -11.544 -24.160 1.00 86.88 1254 ALA A CA 1
ATOM 9733 C C . ALA A 1 1254 ? -37.854 -10.106 -24.551 1.00 86.88 1254 ALA A C 1
ATOM 9735 O O . ALA A 1 1254 ? -38.774 -9.297 -24.636 1.00 86.88 1254 ALA A O 1
ATOM 9736 N N . ILE A 1 1255 ? -36.587 -9.800 -24.821 1.00 85.44 1255 ILE A N 1
ATOM 9737 C CA . ILE A 1 1255 ? -36.167 -8.538 -25.431 1.00 85.44 1255 ILE A CA 1
ATOM 9738 C C . ILE A 1 1255 ? -36.193 -8.740 -26.948 1.00 85.44 1255 ILE A C 1
ATOM 9740 O O . ILE A 1 1255 ? -35.480 -9.594 -27.479 1.00 85.44 1255 ILE A O 1
ATOM 9744 N N . ILE A 1 1256 ? -37.060 -7.996 -27.640 1.00 84.50 1256 ILE A N 1
ATOM 9745 C CA . ILE A 1 1256 ? -37.308 -8.178 -29.075 1.00 84.50 1256 ILE A CA 1
ATOM 9746 C C . ILE A 1 1256 ? -36.674 -7.033 -29.864 1.00 84.50 1256 ILE A C 1
ATOM 9748 O O . ILE A 1 1256 ? -37.169 -5.905 -29.840 1.00 84.50 1256 ILE A O 1
ATOM 9752 N N . GLY A 1 1257 ? -35.612 -7.331 -30.610 1.00 79.19 1257 GLY A N 1
ATOM 9753 C CA . GLY A 1 1257 ? -35.017 -6.391 -31.558 1.00 79.19 1257 GLY A CA 1
ATOM 9754 C C . GLY A 1 1257 ? -35.736 -6.474 -32.905 1.00 79.19 1257 GLY A C 1
ATOM 9755 O O . GLY A 1 1257 ? -35.839 -7.555 -33.487 1.00 79.19 1257 GLY A O 1
ATOM 9756 N N . ILE A 1 1258 ? -36.275 -5.351 -33.390 1.00 78.06 1258 ILE A N 1
ATOM 9757 C CA . ILE A 1 1258 ? -37.164 -5.306 -34.564 1.00 78.06 1258 ILE A CA 1
ATOM 9758 C C . ILE A 1 1258 ? -36.486 -4.578 -35.725 1.00 78.06 1258 ILE A C 1
ATOM 9760 O O . ILE A 1 1258 ? -36.324 -3.360 -35.709 1.00 78.06 1258 ILE A O 1
ATOM 9764 N N . GLY A 1 1259 ? -36.151 -5.324 -36.774 1.00 72.75 1259 GLY A N 1
ATOM 9765 C CA . GLY A 1 1259 ? -35.642 -4.761 -38.022 1.00 72.75 1259 GLY A CA 1
ATOM 9766 C C . GLY A 1 1259 ? -36.809 -4.308 -38.884 1.00 72.75 1259 GLY A C 1
ATOM 9767 O O . GLY A 1 1259 ? -37.772 -5.048 -39.083 1.00 72.75 1259 GLY A O 1
ATOM 9768 N N . THR A 1 1260 ? -36.743 -3.083 -39.402 1.00 72.38 1260 THR A N 1
ATOM 9769 C CA . THR A 1 1260 ? -37.789 -2.547 -40.290 1.00 72.38 1260 THR A CA 1
ATOM 9770 C C . THR A 1 1260 ? -37.482 -2.773 -41.769 1.00 72.38 1260 THR A C 1
ATOM 9772 O O . THR A 1 1260 ? -38.363 -2.582 -42.604 1.00 72.38 1260 THR A O 1
ATOM 9775 N N . GLY A 1 1261 ? -36.230 -3.100 -42.116 1.00 63.94 1261 GLY A N 1
ATOM 9776 C CA . GLY A 1 1261 ? -35.717 -3.089 -43.489 1.00 63.94 1261 GLY A CA 1
ATOM 9777 C C . GLY A 1 1261 ? -35.686 -1.707 -44.167 1.00 63.94 1261 GLY A C 1
ATOM 9778 O O . GLY A 1 1261 ? -35.184 -1.582 -45.281 1.00 63.94 1261 GLY A O 1
ATOM 9779 N N . ALA A 1 1262 ? -36.204 -0.654 -43.521 1.00 62.97 1262 ALA A N 1
ATOM 9780 C CA . ALA A 1 1262 ? -36.199 0.718 -44.036 1.00 62.97 1262 ALA A CA 1
ATOM 9781 C C . ALA A 1 1262 ? -34.925 1.493 -43.650 1.00 62.97 1262 ALA A C 1
ATOM 9783 O O . ALA A 1 1262 ? -34.565 2.467 -44.315 1.00 62.97 1262 ALA A O 1
ATOM 9784 N N . ARG A 1 1263 ? -34.241 1.047 -42.590 1.00 56.47 1263 ARG A N 1
ATOM 9785 C CA . ARG A 1 1263 ? -32.886 1.445 -42.198 1.00 56.47 1263 ARG A CA 1
ATOM 9786 C C . ARG A 1 1263 ? -32.134 0.241 -41.643 1.00 56.47 1263 ARG A C 1
ATOM 9788 O O . ARG A 1 1263 ? -32.718 -0.580 -40.943 1.00 56.47 1263 ARG A O 1
ATOM 9795 N N . SER A 1 1264 ? -30.842 0.185 -41.939 1.00 59.78 1264 SER A N 1
ATOM 9796 C CA . SER A 1 1264 ? -29.875 -0.750 -41.366 1.00 59.78 1264 SER A CA 1
ATOM 9797 C C . SER A 1 1264 ? -29.262 -0.134 -40.100 1.00 59.78 1264 SER A C 1
ATOM 9799 O O . SER A 1 1264 ? -28.107 0.296 -40.109 1.00 59.78 1264 SER A O 1
ATOM 9801 N N . ASP A 1 1265 ? -30.077 -0.012 -39.054 1.00 64.12 1265 ASP A N 1
ATOM 9802 C CA . ASP A 1 1265 ? -29.676 0.502 -37.741 1.00 64.12 1265 ASP A CA 1
ATOM 9803 C C . ASP A 1 1265 ? -29.381 -0.702 -36.818 1.00 64.12 1265 ASP A C 1
ATOM 9805 O O . ASP A 1 1265 ? -30.205 -1.617 -36.733 1.00 64.12 1265 ASP A O 1
ATOM 9809 N N . SER A 1 1266 ? -28.218 -0.746 -36.158 1.00 70.88 1266 SER A N 1
ATOM 9810 C CA . SER A 1 1266 ? -27.885 -1.802 -35.181 1.00 70.88 1266 SER A CA 1
ATOM 9811 C C . SER A 1 1266 ? -28.613 -1.594 -33.848 1.00 70.88 1266 SER A C 1
ATOM 9813 O O . SER A 1 1266 ? -29.008 -0.479 -33.510 1.00 70.88 1266 SER A O 1
ATOM 9815 N N . MET A 1 1267 ? -28.766 -2.665 -33.068 1.00 75.56 1267 MET A N 1
ATOM 9816 C CA . MET A 1 1267 ? -29.378 -2.636 -31.734 1.00 75.56 1267 MET A CA 1
ATOM 9817 C C . MET A 1 1267 ? -28.460 -3.334 -30.735 1.00 75.56 1267 MET A C 1
ATOM 9819 O O . MET A 1 1267 ? -28.041 -4.453 -31.002 1.00 75.56 1267 MET A O 1
ATOM 9823 N N . ALA A 1 1268 ? -28.174 -2.707 -29.594 1.00 77.81 1268 ALA A N 1
ATOM 9824 C CA . ALA A 1 1268 ? -27.390 -3.298 -28.509 1.00 77.81 1268 ALA A CA 1
ATOM 9825 C C . ALA A 1 1268 ? -28.154 -3.220 -27.180 1.00 77.81 1268 ALA A C 1
ATOM 9827 O O . ALA A 1 1268 ? -28.922 -2.282 -26.955 1.00 77.81 1268 ALA A O 1
ATOM 9828 N N . VAL A 1 1269 ? -27.939 -4.216 -26.326 1.00 79.38 1269 VAL A N 1
ATOM 9829 C CA . VAL A 1 1269 ? -28.494 -4.349 -24.978 1.00 79.38 1269 VAL A CA 1
ATOM 9830 C C . VAL A 1 1269 ? -27.385 -4.840 -24.058 1.00 79.38 1269 VAL A C 1
ATOM 9832 O O . VAL A 1 1269 ? -26.685 -5.801 -24.369 1.00 79.38 1269 VAL A O 1
ATOM 9835 N N . ASP A 1 1270 ? -27.261 -4.167 -22.925 1.00 79.44 1270 ASP A N 1
ATOM 9836 C CA . ASP A 1 1270 ? -26.210 -4.336 -21.930 1.00 79.44 1270 ASP A CA 1
ATOM 9837 C C . ASP A 1 1270 ? -26.819 -4.108 -20.530 1.00 79.44 1270 ASP A C 1
ATOM 9839 O O . ASP A 1 1270 ? -27.937 -3.586 -20.434 1.00 79.44 1270 ASP A O 1
ATOM 9843 N N . ASP A 1 1271 ? -26.115 -4.489 -19.462 1.00 79.25 1271 ASP A N 1
ATOM 9844 C CA . ASP A 1 1271 ? -26.473 -4.187 -18.064 1.00 79.25 1271 ASP A CA 1
ATOM 9845 C C . ASP A 1 1271 ? -27.940 -4.539 -17.688 1.00 79.25 1271 ASP A C 1
ATOM 9847 O O . ASP A 1 1271 ? -28.680 -3.752 -17.075 1.00 79.25 1271 ASP A O 1
ATOM 9851 N N . ILE A 1 1272 ? -28.405 -5.739 -18.064 1.00 82.00 1272 ILE A N 1
ATOM 9852 C CA . ILE A 1 1272 ? -29.779 -6.179 -17.776 1.00 82.00 1272 ILE A CA 1
ATOM 9853 C C . ILE A 1 1272 ? -29.944 -6.365 -16.261 1.00 82.00 1272 ILE A C 1
ATOM 9855 O O . ILE A 1 1272 ? -29.334 -7.245 -15.656 1.00 82.00 1272 ILE A O 1
ATOM 9859 N N . GLU A 1 1273 ? -30.846 -5.592 -15.655 1.00 81.62 1273 GLU A N 1
ATOM 9860 C CA . GLU A 1 1273 ? -31.210 -5.672 -14.237 1.00 81.62 1273 GLU A CA 1
ATOM 9861 C C . GLU A 1 1273 ? -32.726 -5.900 -14.098 1.00 81.62 1273 GLU A C 1
ATOM 9863 O O . GLU A 1 1273 ? -33.527 -5.133 -14.639 1.00 81.62 1273 GLU A O 1
ATOM 9868 N N . TYR A 1 1274 ? -33.148 -6.943 -13.368 1.00 80.56 1274 TYR A N 1
ATOM 9869 C CA . TYR A 1 1274 ? -34.567 -7.271 -13.193 1.00 80.56 1274 TYR A CA 1
ATOM 9870 C C . TYR A 1 1274 ? -34.946 -7.579 -11.739 1.00 80.56 1274 TYR A C 1
ATOM 9872 O O . TYR A 1 1274 ? -34.441 -8.507 -11.110 1.00 80.56 1274 TYR A O 1
ATOM 9880 N N . THR A 1 1275 ? -35.899 -6.809 -11.208 1.00 74.62 1275 THR A N 1
ATOM 9881 C CA . THR A 1 1275 ? -36.321 -6.855 -9.800 1.00 74.62 1275 THR A CA 1
ATOM 9882 C C . THR A 1 1275 ? -37.796 -7.249 -9.657 1.00 74.62 1275 THR A C 1
ATOM 9884 O O . THR A 1 1275 ? -38.661 -6.813 -10.421 1.00 74.62 1275 THR A O 1
ATOM 9887 N N . ALA A 1 1276 ? -38.086 -8.139 -8.698 1.00 71.31 1276 ALA A N 1
ATOM 9888 C CA . ALA A 1 1276 ? -39.382 -8.808 -8.567 1.00 71.31 1276 ALA A CA 1
ATOM 9889 C C . ALA A 1 1276 ? -39.551 -9.548 -7.227 1.00 71.31 1276 ALA A C 1
ATOM 9891 O O . ALA A 1 1276 ? -38.586 -10.119 -6.722 1.00 71.31 1276 ALA A O 1
ATOM 9892 N N . ASP A 1 1277 ? -40.790 -9.670 -6.730 1.00 63.47 1277 ASP A N 1
ATOM 9893 C CA . ASP A 1 1277 ? -41.130 -10.694 -5.726 1.00 63.47 1277 ASP A CA 1
ATOM 9894 C C . ASP A 1 1277 ? -41.498 -12.006 -6.444 1.00 63.47 1277 ASP A C 1
ATOM 9896 O O . ASP A 1 1277 ? -42.647 -12.209 -6.848 1.00 63.47 1277 ASP A O 1
ATOM 9900 N N . VAL A 1 1278 ? -40.511 -12.881 -6.640 1.00 61.06 1278 VAL A N 1
ATOM 9901 C CA . VAL A 1 1278 ? -40.688 -14.198 -7.279 1.00 61.06 1278 VAL A CA 1
ATOM 9902 C C . VAL A 1 1278 ? -41.231 -15.203 -6.254 1.00 61.06 1278 VAL A C 1
ATOM 9904 O O . VAL A 1 1278 ? -40.813 -15.202 -5.096 1.00 61.06 1278 VAL A O 1
ATOM 9907 N N . CYS A 1 1279 ? -42.147 -16.088 -6.656 1.00 49.91 1279 CYS A N 1
ATOM 9908 C CA . CYS A 1 1279 ? -42.578 -17.195 -5.798 1.00 49.91 1279 CYS A CA 1
ATOM 9909 C C . CYS A 1 1279 ? -41.466 -18.251 -5.682 1.00 49.91 1279 CYS A C 1
ATOM 9911 O O . CYS A 1 1279 ? -40.933 -18.702 -6.693 1.00 49.91 1279 CYS A O 1
ATOM 9913 N N . SER A 1 1280 ? -41.147 -18.685 -4.459 1.00 44.16 1280 SER A N 1
ATOM 9914 C CA . SER A 1 1280 ? -40.102 -19.678 -4.190 1.00 44.16 1280 SER A CA 1
ATOM 9915 C C . SER A 1 1280 ? -40.493 -21.072 -4.698 1.00 44.16 1280 SER A C 1
ATOM 9917 O O . SER A 1 1280 ? -41.164 -21.852 -4.019 1.00 44.16 1280 SER A O 1
ATOM 9919 N N . GLY A 1 1281 ? -40.065 -21.394 -5.918 1.00 40.19 1281 GLY A N 1
ATOM 9920 C CA . GLY A 1 1281 ? -40.256 -22.712 -6.514 1.00 40.19 1281 GLY A CA 1
ATOM 9921 C C . GLY A 1 1281 ? -39.458 -23.784 -5.772 1.00 40.19 1281 GLY A C 1
ATOM 9922 O O . GLY A 1 1281 ? -38.231 -23.790 -5.837 1.00 40.19 1281 GLY A O 1
ATOM 9923 N N . GLN A 1 1282 ? -40.153 -24.715 -5.108 1.00 37.84 1282 GLN A N 1
ATOM 9924 C CA . GLN A 1 1282 ? -39.537 -25.943 -4.591 1.00 37.84 1282 GLN A CA 1
ATOM 9925 C C . GLN A 1 1282 ? -38.783 -26.657 -5.718 1.00 37.84 1282 GLN A C 1
ATOM 9927 O O . GLN A 1 1282 ? -39.346 -26.886 -6.795 1.00 37.84 1282 GLN A O 1
ATOM 9932 N N . VAL A 1 1283 ? -37.517 -27.004 -5.471 1.00 43.25 1283 VAL A N 1
ATOM 9933 C CA . VAL A 1 1283 ? -36.635 -27.601 -6.481 1.00 43.25 1283 VAL A CA 1
ATOM 9934 C C . VAL A 1 1283 ? -37.277 -28.886 -7.000 1.00 43.25 1283 VAL A C 1
ATOM 9936 O O . VAL A 1 1283 ? -37.699 -29.730 -6.218 1.00 43.25 1283 VAL A O 1
ATOM 9939 N N . ILE A 1 1284 ? -37.361 -29.063 -8.323 1.00 44.69 1284 ILE A N 1
ATOM 9940 C CA . ILE A 1 1284 ? -38.172 -30.137 -8.937 1.00 44.69 1284 ILE A CA 1
ATOM 9941 C C . ILE A 1 1284 ? -37.751 -31.547 -8.465 1.00 44.69 1284 ILE A C 1
ATOM 9943 O O . ILE A 1 1284 ? -38.599 -32.434 -8.349 1.00 44.69 1284 ILE A O 1
ATOM 9947 N N . GLY A 1 1285 ? -36.482 -31.732 -8.080 1.00 50.84 1285 GLY A N 1
ATOM 9948 C CA . GLY A 1 1285 ? -35.996 -32.952 -7.424 1.00 50.84 1285 GLY A CA 1
ATOM 9949 C C . GLY A 1 1285 ? -36.735 -33.310 -6.124 1.00 50.84 1285 GLY A C 1
ATOM 9950 O O . GLY A 1 1285 ? -36.982 -34.489 -5.886 1.00 50.84 1285 GLY A O 1
ATOM 9951 N N . GLU A 1 1286 ? -37.190 -32.328 -5.335 1.00 58.19 1286 GLU A N 1
ATOM 9952 C CA . GLU A 1 1286 ? -37.993 -32.561 -4.124 1.00 58.19 1286 GLU A CA 1
ATOM 9953 C C . GLU A 1 1286 ? -39.313 -33.274 -4.439 1.00 58.19 1286 GLU A C 1
ATOM 9955 O O . GLU A 1 1286 ? -39.747 -34.116 -3.657 1.00 58.19 1286 GLU A O 1
ATOM 9960 N N . ARG A 1 1287 ? -39.951 -32.995 -5.589 1.00 68.94 1287 ARG A N 1
ATOM 9961 C CA . ARG A 1 1287 ? -41.178 -33.705 -5.993 1.00 68.94 1287 ARG A CA 1
ATOM 9962 C C . ARG A 1 1287 ? -40.898 -35.162 -6.342 1.00 68.94 1287 ARG A C 1
ATOM 9964 O O . ARG A 1 1287 ? -41.653 -36.026 -5.910 1.00 68.94 1287 ARG A O 1
ATOM 9971 N N . ALA A 1 1288 ? -39.823 -35.438 -7.080 1.00 77.50 1288 ALA A N 1
ATOM 9972 C CA . ALA A 1 1288 ? -39.426 -36.807 -7.407 1.00 77.50 1288 ALA A CA 1
ATOM 9973 C C . ALA A 1 1288 ? -39.047 -37.598 -6.142 1.00 77.50 1288 ALA A C 1
ATOM 9975 O O . ALA A 1 1288 ? -39.546 -38.702 -5.938 1.00 77.50 1288 ALA A O 1
ATOM 9976 N N . CYS A 1 1289 ? -38.259 -36.998 -5.244 1.00 79.94 1289 CYS A N 1
ATOM 9977 C CA . CYS A 1 1289 ? -37.931 -37.589 -3.948 1.00 79.94 1289 CYS A CA 1
ATOM 9978 C C . CYS A 1 1289 ? -39.175 -37.838 -3.089 1.00 79.94 1289 CYS A C 1
ATOM 9980 O O . CYS A 1 1289 ? -39.358 -38.950 -2.606 1.00 79.94 1289 CYS A O 1
ATOM 9982 N N . LYS A 1 1290 ? -40.077 -36.858 -2.961 1.00 80.88 1290 LYS A N 1
ATOM 9983 C CA . LYS A 1 1290 ? -41.317 -36.999 -2.185 1.00 80.88 1290 LYS A CA 1
ATOM 9984 C C . LYS A 1 1290 ? -42.269 -38.058 -2.758 1.00 80.88 1290 LYS A C 1
ATOM 9986 O O . LYS A 1 1290 ? -42.971 -38.704 -1.985 1.00 80.88 1290 LYS A O 1
ATOM 9991 N N . ALA A 1 1291 ? -42.318 -38.233 -4.079 1.00 85.19 1291 ALA A N 1
ATOM 9992 C CA . ALA A 1 1291 ? -43.190 -39.216 -4.726 1.00 85.19 1291 ALA A CA 1
ATOM 9993 C C . ALA A 1 1291 ? -42.639 -40.654 -4.692 1.00 85.19 1291 ALA A C 1
ATOM 9995 O O . ALA A 1 1291 ? -43.432 -41.593 -4.702 1.00 85.19 1291 ALA A O 1
ATOM 9996 N N . LEU A 1 1292 ? -41.310 -40.831 -4.673 1.00 89.62 1292 LEU A N 1
ATOM 9997 C CA . LEU A 1 1292 ? -40.660 -42.139 -4.837 1.00 89.62 1292 LEU A CA 1
ATOM 9998 C C . LEU A 1 1292 ? -39.919 -42.639 -3.592 1.00 89.62 1292 LEU A C 1
ATOM 10000 O O . LEU A 1 1292 ? -40.035 -43.822 -3.264 1.00 89.62 1292 LEU A O 1
ATOM 10004 N N . SER A 1 1293 ? -39.142 -41.781 -2.924 1.00 88.88 1293 SER A N 1
ATOM 10005 C CA . SER A 1 1293 ? -38.265 -42.203 -1.828 1.00 88.88 1293 SER A CA 1
ATOM 10006 C C . SER A 1 1293 ? -39.099 -42.588 -0.606 1.00 88.88 1293 SER A C 1
ATOM 10008 O O . SER A 1 1293 ? -39.992 -41.853 -0.178 1.00 88.88 1293 SER A O 1
ATOM 10010 N N . CYS A 1 1294 ? -38.865 -43.791 -0.085 1.00 90.75 1294 CYS A N 1
ATOM 10011 C CA . CYS A 1 1294 ? -39.588 -44.329 1.058 1.00 90.75 1294 CYS A CA 1
ATOM 10012 C C . CYS A 1 1294 ? -38.810 -45.459 1.733 1.00 90.75 1294 CYS A C 1
ATOM 10014 O O . CYS A 1 1294 ? -38.319 -46.374 1.073 1.00 90.75 1294 CYS A O 1
ATOM 10016 N N . THR A 1 1295 ? -38.770 -45.453 3.067 1.00 90.25 1295 THR A N 1
ATOM 10017 C CA . THR A 1 1295 ? -38.256 -46.575 3.864 1.00 90.25 1295 THR A CA 1
ATOM 10018 C C . THR A 1 1295 ? -39.398 -47.186 4.672 1.00 90.25 1295 THR A C 1
ATOM 10020 O O . THR A 1 1295 ? -39.862 -46.612 5.657 1.00 90.25 1295 THR A O 1
ATOM 10023 N N . PHE A 1 1296 ? -39.848 -48.381 4.280 1.00 90.25 1296 PHE A N 1
ATOM 10024 C CA . PHE A 1 1296 ? -41.061 -49.014 4.815 1.00 90.25 1296 PHE A CA 1
ATOM 10025 C C . PHE A 1 1296 ? -40.909 -49.544 6.254 1.00 90.25 1296 PHE A C 1
ATOM 10027 O O . PHE A 1 1296 ? -41.878 -50.030 6.841 1.00 90.25 1296 PHE A O 1
ATOM 10034 N N . SER A 1 1297 ? -39.724 -49.421 6.867 1.00 83.69 1297 SER A N 1
ATOM 10035 C CA . SER A 1 1297 ? -39.454 -49.850 8.247 1.00 83.69 1297 SER A CA 1
ATOM 10036 C C . SER A 1 1297 ? -40.282 -49.114 9.305 1.00 83.69 1297 SER A C 1
ATOM 10038 O O . SER A 1 1297 ? -40.451 -49.639 10.408 1.00 83.69 1297 SER A O 1
ATOM 10040 N N . SER A 1 1298 ? -40.811 -47.930 8.977 1.00 81.00 1298 SER A N 1
ATOM 10041 C CA . SER A 1 1298 ? -41.723 -47.137 9.816 1.00 81.00 1298 SER A CA 1
ATOM 10042 C C . SER A 1 1298 ? -43.164 -47.669 9.846 1.00 81.00 1298 SER A C 1
ATOM 10044 O O . SER A 1 1298 ? -43.981 -47.164 10.615 1.00 81.00 1298 SER A O 1
ATOM 10046 N N . GLY A 1 1299 ? -43.502 -48.648 8.997 1.00 83.50 1299 GLY A N 1
ATOM 10047 C CA . GLY A 1 1299 ? -44.862 -49.169 8.824 1.00 83.50 1299 GLY A CA 1
ATOM 10048 C C . GLY A 1 1299 ? -45.775 -48.305 7.944 1.00 83.50 1299 GLY A C 1
ATOM 10049 O O . GLY A 1 1299 ? -46.906 -48.710 7.678 1.00 83.50 1299 GLY A O 1
ATOM 10050 N N . HIS A 1 1300 ? -45.297 -47.157 7.458 1.00 85.81 1300 HIS A N 1
ATOM 10051 C CA . HIS A 1 1300 ? -46.036 -46.265 6.561 1.00 85.81 1300 HIS A CA 1
ATOM 10052 C C . HIS A 1 1300 ? -45.624 -46.490 5.099 1.00 85.81 1300 HIS A C 1
ATOM 10054 O O . HIS A 1 1300 ? -44.502 -46.907 4.822 1.00 85.81 1300 HIS A O 1
ATOM 10060 N N . ALA A 1 1301 ? -46.523 -46.188 4.159 1.00 86.19 1301 ALA A N 1
ATOM 10061 C CA . ALA A 1 1301 ? -46.276 -46.305 2.716 1.00 86.19 1301 ALA A CA 1
ATOM 10062 C C . ALA A 1 1301 ? -45.663 -45.035 2.083 1.00 86.19 1301 ALA A C 1
ATOM 10064 O O . ALA A 1 1301 ? -45.529 -44.951 0.864 1.00 86.19 1301 ALA A O 1
ATOM 10065 N N . CYS A 1 1302 ? -45.319 -44.028 2.892 1.00 89.50 1302 CYS A N 1
ATOM 10066 C CA . CYS A 1 1302 ? -44.981 -42.679 2.431 1.00 89.50 1302 CYS A CA 1
ATOM 10067 C C . CYS A 1 1302 ? -46.086 -42.135 1.499 1.00 89.50 1302 CYS A C 1
ATOM 10069 O O . CYS A 1 1302 ? -47.241 -42.086 1.920 1.00 89.50 1302 CYS A O 1
ATOM 10071 N N . ASN A 1 1303 ? -45.763 -41.775 0.251 1.00 88.44 1303 ASN A N 1
ATOM 10072 C CA . ASN A 1 1303 ? -46.735 -41.350 -0.767 1.00 88.44 1303 ASN A CA 1
ATOM 10073 C C . ASN A 1 1303 ? -47.018 -42.440 -1.831 1.00 88.44 1303 ASN A C 1
ATOM 10075 O O . ASN A 1 1303 ? -47.515 -42.125 -2.909 1.00 88.44 1303 ASN A O 1
ATOM 10079 N N . TRP A 1 1304 ? -46.710 -43.715 -1.551 1.00 90.88 1304 TRP A N 1
ATOM 10080 C CA . TRP A 1 1304 ? -47.073 -44.835 -2.428 1.00 90.88 1304 TRP A CA 1
ATOM 10081 C C . TRP A 1 1304 ? -48.527 -45.267 -2.208 1.00 90.88 1304 TRP A C 1
ATOM 10083 O O . TRP A 1 1304 ? -48.941 -45.634 -1.105 1.00 90.88 1304 TRP A O 1
ATOM 10093 N N . ILE A 1 1305 ? -49.298 -45.270 -3.291 1.00 88.62 1305 ILE A N 1
ATOM 10094 C CA . ILE A 1 1305 ? -50.692 -45.695 -3.347 1.00 88.62 1305 ILE A CA 1
ATOM 10095 C C . ILE A 1 1305 ? -50.732 -47.229 -3.428 1.00 88.62 1305 ILE A C 1
ATOM 10097 O O . ILE A 1 1305 ? -50.203 -47.838 -4.358 1.00 88.62 1305 ILE A O 1
ATOM 10101 N N . LEU A 1 1306 ? -51.368 -47.860 -2.435 1.00 86.31 1306 LEU A N 1
ATOM 10102 C CA . LEU A 1 1306 ? -51.474 -49.324 -2.302 1.00 86.31 1306 LEU A CA 1
ATOM 10103 C C . LEU A 1 1306 ? -52.803 -49.902 -2.845 1.00 86.31 1306 LEU A C 1
ATOM 10105 O O . LEU A 1 1306 ? -53.093 -51.086 -2.665 1.00 86.31 1306 LEU A O 1
ATOM 10109 N N . SER A 1 1307 ? -53.668 -49.070 -3.435 1.00 69.00 1307 SER A N 1
ATOM 10110 C CA . SER A 1 1307 ? -55.064 -49.421 -3.715 1.00 69.00 1307 SER A CA 1
ATOM 10111 C C . SER A 1 1307 ? -55.292 -49.955 -5.138 1.00 69.00 1307 SER A C 1
ATOM 10113 O O . SER A 1 1307 ? -55.158 -49.252 -6.135 1.00 69.00 1307 SER A O 1
ATOM 10115 N N . ASN A 1 1308 ? -55.758 -51.204 -5.228 1.00 62.97 1308 ASN A N 1
ATOM 10116 C CA . ASN A 1 1308 ? -56.127 -51.888 -6.479 1.00 62.97 1308 ASN A CA 1
ATOM 10117 C C . ASN A 1 1308 ? -57.444 -51.360 -7.099 1.00 62.97 1308 ASN A C 1
ATOM 10119 O O . ASN A 1 1308 ? -58.395 -52.108 -7.316 1.00 62.97 1308 ASN A O 1
ATOM 10123 N N . SER A 1 1309 ? -57.537 -50.057 -7.365 1.00 58.81 1309 SER A N 1
ATOM 10124 C CA . SER A 1 1309 ? -58.740 -49.433 -7.941 1.00 58.81 1309 SER A CA 1
ATOM 10125 C C . SER A 1 1309 ? -58.984 -49.813 -9.411 1.00 58.81 1309 SER A C 1
ATOM 10127 O O . SER A 1 1309 ? -60.132 -49.862 -9.849 1.00 58.81 1309 SER A O 1
ATOM 10129 N N . VAL A 1 1310 ? -57.912 -50.109 -10.158 1.00 57.34 1310 VAL A N 1
ATOM 10130 C CA . VAL A 1 1310 ? -57.934 -50.389 -11.608 1.00 57.34 1310 VAL A CA 1
ATOM 10131 C C . VAL A 1 1310 ? -57.979 -51.890 -11.930 1.00 57.34 1310 VAL A C 1
ATOM 10133 O O . VAL A 1 1310 ? -58.556 -52.286 -12.941 1.00 57.34 1310 VAL A O 1
ATOM 10136 N N . VAL A 1 1311 ? -57.384 -52.738 -11.085 1.00 60.41 1311 VAL A N 1
ATOM 10137 C CA . VAL A 1 1311 ? -57.187 -54.174 -11.354 1.00 60.41 1311 VAL A CA 1
ATOM 10138 C C . VAL A 1 1311 ? -57.585 -54.985 -10.126 1.00 60.41 1311 VAL A C 1
ATOM 10140 O O . VAL A 1 1311 ? -57.001 -54.804 -9.062 1.00 60.41 1311 VAL A O 1
ATOM 10143 N N . ASP A 1 1312 ? -58.524 -55.924 -10.268 1.00 63.97 1312 ASP A N 1
ATOM 10144 C CA . ASP A 1 1312 ? -58.903 -56.856 -9.195 1.00 63.97 1312 ASP A CA 1
ATOM 10145 C C . ASP A 1 1312 ? -57.791 -57.902 -8.978 1.00 63.97 1312 ASP A C 1
ATOM 10147 O O . ASP A 1 1312 ? -57.839 -59.020 -9.492 1.00 63.97 1312 ASP A O 1
ATOM 10151 N N . GLY A 1 1313 ? -56.737 -57.485 -8.274 1.00 68.31 1313 GLY A N 1
ATOM 10152 C CA . GLY A 1 1313 ? -55.543 -58.259 -7.944 1.00 68.31 1313 GLY A CA 1
ATOM 10153 C C . GLY A 1 1313 ? -55.305 -58.377 -6.436 1.00 68.31 1313 GLY A C 1
ATOM 10154 O O . GLY A 1 1313 ? -56.124 -57.957 -5.616 1.00 68.31 1313 GLY A O 1
ATOM 10155 N N . GLN A 1 1314 ? -54.140 -58.898 -6.049 1.00 83.00 1314 GLN A N 1
ATOM 10156 C CA . GLN A 1 1314 ? -53.685 -58.817 -4.657 1.00 83.00 1314 GLN A CA 1
ATOM 10157 C C . GLN A 1 1314 ? -53.034 -57.463 -4.360 1.00 83.00 1314 GLN A C 1
ATOM 10159 O O . GLN A 1 1314 ? -52.546 -56.804 -5.272 1.00 83.00 1314 GLN A O 1
ATOM 10164 N N . GLN A 1 1315 ? -53.032 -57.039 -3.098 1.00 85.19 1315 GLN A N 1
ATOM 10165 C CA . GLN A 1 1315 ? -52.460 -55.758 -2.674 1.00 85.19 1315 GLN A CA 1
ATOM 10166 C C . GLN A 1 1315 ? -51.120 -55.968 -1.960 1.00 85.19 1315 GLN A C 1
ATOM 10168 O O . GLN A 1 1315 ? -50.838 -57.056 -1.449 1.00 85.19 1315 GLN A O 1
ATOM 10173 N N . PHE A 1 1316 ? -50.300 -54.920 -1.948 1.00 92.19 1316 PHE A N 1
ATOM 10174 C CA . PHE A 1 1316 ? -49.175 -54.800 -1.029 1.00 92.19 1316 PHE A CA 1
ATOM 10175 C C . PHE A 1 1316 ? -49.656 -54.174 0.285 1.00 92.19 1316 PHE A C 1
ATOM 10177 O O . PHE A 1 1316 ? -50.421 -53.214 0.269 1.00 92.19 1316 PHE A O 1
ATOM 10184 N N . GLU A 1 1317 ? -49.178 -54.684 1.417 1.00 90.19 1317 GLU A N 1
ATOM 10185 C CA . GLU A 1 1317 ? -49.490 -54.178 2.759 1.00 90.19 1317 GLU A CA 1
ATOM 10186 C C . GLU A 1 1317 ? -48.193 -53.979 3.559 1.00 90.19 1317 GLU A C 1
ATOM 10188 O O . GLU A 1 1317 ? -47.237 -54.744 3.404 1.00 90.19 1317 GLU A O 1
ATOM 10193 N N . THR A 1 1318 ? -48.134 -52.968 4.433 1.00 92.25 1318 THR A N 1
ATOM 10194 C CA . THR A 1 1318 ? -47.013 -52.800 5.370 1.00 92.25 1318 THR A CA 1
ATOM 10195 C C . THR A 1 1318 ? -47.194 -53.725 6.573 1.00 92.25 1318 THR A C 1
ATOM 10197 O O . THR A 1 1318 ? -48.153 -53.620 7.336 1.00 92.25 1318 THR A O 1
ATOM 10200 N N . VAL A 1 1319 ? -46.270 -54.670 6.754 1.00 92.31 1319 VAL A N 1
ATOM 10201 C CA . VAL A 1 1319 ? -46.408 -55.759 7.734 1.00 92.31 1319 VAL A CA 1
ATOM 10202 C C . VAL A 1 1319 ? -45.131 -55.981 8.540 1.00 92.31 1319 VAL A C 1
ATOM 10204 O O . VAL A 1 1319 ? -44.021 -55.760 8.067 1.00 92.31 1319 VAL A O 1
ATOM 10207 N N . SER A 1 1320 ? -45.290 -56.449 9.778 1.00 90.31 1320 SER A N 1
ATOM 10208 C CA . SER A 1 1320 ? -44.198 -56.761 10.717 1.00 90.31 1320 SER A CA 1
ATOM 10209 C C . SER A 1 1320 ? -43.964 -58.268 10.909 1.00 90.31 1320 SER A C 1
ATOM 10211 O O . SER A 1 1320 ? -43.151 -58.682 11.736 1.00 90.31 1320 SER A O 1
ATOM 10213 N N . TYR A 1 1321 ? -44.673 -59.119 10.155 1.00 88.12 1321 TYR A N 1
ATOM 10214 C CA . TYR A 1 1321 ? -44.656 -60.578 10.303 1.00 88.12 1321 TYR A CA 1
ATOM 10215 C C . TYR A 1 1321 ? -44.168 -61.308 9.033 1.00 88.12 1321 TYR A C 1
ATOM 10217 O O . TYR A 1 1321 ? -44.272 -60.767 7.934 1.00 88.12 1321 TYR A O 1
ATOM 10225 N N . PRO A 1 1322 ? -43.647 -62.553 9.136 1.00 86.44 1322 PRO A N 1
ATOM 10226 C CA . PRO A 1 1322 ? -43.112 -63.275 7.978 1.00 86.44 1322 PRO A CA 1
ATOM 10227 C C . PRO A 1 1322 ? -44.175 -63.703 6.952 1.00 86.44 1322 PRO A C 1
ATOM 10229 O O . PRO A 1 1322 ? -45.044 -64.536 7.252 1.00 86.44 1322 PRO A O 1
ATOM 10232 N N . VAL A 1 1323 ? -44.041 -63.213 5.717 1.00 85.31 1323 VAL A N 1
ATOM 10233 C CA . VAL A 1 1323 ? -44.958 -63.461 4.591 1.00 85.31 1323 VAL A CA 1
ATOM 10234 C C . VAL A 1 1323 ? -44.442 -64.603 3.714 1.00 85.31 1323 VAL A C 1
ATOM 10236 O O . VAL A 1 1323 ? -43.267 -64.652 3.360 1.00 85.31 1323 VAL A O 1
ATOM 10239 N N . GLY A 1 1324 ? -45.315 -65.551 3.369 1.00 80.38 1324 GLY A N 1
ATOM 10240 C CA . GLY A 1 1324 ? -44.978 -66.709 2.535 1.00 80.38 1324 GLY A CA 1
ATOM 10241 C C . GLY A 1 1324 ? -45.805 -67.950 2.858 1.00 80.38 1324 GLY A C 1
ATOM 10242 O O . GLY A 1 1324 ? -46.486 -68.017 3.888 1.00 80.38 1324 GLY A O 1
ATOM 10243 N N . ALA A 1 1325 ? -45.732 -68.948 1.977 1.00 68.12 1325 ALA A N 1
ATOM 10244 C CA . ALA A 1 1325 ? -46.351 -70.252 2.196 1.00 68.12 1325 ALA A CA 1
ATOM 10245 C C . ALA A 1 1325 ? -45.736 -70.983 3.409 1.00 68.12 1325 ALA A C 1
ATOM 10247 O O . ALA A 1 1325 ? -44.656 -70.645 3.893 1.00 68.12 1325 ALA A O 1
ATOM 10248 N N . ALA A 1 1326 ? -46.431 -72.001 3.924 1.00 56.97 1326 ALA A N 1
ATOM 10249 C CA . ALA A 1 1326 ? -45.939 -72.781 5.063 1.00 56.97 1326 ALA A CA 1
ATOM 10250 C C . ALA A 1 1326 ? -44.722 -73.661 4.711 1.00 56.97 1326 ALA A C 1
ATOM 10252 O O . ALA A 1 1326 ? -43.836 -73.849 5.542 1.00 56.97 1326 ALA A O 1
ATOM 10253 N N . ASN A 1 1327 ? -44.664 -74.175 3.478 1.00 55.66 1327 ASN A N 1
ATOM 10254 C CA . ASN A 1 1327 ? -43.713 -75.208 3.066 1.00 55.66 1327 ASN A CA 1
ATOM 10255 C C . ASN A 1 1327 ? -42.460 -74.605 2.404 1.00 55.66 1327 ASN A C 1
ATOM 10257 O O . ASN A 1 1327 ? -42.165 -74.892 1.247 1.00 55.66 1327 ASN A O 1
ATOM 10261 N N . ASN A 1 1328 ? -41.721 -73.826 3.200 1.00 53.12 1328 ASN A N 1
ATOM 10262 C CA . ASN A 1 1328 ? -40.441 -73.161 2.906 1.00 53.12 1328 ASN A CA 1
ATOM 10263 C C . ASN A 1 1328 ? -40.509 -71.832 2.125 1.00 53.12 1328 ASN A C 1
ATOM 10265 O O . ASN A 1 1328 ? -41.452 -71.543 1.398 1.00 53.12 1328 ASN A O 1
ATOM 10269 N N . VAL A 1 1329 ? -39.456 -71.032 2.346 1.00 63.66 1329 VAL A N 1
ATOM 10270 C CA . VAL A 1 1329 ? -39.224 -69.645 1.897 1.00 63.66 1329 VAL A CA 1
ATOM 10271 C C . VAL A 1 1329 ? -40.337 -68.656 2.284 1.00 63.66 1329 VAL A C 1
ATOM 10273 O O . VAL A 1 1329 ? -41.183 -68.260 1.486 1.00 63.66 1329 VAL A O 1
ATOM 10276 N N . LYS A 1 1330 ? -40.289 -68.205 3.545 1.00 77.00 1330 LYS A N 1
ATOM 10277 C CA . LYS A 1 1330 ? -40.970 -66.982 3.993 1.00 77.00 1330 LYS A CA 1
ATOM 10278 C C . LYS A 1 1330 ? -40.001 -65.806 3.990 1.00 77.00 1330 LYS A C 1
ATOM 10280 O O . LYS A 1 1330 ? -38.910 -65.922 4.546 1.00 77.00 1330 LYS A O 1
ATOM 10285 N N . ILE A 1 1331 ? -40.443 -64.675 3.459 1.00 84.06 1331 ILE A N 1
ATOM 10286 C CA . ILE A 1 1331 ? -39.737 -63.397 3.542 1.00 84.06 1331 ILE A CA 1
ATOM 10287 C C . ILE A 1 1331 ? -39.980 -62.779 4.924 1.00 84.06 1331 ILE A C 1
ATOM 10289 O O . ILE A 1 1331 ? -41.027 -62.993 5.541 1.00 84.06 1331 ILE A O 1
ATOM 10293 N N . ARG A 1 1332 ? -38.998 -62.027 5.423 1.00 83.06 1332 ARG A N 1
ATOM 10294 C CA . ARG A 1 1332 ? -39.064 -61.261 6.673 1.00 83.06 1332 ARG A CA 1
ATOM 10295 C C . ARG A 1 1332 ? -38.631 -59.811 6.419 1.00 83.06 1332 ARG A C 1
ATOM 10297 O O . ARG A 1 1332 ? -37.745 -59.625 5.573 1.00 83.06 1332 ARG A O 1
ATOM 10304 N N . PRO A 1 1333 ? -39.184 -58.831 7.160 1.00 81.25 1333 PRO A N 1
ATOM 10305 C CA . PRO A 1 1333 ? -38.662 -57.469 7.129 1.00 81.25 1333 PRO A CA 1
ATOM 10306 C C . PRO A 1 1333 ? -37.190 -57.459 7.538 1.00 81.25 1333 PRO A C 1
ATOM 10308 O O . PRO A 1 1333 ? -36.771 -58.277 8.363 1.00 81.25 1333 PRO A O 1
ATOM 10311 N N . THR A 1 1334 ? -36.411 -56.537 6.977 1.00 76.62 1334 THR A N 1
ATOM 10312 C CA . THR A 1 1334 ? -35.049 -56.266 7.463 1.00 76.62 1334 THR A CA 1
ATOM 10313 C C . THR A 1 1334 ? -35.074 -55.389 8.725 1.00 76.62 1334 THR A C 1
ATOM 10315 O O . THR A 1 1334 ? -34.194 -55.508 9.575 1.00 76.62 1334 THR A O 1
ATOM 10318 N N . GLY A 1 1335 ? -36.116 -54.561 8.887 1.00 81.06 1335 GLY A N 1
ATOM 10319 C CA . GLY A 1 1335 ? -36.392 -53.762 10.088 1.00 81.06 1335 GLY A CA 1
ATOM 10320 C C . GLY A 1 1335 ? -37.654 -54.201 10.848 1.00 81.06 1335 GLY A C 1
ATOM 10321 O O . GLY A 1 1335 ? -37.995 -55.380 10.910 1.00 81.06 1335 GLY A O 1
ATOM 10322 N N . THR A 1 1336 ? -38.366 -53.235 11.435 1.00 84.62 1336 THR A N 1
ATOM 10323 C CA . THR A 1 1336 ? -39.634 -53.436 12.168 1.00 84.62 1336 THR A CA 1
ATOM 10324 C C . THR A 1 1336 ? -40.833 -53.754 11.274 1.00 84.62 1336 THR A C 1
ATOM 10326 O O . THR A 1 1336 ? -41.712 -54.515 11.676 1.00 84.62 1336 THR A O 1
ATOM 10329 N N . TYR A 1 1337 ? -40.858 -53.185 10.072 1.00 90.75 1337 TYR A N 1
ATOM 10330 C CA . TYR A 1 1337 ? -41.881 -53.385 9.048 1.00 90.75 1337 TYR A CA 1
ATOM 10331 C C . TYR A 1 1337 ? -41.212 -53.501 7.672 1.00 90.75 1337 TYR A C 1
ATOM 10333 O O . TYR A 1 1337 ? -40.055 -53.117 7.504 1.00 90.75 1337 TYR A O 1
ATOM 10341 N N . PHE A 1 1338 ? -41.941 -54.044 6.702 1.00 91.12 1338 PHE A N 1
ATOM 10342 C CA . PHE A 1 1338 ? -41.625 -53.994 5.275 1.00 91.12 1338 PHE A CA 1
ATOM 10343 C C . PHE A 1 1338 ? -42.926 -54.018 4.470 1.00 91.12 1338 PHE A C 1
ATOM 10345 O O . PHE A 1 1338 ? -43.970 -54.421 4.992 1.00 91.12 1338 PHE A O 1
ATOM 10352 N N . LEU A 1 1339 ? -42.876 -53.591 3.212 1.00 93.62 1339 LEU A N 1
ATOM 10353 C CA . LEU A 1 1339 ? -44.020 -53.652 2.310 1.00 93.62 1339 LEU A CA 1
ATOM 10354 C C . LEU A 1 1339 ? -44.049 -55.022 1.616 1.00 93.62 1339 LEU A C 1
ATOM 10356 O O . LEU A 1 1339 ? -43.068 -55.393 0.975 1.00 93.62 1339 LEU A O 1
ATOM 10360 N N . ALA A 1 1340 ? -45.141 -55.784 1.727 1.00 91.75 1340 ALA A N 1
ATOM 10361 C CA . ALA A 1 1340 ? -45.178 -57.181 1.283 1.00 91.75 1340 ALA A CA 1
ATOM 10362 C C . ALA A 1 1340 ? -46.484 -57.599 0.589 1.00 91.75 1340 ALA A C 1
ATOM 10364 O O . ALA A 1 1340 ? -47.549 -57.056 0.867 1.00 91.75 1340 ALA A O 1
ATOM 10365 N N . ALA A 1 1341 ? -46.399 -58.620 -0.272 1.00 90.69 1341 ALA A N 1
ATOM 10366 C CA . ALA A 1 1341 ? -47.534 -59.254 -0.958 1.00 90.69 1341 ALA A CA 1
ATOM 10367 C C . ALA A 1 1341 ? -47.344 -60.785 -1.050 1.00 90.69 1341 ALA A C 1
ATOM 10369 O O . ALA A 1 1341 ? -46.213 -61.273 -0.979 1.00 90.69 1341 ALA A O 1
ATOM 10370 N N . LEU A 1 1342 ? -48.431 -61.559 -1.207 1.00 88.62 1342 LEU A N 1
ATOM 10371 C CA . LEU A 1 1342 ? -48.417 -63.037 -1.181 1.00 88.62 1342 LEU A CA 1
ATOM 10372 C C . LEU A 1 1342 ? -49.245 -63.671 -2.313 1.00 88.62 1342 LEU A C 1
ATOM 10374 O O . LEU A 1 1342 ? -50.247 -64.344 -2.062 1.00 88.62 1342 LEU A O 1
ATOM 10378 N N . ILE A 1 1343 ? -48.807 -63.492 -3.561 1.00 86.94 1343 ILE A N 1
ATOM 10379 C CA . ILE A 1 1343 ? -49.515 -63.939 -4.768 1.00 86.94 1343 ILE A CA 1
ATOM 10380 C C . ILE A 1 1343 ? -49.777 -65.455 -4.715 1.00 86.94 1343 ILE A C 1
ATOM 10382 O O . ILE A 1 1343 ? -48.890 -66.286 -4.929 1.00 86.94 1343 ILE A O 1
ATOM 10386 N N . HIS A 1 1344 ? -51.026 -65.804 -4.391 1.00 82.56 1344 HIS A N 1
ATOM 10387 C CA . HIS A 1 1344 ? -51.484 -67.167 -4.083 1.00 82.56 1344 HIS A CA 1
ATOM 10388 C C . HIS A 1 1344 ? -52.775 -67.567 -4.822 1.00 82.56 1344 HIS A C 1
ATOM 10390 O O . HIS A 1 1344 ? -53.350 -68.627 -4.561 1.00 82.56 1344 HIS A O 1
ATOM 10396 N N . LYS A 1 1345 ? -53.292 -66.685 -5.683 1.00 80.31 1345 LYS A N 1
ATOM 10397 C CA . LYS A 1 1345 ? -54.520 -66.881 -6.457 1.00 80.31 1345 LYS A CA 1
ATOM 10398 C C . LYS A 1 1345 ? -54.152 -66.955 -7.937 1.00 80.31 1345 LYS A C 1
ATOM 10400 O O . LYS A 1 1345 ? -53.809 -65.935 -8.521 1.00 80.31 1345 LYS A O 1
ATOM 10405 N N . ALA A 1 1346 ? -54.327 -68.107 -8.578 1.00 72.75 1346 ALA A N 1
ATOM 10406 C CA . ALA A 1 1346 ? -54.049 -68.254 -10.013 1.00 72.75 1346 ALA A CA 1
ATOM 10407 C C . ALA A 1 1346 ? -54.879 -67.315 -10.923 1.00 72.75 1346 ALA A C 1
ATOM 10409 O O . ALA A 1 1346 ? -54.476 -67.042 -12.047 1.00 72.75 1346 ALA A O 1
ATOM 10410 N N . HIS A 1 1347 ? -56.020 -66.806 -10.438 1.00 74.81 1347 HIS A N 1
ATOM 10411 C CA . HIS A 1 1347 ? -56.863 -65.818 -11.128 1.00 74.81 1347 HIS A CA 1
ATOM 10412 C C . HIS A 1 1347 ? -56.521 -64.353 -10.787 1.00 74.81 1347 HIS A C 1
ATOM 10414 O O . HIS A 1 1347 ? -57.104 -63.453 -11.375 1.00 74.81 1347 HIS A O 1
ATOM 10420 N N . GLN A 1 1348 ? -55.595 -64.111 -9.852 1.00 76.94 1348 GLN A N 1
ATOM 10421 C CA . GLN A 1 1348 ? -55.064 -62.788 -9.499 1.00 76.94 1348 GLN A CA 1
ATOM 10422 C C . GLN A 1 1348 ? -53.532 -62.881 -9.382 1.00 76.94 1348 GLN A C 1
ATOM 10424 O O . GLN A 1 1348 ? -52.994 -62.828 -8.274 1.00 76.94 1348 GLN A O 1
ATOM 10429 N N . PRO A 1 1349 ? -52.817 -63.082 -10.507 1.00 83.62 1349 PRO A N 1
ATOM 10430 C CA . PRO A 1 1349 ? -51.379 -63.344 -10.520 1.00 83.62 1349 PRO A CA 1
ATOM 10431 C C . PRO A 1 1349 ? -50.526 -62.073 -10.350 1.00 83.62 1349 PRO A C 1
ATOM 10433 O O . PRO A 1 1349 ? -49.336 -62.103 -10.649 1.00 83.62 1349 PRO A O 1
ATOM 10436 N N . THR A 1 1350 ? -51.109 -60.950 -9.926 1.00 87.69 1350 THR A N 1
ATOM 10437 C CA . THR A 1 1350 ? -50.449 -59.639 -9.829 1.00 87.69 1350 THR A CA 1
ATOM 10438 C C . THR A 1 1350 ? -50.779 -58.920 -8.525 1.00 87.69 1350 THR A C 1
ATOM 10440 O O . THR A 1 1350 ? -51.910 -58.996 -8.034 1.00 87.69 1350 THR A O 1
ATOM 10443 N N . ALA A 1 1351 ? -49.801 -58.167 -8.025 1.00 89.38 1351 ALA A N 1
ATOM 10444 C CA . ALA A 1 1351 ? -49.954 -57.113 -7.027 1.00 89.38 1351 ALA A CA 1
ATOM 10445 C C . ALA A 1 1351 ? -49.101 -55.908 -7.437 1.00 89.38 1351 ALA A C 1
ATOM 10447 O O . ALA A 1 1351 ? -48.040 -56.103 -8.029 1.00 89.38 1351 ALA A O 1
ATOM 10448 N N . PHE A 1 1352 ? -49.527 -54.679 -7.144 1.00 90.94 1352 PHE A N 1
ATOM 10449 C CA . PHE A 1 1352 ? -48.736 -53.491 -7.477 1.00 90.94 1352 PHE A CA 1
ATOM 10450 C C . PHE A 1 1352 ? -48.846 -52.375 -6.438 1.00 90.94 1352 PHE A C 1
ATOM 10452 O O . PHE A 1 1352 ? -49.720 -52.404 -5.571 1.00 90.94 1352 PHE A O 1
ATOM 10459 N N . ILE A 1 1353 ? -47.936 -51.411 -6.553 1.00 92.00 1353 ILE A N 1
ATOM 10460 C CA . ILE A 1 1353 ? -48.009 -50.089 -5.925 1.00 92.00 1353 ILE A CA 1
ATOM 10461 C C . ILE A 1 1353 ? -47.813 -49.006 -6.980 1.00 92.00 1353 ILE A C 1
ATOM 10463 O O . ILE A 1 1353 ? -47.144 -49.236 -7.988 1.00 92.00 1353 ILE A O 1
ATOM 10467 N N . GLU A 1 1354 ? -48.399 -47.841 -6.739 1.00 90.94 1354 GLU A N 1
ATOM 10468 C CA . GLU A 1 1354 ? -48.455 -46.700 -7.653 1.00 90.94 1354 GLU A CA 1
ATOM 10469 C C . GLU A 1 1354 ? -47.852 -45.463 -6.975 1.00 90.94 1354 GLU A C 1
ATOM 10471 O O . GLU A 1 1354 ? -48.167 -45.172 -5.822 1.00 90.94 1354 GLU A O 1
ATOM 10476 N N . SER A 1 1355 ? -46.959 -44.745 -7.657 1.00 90.81 1355 SER A N 1
ATOM 10477 C CA . SER A 1 1355 ? -46.416 -43.483 -7.149 1.00 90.81 1355 SER A CA 1
ATOM 10478 C C . SER A 1 1355 ? -47.421 -42.346 -7.330 1.00 90.81 1355 SER A C 1
ATOM 10480 O O . SER A 1 1355 ? -48.238 -42.358 -8.255 1.00 90.81 1355 SER A O 1
ATOM 10482 N N . GLU A 1 1356 ? -47.275 -41.294 -6.528 1.00 85.88 1356 GLU A N 1
ATOM 10483 C CA . GLU A 1 1356 ? -47.764 -39.964 -6.905 1.00 85.88 1356 GLU A CA 1
ATOM 10484 C C . GLU A 1 1356 ? -47.135 -39.483 -8.228 1.00 85.88 1356 GLU A C 1
ATOM 10486 O O . GLU A 1 1356 ? -46.119 -40.019 -8.688 1.00 85.88 1356 GLU A O 1
ATOM 10491 N N . GLN A 1 1357 ? -47.733 -38.468 -8.853 1.00 81.69 1357 GLN A N 1
ATOM 10492 C CA . GLN A 1 1357 ? -47.223 -37.891 -10.103 1.00 81.69 1357 GLN A CA 1
ATOM 10493 C C . GLN A 1 1357 ? -46.077 -36.898 -9.844 1.00 81.69 1357 GLN A C 1
ATOM 10495 O O . GLN A 1 1357 ? -46.204 -35.953 -9.063 1.00 81.69 1357 GLN A O 1
ATOM 10500 N N . PHE A 1 1358 ? -44.946 -37.094 -10.526 1.00 83.00 1358 PHE A N 1
ATOM 10501 C CA . PHE A 1 1358 ? -43.731 -36.282 -10.383 1.00 83.00 1358 PHE A CA 1
ATOM 10502 C C . PHE A 1 1358 ? -43.120 -35.945 -11.747 1.00 83.00 1358 PHE A C 1
ATOM 10504 O O . PHE A 1 1358 ? -43.610 -36.379 -12.784 1.00 83.00 1358 PHE A O 1
ATOM 10511 N N . SER A 1 1359 ? -42.046 -35.160 -11.774 1.00 73.62 1359 SER A N 1
ATOM 10512 C CA . SER A 1 1359 ? -41.316 -34.827 -13.000 1.00 73.62 1359 SER A CA 1
ATOM 10513 C C . SER A 1 1359 ? -39.807 -34.921 -12.776 1.00 73.62 1359 SER A C 1
ATOM 10515 O O . SER A 1 1359 ? -39.312 -34.620 -11.690 1.00 73.62 1359 SER A O 1
ATOM 10517 N N . LEU A 1 1360 ? -39.073 -35.355 -13.804 1.00 70.19 1360 LEU A N 1
ATOM 10518 C CA . LEU A 1 1360 ? -37.609 -35.403 -13.816 1.00 70.19 1360 LEU A CA 1
ATOM 10519 C C . LEU A 1 1360 ? -37.080 -34.426 -14.863 1.00 70.19 1360 LEU A C 1
ATOM 10521 O O . LEU A 1 1360 ? -37.534 -34.438 -16.005 1.00 70.19 1360 LEU A O 1
ATOM 10525 N N . SER A 1 1361 ? -36.099 -33.609 -14.484 1.00 67.56 1361 SER A N 1
ATOM 10526 C CA . SER A 1 1361 ? -35.364 -32.748 -15.416 1.00 67.56 1361 SER A CA 1
ATOM 10527 C C . SER A 1 1361 ? -34.258 -33.510 -16.155 1.00 67.56 1361 SER A C 1
ATOM 10529 O O . SER A 1 1361 ? -34.010 -33.252 -17.324 1.00 67.56 1361 SER A O 1
ATOM 10531 N N . GLN A 1 1362 ? -33.623 -34.481 -15.502 1.00 69.81 1362 GLN A N 1
ATOM 10532 C CA . GLN A 1 1362 ? -32.510 -35.285 -16.024 1.00 69.81 1362 GLN A CA 1
ATOM 10533 C C . GLN A 1 1362 ? -32.668 -36.752 -15.591 1.00 69.81 1362 GLN A C 1
ATOM 10535 O O . GLN A 1 1362 ? -33.474 -37.052 -14.708 1.00 69.81 1362 GLN A O 1
ATOM 10540 N N . SER A 1 1363 ? -31.949 -37.669 -16.242 1.00 80.88 1363 SER A N 1
ATOM 10541 C CA . SER A 1 1363 ? -32.070 -39.115 -16.004 1.00 80.88 1363 SER A CA 1
ATOM 10542 C C . SER A 1 1363 ? -31.631 -39.497 -14.591 1.00 80.88 1363 SER A C 1
ATOM 10544 O O . SER A 1 1363 ? -30.663 -38.951 -14.067 1.00 80.88 1363 SER A O 1
ATOM 10546 N N . ARG A 1 1364 ? -32.339 -40.429 -13.949 1.00 85.12 1364 ARG A N 1
ATOM 10547 C CA . ARG A 1 1364 ? -32.076 -40.864 -12.567 1.00 85.12 1364 ARG A CA 1
ATOM 10548 C C . ARG A 1 1364 ? -32.273 -42.360 -12.402 1.00 85.12 1364 ARG A C 1
ATOM 10550 O O . ARG A 1 1364 ? -33.004 -42.978 -13.172 1.00 85.12 1364 ARG A O 1
ATOM 10557 N N . VAL A 1 1365 ? -31.623 -42.947 -11.401 1.00 88.38 1365 VAL A N 1
ATOM 10558 C CA . VAL A 1 1365 ? -31.722 -44.386 -11.130 1.00 88.38 1365 VAL A CA 1
ATOM 10559 C C . VAL A 1 1365 ? -32.624 -44.611 -9.924 1.00 88.38 1365 VAL A C 1
ATOM 10561 O O . VAL A 1 1365 ? -32.305 -44.202 -8.812 1.00 88.38 1365 VAL A O 1
ATOM 10564 N N . LEU A 1 1366 ? -33.759 -45.268 -10.148 1.00 90.62 1366 LEU A N 1
ATOM 10565 C CA . LEU A 1 1366 ? -34.626 -45.767 -9.090 1.00 90.62 1366 LEU A CA 1
ATOM 10566 C C . LEU A 1 1366 ? -33.976 -47.015 -8.484 1.00 90.62 1366 LEU A C 1
ATOM 10568 O O . LEU A 1 1366 ? -33.812 -48.024 -9.174 1.00 90.62 1366 LEU A O 1
ATOM 10572 N N . ARG A 1 1367 ? -33.615 -46.947 -7.202 1.00 91.94 1367 ARG A N 1
ATOM 10573 C CA . ARG A 1 1367 ? -33.093 -48.070 -6.417 1.00 91.94 1367 ARG A CA 1
ATOM 10574 C C . ARG A 1 1367 ? -34.213 -48.663 -5.570 1.00 91.94 1367 ARG A C 1
ATOM 10576 O O . ARG A 1 1367 ? -34.939 -47.927 -4.910 1.00 91.94 1367 ARG A O 1
ATOM 10583 N N . MET A 1 1368 ? -34.337 -49.987 -5.544 1.00 91.00 1368 MET A N 1
ATOM 10584 C CA . MET A 1 1368 ? -35.336 -50.701 -4.739 1.00 91.00 1368 MET A CA 1
ATOM 10585 C C . MET A 1 1368 ? -34.690 -51.900 -4.037 1.00 91.00 1368 MET A C 1
ATOM 10587 O O . MET A 1 1368 ? -34.164 -52.777 -4.720 1.00 91.00 1368 MET A O 1
ATOM 10591 N N . HIS A 1 1369 ? -34.767 -51.996 -2.705 1.00 90.12 1369 HIS A N 1
ATOM 10592 C CA . HIS A 1 1369 ? -34.271 -53.176 -1.984 1.00 90.12 1369 HIS A CA 1
ATOM 10593 C C . HIS A 1 1369 ? -35.378 -54.231 -1.853 1.00 90.12 1369 HIS A C 1
ATOM 10595 O O . HIS A 1 1369 ? -36.325 -54.054 -1.077 1.00 90.12 1369 HIS A O 1
ATOM 10601 N N . VAL A 1 1370 ? -35.277 -55.320 -2.626 1.00 89.31 1370 VAL A N 1
ATOM 10602 C CA . VAL A 1 1370 ? -36.380 -56.272 -2.845 1.00 89.31 1370 VAL A CA 1
ATOM 10603 C C . VAL A 1 1370 ? -36.012 -57.711 -2.476 1.00 89.31 1370 VAL A C 1
ATOM 10605 O O . VAL A 1 1370 ? -34.921 -58.208 -2.751 1.00 89.31 1370 VAL A O 1
ATOM 10608 N N . LYS A 1 1371 ? -36.985 -58.421 -1.899 1.00 86.75 1371 LYS A N 1
ATOM 10609 C CA . LYS A 1 1371 ? -36.954 -59.850 -1.556 1.00 86.75 1371 LYS A CA 1
ATOM 10610 C C . LYS A 1 1371 ? -38.041 -60.603 -2.328 1.00 86.75 1371 LYS A C 1
ATOM 10612 O O . LYS A 1 1371 ? -39.156 -60.100 -2.483 1.00 86.75 1371 LYS A O 1
ATOM 10617 N N . ARG A 1 1372 ? -37.747 -61.825 -2.788 1.00 82.94 1372 ARG A N 1
ATOM 10618 C CA . ARG A 1 1372 ? -38.676 -62.698 -3.539 1.00 82.94 1372 ARG A CA 1
ATOM 10619 C C . ARG A 1 1372 ? -38.474 -64.157 -3.137 1.00 82.94 1372 ARG A C 1
ATOM 10621 O O . ARG A 1 1372 ? -37.340 -64.616 -3.081 1.00 82.94 1372 ARG A O 1
ATOM 10628 N N . SER A 1 1373 ? -39.550 -64.901 -2.872 1.00 75.31 1373 SER A N 1
ATOM 10629 C CA . SER A 1 1373 ? -39.439 -66.247 -2.276 1.00 75.31 1373 SER A CA 1
ATOM 10630 C C . SER A 1 1373 ? -39.353 -67.413 -3.263 1.00 75.31 1373 SER A C 1
ATOM 10632 O O . SER A 1 1373 ? -38.994 -68.521 -2.868 1.00 75.31 1373 SER A O 1
ATOM 10634 N N . THR A 1 1374 ? -39.784 -67.222 -4.511 1.00 72.56 1374 THR A N 1
ATOM 10635 C CA . THR A 1 1374 ? -40.286 -68.341 -5.324 1.00 72.56 1374 THR A CA 1
ATOM 10636 C C . THR A 1 1374 ? -39.771 -68.278 -6.754 1.00 72.56 1374 THR A C 1
ATOM 10638 O O . THR A 1 1374 ? -39.902 -67.261 -7.433 1.00 72.56 1374 THR A O 1
ATOM 10641 N N . TRP A 1 1375 ? -39.213 -69.391 -7.235 1.00 73.31 1375 TRP A N 1
ATOM 10642 C CA . TRP A 1 1375 ? -38.813 -69.536 -8.633 1.00 73.31 1375 TRP A CA 1
ATOM 10643 C C . TRP A 1 1375 ? -40.039 -69.430 -9.555 1.00 73.31 1375 TRP A C 1
ATOM 10645 O O . TRP A 1 1375 ? -41.069 -70.062 -9.301 1.00 73.31 1375 TRP A O 1
ATOM 10655 N N . GLY A 1 1376 ? -39.925 -68.615 -10.602 1.00 76.25 1376 GLY A N 1
ATOM 10656 C CA . GLY A 1 1376 ? -41.036 -68.197 -11.457 1.00 76.25 1376 GLY A CA 1
ATOM 10657 C C . GLY A 1 1376 ? -41.657 -66.846 -11.083 1.00 76.25 1376 GLY A C 1
ATOM 10658 O O . GLY A 1 1376 ? -42.509 -66.387 -11.828 1.00 76.25 1376 GLY A O 1
ATOM 10659 N N . SER A 1 1377 ? -41.257 -66.210 -9.973 1.00 83.69 1377 SER A N 1
ATOM 10660 C CA . SER A 1 1377 ? -41.780 -64.888 -9.590 1.00 83.69 1377 SER A CA 1
ATOM 10661 C C . SER A 1 1377 ? -41.016 -63.747 -10.265 1.00 83.69 1377 SER A C 1
ATOM 10663 O O . SER A 1 1377 ? -39.782 -63.741 -10.313 1.00 83.69 1377 SER A O 1
ATOM 10665 N N . GLU A 1 1378 ? -41.757 -62.769 -10.770 1.00 88.38 1378 GLU A N 1
ATOM 10666 C CA . GLU A 1 1378 ? -41.284 -61.690 -11.636 1.00 88.38 1378 GLU A CA 1
ATOM 10667 C C . GLU A 1 1378 ? -41.640 -60.324 -11.032 1.00 88.38 1378 GLU A C 1
ATOM 10669 O O . GLU A 1 1378 ? -42.658 -60.169 -10.357 1.00 88.38 1378 GLU A O 1
ATOM 10674 N N . LEU A 1 1379 ? -40.794 -59.322 -11.257 1.00 90.56 1379 LEU A N 1
ATOM 10675 C CA . LEU A 1 1379 ? -41.013 -57.941 -10.840 1.00 90.56 1379 LEU A CA 1
ATOM 10676 C C . LEU A 1 1379 ? -40.816 -57.018 -12.038 1.00 90.56 1379 LEU A C 1
ATOM 10678 O O . LEU A 1 1379 ? -39.791 -57.095 -12.719 1.00 90.56 1379 LEU A O 1
ATOM 10682 N N . TYR A 1 1380 ? -41.779 -56.131 -12.255 1.00 91.81 1380 TYR A N 1
ATOM 10683 C CA . TYR A 1 1380 ? -41.790 -55.164 -13.341 1.00 91.81 1380 TYR A CA 1
ATOM 10684 C C . TYR A 1 1380 ? -41.873 -53.732 -12.812 1.00 91.81 1380 TYR A C 1
ATOM 10686 O O . TYR A 1 1380 ? -42.497 -53.482 -11.779 1.00 91.81 1380 TYR A O 1
ATOM 10694 N N . VAL A 1 1381 ? -41.310 -52.789 -13.565 1.00 92.94 1381 VAL A N 1
ATOM 10695 C CA . VAL A 1 1381 ? -41.553 -51.350 -13.394 1.00 92.94 1381 VAL A CA 1
ATOM 10696 C C . VAL A 1 1381 ? -42.284 -50.844 -14.634 1.00 92.94 1381 VAL A C 1
ATOM 10698 O O . VAL A 1 1381 ? -41.769 -50.950 -15.747 1.00 92.94 1381 VAL A O 1
ATOM 10701 N N . CYS A 1 1382 ? -43.499 -50.322 -14.463 1.00 90.69 1382 CYS A N 1
ATOM 10702 C CA . CYS A 1 1382 ? -44.329 -49.806 -15.550 1.00 90.69 1382 CYS A CA 1
ATOM 10703 C C . CYS A 1 1382 ? -44.453 -48.282 -15.483 1.00 90.69 1382 CYS A C 1
ATOM 10705 O O . CYS A 1 1382 ? -44.645 -47.709 -14.410 1.00 90.69 1382 CYS A O 1
ATOM 10707 N N . ARG A 1 1383 ? -44.363 -47.621 -16.643 1.00 88.31 1383 ARG A N 1
ATOM 10708 C CA . ARG A 1 1383 ? -44.256 -46.156 -16.743 1.00 88.31 1383 ARG A CA 1
ATOM 10709 C C . ARG A 1 1383 ? -45.558 -45.534 -17.276 1.00 88.31 1383 ARG A C 1
ATOM 10711 O O . ARG A 1 1383 ? -45.992 -45.826 -18.394 1.00 88.31 1383 ARG A O 1
ATOM 10718 N N . ASN A 1 1384 ? -46.173 -44.661 -16.476 1.00 84.81 1384 ASN A N 1
ATOM 10719 C CA . ASN A 1 1384 ? -47.399 -43.868 -16.706 1.00 84.81 1384 ASN A CA 1
ATOM 10720 C C . ASN A 1 1384 ? -48.725 -44.621 -16.879 1.00 84.81 1384 ASN A C 1
ATOM 10722 O O . ASN A 1 1384 ? -49.768 -43.987 -17.037 1.00 84.81 1384 ASN A O 1
ATOM 10726 N N . ARG A 1 1385 ? -48.710 -45.953 -16.930 1.00 80.81 1385 ARG A N 1
ATOM 10727 C CA . ARG A 1 1385 ? -49.922 -46.775 -16.924 1.00 80.81 1385 ARG A CA 1
ATOM 10728 C C . ARG A 1 1385 ? -49.585 -48.198 -16.511 1.00 80.81 1385 ARG A C 1
ATOM 10730 O O . ARG A 1 1385 ? -48.672 -48.795 -17.081 1.00 80.81 1385 ARG A O 1
ATOM 10737 N N . PHE A 1 1386 ? -50.402 -48.743 -15.620 1.00 84.44 1386 PHE A N 1
ATOM 10738 C CA . PHE A 1 1386 ? -50.606 -50.175 -15.488 1.00 84.44 1386 PHE A CA 1
ATOM 10739 C C . PHE A 1 1386 ? -52.110 -50.478 -15.544 1.00 84.44 1386 PHE A C 1
ATOM 10741 O O . PHE A 1 1386 ? -52.891 -49.919 -14.782 1.00 84.44 1386 PHE A O 1
ATOM 10748 N N . ASP A 1 1387 ? -52.520 -51.332 -16.479 1.00 78.06 1387 ASP A N 1
ATOM 10749 C CA . ASP A 1 1387 ? -53.919 -51.724 -16.730 1.00 78.06 1387 ASP A CA 1
ATOM 10750 C C . ASP A 1 1387 ? -54.198 -53.204 -16.402 1.00 78.06 1387 ASP A C 1
ATOM 10752 O O . ASP A 1 1387 ? -55.219 -53.766 -16.796 1.00 78.06 1387 ASP A O 1
ATOM 10756 N N . GLY A 1 1388 ? -53.275 -53.853 -15.687 1.00 77.00 1388 GLY A N 1
ATOM 10757 C CA . GLY A 1 1388 ? -53.308 -55.288 -15.410 1.00 77.00 1388 GLY A CA 1
ATOM 10758 C C . GLY A 1 1388 ? -52.637 -56.143 -16.488 1.00 77.00 1388 GLY A C 1
ATOM 10759 O O . GLY A 1 1388 ? -52.319 -57.301 -16.215 1.00 77.00 1388 GLY A O 1
ATOM 10760 N N . ASN A 1 1389 ? -52.366 -55.604 -17.685 1.00 79.56 1389 ASN A N 1
ATOM 10761 C CA . ASN A 1 1389 ? -51.747 -56.350 -18.777 1.00 79.56 1389 ASN A CA 1
ATOM 10762 C C . ASN A 1 1389 ? -50.293 -55.918 -19.033 1.00 79.56 1389 ASN A C 1
ATOM 10764 O O . ASN A 1 1389 ? -50.019 -54.946 -19.738 1.00 79.56 1389 ASN A O 1
ATOM 10768 N N . LEU A 1 1390 ? -49.350 -56.724 -18.540 1.00 78.69 1390 LEU A N 1
ATOM 10769 C CA . LEU A 1 1390 ? -47.900 -56.547 -18.716 1.00 78.69 1390 LEU A CA 1
ATOM 10770 C C . LEU A 1 1390 ? -47.428 -56.493 -20.185 1.00 78.69 1390 LEU A C 1
ATOM 10772 O O . LEU A 1 1390 ? -46.323 -56.030 -20.439 1.00 78.69 1390 LEU A O 1
ATOM 10776 N N . GLN A 1 1391 ? -48.229 -56.970 -21.147 1.00 72.44 1391 GLN A N 1
ATOM 10777 C CA . GLN A 1 1391 ? -47.909 -56.923 -22.585 1.00 72.44 1391 GLN A CA 1
ATOM 10778 C C . GLN A 1 1391 ? -48.442 -55.660 -23.293 1.00 72.44 1391 GLN A C 1
ATOM 10780 O O . GLN A 1 1391 ? -48.070 -55.411 -24.437 1.00 72.44 1391 GLN A O 1
ATOM 10785 N N . GLN A 1 1392 ? -49.340 -54.892 -22.661 1.00 68.50 1392 GLN A N 1
ATOM 10786 C CA . GLN A 1 1392 ? -49.936 -53.666 -23.227 1.00 68.50 1392 GLN A CA 1
ATOM 10787 C C . GLN A 1 1392 ? -49.523 -52.402 -22.462 1.00 68.50 1392 GLN A C 1
ATOM 10789 O O . GLN A 1 1392 ? -49.372 -51.335 -23.060 1.00 68.50 1392 GLN A O 1
ATOM 10794 N N . SER A 1 1393 ? -49.298 -52.525 -21.155 1.00 69.44 1393 SER A N 1
ATOM 10795 C CA . SER A 1 1393 ? -48.651 -51.506 -20.333 1.00 69.44 1393 SER A CA 1
ATOM 10796 C C . SER A 1 1393 ? -47.146 -51.428 -20.636 1.00 69.44 1393 SER A C 1
ATOM 10798 O O . SER A 1 1393 ? -46.517 -52.433 -20.961 1.00 69.44 1393 SER A O 1
ATOM 10800 N N . ASN A 1 1394 ? -46.546 -50.236 -20.524 1.00 75.81 1394 ASN A N 1
ATOM 10801 C CA . ASN A 1 1394 ? -45.117 -50.027 -20.799 1.00 75.81 1394 ASN A CA 1
ATOM 10802 C C . ASN A 1 1394 ? -44.267 -50.488 -19.602 1.00 75.81 1394 ASN A C 1
ATOM 10804 O O . ASN A 1 1394 ? -43.832 -49.659 -18.800 1.00 75.81 1394 ASN A O 1
ATOM 10808 N N . CYS A 1 1395 ? -44.127 -51.807 -19.453 1.00 87.50 1395 CYS A N 1
ATOM 10809 C CA . CYS A 1 1395 ? -43.533 -52.491 -18.305 1.00 87.50 1395 CYS A CA 1
ATOM 10810 C C . CYS A 1 1395 ? -42.168 -53.108 -18.639 1.00 87.50 1395 CYS A C 1
ATOM 10812 O O . CYS A 1 1395 ? -42.074 -53.986 -19.496 1.00 87.50 1395 CYS A O 1
ATOM 10814 N N . HIS A 1 1396 ? -41.123 -52.714 -17.912 1.00 88.50 1396 HIS A N 1
ATOM 10815 C CA . HIS A 1 1396 ? -39.795 -53.325 -17.986 1.00 88.50 1396 HIS A CA 1
ATOM 10816 C C . HIS A 1 1396 ? -39.655 -54.438 -16.933 1.00 88.50 1396 HIS A C 1
ATOM 10818 O O . HIS A 1 1396 ? -40.047 -54.237 -15.785 1.00 88.50 1396 HIS A O 1
ATOM 10824 N N . LEU A 1 1397 ? -39.134 -55.616 -17.308 1.00 89.50 1397 LEU A N 1
ATOM 10825 C CA . LEU A 1 1397 ? -38.870 -56.727 -16.378 1.00 89.50 1397 LEU A CA 1
ATOM 10826 C C . LEU A 1 1397 ? -37.547 -56.468 -15.651 1.00 89.50 1397 LEU A C 1
ATOM 10828 O O . LEU A 1 1397 ? -36.483 -56.614 -16.244 1.00 89.50 1397 LEU A O 1
ATOM 10832 N N . VAL A 1 1398 ? -37.615 -56.130 -14.364 1.00 88.44 1398 VAL A N 1
ATOM 10833 C CA . VAL A 1 1398 ? -36.434 -55.747 -13.573 1.00 88.44 1398 VAL A CA 1
ATOM 10834 C C . VAL A 1 1398 ? -35.870 -56.887 -12.718 1.00 88.44 1398 VAL A C 1
ATOM 10836 O O . VAL A 1 1398 ? -34.699 -56.845 -12.349 1.00 88.44 1398 VAL A O 1
ATOM 10839 N N . ALA A 1 1399 ? -36.655 -57.930 -12.412 1.00 85.06 1399 ALA A N 1
ATOM 10840 C CA . ALA A 1 1399 ? -36.140 -59.135 -11.751 1.00 85.06 1399 ALA A CA 1
ATOM 10841 C C . ALA A 1 1399 ? -37.016 -60.383 -11.967 1.00 85.06 1399 ALA A C 1
ATOM 10843 O O . ALA A 1 1399 ? -38.235 -60.320 -11.844 1.00 85.06 1399 ALA A O 1
ATOM 10844 N N . GLY A 1 1400 ? -36.390 -61.547 -12.183 1.00 79.12 1400 GLY A N 1
ATOM 10845 C CA . GLY A 1 1400 ? -37.070 -62.832 -12.423 1.00 79.12 1400 GLY A CA 1
ATOM 10846 C C . GLY A 1 1400 ? -36.958 -63.315 -13.877 1.00 79.12 1400 GLY A C 1
ATOM 10847 O O . GLY A 1 1400 ? -36.216 -62.717 -14.653 1.00 79.12 1400 GLY A O 1
ATOM 10848 N N . PRO A 1 1401 ? -37.630 -64.422 -14.256 1.00 72.06 1401 PRO A N 1
ATOM 10849 C CA . PRO A 1 1401 ? -38.381 -65.348 -13.396 1.00 72.06 1401 PRO A CA 1
ATOM 10850 C C . PRO A 1 1401 ? -37.497 -66.256 -12.530 1.00 72.06 1401 PRO A C 1
ATOM 10852 O O . PRO A 1 1401 ? -37.960 -66.788 -11.518 1.00 72.06 1401 PRO A O 1
ATOM 10855 N N . SER A 1 1402 ? -36.226 -66.459 -12.892 1.00 69.44 1402 SER A N 1
ATOM 10856 C CA . SER A 1 1402 ? -35.314 -67.210 -12.024 1.00 69.44 1402 SER A CA 1
ATOM 10857 C C . SER A 1 1402 ? -34.931 -66.376 -10.802 1.00 69.44 1402 SER A C 1
ATOM 10859 O O . SER A 1 1402 ? -34.791 -65.153 -10.868 1.00 69.44 1402 SER A O 1
ATOM 10861 N N . LEU A 1 1403 ? -34.721 -67.060 -9.682 1.00 61.88 1403 LEU A N 1
ATOM 10862 C CA . LEU A 1 1403 ? -33.885 -66.536 -8.611 1.00 61.88 1403 LEU A CA 1
ATOM 10863 C C . LEU A 1 1403 ? -32.418 -66.725 -9.030 1.00 61.88 1403 LEU A C 1
ATOM 10865 O O . LEU A 1 1403 ? -32.074 -67.760 -9.614 1.00 61.88 1403 LEU A O 1
ATOM 10869 N N . THR A 1 1404 ? -31.575 -65.735 -8.748 1.00 58.28 1404 THR A N 1
ATOM 10870 C CA . THR A 1 1404 ? -30.142 -65.960 -8.526 1.00 58.28 1404 THR A CA 1
ATOM 10871 C C . THR A 1 1404 ? -29.974 -66.788 -7.245 1.00 58.28 1404 THR A C 1
ATOM 10873 O O . THR A 1 1404 ? -30.902 -66.887 -6.442 1.00 58.28 1404 THR A O 1
ATOM 10876 N N . LEU A 1 1405 ? -28.838 -67.470 -7.082 1.00 47.69 1405 LEU A N 1
ATOM 10877 C CA . LEU A 1 1405 ? -28.635 -68.387 -5.947 1.00 47.69 1405 LEU A CA 1
ATOM 10878 C C . LEU A 1 1405 ? -28.332 -67.670 -4.622 1.00 47.69 1405 LEU A C 1
ATOM 10880 O O . LEU A 1 1405 ? -28.368 -68.306 -3.569 1.00 47.69 1405 LEU A O 1
ATOM 10884 N N . ASP A 1 1406 ? -28.060 -66.370 -4.684 1.00 49.41 1406 ASP A N 1
ATOM 10885 C CA . ASP A 1 1406 ? -27.833 -65.498 -3.538 1.00 49.41 1406 ASP A CA 1
ATOM 10886 C C . ASP A 1 1406 ? -29.134 -65.305 -2.738 1.00 49.41 1406 ASP A C 1
ATOM 10888 O O . ASP A 1 1406 ? -30.225 -65.194 -3.301 1.00 49.41 1406 ASP A O 1
ATOM 10892 N N . ASP A 1 1407 ? -29.021 -65.361 -1.410 1.00 50.84 1407 ASP A N 1
ATOM 10893 C CA . ASP A 1 1407 ? -30.097 -65.803 -0.515 1.00 50.84 1407 ASP A CA 1
ATOM 10894 C C . ASP A 1 1407 ? -31.419 -64.995 -0.654 1.00 50.84 1407 ASP A C 1
ATOM 10896 O O . ASP A 1 1407 ? -31.451 -63.791 -0.379 1.00 50.84 1407 ASP A O 1
ATOM 10900 N N . PRO A 1 1408 ? -32.566 -65.632 -0.984 1.00 52.56 1408 PRO A N 1
ATOM 10901 C CA . PRO A 1 1408 ? -33.853 -64.938 -1.112 1.00 52.56 1408 PRO A CA 1
ATOM 10902 C C . PRO A 1 1408 ? -34.370 -64.308 0.199 1.00 52.56 1408 PRO A C 1
ATOM 10904 O O . PRO A 1 1408 ? -35.385 -63.605 0.186 1.00 52.56 1408 PRO A O 1
ATOM 10907 N N . THR A 1 1409 ? -33.712 -64.553 1.338 1.00 56.69 1409 THR A N 1
ATOM 10908 C CA . THR A 1 1409 ? -34.024 -63.937 2.635 1.00 56.69 1409 THR A CA 1
ATOM 10909 C C . THR A 1 1409 ? -33.231 -62.657 2.928 1.00 56.69 1409 THR A C 1
ATOM 10911 O O . THR A 1 1409 ? -33.741 -61.809 3.675 1.00 56.69 1409 THR A O 1
ATOM 10914 N N . THR A 1 1410 ? -32.047 -62.461 2.326 1.00 62.97 1410 THR A N 1
ATOM 10915 C CA . THR A 1 1410 ? -31.261 -61.220 2.488 1.00 62.97 1410 THR A CA 1
ATOM 10916 C C . THR A 1 1410 ? -31.851 -60.085 1.663 1.00 62.97 1410 THR A C 1
ATOM 10918 O O . THR A 1 1410 ? -32.046 -58.997 2.198 1.00 62.97 1410 THR A O 1
ATOM 10921 N N . GLY A 1 1411 ? -32.236 -60.368 0.416 1.00 74.44 1411 GLY A N 1
ATOM 10922 C CA . GLY A 1 1411 ? -32.679 -59.366 -0.556 1.00 74.44 1411 GLY A CA 1
ATOM 10923 C C . GLY A 1 1411 ? -31.564 -58.895 -1.484 1.00 74.44 1411 GLY A C 1
ATOM 10924 O O . GLY A 1 1411 ? -30.406 -59.285 -1.323 1.00 74.44 1411 GLY A O 1
ATOM 10925 N N . ALA A 1 1412 ? -31.949 -58.103 -2.482 1.00 81.50 1412 ALA A N 1
ATOM 10926 C CA . ALA A 1 1412 ? -31.053 -57.517 -3.470 1.00 81.50 1412 ALA A CA 1
ATOM 10927 C C . ALA A 1 1412 ? -31.542 -56.124 -3.891 1.00 81.50 1412 ALA A C 1
ATOM 10929 O O . ALA A 1 1412 ? -32.749 -55.874 -3.962 1.00 81.50 1412 ALA A O 1
ATOM 10930 N N . ASP A 1 1413 ? -30.598 -55.243 -4.216 1.00 85.75 1413 ASP A N 1
ATOM 10931 C CA . ASP A 1 1413 ? -30.883 -53.960 -4.852 1.00 85.75 1413 ASP A CA 1
ATOM 10932 C C . ASP A 1 1413 ? -31.216 -54.147 -6.337 1.00 85.75 1413 ASP A C 1
ATOM 10934 O O . ASP A 1 1413 ? -30.466 -54.766 -7.094 1.00 85.75 1413 ASP A O 1
ATOM 10938 N N . ILE A 1 1414 ? -32.345 -53.581 -6.752 1.00 87.56 1414 ILE A N 1
ATOM 10939 C CA . ILE A 1 1414 ? -32.787 -53.479 -8.142 1.00 87.56 1414 ILE A CA 1
ATOM 10940 C C . ILE A 1 1414 ? -32.635 -52.020 -8.572 1.00 87.56 1414 ILE A C 1
ATOM 10942 O O . ILE A 1 1414 ? -33.043 -51.121 -7.839 1.00 87.56 1414 ILE A O 1
ATOM 10946 N N . MET A 1 1415 ? -32.054 -51.800 -9.751 1.00 88.19 1415 MET A N 1
ATOM 10947 C CA . MET A 1 1415 ? -31.695 -50.483 -10.282 1.00 88.19 1415 MET A CA 1
ATOM 10948 C C . MET A 1 1415 ? -32.387 -50.289 -11.637 1.00 88.19 1415 MET A C 1
ATOM 10950 O O . MET A 1 1415 ? -32.151 -51.070 -12.555 1.00 88.19 1415 MET A O 1
ATOM 10954 N N . GLU A 1 1416 ? -33.231 -49.268 -11.765 1.00 89.38 1416 GLU A N 1
ATOM 10955 C CA . GLU A 1 1416 ? -34.023 -48.985 -12.972 1.00 89.38 1416 GLU A CA 1
ATOM 10956 C C . GLU A 1 1416 ? -33.844 -47.515 -13.383 1.00 89.38 1416 GLU A C 1
ATOM 10958 O O . GLU A 1 1416 ? -34.144 -46.604 -12.611 1.00 89.38 1416 GLU A O 1
ATOM 10963 N N . THR A 1 1417 ? -33.357 -47.255 -14.599 1.00 87.19 1417 THR A N 1
ATOM 10964 C CA . THR A 1 1417 ? -33.146 -45.879 -15.080 1.00 87.19 1417 THR A CA 1
ATOM 10965 C C . THR A 1 1417 ? -34.454 -45.258 -15.568 1.00 87.19 1417 THR A C 1
ATOM 10967 O O . THR A 1 1417 ? -35.051 -45.718 -16.546 1.00 87.19 1417 THR A O 1
ATOM 10970 N N . LEU A 1 1418 ? -34.860 -44.173 -14.910 1.00 85.38 1418 LEU A N 1
ATOM 10971 C CA . LEU A 1 1418 ? -35.965 -43.298 -15.289 1.00 85.38 1418 LEU A CA 1
ATOM 10972 C C . LEU A 1 1418 ? -35.409 -42.092 -16.055 1.00 85.38 1418 LEU A C 1
ATOM 10974 O O . LEU A 1 1418 ? -34.491 -41.425 -15.577 1.00 85.38 1418 LEU A O 1
ATOM 10978 N N . SER A 1 1419 ? -35.964 -41.789 -17.227 1.00 80.38 1419 SER A N 1
ATOM 10979 C CA . SER A 1 1419 ? -35.536 -40.658 -18.056 1.00 80.38 1419 SER A CA 1
ATOM 10980 C C . SER A 1 1419 ? -36.610 -39.563 -18.126 1.00 80.38 1419 SER A C 1
ATOM 10982 O O . SER A 1 1419 ? -37.797 -39.854 -17.977 1.00 80.38 1419 SER A O 1
ATOM 10984 N N . PRO A 1 1420 ? -36.258 -38.303 -18.440 1.00 71.81 1420 PRO A N 1
ATOM 10985 C CA . PRO A 1 1420 ? -37.251 -37.270 -18.755 1.00 71.81 1420 PRO A CA 1
ATOM 10986 C C . PRO A 1 1420 ? -38.120 -37.625 -19.974 1.00 71.81 1420 PRO A C 1
ATOM 10988 O O . PRO A 1 1420 ? -39.270 -37.196 -20.060 1.00 71.81 1420 PRO A O 1
ATOM 10991 N N . GLN A 1 1421 ? -37.600 -38.451 -20.893 1.00 69.50 1421 GLN A N 1
ATOM 10992 C C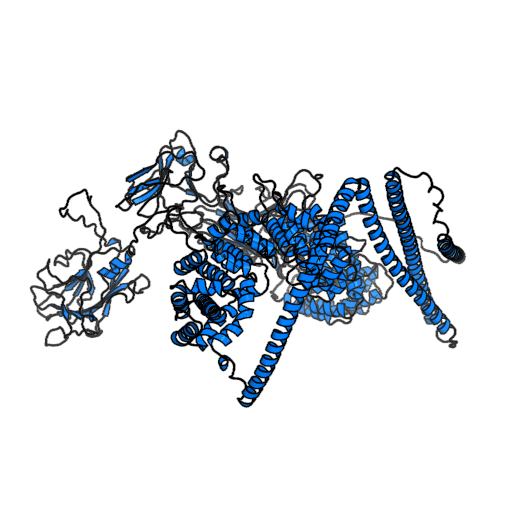A . GLN A 1 1421 ? -38.328 -38.954 -22.067 1.00 69.50 1421 GLN A CA 1
ATOM 10993 C C . GLN A 1 1421 ? -39.456 -39.931 -21.692 1.00 69.50 1421 GLN A C 1
ATOM 10995 O O . GLN A 1 1421 ? -40.339 -40.186 -22.508 1.00 69.50 1421 GLN A O 1
ATOM 11000 N N . ASP A 1 1422 ? -39.470 -40.439 -20.455 1.00 67.56 1422 ASP A N 1
ATOM 11001 C CA . ASP A 1 1422 ? -40.580 -41.221 -19.913 1.00 67.56 1422 ASP A CA 1
ATOM 11002 C C . ASP A 1 1422 ? -41.759 -40.359 -19.449 1.00 67.56 1422 ASP A C 1
ATOM 11004 O O . ASP A 1 1422 ? -42.768 -40.918 -19.029 1.00 67.56 1422 ASP A O 1
ATOM 11008 N N . THR A 1 1423 ? -41.687 -39.025 -19.507 1.00 64.06 1423 THR A N 1
ATOM 11009 C CA . THR A 1 1423 ? -42.862 -38.182 -19.232 1.00 64.06 1423 THR A CA 1
ATOM 11010 C C . THR A 1 1423 ? -43.978 -38.443 -20.243 1.00 64.06 1423 THR A C 1
ATOM 11012 O O . THR A 1 1423 ? -43.747 -38.593 -21.445 1.00 64.06 1423 THR A O 1
ATOM 11015 N N . LYS A 1 1424 ? -45.228 -38.462 -19.770 1.00 60.19 1424 LYS A N 1
ATOM 11016 C CA . LYS A 1 1424 ? -46.400 -38.369 -20.646 1.00 60.19 1424 LYS A CA 1
ATOM 11017 C C . LYS A 1 1424 ? -47.168 -37.089 -20.379 1.00 60.19 1424 LYS A C 1
ATOM 11019 O O . LYS A 1 1424 ? -47.425 -36.708 -19.242 1.00 60.19 1424 LYS A O 1
ATOM 11024 N N . VAL A 1 1425 ? -47.603 -36.477 -21.474 1.00 46.94 1425 VAL A N 1
ATOM 11025 C CA . VAL A 1 1425 ? -48.640 -35.451 -21.462 1.00 46.94 1425 VAL A CA 1
ATOM 11026 C C . VAL A 1 1425 ? -49.956 -36.098 -21.025 1.00 46.94 1425 VAL A C 1
ATOM 11028 O O . VAL A 1 1425 ? -50.542 -36.892 -21.764 1.00 46.94 1425 VAL A O 1
ATOM 11031 N N . LEU A 1 1426 ? -50.428 -35.745 -19.830 1.00 43.56 1426 LEU A N 1
ATOM 11032 C CA . LEU A 1 1426 ? -51.776 -36.058 -19.360 1.00 43.56 1426 LEU A CA 1
ATOM 11033 C C . LEU A 1 1426 ? -52.656 -34.813 -19.501 1.00 43.56 1426 LEU A C 1
ATOM 11035 O O . LEU A 1 1426 ? -52.744 -33.989 -18.594 1.00 43.56 1426 LEU A O 1
ATOM 11039 N N . VAL A 1 1427 ? -53.335 -34.689 -20.647 1.00 38.31 1427 VAL A N 1
ATOM 11040 C CA . VAL A 1 1427 ? -54.400 -33.688 -20.841 1.00 38.31 1427 VAL A CA 1
ATOM 11041 C C . VAL A 1 1427 ? -55.611 -34.107 -20.007 1.00 38.31 1427 VAL A C 1
ATOM 11043 O O . VAL A 1 1427 ? -56.510 -34.797 -20.493 1.00 38.31 1427 VAL A O 1
ATOM 11046 N N . HIS A 1 1428 ? -55.612 -33.760 -18.720 1.00 32.47 1428 HIS A N 1
ATOM 11047 C CA . HIS A 1 1428 ? -56.698 -34.150 -17.833 1.00 32.47 1428 HIS A CA 1
ATOM 11048 C C . HIS A 1 1428 ? -57.949 -33.299 -18.095 1.00 32.47 1428 HIS A C 1
ATOM 11050 O O . HIS A 1 1428 ? -57.908 -32.071 -18.101 1.00 32.47 1428 HIS A O 1
ATOM 11056 N N . SER A 1 1429 ? -59.076 -33.972 -18.336 1.00 30.33 1429 SER A N 1
ATOM 11057 C CA . SER A 1 1429 ? -60.367 -33.346 -18.643 1.00 30.33 1429 SER A CA 1
ATOM 11058 C C . SER A 1 1429 ? -60.887 -32.482 -17.482 1.00 30.33 1429 SER A C 1
ATOM 11060 O O . SER A 1 1429 ? -60.639 -32.834 -16.325 1.00 30.33 1429 SER A O 1
ATOM 11062 N N . PRO A 1 1430 ? -61.649 -31.405 -17.756 1.00 31.19 1430 PRO A N 1
ATOM 11063 C CA . PRO A 1 1430 ? -61.929 -30.360 -16.773 1.00 31.19 1430 PRO A CA 1
ATOM 11064 C C . PRO A 1 1430 ? -62.769 -30.850 -15.589 1.00 31.19 1430 PRO A C 1
ATOM 11066 O O . PRO A 1 1430 ? -63.872 -31.371 -15.764 1.00 31.19 1430 PRO A O 1
ATOM 11069 N N . ILE A 1 1431 ? -62.275 -30.593 -14.377 1.00 27.88 1431 ILE A N 1
ATOM 11070 C CA . ILE A 1 1431 ? -63.090 -30.595 -13.159 1.00 27.88 1431 ILE A CA 1
ATOM 11071 C C . ILE A 1 1431 ? -63.707 -29.202 -13.011 1.00 27.88 1431 ILE A C 1
ATOM 11073 O O . ILE A 1 1431 ? -63.037 -28.184 -13.163 1.00 27.88 1431 ILE A O 1
ATOM 11077 N N . THR A 1 1432 ? -65.011 -29.160 -12.756 1.00 28.91 1432 THR A N 1
ATOM 11078 C CA . THR A 1 1432 ? -65.823 -27.942 -12.806 1.00 28.91 1432 THR A CA 1
ATOM 11079 C C . THR A 1 1432 ? -65.633 -27.037 -11.588 1.00 28.91 1432 THR A C 1
ATOM 11081 O O . THR A 1 1432 ? -66.093 -27.385 -10.501 1.00 28.91 1432 THR A O 1
ATOM 11084 N N . CYS A 1 1433 ? -65.073 -25.847 -11.803 1.00 27.09 1433 CYS A N 1
ATOM 11085 C CA . CYS A 1 1433 ? -65.436 -24.601 -11.119 1.00 27.09 1433 CYS A CA 1
ATOM 11086 C C . CYS A 1 1433 ? -65.038 -23.407 -12.006 1.00 27.09 1433 CYS A C 1
ATOM 11088 O O . CYS A 1 1433 ? -64.198 -23.549 -12.892 1.00 27.09 1433 CYS A O 1
ATOM 11090 N N . ASP A 1 1434 ? -65.699 -22.266 -11.821 1.00 29.16 1434 ASP A N 1
ATOM 11091 C CA . ASP A 1 1434 ? -65.697 -21.158 -12.782 1.00 29.16 1434 ASP A CA 1
ATOM 11092 C C . ASP A 1 1434 ? -64.331 -20.473 -13.017 1.00 29.16 1434 ASP A C 1
ATOM 11094 O O . ASP A 1 1434 ? -63.443 -20.478 -12.168 1.00 29.16 1434 ASP A O 1
ATOM 11098 N N . SER A 1 1435 ? -64.241 -19.780 -14.161 1.00 31.42 1435 SER A N 1
ATOM 11099 C CA . SER A 1 1435 ? -63.137 -18.936 -14.668 1.00 31.42 1435 SER A CA 1
ATOM 11100 C C . SER A 1 1435 ? -61.886 -19.625 -15.257 1.00 31.42 1435 SER A C 1
ATOM 11102 O O . SER A 1 1435 ? -60.927 -19.926 -14.564 1.00 31.42 1435 SER A O 1
ATOM 11104 N N . ILE A 1 1436 ? -61.887 -19.764 -16.592 1.00 30.20 1436 ILE A N 1
ATOM 11105 C CA . ILE A 1 1436 ? -60.745 -19.578 -17.525 1.00 30.20 1436 ILE A CA 1
ATOM 11106 C C . ILE A 1 1436 ? -59.376 -20.185 -17.115 1.00 30.20 1436 ILE A C 1
ATOM 11108 O O . ILE A 1 1436 ? -58.329 -19.573 -17.311 1.00 30.20 1436 ILE A O 1
ATOM 11112 N N . PHE A 1 1437 ? -59.358 -21.413 -16.593 1.00 28.47 1437 PHE A N 1
ATOM 11113 C CA . PHE A 1 1437 ? -58.130 -22.212 -16.483 1.00 28.47 1437 PHE A CA 1
ATOM 11114 C C . PHE A 1 1437 ? -57.905 -23.020 -17.768 1.00 28.47 1437 PHE A C 1
ATOM 11116 O O . PHE A 1 1437 ? -58.313 -24.180 -17.863 1.00 28.47 1437 PHE A O 1
ATOM 11123 N N . ASP A 1 1438 ? -57.263 -22.410 -18.765 1.00 30.44 1438 ASP A N 1
ATOM 11124 C CA . ASP A 1 1438 ? -56.925 -23.099 -20.013 1.00 30.44 1438 ASP A CA 1
ATOM 11125 C C . ASP A 1 1438 ? -55.826 -24.160 -19.812 1.00 30.44 1438 ASP A C 1
ATOM 11127 O O . ASP A 1 1438 ? -54.726 -23.881 -19.345 1.00 30.44 1438 ASP A O 1
ATOM 11131 N N . GLN A 1 1439 ? -56.180 -25.400 -20.161 1.00 31.27 1439 GLN A N 1
ATOM 11132 C CA . GLN A 1 1439 ? -55.350 -26.570 -20.507 1.00 31.27 1439 GLN A CA 1
ATOM 11133 C C . GLN A 1 1439 ? -53.874 -26.589 -20.045 1.00 31.27 1439 GLN A C 1
ATOM 11135 O O . GLN A 1 1439 ? -52.947 -26.715 -20.852 1.00 31.27 1439 GLN A O 1
ATOM 11140 N N . TRP A 1 1440 ? -53.646 -26.591 -18.729 1.00 30.20 1440 TRP A N 1
ATOM 11141 C CA . TRP A 1 1440 ? -52.314 -26.801 -18.157 1.00 30.20 1440 TRP A CA 1
ATOM 11142 C C . TRP A 1 1440 ? -51.763 -28.190 -18.499 1.00 30.20 1440 TRP A C 1
ATOM 11144 O O . TRP A 1 1440 ? -52.168 -29.212 -17.944 1.00 30.20 1440 TRP A O 1
ATOM 11154 N N . THR A 1 1441 ? -50.806 -28.213 -19.423 1.00 37.03 1441 THR A N 1
ATOM 11155 C CA . THR A 1 1441 ? -50.219 -29.436 -19.978 1.00 37.03 1441 THR A CA 1
ATOM 11156 C C . THR A 1 1441 ? -49.018 -29.872 -19.137 1.00 37.03 1441 THR A C 1
ATOM 11158 O O . THR A 1 1441 ? -47.864 -29.710 -19.530 1.00 37.03 1441 THR A O 1
ATOM 11161 N N . PHE A 1 1442 ? -49.277 -30.398 -17.937 1.00 41.75 1442 PHE A N 1
ATOM 11162 C CA . PHE A 1 1442 ? -48.209 -30.891 -17.066 1.00 41.75 1442 PHE A CA 1
ATOM 11163 C C . PHE A 1 1442 ? -47.596 -32.195 -17.607 1.00 41.75 1442 PHE A C 1
ATOM 11165 O O . PHE A 1 1442 ? -48.286 -33.194 -17.823 1.00 41.75 1442 PHE A O 1
ATOM 11172 N N . LEU A 1 1443 ? -46.275 -32.180 -17.802 1.00 55.69 1443 LEU A N 1
ATOM 11173 C CA . LEU A 1 1443 ? -45.468 -33.361 -18.100 1.00 55.69 1443 LEU A CA 1
ATOM 11174 C C . LEU A 1 1443 ? -45.145 -34.092 -16.797 1.00 55.69 1443 LEU A C 1
ATOM 11176 O O . LEU A 1 1443 ? -44.256 -33.676 -16.051 1.00 55.69 1443 LEU A O 1
ATOM 11180 N N . PHE A 1 1444 ? -45.859 -35.186 -16.540 1.00 70.94 1444 PHE A N 1
ATOM 11181 C CA . PHE A 1 1444 ? -45.613 -36.043 -15.386 1.00 70.94 1444 PHE A CA 1
ATOM 11182 C C . PHE A 1 1444 ? -45.099 -37.425 -15.798 1.00 70.94 1444 PHE A C 1
ATOM 11184 O O . PHE A 1 1444 ? -45.381 -37.933 -16.886 1.00 70.94 1444 PHE A O 1
ATOM 11191 N N . ILE A 1 1445 ? -44.332 -38.015 -14.888 1.00 79.38 1445 ILE A N 1
ATOM 11192 C CA . ILE A 1 1445 ? -44.016 -39.433 -14.804 1.00 79.38 1445 ILE A CA 1
ATOM 11193 C C . ILE A 1 1445 ? -44.849 -39.997 -13.650 1.00 79.38 1445 ILE A C 1
ATOM 11195 O O . ILE A 1 1445 ? -44.968 -39.369 -12.594 1.00 79.38 1445 ILE A O 1
ATOM 11199 N N . GLN A 1 1446 ? -45.399 -41.191 -13.838 1.00 87.44 1446 GLN A N 1
ATOM 11200 C CA . GLN A 1 1446 ? -45.975 -41.990 -12.759 1.00 87.44 1446 GLN A CA 1
ATOM 11201 C C . GLN A 1 1446 ? -45.424 -43.415 -12.837 1.00 87.44 1446 GLN A C 1
ATOM 11203 O O . GLN A 1 1446 ? -45.306 -43.972 -13.933 1.00 87.44 1446 GLN A O 1
ATOM 11208 N N . ILE A 1 1447 ? -45.051 -44.002 -11.702 1.00 90.88 1447 ILE A N 1
ATOM 11209 C CA . ILE A 1 1447 ? -44.367 -45.297 -11.644 1.00 90.88 1447 ILE A CA 1
ATOM 11210 C C . ILE A 1 1447 ? -45.250 -46.329 -10.952 1.00 90.88 1447 ILE A C 1
ATOM 11212 O O . ILE A 1 1447 ? -45.753 -46.099 -9.857 1.00 90.88 1447 ILE A O 1
ATOM 11216 N N . TYR A 1 1448 ? -45.391 -47.490 -11.587 1.00 91.38 1448 TYR A N 1
ATOM 11217 C CA . TYR A 1 1448 ? -46.070 -48.652 -11.029 1.00 91.38 1448 TYR A CA 1
ATOM 11218 C C . TYR A 1 1448 ? -45.047 -49.770 -10.828 1.00 91.38 1448 TYR A C 1
ATOM 11220 O O . TYR A 1 1448 ? -44.432 -50.218 -11.797 1.00 91.38 1448 TYR A O 1
ATOM 11228 N N . ILE A 1 1449 ? -44.867 -50.241 -9.595 1.00 92.56 1449 ILE A N 1
ATOM 11229 C CA . ILE A 1 1449 ? -44.014 -51.402 -9.299 1.00 92.56 1449 ILE A CA 1
ATOM 11230 C C . ILE A 1 1449 ? -44.931 -52.615 -9.175 1.00 92.56 1449 ILE A C 1
ATOM 11232 O O . ILE A 1 1449 ? -45.757 -52.683 -8.265 1.00 92.56 1449 ILE A O 1
ATOM 11236 N N . VAL A 1 1450 ? -44.811 -53.556 -10.112 1.00 91.25 1450 VAL A N 1
ATOM 11237 C CA . VAL A 1 1450 ? -45.738 -54.681 -10.286 1.00 91.25 1450 VAL A CA 1
ATOM 11238 C C . VAL A 1 1450 ? -45.029 -55.997 -9.984 1.00 91.25 1450 VAL A C 1
ATOM 11240 O O . VAL A 1 1450 ? -44.153 -56.440 -10.724 1.00 91.25 1450 VAL A O 1
ATOM 11243 N N . ALA A 1 1451 ? -45.450 -56.664 -8.915 1.00 90.56 1451 ALA A N 1
ATOM 11244 C CA . ALA A 1 1451 ? -45.134 -58.060 -8.659 1.00 90.56 1451 ALA A CA 1
ATOM 11245 C C . ALA A 1 1451 ? -46.059 -58.960 -9.487 1.00 90.56 1451 ALA A C 1
ATOM 11247 O O . ALA A 1 1451 ? -47.284 -58.841 -9.413 1.00 90.56 1451 ALA A O 1
ATOM 11248 N N . HIS A 1 1452 ? -45.480 -59.888 -10.246 1.00 89.06 1452 HIS A N 1
ATOM 11249 C CA . HIS A 1 1452 ? -46.202 -60.886 -11.028 1.00 89.06 1452 HIS A CA 1
ATOM 11250 C C . HIS A 1 1452 ? -45.751 -62.299 -10.664 1.00 89.06 1452 HIS A C 1
ATOM 11252 O O . HIS A 1 1452 ? -44.575 -62.563 -10.418 1.00 89.06 1452 HIS A O 1
ATOM 11258 N N . HIS A 1 1453 ? -46.689 -63.241 -10.628 1.00 85.69 1453 HIS A N 1
ATOM 11259 C CA . HIS A 1 1453 ? -46.364 -64.649 -10.450 1.00 85.69 1453 HIS A CA 1
ATOM 11260 C C . HIS A 1 1453 ? -47.286 -65.534 -11.296 1.00 85.69 1453 HIS A C 1
ATOM 11262 O O . HIS A 1 1453 ? -48.410 -65.834 -10.871 1.00 85.69 1453 HIS A O 1
ATOM 11268 N N . PRO A 1 1454 ? -46.844 -65.974 -12.488 1.00 74.19 1454 PRO A N 1
ATOM 11269 C CA . PRO A 1 1454 ? -47.609 -66.895 -13.312 1.00 74.19 1454 PRO A CA 1
ATOM 11270 C C . PRO A 1 1454 ? -47.691 -68.265 -12.620 1.00 74.19 1454 PRO A C 1
ATOM 11272 O O . PRO A 1 1454 ? -46.746 -69.060 -12.636 1.00 74.19 1454 PRO A O 1
ATOM 11275 N N . GLN A 1 1455 ? -48.849 -68.570 -12.021 1.00 64.19 1455 GLN A N 1
ATOM 11276 C CA . GLN A 1 1455 ? -49.135 -69.876 -11.409 1.00 64.19 1455 GLN A CA 1
ATOM 11277 C C . GLN A 1 1455 ? -49.379 -70.970 -12.464 1.00 64.19 1455 GLN A C 1
ATOM 11279 O O . GLN A 1 1455 ? -50.457 -71.557 -12.576 1.00 64.19 1455 GLN A O 1
ATOM 11284 N N . VAL A 1 1456 ? -48.325 -71.295 -13.215 1.00 56.31 1456 VAL A N 1
ATOM 11285 C CA . VAL A 1 1456 ? -48.162 -72.610 -13.842 1.00 56.31 1456 VAL A CA 1
ATOM 11286 C C . VAL A 1 1456 ? -48.194 -73.656 -12.723 1.00 56.31 1456 VAL A C 1
ATOM 11288 O O . VAL A 1 1456 ? -47.620 -73.438 -11.663 1.00 56.31 1456 VAL A O 1
ATOM 11291 N N . SER A 1 1457 ? -48.820 -74.815 -12.942 1.00 54.34 1457 SER A N 1
ATOM 11292 C CA . SER A 1 1457 ? -49.223 -75.782 -11.895 1.00 54.34 1457 SER A CA 1
ATOM 11293 C C . SER A 1 1457 ? -48.104 -76.462 -11.069 1.00 54.34 1457 SER A C 1
ATOM 11295 O O . SER A 1 1457 ? -48.342 -77.500 -10.451 1.00 54.34 1457 SER A O 1
ATOM 11297 N N . ARG A 1 1458 ? -46.875 -75.938 -11.097 1.00 52.88 1458 ARG A N 1
ATOM 11298 C CA . ARG A 1 1458 ? -45.723 -76.341 -10.276 1.00 52.88 1458 ARG A CA 1
ATOM 11299 C C . ARG A 1 1458 ? -45.194 -75.214 -9.383 1.00 52.88 1458 ARG A C 1
ATOM 11301 O O . ARG A 1 1458 ? -44.521 -75.521 -8.403 1.00 52.88 1458 ARG A O 1
ATOM 11308 N N . SER A 1 1459 ? -45.453 -73.945 -9.705 1.00 59.31 1459 SER A N 1
ATOM 11309 C CA . SER A 1 1459 ? -45.036 -72.818 -8.873 1.00 59.31 1459 SER A CA 1
ATOM 11310 C C . SER A 1 1459 ? -46.063 -72.600 -7.756 1.00 59.31 1459 SER A C 1
ATOM 11312 O O . SER A 1 1459 ? -47.266 -72.521 -7.994 1.00 59.31 1459 SER A O 1
ATOM 11314 N N . GLY A 1 1460 ? -45.587 -72.560 -6.508 1.00 73.06 1460 GLY A N 1
ATOM 11315 C CA . GLY A 1 1460 ? -46.435 -72.337 -5.333 1.00 73.06 1460 GLY A CA 1
ATOM 11316 C C . GLY A 1 1460 ? -46.912 -70.887 -5.216 1.00 73.06 1460 GLY A C 1
ATOM 11317 O O . GLY A 1 1460 ? -46.933 -70.136 -6.189 1.00 73.06 1460 GLY A O 1
ATOM 11318 N N . ASN A 1 1461 ? -47.261 -70.464 -4.004 1.00 81.75 1461 ASN A N 1
ATOM 11319 C CA . ASN A 1 1461 ? -47.507 -69.048 -3.723 1.00 81.75 1461 ASN A CA 1
ATOM 11320 C C . ASN A 1 1461 ? -46.167 -68.295 -3.750 1.00 81.75 1461 ASN A C 1
ATOM 11322 O O . ASN A 1 1461 ? -45.180 -68.811 -3.216 1.00 81.75 1461 ASN A O 1
ATOM 11326 N N . ALA A 1 1462 ? -46.132 -67.092 -4.320 1.00 84.38 1462 ALA A N 1
ATOM 11327 C CA . ALA A 1 1462 ? -44.961 -66.220 -4.281 1.00 84.38 1462 ALA A CA 1
ATOM 11328 C C . ALA A 1 1462 ? -45.154 -65.094 -3.266 1.00 84.38 1462 ALA A C 1
ATOM 11330 O O . ALA A 1 1462 ? -46.135 -64.358 -3.328 1.00 84.38 1462 ALA A O 1
ATOM 11331 N N . ALA A 1 1463 ? -44.208 -64.952 -2.343 1.00 87.19 1463 ALA A N 1
ATOM 11332 C CA . ALA A 1 1463 ? -44.070 -63.762 -1.525 1.00 87.19 1463 ALA A CA 1
ATOM 11333 C C . ALA A 1 1463 ? -43.132 -62.759 -2.206 1.00 87.19 1463 ALA A C 1
ATOM 11335 O O . ALA A 1 1463 ? -42.126 -63.141 -2.813 1.00 87.19 1463 ALA A O 1
ATOM 11336 N N . PHE A 1 1464 ? -43.456 -61.484 -2.027 1.00 89.50 1464 PHE A N 1
ATOM 11337 C CA . PHE A 1 1464 ? -42.639 -60.330 -2.386 1.00 89.50 1464 PHE A CA 1
ATOM 11338 C C . PHE A 1 1464 ? -42.465 -59.445 -1.152 1.00 89.50 1464 PHE A C 1
ATOM 11340 O O . PHE A 1 1464 ? -43.349 -59.404 -0.294 1.00 89.50 1464 PHE A O 1
ATOM 11347 N N . GLY A 1 1465 ? -41.338 -58.743 -1.068 1.00 90.31 1465 GLY A N 1
ATOM 11348 C CA . GLY A 1 1465 ? -41.043 -57.787 -0.006 1.00 90.31 1465 GLY A CA 1
ATOM 11349 C C . GLY A 1 1465 ? -40.181 -56.638 -0.505 1.00 90.31 1465 GLY A C 1
ATOM 11350 O O . GLY A 1 1465 ? -39.244 -56.890 -1.254 1.00 90.31 1465 GLY A O 1
ATOM 11351 N N . ILE A 1 1466 ? -40.464 -55.412 -0.073 1.00 92.25 1466 ILE A N 1
ATOM 11352 C CA . ILE A 1 1466 ? -39.661 -54.215 -0.343 1.00 92.25 1466 ILE A CA 1
ATOM 11353 C C . ILE A 1 1466 ? -39.343 -53.550 1.003 1.00 92.25 1466 ILE A C 1
ATOM 11355 O O . ILE A 1 1466 ? -40.258 -53.250 1.774 1.00 92.25 1466 ILE A O 1
ATOM 11359 N N . ASP A 1 1467 ? -38.056 -53.359 1.311 1.00 89.94 1467 ASP A N 1
ATOM 11360 C CA . ASP A 1 1467 ? -37.623 -52.667 2.539 1.00 89.94 1467 ASP A CA 1
ATOM 11361 C C . ASP A 1 1467 ? -37.549 -51.142 2.326 1.00 89.94 1467 ASP A C 1
ATOM 11363 O O . ASP A 1 1467 ? -37.983 -50.371 3.187 1.00 89.94 1467 ASP A O 1
ATOM 11367 N N . SER A 1 1468 ? -37.046 -50.705 1.167 1.00 91.38 1468 SER A N 1
ATOM 11368 C CA . SER A 1 1468 ? -36.950 -49.293 0.779 1.00 91.38 1468 SER A CA 1
ATOM 11369 C C . SER A 1 1468 ? -36.935 -49.091 -0.740 1.00 91.38 1468 SER A C 1
ATOM 11371 O O . SER A 1 1468 ? -36.614 -50.004 -1.509 1.00 91.38 1468 SER A O 1
ATOM 11373 N N . ILE A 1 1469 ? -37.278 -47.870 -1.149 1.00 93.56 1469 ILE A N 1
ATOM 11374 C CA . ILE A 1 1469 ? -37.138 -47.319 -2.500 1.00 93.56 1469 ILE A CA 1
ATOM 11375 C C . ILE A 1 1469 ? -36.439 -45.962 -2.361 1.00 93.56 1469 ILE A C 1
ATOM 11377 O O . ILE A 1 1469 ? -36.764 -45.210 -1.445 1.00 93.56 1469 ILE A O 1
ATOM 11381 N N . ASP A 1 1470 ? -35.495 -45.645 -3.244 1.00 89.69 1470 ASP A N 1
ATOM 11382 C CA . ASP A 1 1470 ? -34.784 -44.362 -3.252 1.00 89.69 1470 ASP A CA 1
ATOM 11383 C C . ASP A 1 1470 ? -34.394 -43.926 -4.677 1.00 89.69 1470 ASP A C 1
ATOM 11385 O O . ASP A 1 1470 ? -34.432 -44.728 -5.613 1.00 89.69 1470 ASP A O 1
ATOM 11389 N N . LEU A 1 1471 ? -34.027 -42.653 -4.852 1.00 88.00 1471 LEU A N 1
ATOM 11390 C CA . LEU A 1 1471 ? -33.645 -42.075 -6.142 1.00 88.00 1471 LEU A CA 1
ATOM 11391 C C . LEU A 1 1471 ? -32.179 -41.626 -6.130 1.00 88.00 1471 LEU A C 1
ATOM 11393 O O . LEU A 1 1471 ? -31.782 -40.790 -5.318 1.00 88.00 1471 LEU A O 1
ATOM 11397 N N . LEU A 1 1472 ? -31.386 -42.153 -7.063 1.00 85.62 1472 LEU A N 1
ATOM 11398 C CA . LEU A 1 1472 ? -29.960 -41.861 -7.185 1.00 85.62 1472 LEU A CA 1
ATOM 11399 C C . LEU A 1 1472 ? -29.648 -40.962 -8.385 1.00 85.62 1472 LEU A C 1
ATOM 11401 O O . LEU A 1 1472 ? -30.310 -41.033 -9.428 1.00 85.62 1472 LEU A O 1
ATOM 11405 N N . ASP A 1 1473 ? -28.599 -40.157 -8.237 1.00 79.25 1473 ASP A N 1
ATOM 11406 C CA . ASP A 1 1473 ? -27.954 -39.416 -9.322 1.00 79.25 1473 ASP A CA 1
ATOM 11407 C C . ASP A 1 1473 ? -27.062 -40.308 -10.215 1.00 79.25 1473 ASP A C 1
ATOM 11409 O O . ASP A 1 1473 ? -26.976 -41.525 -10.041 1.00 79.25 1473 ASP A O 1
ATOM 11413 N N . GLU A 1 1474 ? -26.412 -39.700 -11.211 1.00 70.75 1474 GLU A N 1
ATOM 11414 C CA . GLU A 1 1474 ? -25.568 -40.399 -12.194 1.00 70.75 1474 GLU A CA 1
ATOM 11415 C C . GLU A 1 1474 ? -24.232 -40.901 -11.608 1.00 70.75 1474 GLU A C 1
ATOM 11417 O O . GLU A 1 1474 ? -23.632 -41.825 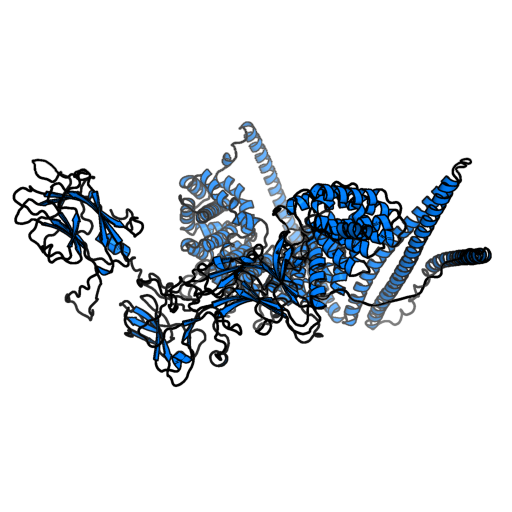-12.154 1.00 70.75 1474 GLU A O 1
ATOM 11422 N N . SER A 1 1475 ? -23.800 -40.359 -10.465 1.00 76.12 1475 SER A N 1
ATOM 11423 C CA . SER A 1 1475 ? -22.683 -40.872 -9.654 1.00 76.12 1475 SER A CA 1
ATOM 11424 C C . SER A 1 1475 ? -23.092 -42.005 -8.698 1.00 76.12 1475 SER A C 1
ATOM 11426 O O . SER A 1 1475 ? -22.228 -42.629 -8.082 1.00 76.12 1475 SER A O 1
ATOM 11428 N N . GLY A 1 1476 ? -24.390 -42.305 -8.582 1.00 74.19 1476 GLY A N 1
ATOM 11429 C CA . GLY A 1 1476 ? -24.929 -43.330 -7.688 1.00 74.19 1476 GLY A CA 1
ATOM 11430 C C . GLY A 1 1476 ? -25.134 -42.871 -6.239 1.00 74.19 1476 GLY A C 1
ATOM 11431 O O . GLY A 1 1476 ? -25.429 -43.707 -5.381 1.00 74.19 1476 GLY A O 1
ATOM 11432 N N . SER A 1 1477 ? -25.003 -41.574 -5.945 1.00 78.56 1477 SER A N 1
ATOM 11433 C CA . SER A 1 1477 ? -25.354 -41.003 -4.639 1.00 78.56 1477 SER A CA 1
ATOM 11434 C C . SER A 1 1477 ? -26.867 -40.808 -4.507 1.00 78.56 1477 SER A C 1
ATOM 11436 O O . SER A 1 1477 ? -27.570 -40.564 -5.487 1.00 78.56 1477 SER A O 1
ATOM 11438 N N . SER A 1 1478 ? -27.384 -40.929 -3.279 1.00 80.25 1478 SER A N 1
ATOM 11439 C CA . SER A 1 1478 ? -28.799 -40.667 -2.983 1.00 80.25 1478 SER A CA 1
ATOM 11440 C C . SER A 1 1478 ? -29.105 -39.180 -3.131 1.00 80.25 1478 SER A C 1
ATOM 11442 O O . SER A 1 1478 ? -28.538 -38.354 -2.415 1.00 80.25 1478 SER A O 1
ATOM 11444 N N . MET A 1 1479 ? -30.036 -38.841 -4.026 1.00 73.44 1479 MET A N 1
ATOM 11445 C CA . MET A 1 1479 ? -30.513 -37.467 -4.198 1.00 73.44 1479 MET A CA 1
ATOM 11446 C C . MET A 1 1479 ? -31.375 -36.988 -3.033 1.00 73.44 1479 MET A C 1
ATOM 11448 O O . MET A 1 1479 ? -31.438 -35.791 -2.760 1.00 73.44 1479 MET A O 1
ATOM 11452 N N . CYS A 1 1480 ? -32.081 -37.912 -2.387 1.00 74.62 1480 CYS A N 1
ATOM 11453 C CA . CYS A 1 1480 ? -33.082 -37.597 -1.377 1.00 74.62 1480 CYS A CA 1
ATOM 11454 C C . CYS A 1 1480 ? -32.481 -37.527 0.033 1.00 74.62 1480 CYS A C 1
ATOM 11456 O O . CYS A 1 1480 ? -33.179 -37.200 0.987 1.00 74.62 1480 CYS A O 1
ATOM 11458 N N . GLY A 1 1481 ? -31.186 -37.835 0.176 1.00 58.84 1481 GLY A N 1
ATOM 11459 C CA . GLY A 1 1481 ? -30.516 -37.947 1.465 1.00 58.84 1481 GLY A CA 1
ATOM 11460 C C . GLY A 1 1481 ? -31.252 -38.904 2.407 1.00 58.84 1481 GLY A C 1
ATOM 11461 O O . GLY A 1 1481 ? -32.000 -39.786 1.996 1.00 58.84 1481 GLY A O 1
ATOM 11462 N N . THR A 1 1482 ? -31.092 -38.702 3.711 1.00 47.59 1482 THR A N 1
ATOM 11463 C CA . THR A 1 1482 ? -31.908 -39.386 4.727 1.00 47.59 1482 THR A CA 1
ATOM 11464 C C . THR A 1 1482 ? -33.185 -38.602 5.075 1.00 47.59 1482 THR A C 1
ATOM 11466 O O . THR A 1 1482 ? -33.673 -38.713 6.199 1.00 47.59 1482 THR A O 1
ATOM 11469 N N . SER A 1 1483 ? -33.716 -37.760 4.171 1.00 41.38 1483 SER A N 1
ATOM 11470 C CA . SER A 1 1483 ? -34.770 -36.777 4.488 1.00 41.38 1483 SER A CA 1
ATOM 11471 C C . SER A 1 1483 ? -36.201 -37.217 4.135 1.00 41.38 1483 SER A C 1
ATOM 11473 O O . SER A 1 1483 ? -36.930 -36.542 3.413 1.00 41.38 1483 SER A O 1
ATOM 11475 N N . SER A 1 1484 ? -36.666 -38.312 4.745 1.00 41.88 1484 SER A N 1
ATOM 11476 C CA . SER A 1 1484 ? -38.084 -38.436 5.138 1.00 41.88 1484 SER A CA 1
ATOM 11477 C C . SER A 1 1484 ? -38.307 -39.513 6.212 1.00 41.88 1484 SER A C 1
ATOM 11479 O O . SER A 1 1484 ? -38.122 -40.707 5.977 1.00 41.88 1484 SER A O 1
ATOM 11481 N N . GLN A 1 1485 ? -38.734 -39.066 7.397 1.00 32.00 1485 GLN A N 1
ATOM 11482 C CA . GLN A 1 1485 ? -39.526 -39.847 8.356 1.00 32.00 1485 GLN A CA 1
ATOM 11483 C C . GLN A 1 1485 ? -40.952 -39.292 8.372 1.00 32.00 1485 GLN A C 1
ATOM 11485 O O . GLN A 1 1485 ? -41.088 -38.072 8.124 1.00 32.00 1485 GLN A O 1
#

Radius of gyration: 45.69 Å; Cα contacts (8 Å, |Δi|>4): 2336; chains: 1; bounding box: 144×144×100 Å

InterPro domains:
  IPR000998 MAM domain [PF00629] (949-1114)
  IPR000998 MAM domain [PS50060] (947-1116)
  IPR000998 MAM domain [PS50060] (1140-1217)
  IPR000998 MAM domain [SM00137] (944-1116)
  IPR006953 Vesicle tethering protein Uso1/P115-like, head domain [PF04869] (360-638)
  IPR006955 Uso1/p115-like vesicle tethering protein, C-terminal [PF04871] (782-903)
  IPR011989 Armadillo-like helical [G3DSA:1.25.10.10] (26-645)
  IPR013320 Concanavalin A-like lectin/glucanase domain superfamily [SSF49899] (946-1114)
  IPR013320 Concanavalin A-like lectin/glucanase domain superfamily [SSF49899] (1139-1279)
  IPR016024 Armadillo-type fold [SSF48371] (32-416)
  IPR024095 Vesicle tethering protein p115 [PTHR10013] (12-902)
  IPR041209 Vesicle tethering protein p115, armadillo tether-repeat [PF18770] (301-345)